Protein AF-0000000073406148 (afdb_homodimer)

InterPro domains:
  IPR003607 HD/PDEase domain [SM00471] (46-175)
  IPR003607 HD/PDEase domain [cd00077] (48-186)
  IPR006674 HD domain [PF01966] (50-168)
  IPR006674 HD domain [PS51831] (50-166)
  IPR045509 HD-associated domain [PF19276] (180-226)
  IPR050135 Deoxyguanosinetriphosphate triphosphohydrolase-like [PTHR11373] (2-328)

pLDDT: mean 93.15, std 6.32, range [58.0, 98.75]

Sequence (800 aa):
MKKVFDEIHGYIELNDMETKIMDSPVFQRLRRIRQTSLAFLVYPGAMHTRFSHSLGTFHLATRVGNRLINEGHINHDEALLLRLASLLHDIGQFPFSHSLEPIYISRDKVSSSVIRDFIIYSDKEIEEALGEYSIDKKQIVDIYNTSSMLGCIIDSDVDIDRMDYLLRDSRHTGVQLGNLDLERLIDTVSYNENKIVNIIEKGLNTLENFYISRLHMYQAVYYHKTILGYELYMRELYRQVMEYCCPEVLTWSFLKESIQTDSFPYWDDEWVYSKLHSVLSDENAPDQLKFRIKNFLDRKGPKMVYENVSFNDFQRSSMEMSEIVSKLQKYGIPEDSVYPFEEIIRIIDKSKLKVNSKKGQVKNIAELQNTLLNSIPNSITIRRIYVDYTYAKRARELIPMKKVFDEIHGYIELNDMETKIMDSPVFQRLRRIRQTSLAFLVYPGAMHTRFSHSLGTFHLATRVGNRLINEGHINHDEALLLRLASLLHDIGQFPFSHSLEPIYISRDKVSSSVIRDFIIYSDKEIEEALGEYSIDKKQIVDIYNTSSMLGCIIDSDVDIDRMDYLLRDSRHTGVQLGNLDLERLIDTVSYNENKIVNIIEKGLNTLENFYISRLHMYQAVYYHKTILGYELYMRELYRQVMEYCCPEVLTWSFLKESIQTDSFPYWDDEWVYSKLHSVLSDENAPDQLKFRIKNFLDRKGPKMVYENVSFNDFQRSSMEMSEIVSKLQKYGIPEDSVYPFEEIIRIIDKSKLKVNSKKGQVKNIAELQNTLLNSIPNSITIRRIYVDYTYAKRARELIP

Solvent-accessible surface area (backbone atoms only — not comparable to full-atom values): 41256 Å² total; per-residue (Å²): 118,47,75,42,48,36,48,85,78,38,73,39,79,31,50,66,56,56,43,49,42,55,56,26,45,54,42,38,26,26,65,44,18,32,59,55,42,58,37,34,82,67,18,47,40,29,43,40,20,40,36,48,47,26,51,45,17,21,47,45,34,46,54,54,33,50,52,34,38,75,70,64,75,43,52,71,69,54,36,49,45,42,28,52,36,35,49,48,66,64,60,24,54,43,38,35,28,76,42,43,40,61,61,32,32,73,72,65,67,39,48,44,67,56,43,25,50,50,42,56,75,53,25,65,63,51,41,50,39,33,51,76,70,72,48,61,60,64,62,43,51,43,33,76,75,37,61,37,41,65,17,17,44,55,55,47,93,76,18,35,47,58,56,36,49,39,42,49,51,18,58,31,32,40,47,77,54,22,67,64,64,56,68,58,41,64,72,30,50,46,67,34,58,74,42,28,39,34,28,32,59,91,26,47,67,46,51,43,43,47,53,51,16,50,53,44,39,40,55,66,51,72,55,19,68,66,37,43,30,41,33,55,49,48,33,53,50,49,52,52,50,30,60,71,75,45,51,60,69,72,36,64,67,42,53,53,48,27,42,70,68,70,50,41,41,61,61,24,37,44,45,53,44,22,52,53,53,50,45,61,70,36,88,82,47,57,63,67,59,40,49,52,52,49,27,56,66,38,70,49,47,39,37,77,71,42,77,48,74,36,63,75,51,83,69,82,58,62,58,57,51,51,50,50,53,50,49,44,41,73,72,70,44,55,72,92,40,50,47,77,42,76,49,78,42,76,67,50,62,55,89,40,30,34,32,36,42,101,84,70,48,74,39,48,48,74,73,47,81,89,50,71,60,71,72,50,59,42,28,40,32,44,37,36,32,26,25,35,47,91,46,35,69,62,49,49,72,71,47,133,118,47,76,42,48,37,48,85,79,38,74,41,78,31,50,67,56,55,42,50,44,55,56,26,44,56,42,36,24,26,65,42,16,33,57,55,41,59,37,34,83,68,19,46,40,27,43,41,21,38,36,46,49,26,52,45,18,20,44,45,34,47,55,54,34,51,52,34,37,75,72,64,76,44,54,72,67,55,36,49,46,43,29,52,38,36,50,48,66,64,60,24,55,44,39,34,28,75,43,44,40,60,61,30,33,75,71,65,67,40,47,43,67,56,44,24,50,50,41,56,74,53,24,65,63,52,40,50,40,35,52,76,69,72,49,62,60,64,62,42,53,44,34,75,76,38,59,37,41,66,17,16,45,56,54,46,92,78,18,35,46,57,55,34,50,38,42,50,50,19,58,31,33,40,46,75,54,20,67,63,61,58,68,57,40,64,73,29,50,46,66,34,58,72,41,28,39,35,30,33,59,90,27,46,67,46,50,43,43,48,53,51,15,50,53,44,40,40,54,67,51,72,56,17,68,65,37,42,30,41,33,54,48,46,32,54,50,50,52,55,50,31,61,71,75,44,51,61,69,73,37,63,67,43,52,54,49,26,41,69,68,71,50,42,40,62,61,24,37,42,44,54,45,21,51,52,52,50,46,61,69,35,87,82,48,58,64,68,60,40,50,52,51,49,25,56,66,38,69,46,47,37,37,77,72,43,80,47,76,36,63,76,52,85,71,83,58,64,59,54,51,52,51,49,54,51,50,46,41,72,71,69,43,56,72,93,41,52,48,78,44,77,48,77,44,77,67,49,64,53,89,40,31,33,32,34,42,98,82,70,48,75,40,48,48,74,75,46,82,88,51,70,61,72,72,48,58,44,28,40,33,45,35,38,32,26,24,35,47,91,46,34,69,62,49,50,72,71,47,133

Nearest PDB structures (foldseek):
  6u6z-assembly2_B  TM=7.472E-01  e=5.525E-18  Homo sapiens
  5ao4-assembly1_A  TM=7.499E-01  e=9.236E-18  Homo sapiens
  8d94-assembly2_B  TM=7.431E-01  e=3.155E-18  Homo sapiens
  6u6x-assembly1_A  TM=7.283E-01  e=8.295E-17  Homo sapiens
  6u6x-assembly2_C  TM=7.457E-01  e=1.727E-15  Homo sapiens

Organism: Sulfolobus acidocaldarius (strain ATCC 33909 / DSM 639 / JCM 8929 / NBRC 15157 / NCIMB 11770) (NCBI:txid330779)

Foldseek 3Di:
DDWDQAPQPGIQDDDPLLVLVCPDLLNVLQQQAQPLLQLCLVQVLSRGTVNSLLSQLLRLLLVLLVVCVVVVNDHPVLSVLLSVLSNLVQSQAAASGPLQQVLLCVPPNDGSLNSSLLLCVAFPSNCVSCVVVPHDSVSSNCLCVFQAQSVLQPDALDHSSLLRCLSVSCVRSVPVLSDAPSVLCSVFWGGHGPSFIEGAPVCQVRVQSNLRSVVVCCDPGNVDPLSVQLSNLLNLLLCVLCVVPPVPVSYPVVCSVCSNVVNNSVRYNVVSVVSLVVLLPDPPHDPVSNVSSVCSVVVQTWDWQDKDKDFPDPDDCVVVLVVLLVQLVVVPADNSFKGKDKDKAFRDDQQRYWYQYPVGDIDGPCPDDPHCVVVDGRIMMIIIMIGGSVCNVVSNVRDD/DDWDQAPQPGIQDDDPLLVLVCPDLLNVLQQQAFPLLQLCLVQVLSRGTVNSLLSQLLRLLLVLLVVCVVVVNDHPVLSVLLSVLSNLVQSQAAASGPLQQVLLCVPPNDGSLNSSLLLCVAFPSNCVSCVVVPHDSVSSNCLCVFQAQSVLQPDALDHSSLLRCLSVSCVRSVPVLSDAPSVLCSVFWGTHGPSFIEGAPVCQVRVQSNLRSVVVCCDPGNVDPLSVQLSLLLNLLLCVLCVVPPVVVSYPVVSSVCSNVVNNSVRYNVVSVVSLVVLLPDPPHDPVSNVSSVCSVVVQTWDWQDKDKDFPDPDDCVVVLVVLLVQCVVVPADNSFKGKDKDKAFRDDQQRYWYQYPVGDIDGPCPDDPHCVVVDTRIMMIIIMIGGSVCNVVSNVRDD

Secondary structure (DSSP, 8-state):
-EEEEETTTEEEEE-HHHHHHHHSHHHHGGGGSBTTTTGGGTSTT---BHHHHHHHHHHHHHHHHHHHHHHTSS-HHHHHHHHHHHHHTTTTPPTTGGGTHHHHHHHH---HHHHHHHHHHH-HHHHHHHHHTT--HHHHHHHHHS--HHHHHHSSSS-HHHHHHHHHHHHHH--GGG---HHHHHHHEEE-STT-EEEEGGGHHHHHHHHHHHHHHIIIIIT-HHHHHHHHHHHHHHHHHHHHH-GGGGSHHHHHHHHHTT-GGG-SHHHHHHHHHHHHH-TTS-HHHHHHHHHHHTT---EEEEEEEEES---SHHHHHHHHHHHHHHTT--GGGEEEEEEEEE---GGGEEEE-TTS-EEEGGG-SS-GGGGS-SEEEEEEEEE-GGGHHHHHHH--/-EEEEETTTEEEEE-HHHHHHHHSHHHHGGGGSBTTTTGGGTSTT---BHHHHHHHHHHHHHHHHHHHHHHTSS-HHHHHHHHHHHHHTTTTPPTTGGGTHHHHHHHH---HHHHHHHHHHH-HHHHHHHHHTT--HHHHHHHHHS--HHHHHHSSSS-HHHHHHHHHHHHHH--GGG---HHHHHHHEEE-STT-EEEEGGGHHHHHHHHHHHHHHIIIIIT-HHHHHHHHHHHHHHHHHHHHH-GGGGSHHHHHHHHHTT-GGG-SHHHHHHHHHHHHH-TTS-HHHHHHHHHHHTT---EEEEEEEEES---SHHHHHHHHHHHHHHTT--GGGEEEEEEEEE---GGGEEEE-TTS-EEEGGG-SS-GGGGS-SEEEEEEEEE-GGGHHHHHHH--

Structure (mmCIF, N/CA/C/O backbone):
data_AF-0000000073406148-model_v1
#
loop_
_entity.id
_entity.type
_entity.pdbx_description
1 polymer 'Conserved protein'
#
loop_
_atom_site.group_PDB
_atom_site.id
_atom_site.type_symbol
_atom_site.label_atom_id
_atom_site.label_alt_id
_atom_site.label_comp_id
_atom_site.label_asym_id
_atom_site.label_entity_id
_atom_site.label_seq_id
_atom_site.pdbx_PDB_ins_code
_atom_site.Cartn_x
_atom_site.Cartn_y
_atom_site.Cartn_z
_atom_site.occupancy
_atom_site.B_iso_or_equiv
_atom_site.auth_seq_id
_atom_site.auth_comp_id
_atom_site.auth_asym_id
_atom_site.auth_atom_id
_atom_site.pdbx_PDB_model_num
ATOM 1 N N . MET A 1 1 ? -24.547 -11.461 -4.066 1 82.62 1 MET A N 1
ATOM 2 C CA . MET A 1 1 ? -23.469 -10.945 -4.891 1 82.62 1 MET A CA 1
ATOM 3 C C . MET A 1 1 ? -22.719 -9.82 -4.18 1 82.62 1 MET A C 1
ATOM 5 O O . MET A 1 1 ? -23.344 -8.922 -3.613 1 82.62 1 MET A O 1
ATOM 9 N N . LYS A 1 2 ? -21.438 -10.008 -4.07 1 91.94 2 LYS A N 1
ATOM 10 C CA . LYS A 1 2 ? -20.547 -9.023 -3.441 1 91.94 2 LYS A CA 1
ATOM 11 C C . LYS A 1 2 ? -19.734 -8.273 -4.484 1 91.94 2 LYS A C 1
ATOM 13 O O . LYS A 1 2 ? -19.312 -8.852 -5.492 1 91.94 2 LYS A O 1
ATOM 18 N N . LYS A 1 3 ? -19.672 -7.004 -4.293 1 94.44 3 LYS A N 1
ATOM 19 C CA . LYS A 1 3 ? -18.891 -6.18 -5.203 1 94.44 3 LYS A CA 1
ATOM 20 C C . LYS A 1 3 ? -17.703 -5.531 -4.48 1 94.44 3 LYS A C 1
ATOM 22 O O . LYS A 1 3 ? -17.844 -5.086 -3.34 1 94.44 3 LYS A O 1
ATOM 27 N N . VAL A 1 4 ? -16.547 -5.598 -5.113 1 95.25 4 VAL A N 1
ATOM 28 C CA . VAL A 1 4 ? -15.352 -4.926 -4.617 1 95.25 4 VAL A CA 1
ATOM 29 C C . VAL A 1 4 ? -14.836 -3.943 -5.664 1 95.25 4 VAL A C 1
ATOM 31 O O . VAL A 1 4 ? -14.703 -4.293 -6.84 1 95.25 4 VAL A O 1
ATOM 34 N N . PHE A 1 5 ? -14.586 -2.773 -5.25 1 94.56 5 PHE A N 1
ATOM 35 C CA . PHE A 1 5 ? -14.078 -1.786 -6.195 1 94.56 5 PHE A CA 1
ATOM 36 C C . PHE A 1 5 ? -12.562 -1.824 -6.258 1 94.56 5 PHE A C 1
ATOM 38 O O . PHE A 1 5 ? -11.883 -1.556 -5.258 1 94.56 5 PHE A O 1
ATOM 45 N N . ASP A 1 6 ? -12.047 -2.152 -7.43 1 95.5 6 ASP A N 1
ATOM 46 C CA . ASP A 1 6 ? -10.617 -2.293 -7.715 1 95.5 6 ASP A CA 1
ATOM 47 C C . ASP A 1 6 ? -10.102 -1.102 -8.516 1 95.5 6 ASP A C 1
ATOM 49 O O . ASP A 1 6 ? -10.734 -0.667 -9.477 1 95.5 6 ASP A O 1
ATOM 53 N N . GLU A 1 7 ? -8.984 -0.555 -8.133 1 94 7 GLU A N 1
ATOM 54 C CA . GLU A 1 7 ? -8.477 0.68 -8.719 1 94 7 GLU A CA 1
ATOM 55 C C . GLU A 1 7 ? -8.031 0.462 -10.164 1 94 7 GLU A C 1
ATOM 57 O O . GLU A 1 7 ? -7.887 1.421 -10.922 1 94 7 GLU A O 1
ATOM 62 N N . ILE A 1 8 ? -7.844 -0.781 -10.562 1 94.5 8 ILE A N 1
ATOM 63 C CA . ILE A 1 8 ? -7.391 -1.072 -11.922 1 94.5 8 ILE A CA 1
ATOM 64 C C . ILE A 1 8 ? -8.586 -1.485 -12.781 1 94.5 8 ILE A C 1
ATOM 66 O O . ILE A 1 8 ? -8.781 -0.948 -13.875 1 94.5 8 ILE A O 1
ATOM 70 N N . HIS A 1 9 ? -9.453 -2.4 -12.234 1 95.62 9 HIS A N 1
ATOM 71 C CA . HIS A 1 9 ? -10.438 -3.078 -13.07 1 95.62 9 HIS A CA 1
ATOM 72 C C . HIS A 1 9 ? -11.852 -2.582 -12.773 1 95.62 9 HIS A C 1
ATOM 74 O O . HIS A 1 9 ? -12.805 -2.975 -13.445 1 95.62 9 HIS A O 1
ATOM 80 N N . GLY A 1 10 ? -11.969 -1.712 -11.805 1 94 10 GLY A N 1
ATOM 81 C CA . GLY A 1 10 ? -13.297 -1.276 -11.414 1 94 10 GLY A CA 1
ATOM 82 C C . GLY A 1 10 ? -14.023 -2.281 -10.539 1 94 10 GLY A C 1
ATOM 83 O O . GLY A 1 10 ? -13.414 -2.898 -9.664 1 94 10 GLY A O 1
ATOM 84 N N . TYR A 1 11 ? -15.281 -2.434 -10.719 1 94.62 11 TYR A N 1
ATOM 85 C CA . TYR A 1 11 ? -16.062 -3.318 -9.852 1 94.62 11 TYR A CA 1
ATOM 86 C C . TYR A 1 11 ? -15.82 -4.781 -10.211 1 94.62 11 TYR A C 1
ATOM 88 O O . TYR A 1 11 ? -16 -5.184 -11.367 1 94.62 11 TYR A O 1
ATOM 96 N N . ILE A 1 12 ? -15.453 -5.508 -9.297 1 97.38 12 ILE A N 1
ATOM 97 C CA . ILE A 1 12 ? -15.305 -6.953 -9.391 1 97.38 12 ILE A CA 1
ATOM 98 C C . ILE A 1 12 ? -16.438 -7.641 -8.625 1 97.38 12 ILE A C 1
ATOM 100 O O . ILE A 1 12 ? -16.625 -7.391 -7.43 1 97.38 12 ILE A O 1
ATOM 104 N N . GLU A 1 13 ? -17.125 -8.461 -9.297 1 96.88 13 GLU A N 1
ATOM 105 C CA . GLU A 1 13 ? -18.297 -9.109 -8.703 1 96.88 13 GLU A CA 1
ATOM 106 C C . GLU A 1 13 ? -17.984 -10.555 -8.336 1 96.88 13 GLU A C 1
ATOM 108 O O . GLU A 1 13 ? -17.391 -11.289 -9.125 1 96.88 13 GLU A O 1
ATOM 113 N N . LEU A 1 14 ? -18.359 -10.938 -7.148 1 97.62 14 LEU A N 1
ATOM 114 C CA . LEU A 1 14 ? -18.188 -12.297 -6.648 1 97.62 14 LEU A CA 1
ATOM 115 C C . LEU A 1 14 ? -19.516 -12.914 -6.262 1 97.62 14 LEU A C 1
ATOM 117 O O . LEU A 1 14 ? -20.391 -12.234 -5.699 1 97.62 14 LEU A O 1
ATOM 121 N N . ASN A 1 15 ? -19.734 -14.164 -6.586 1 95.38 15 ASN A N 1
ATOM 122 C CA . ASN A 1 15 ? -20.906 -14.875 -6.086 1 95.38 15 ASN A CA 1
ATOM 123 C C . ASN A 1 15 ? -20.734 -15.281 -4.625 1 95.38 15 ASN A C 1
ATOM 125 O O . ASN A 1 15 ? -19.75 -14.914 -3.984 1 95.38 15 ASN A O 1
ATOM 129 N N . ASP A 1 16 ? -21.641 -15.984 -4.094 1 94.75 16 ASP A N 1
ATOM 130 C CA . ASP A 1 16 ? -21.656 -16.281 -2.664 1 94.75 16 ASP A CA 1
ATOM 131 C C . ASP A 1 16 ? -20.469 -17.156 -2.262 1 94.75 16 ASP A C 1
ATOM 133 O O . ASP A 1 16 ? -19.812 -16.891 -1.251 1 94.75 16 ASP A O 1
ATOM 137 N N . MET A 1 17 ? -20.266 -18.172 -3.049 1 94.88 17 MET A N 1
ATOM 138 C CA . MET A 1 17 ? -19.156 -19.078 -2.748 1 94.88 17 MET A CA 1
ATOM 139 C C . MET A 1 17 ? -17.812 -18.344 -2.824 1 94.88 17 MET A C 1
ATOM 141 O O . MET A 1 17 ? -16.984 -18.469 -1.927 1 94.88 17 MET A O 1
ATOM 145 N N . GLU A 1 18 ? -17.672 -17.594 -3.879 1 97.56 18 GLU A N 1
ATOM 146 C CA . GLU A 1 18 ? -16.453 -16.797 -4.074 1 97.56 18 GLU A CA 1
ATOM 147 C C . GLU A 1 18 ? -16.266 -15.789 -2.951 1 97.56 18 GLU A C 1
ATOM 149 O O . GLU A 1 18 ? -15.141 -15.562 -2.49 1 97.56 18 GLU A O 1
ATOM 154 N N . THR A 1 19 ? -17.312 -15.203 -2.48 1 97.38 19 THR A N 1
ATOM 155 C CA . THR A 1 19 ? -17.281 -14.25 -1.379 1 97.38 19 THR A CA 1
ATOM 156 C C . THR A 1 19 ? -16.844 -14.93 -0.086 1 97.38 19 THR A C 1
ATOM 158 O O . THR A 1 19 ? -16.062 -14.359 0.681 1 97.38 19 THR A O 1
ATOM 161 N N . LYS A 1 20 ? -17.344 -16.094 0.143 1 96.5 20 LYS A N 1
ATOM 162 C CA . LYS A 1 20 ? -16.969 -16.844 1.335 1 96.5 20 LYS A CA 1
ATOM 163 C C . LYS A 1 20 ? -15.461 -17.141 1.34 1 96.5 20 LYS A C 1
ATOM 165 O O . LY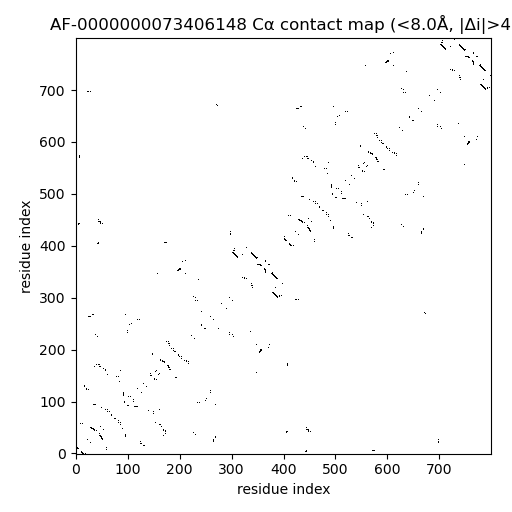S A 1 20 ? -14.812 -17.062 2.383 1 96.5 20 LYS A O 1
ATOM 170 N N . ILE A 1 21 ? -14.945 -17.484 0.191 1 97.75 21 ILE A N 1
ATOM 171 C CA . ILE A 1 21 ? -13.523 -17.766 0.06 1 97.75 21 ILE A CA 1
ATOM 172 C C . ILE A 1 21 ? -12.727 -16.484 0.31 1 97.75 21 ILE A C 1
ATOM 174 O O . ILE A 1 21 ? -11.773 -16.484 1.091 1 97.75 21 ILE A O 1
ATOM 178 N N . MET A 1 22 ? -13.148 -15.391 -0.322 1 97.88 22 MET A N 1
ATOM 179 C CA . MET A 1 22 ? -12.469 -14.109 -0.161 1 97.88 22 MET A CA 1
ATOM 180 C C . MET A 1 22 ? -12.484 -13.664 1.299 1 97.88 22 MET A C 1
ATOM 182 O O . MET A 1 22 ? -11.516 -13.07 1.778 1 97.88 22 MET A O 1
ATOM 186 N N . ASP A 1 23 ? -13.555 -14 2.045 1 96.62 23 ASP A N 1
ATOM 187 C CA . ASP A 1 23 ? -13.734 -13.547 3.42 1 96.62 23 ASP A CA 1
ATOM 188 C C . ASP A 1 23 ? -13 -14.453 4.402 1 96.62 23 ASP A C 1
ATOM 190 O O . ASP A 1 23 ? -12.914 -14.148 5.59 1 96.62 23 ASP A O 1
ATOM 194 N N . SER A 1 24 ? -12.477 -15.594 3.922 1 97.69 24 SER A N 1
ATOM 195 C CA . SER A 1 24 ? -11.742 -16.5 4.801 1 97.69 24 SER A CA 1
ATOM 196 C C . SER A 1 24 ? -10.469 -15.844 5.328 1 97.69 24 SER A C 1
ATOM 198 O O . SER A 1 24 ? -9.859 -15.023 4.641 1 97.69 24 SER A O 1
ATOM 200 N N . PRO A 1 25 ? -10.055 -16.203 6.559 1 97.75 25 PRO A N 1
ATOM 201 C CA . PRO A 1 25 ? -8.844 -15.625 7.148 1 97.75 25 PRO A CA 1
ATOM 202 C C . PRO A 1 25 ? -7.609 -15.82 6.273 1 97.75 25 PRO A C 1
ATOM 204 O O . PRO A 1 25 ? -6.793 -14.898 6.137 1 97.75 25 PRO A O 1
ATOM 207 N N . VAL A 1 26 ? -7.496 -17 5.641 1 98.19 26 VAL A N 1
ATOM 208 C CA . VAL A 1 26 ? -6.305 -17.312 4.855 1 98.19 26 VAL A CA 1
ATOM 209 C C . VAL A 1 26 ? -6.258 -16.406 3.623 1 98.19 26 VAL A C 1
ATOM 211 O O . VAL A 1 26 ? -5.18 -15.992 3.189 1 98.19 26 VAL A O 1
ATOM 214 N N . PHE A 1 27 ? -7.438 -16.062 3.043 1 98.56 27 PHE A N 1
ATOM 215 C CA . PHE A 1 27 ? -7.457 -15.141 1.916 1 98.56 27 PHE A CA 1
ATOM 216 C C . PHE A 1 27 ? -7.25 -13.711 2.391 1 98.56 27 PHE A C 1
ATOM 218 O O . PHE A 1 27 ? -6.535 -12.938 1.751 1 98.56 27 PHE A O 1
ATOM 225 N N . GLN A 1 28 ? -7.859 -13.289 3.551 1 98.38 28 GLN A N 1
ATOM 226 C CA . GLN A 1 28 ? -7.695 -11.945 4.109 1 98.38 28 GLN A CA 1
ATOM 227 C C . GLN A 1 28 ? -6.23 -11.672 4.441 1 98.38 28 GLN A C 1
ATOM 229 O O . GLN A 1 28 ? -5.781 -10.523 4.371 1 98.38 28 GLN A O 1
ATOM 234 N N . ARG A 1 29 ? -5.488 -12.75 4.738 1 98.31 29 ARG A N 1
ATOM 235 C CA . ARG A 1 29 ? -4.051 -12.656 4.969 1 98.31 29 ARG A CA 1
ATOM 236 C C . ARG A 1 29 ? -3.354 -11.945 3.814 1 98.31 29 ARG A C 1
ATOM 238 O O . ARG A 1 29 ? -2.381 -11.219 4.027 1 98.31 29 ARG A O 1
ATOM 245 N N . LEU A 1 30 ? -3.865 -12.102 2.637 1 98.44 30 LEU A N 1
ATOM 246 C CA . LEU A 1 30 ? -3.232 -11.578 1.432 1 98.44 30 LEU A CA 1
ATOM 247 C C . LEU A 1 30 ? -3.25 -10.055 1.429 1 98.44 30 LEU A C 1
ATOM 249 O O . LEU A 1 30 ? -2.488 -9.422 0.695 1 98.44 30 LEU A O 1
ATOM 253 N N . ARG A 1 31 ? -4.086 -9.383 2.273 1 97.94 31 ARG A N 1
ATOM 254 C CA . ARG A 1 31 ? -4.094 -7.93 2.42 1 97.94 31 ARG A CA 1
ATOM 255 C C . ARG A 1 31 ? -2.801 -7.434 3.059 1 97.94 31 ARG A C 1
ATOM 257 O O . ARG A 1 31 ? -2.453 -6.258 2.939 1 97.94 31 ARG A O 1
ATOM 264 N N . ARG A 1 32 ? -2.152 -8.344 3.715 1 97.69 32 ARG A N 1
ATOM 265 C CA . ARG A 1 32 ? -0.974 -7.965 4.492 1 97.69 32 ARG A CA 1
ATOM 266 C C . ARG A 1 32 ? 0.289 -8.586 3.904 1 97.69 32 ARG A C 1
ATOM 268 O O . ARG A 1 32 ? 1.279 -8.781 4.613 1 97.69 32 ARG A O 1
ATOM 275 N N . ILE A 1 33 ? 0.191 -8.984 2.648 1 98.12 33 ILE A N 1
ATOM 276 C CA . ILE A 1 33 ? 1.348 -9.422 1.873 1 98.12 33 ILE A CA 1
ATOM 277 C C . ILE A 1 33 ? 1.501 -8.539 0.636 1 98.12 33 ILE A C 1
ATOM 279 O O . ILE A 1 33 ? 0.646 -8.547 -0.252 1 98.12 33 ILE A O 1
ATOM 283 N N . ARG A 1 34 ? 2.568 -7.824 0.596 1 97.38 34 ARG A N 1
ATOM 284 C CA . ARG A 1 34 ? 2.797 -6.91 -0.519 1 97.38 34 ARG A CA 1
ATOM 285 C C . ARG A 1 34 ? 3.1 -7.676 -1.802 1 97.38 34 ARG A C 1
ATOM 287 O O . ARG A 1 34 ? 3.82 -8.68 -1.778 1 97.38 34 ARG A O 1
ATOM 294 N N . GLN A 1 35 ? 2.57 -7.199 -2.906 1 97.19 35 GLN A N 1
ATOM 295 C CA . GLN A 1 35 ? 2.721 -7.844 -4.207 1 97.19 35 GLN A CA 1
ATOM 296 C C . GLN A 1 35 ? 4.16 -7.754 -4.703 1 97.19 35 GLN A C 1
ATOM 298 O O . GLN A 1 35 ? 4.684 -8.711 -5.285 1 97.19 35 GLN A O 1
ATOM 303 N N . THR A 1 36 ? 4.754 -6.57 -4.48 1 96.38 36 THR A N 1
ATOM 304 C CA . THR A 1 36 ? 6.098 -6.348 -5.008 1 96.38 36 THR A CA 1
ATOM 305 C C . THR A 1 36 ? 7.113 -6.258 -3.873 1 96.38 36 THR A C 1
ATOM 307 O O . THR A 1 36 ? 8.086 -5.508 -3.963 1 96.38 36 THR A O 1
ATOM 310 N N . SER A 1 37 ? 6.82 -7.012 -2.809 1 95.56 37 SER A N 1
ATOM 311 C CA . SER A 1 37 ? 7.707 -7.176 -1.661 1 95.56 37 SER A CA 1
ATOM 312 C C . SER A 1 37 ? 8.242 -5.828 -1.182 1 95.56 37 SER A C 1
ATOM 314 O O . SER A 1 37 ? 7.512 -5.047 -0.571 1 95.56 37 SER A O 1
ATOM 316 N N . LEU A 1 38 ? 9.484 -5.461 -1.64 1 97.19 38 LEU A N 1
ATOM 317 C CA . LEU A 1 38 ? 10.133 -4.293 -1.054 1 97.19 38 LEU A CA 1
ATOM 318 C C . LEU A 1 38 ? 10.281 -3.178 -2.082 1 97.19 38 LEU A C 1
ATOM 320 O O . LEU A 1 38 ? 11.039 -2.229 -1.873 1 97.19 38 LEU A O 1
ATOM 324 N N . ALA A 1 39 ? 9.508 -3.197 -3.146 1 97.25 39 ALA A N 1
ATOM 325 C CA . ALA A 1 39 ? 9.594 -2.205 -4.215 1 97.25 39 ALA A CA 1
ATOM 326 C C . ALA A 1 39 ? 9.227 -0.814 -3.705 1 97.25 39 ALA A C 1
ATOM 328 O O . ALA A 1 39 ? 9.648 0.194 -4.277 1 97.25 39 ALA A O 1
ATOM 329 N N . PHE A 1 40 ? 8.484 -0.71 -2.566 1 96.88 40 PHE A N 1
ATOM 330 C CA . PHE A 1 40 ? 8.031 0.567 -2.021 1 96.88 40 PHE A CA 1
ATOM 331 C C . PHE A 1 40 ? 9.219 1.388 -1.527 1 96.88 40 PHE A C 1
ATOM 333 O O . PHE A 1 40 ? 9.102 2.598 -1.322 1 96.88 40 PHE A O 1
ATOM 340 N N . LEU A 1 41 ? 10.359 0.8 -1.339 1 97.06 41 LEU A N 1
ATOM 341 C CA . LEU A 1 41 ? 11.555 1.495 -0.874 1 97.06 41 LEU A CA 1
ATOM 342 C C . LEU A 1 41 ? 12.172 2.324 -1.994 1 97.06 41 LEU A C 1
ATOM 344 O O . LEU A 1 41 ? 13 3.205 -1.739 1 97.06 41 LEU A O 1
ATOM 348 N N . VAL A 1 42 ? 11.828 1.983 -3.223 1 96.94 42 VAL A N 1
ATOM 349 C CA . VAL A 1 42 ? 12.312 2.717 -4.391 1 96.94 42 VAL A CA 1
ATOM 350 C C . VAL A 1 42 ? 11.164 3.514 -5.008 1 96.94 42 VAL A C 1
ATOM 352 O O . VAL A 1 42 ? 11.336 4.668 -5.398 1 96.94 42 VAL A O 1
ATOM 355 N N . TYR A 1 43 ? 10.047 2.881 -5.164 1 97.12 43 TYR A N 1
ATOM 356 C CA . TYR A 1 43 ? 8.812 3.484 -5.656 1 97.12 43 TYR A CA 1
ATOM 357 C C . TYR A 1 43 ? 7.785 3.617 -4.539 1 97.12 43 TYR A C 1
ATOM 359 O O . TYR A 1 43 ? 7.004 2.695 -4.293 1 97.12 43 TYR A O 1
ATOM 367 N N . PRO A 1 44 ? 7.637 4.754 -3.996 1 96.81 44 PRO A N 1
ATOM 368 C CA . PRO A 1 44 ? 6.848 4.91 -2.771 1 96.81 44 PRO A CA 1
ATOM 369 C C . PRO A 1 44 ? 5.398 4.449 -2.939 1 96.81 44 PRO A C 1
ATOM 371 O O . PRO A 1 44 ? 4.77 4.016 -1.972 1 96.81 44 PRO A O 1
ATOM 374 N N . GLY A 1 45 ? 4.879 4.469 -4.125 1 96.38 45 GLY A N 1
ATOM 375 C CA . GLY A 1 45 ? 3.494 4.094 -4.359 1 96.38 45 GLY A CA 1
ATOM 376 C C . GLY A 1 45 ? 3.297 2.596 -4.504 1 96.38 45 GLY A C 1
ATOM 377 O O . GLY A 1 45 ? 2.164 2.115 -4.539 1 96.38 45 GLY A O 1
ATOM 378 N N . ALA A 1 46 ? 4.355 1.791 -4.602 1 97.06 46 ALA A N 1
ATOM 379 C CA . ALA A 1 46 ? 4.281 0.354 -4.852 1 97.06 46 ALA A CA 1
ATOM 380 C C . ALA A 1 46 ? 3.941 -0.408 -3.574 1 97.06 46 ALA A C 1
ATOM 382 O O . ALA A 1 46 ? 4.715 -1.26 -3.129 1 97.06 46 ALA A O 1
ATOM 383 N N . MET A 1 47 ? 2.705 -0.178 -3.029 1 97.31 47 MET A N 1
ATOM 384 C CA . MET A 1 47 ? 2.318 -0.706 -1.724 1 97.31 47 MET A CA 1
ATOM 385 C C . MET A 1 47 ? 1.202 -1.734 -1.861 1 97.31 47 MET A C 1
ATOM 387 O O . MET A 1 47 ? 0.804 -2.361 -0.877 1 97.31 47 MET A O 1
ATOM 391 N N . HIS A 1 48 ? 0.726 -1.959 -3.092 1 97.44 48 HIS A N 1
ATOM 392 C CA . HIS A 1 48 ? -0.418 -2.84 -3.299 1 97.44 48 HIS A CA 1
ATOM 393 C C . HIS A 1 48 ? -0.096 -4.27 -2.875 1 97.44 48 HIS A C 1
ATOM 395 O O . HIS A 1 48 ? 1.07 -4.613 -2.668 1 97.44 48 HIS A O 1
ATOM 401 N N . THR A 1 49 ? -1.156 -5.094 -2.738 1 98.25 49 THR A N 1
ATOM 402 C CA . THR A 1 49 ? -0.975 -6.367 -2.051 1 98.25 49 THR A CA 1
ATOM 403 C C . THR A 1 49 ? -1.43 -7.527 -2.932 1 98.25 49 THR A C 1
ATOM 405 O O . THR A 1 49 ? -1.991 -7.312 -4.008 1 98.25 49 THR A O 1
ATOM 408 N N . ARG A 1 50 ? -1.146 -8.711 -2.418 1 98.44 50 ARG A N 1
ATOM 409 C CA . ARG A 1 50 ? -1.569 -9.93 -3.104 1 98.44 50 ARG A CA 1
ATOM 410 C C . ARG A 1 50 ? -3.09 -10.055 -3.109 1 98.44 50 ARG A C 1
ATOM 412 O O . ARG A 1 50 ? -3.66 -10.719 -3.979 1 98.44 50 ARG A O 1
ATOM 419 N N . PHE A 1 51 ? -3.758 -9.438 -2.182 1 98.62 51 PHE A N 1
ATOM 420 C CA . PHE A 1 51 ? -5.215 -9.469 -2.156 1 98.62 51 PHE A CA 1
ATOM 421 C C . PHE A 1 51 ? -5.789 -8.812 -3.408 1 98.62 51 PHE A C 1
ATOM 423 O O . PHE A 1 51 ? -6.598 -9.422 -4.113 1 98.62 51 PHE A O 1
ATOM 430 N N . SER A 1 52 ? -5.348 -7.539 -3.676 1 98.12 52 SER A N 1
ATOM 431 C CA . SER A 1 52 ? -5.832 -6.828 -4.859 1 98.12 52 SER A CA 1
ATOM 432 C C . SER A 1 52 ? -5.438 -7.559 -6.137 1 98.12 52 SER A C 1
ATOM 434 O O . SER A 1 52 ? -6.23 -7.645 -7.078 1 98.12 52 SER A O 1
ATOM 436 N N . HIS A 1 53 ? -4.277 -8.078 -6.156 1 98.5 53 HIS A N 1
ATOM 437 C CA . HIS A 1 53 ? -3.799 -8.82 -7.316 1 98.5 53 HIS A CA 1
ATOM 438 C C . HIS A 1 53 ? -4.66 -10.047 -7.578 1 98.5 53 HIS A C 1
ATOM 440 O O . HIS A 1 53 ? -5.047 -10.312 -8.719 1 98.5 53 HIS A O 1
ATOM 446 N N . SER A 1 54 ? -4.934 -10.797 -6.531 1 98.69 54 SER A N 1
ATOM 447 C CA . SER A 1 54 ? -5.734 -12.008 -6.68 1 98.69 54 SER A CA 1
ATOM 448 C C . SER A 1 54 ? -7.137 -11.68 -7.184 1 98.69 54 SER A C 1
ATOM 450 O O . SER A 1 54 ? -7.684 -12.406 -8.023 1 98.69 54 SER A O 1
ATOM 452 N N . LEU A 1 55 ? -7.684 -10.594 -6.719 1 98.69 55 LEU A N 1
ATOM 453 C CA . LEU A 1 55 ? -8.992 -10.164 -7.191 1 98.69 55 LEU A CA 1
ATOM 454 C C . LEU A 1 55 ? -8.938 -9.742 -8.656 1 98.69 55 LEU A C 1
ATOM 456 O O . LEU A 1 55 ? -9.859 -10.008 -9.422 1 98.69 55 LEU A O 1
ATOM 460 N N . GLY A 1 56 ? -7.871 -9.023 -8.969 1 98.56 56 GLY A N 1
ATOM 461 C CA . GLY A 1 56 ? -7.691 -8.648 -10.367 1 98.56 56 GLY A CA 1
ATOM 462 C C . GLY A 1 56 ? -7.562 -9.844 -11.289 1 98.56 56 GLY A C 1
ATOM 463 O O . GLY A 1 56 ? -8.172 -9.883 -12.359 1 98.56 56 GLY A O 1
ATOM 464 N N . THR A 1 57 ? -6.777 -10.812 -10.875 1 98.69 57 THR A N 1
ATOM 465 C CA . THR A 1 57 ? -6.617 -12.039 -11.648 1 98.69 57 THR A CA 1
ATOM 466 C C . THR A 1 57 ? -7.949 -12.766 -11.789 1 98.69 57 THR A C 1
ATOM 468 O O . THR A 1 57 ? -8.273 -13.266 -12.867 1 98.69 57 THR A O 1
ATOM 471 N N . PHE A 1 58 ? -8.688 -12.828 -10.734 1 98.69 58 PHE A N 1
ATOM 472 C CA . PHE A 1 58 ? -10.031 -13.391 -10.727 1 98.69 58 PHE A CA 1
ATOM 473 C C . PHE A 1 58 ? -10.922 -12.68 -11.742 1 98.69 58 PHE A C 1
ATOM 475 O O . PHE A 1 58 ? -11.656 -13.32 -12.492 1 98.69 58 PHE A O 1
ATOM 482 N N . HIS A 1 59 ? -10.867 -11.391 -11.758 1 98.56 59 HIS A N 1
ATOM 483 C CA . HIS A 1 59 ? -11.656 -10.602 -12.695 1 98.56 59 HIS A CA 1
ATOM 484 C C . HIS A 1 59 ? -11.305 -10.938 -14.141 1 98.56 59 HIS A C 1
ATOM 486 O O . HIS A 1 59 ? -12.195 -11.117 -14.969 1 98.56 59 HIS A O 1
ATOM 492 N N . LEU A 1 60 ? -10.055 -11 -14.398 1 98.31 60 LEU A N 1
ATOM 493 C CA . LEU A 1 60 ? -9.609 -11.32 -15.758 1 98.31 60 LEU A CA 1
ATOM 494 C C . LEU A 1 60 ? -10 -12.742 -16.141 1 98.31 60 LEU A C 1
ATOM 496 O O . LEU A 1 60 ? -10.32 -13.016 -17.297 1 98.31 60 LEU A O 1
ATOM 500 N N . ALA A 1 61 ? -9.938 -13.648 -15.164 1 98.38 61 ALA A N 1
ATOM 501 C CA . ALA A 1 61 ? -10.414 -15.008 -15.391 1 98.38 61 ALA A CA 1
ATOM 502 C C . ALA A 1 61 ? -11.883 -15.016 -15.789 1 98.38 61 ALA A C 1
ATOM 504 O O . ALA A 1 61 ? -12.305 -15.805 -16.641 1 98.38 61 ALA A O 1
ATOM 505 N N . THR A 1 62 ? -12.648 -14.203 -15.141 1 97.88 62 THR A N 1
ATOM 506 C CA . THR A 1 62 ? -14.062 -14.086 -15.453 1 97.88 62 THR A CA 1
ATOM 507 C C . THR A 1 62 ? -14.266 -13.609 -16.891 1 97.88 62 THR A C 1
ATOM 509 O O . THR A 1 62 ? -15.094 -14.164 -17.625 1 97.88 62 THR A O 1
ATOM 512 N N . ARG A 1 63 ? -13.523 -12.648 -17.281 1 97.06 63 ARG A N 1
ATOM 513 C CA . ARG A 1 63 ? -13.633 -12.094 -18.625 1 97.06 63 ARG A CA 1
ATOM 514 C C . ARG A 1 63 ? -13.234 -13.125 -19.688 1 97.06 63 ARG A C 1
ATOM 516 O O . ARG A 1 63 ? -13.953 -13.336 -20.656 1 97.06 63 ARG A O 1
ATOM 523 N N . VAL A 1 64 ? -12.109 -13.719 -19.484 1 97.06 64 VAL A N 1
ATOM 524 C CA . VAL A 1 64 ? -11.617 -14.727 -20.422 1 97.06 64 VAL A CA 1
ATOM 525 C C . VAL A 1 64 ? -12.57 -15.922 -20.438 1 97.06 64 VAL A C 1
ATOM 527 O O . VAL A 1 64 ? -12.898 -16.453 -21.5 1 97.06 64 VAL A O 1
ATOM 530 N N . GLY A 1 65 ? -12.984 -16.359 -19.234 1 96.62 65 GLY A N 1
ATOM 531 C CA . GLY A 1 65 ? -13.922 -17.469 -19.141 1 96.62 65 GLY A CA 1
ATOM 532 C C . GLY A 1 65 ? -15.211 -17.219 -19.891 1 96.62 65 GLY A C 1
ATOM 533 O O . GLY A 1 65 ? -15.688 -18.109 -20.609 1 96.62 65 GLY A O 1
ATOM 534 N N . ASN A 1 66 ? -15.789 -16.047 -19.766 1 96.81 66 ASN A N 1
ATOM 535 C CA . ASN A 1 66 ? -17.016 -15.703 -20.469 1 96.81 66 ASN A CA 1
ATOM 536 C C . ASN A 1 66 ? -16.828 -15.758 -21.984 1 96.81 66 ASN A C 1
ATOM 538 O O . ASN A 1 66 ? -17.703 -16.25 -22.703 1 96.81 66 ASN A O 1
ATOM 542 N N . ARG A 1 67 ? -15.773 -15.227 -22.422 1 95.81 67 ARG A N 1
ATOM 543 C CA . ARG A 1 67 ? -15.477 -15.281 -23.859 1 95.81 67 ARG A CA 1
ATOM 544 C C . ARG A 1 67 ? -15.398 -16.719 -24.344 1 95.81 67 ARG A C 1
ATOM 546 O O . ARG A 1 67 ? -15.961 -17.062 -25.391 1 95.81 67 ARG A O 1
ATOM 553 N N . LEU A 1 68 ? -14.711 -17.531 -23.594 1 94.75 68 LEU A N 1
ATOM 554 C CA . LEU A 1 68 ? -14.508 -18.922 -23.984 1 94.75 68 LEU A CA 1
ATOM 555 C C . LEU A 1 68 ? -15.828 -19.688 -23.969 1 94.75 68 LEU A C 1
ATOM 557 O O . LEU A 1 68 ? -16.047 -20.594 -24.797 1 94.75 68 LEU A O 1
ATOM 561 N N . ILE A 1 69 ? -16.672 -19.375 -23.031 1 96.19 69 ILE A N 1
ATOM 562 C CA . ILE A 1 69 ? -18.016 -19.969 -23 1 96.19 69 ILE A CA 1
ATOM 563 C C . ILE A 1 69 ? -18.766 -19.609 -24.281 1 96.19 69 ILE A C 1
ATOM 565 O O . ILE A 1 69 ? -19.359 -20.469 -24.922 1 96.19 69 ILE A O 1
ATOM 569 N N . ASN A 1 70 ? -18.719 -18.359 -24.578 1 96.31 70 ASN A N 1
ATOM 570 C CA . ASN A 1 70 ? -19.438 -17.859 -25.75 1 96.31 70 ASN A CA 1
ATOM 571 C C . ASN A 1 70 ? -18.922 -18.516 -27.031 1 96.31 70 ASN A C 1
ATOM 573 O O . ASN A 1 70 ? -19.688 -18.703 -27.984 1 96.31 70 ASN A O 1
ATOM 577 N N . GLU A 1 71 ? -17.719 -18.875 -27.062 1 94.19 71 GLU A N 1
ATOM 578 C CA . GLU A 1 71 ? -17.094 -19.484 -28.219 1 94.19 71 GLU A CA 1
ATOM 579 C C . GLU A 1 71 ? -17.266 -21.016 -28.203 1 94.19 71 GLU A C 1
ATOM 581 O O . GLU A 1 71 ? -16.906 -21.688 -29.172 1 94.19 71 GLU A O 1
ATOM 586 N N . GLY A 1 72 ? -17.703 -21.531 -27.125 1 94.12 72 GLY A N 1
ATOM 587 C CA . GLY A 1 72 ? -18 -22.953 -27 1 94.12 72 GLY A CA 1
ATOM 588 C C . GLY A 1 72 ? -16.781 -23.781 -26.641 1 94.12 72 GLY A C 1
ATOM 589 O O . GLY A 1 72 ? -16.781 -25 -26.812 1 94.12 72 GLY A O 1
ATOM 590 N N . HIS A 1 73 ? -15.805 -23.109 -26.141 1 92.88 73 HIS A N 1
ATOM 591 C CA . HIS A 1 73 ? -14.562 -23.812 -25.828 1 92.88 73 HIS A CA 1
ATOM 592 C C . HIS A 1 73 ? -14.609 -24.438 -24.438 1 92.88 73 HIS A C 1
ATOM 594 O O . HIS A 1 73 ? -13.945 -25.438 -24.188 1 92.88 73 HIS A O 1
ATOM 600 N N . ILE A 1 74 ? -15.383 -23.781 -23.5 1 94.75 74 ILE A N 1
ATOM 601 C CA . ILE A 1 74 ? -15.547 -24.344 -22.156 1 94.75 74 ILE A CA 1
ATOM 602 C C . ILE A 1 74 ? -17 -24.188 -21.703 1 94.75 74 ILE A C 1
ATOM 604 O O . ILE A 1 74 ? -17.766 -23.422 -22.297 1 94.75 74 ILE A O 1
ATOM 608 N N . ASN A 1 75 ? -17.375 -25 -20.719 1 96.69 75 ASN A N 1
ATOM 609 C CA . ASN A 1 75 ? -18.719 -24.906 -20.172 1 96.69 75 ASN A CA 1
ATOM 610 C C . ASN A 1 75 ? -18.734 -24.078 -18.875 1 96.69 75 ASN A C 1
ATOM 612 O O . ASN A 1 75 ? -17.688 -23.594 -18.438 1 96.69 75 ASN A O 1
ATOM 616 N N . HIS A 1 76 ? -19.891 -23.875 -18.344 1 96.12 76 HIS A N 1
ATOM 617 C CA . HIS A 1 76 ? -20.078 -23 -17.172 1 96.12 76 HIS A CA 1
ATOM 618 C C . HIS A 1 76 ? -19.359 -23.562 -15.953 1 96.12 76 HIS A C 1
ATOM 620 O O . HIS A 1 76 ? -18.828 -22.797 -15.141 1 96.12 76 HIS A O 1
ATOM 626 N N . ASP A 1 77 ? -19.312 -24.859 -15.828 1 95.38 77 ASP A N 1
ATOM 627 C CA . ASP A 1 77 ? -18.609 -25.484 -14.703 1 95.38 77 ASP A CA 1
ATOM 628 C C . ASP A 1 77 ? -17.109 -25.234 -14.781 1 95.38 77 ASP A C 1
ATOM 630 O O . ASP A 1 77 ? -16.469 -24.953 -13.766 1 95.38 77 ASP A O 1
ATOM 634 N N . GLU A 1 78 ? -16.609 -25.375 -15.984 1 95.56 78 GLU A N 1
ATOM 635 C CA . GLU A 1 78 ? -15.18 -25.125 -16.188 1 95.56 78 GLU A CA 1
ATOM 636 C C . GLU A 1 78 ? -14.828 -23.672 -15.922 1 95.56 78 GLU A C 1
ATOM 638 O O . GLU A 1 78 ? -13.781 -23.375 -15.352 1 95.56 78 GLU A O 1
ATOM 643 N N . ALA A 1 79 ? -15.711 -22.828 -16.375 1 96.88 79 ALA A N 1
ATOM 644 C CA . ALA A 1 79 ? -15.508 -21.406 -16.125 1 96.88 79 ALA A CA 1
ATOM 645 C C . ALA A 1 79 ? -15.5 -21.109 -14.625 1 96.88 79 ALA A C 1
ATOM 647 O O . ALA A 1 79 ? -14.727 -20.266 -14.156 1 96.88 79 ALA A O 1
ATOM 648 N N . LEU A 1 80 ? -16.375 -21.75 -13.922 1 96.69 80 LEU A N 1
ATOM 649 C CA . LEU A 1 80 ? -16.422 -21.578 -12.469 1 96.69 80 LEU A CA 1
ATOM 650 C C . LEU A 1 80 ? -15.117 -22.047 -11.828 1 96.69 80 LEU A C 1
ATOM 652 O O . LEU A 1 80 ? -14.578 -21.375 -10.953 1 96.69 80 LEU A O 1
ATOM 656 N N . LEU A 1 81 ? -14.641 -23.188 -12.25 1 97 81 LEU A N 1
ATOM 657 C CA . LEU A 1 81 ? -13.391 -23.719 -11.734 1 97 81 LEU A CA 1
ATOM 658 C C . LEU A 1 81 ? -12.227 -22.766 -12.039 1 97 81 LEU A C 1
ATOM 660 O O . LEU A 1 81 ? -11.344 -22.578 -11.203 1 97 81 LEU A O 1
ATOM 664 N N . LEU A 1 82 ? -12.25 -22.203 -13.25 1 97.69 82 LEU A N 1
ATOM 665 C CA . LEU A 1 82 ? -11.234 -21.219 -13.633 1 97.69 82 LEU A CA 1
ATOM 666 C C . LEU A 1 82 ? -11.242 -20.031 -12.688 1 97.69 82 LEU A C 1
ATOM 668 O O . LEU A 1 82 ? -10.188 -19.578 -12.242 1 97.69 82 LEU A O 1
ATOM 672 N N . ARG A 1 83 ? -12.414 -19.531 -12.398 1 98.12 83 ARG A N 1
ATOM 673 C CA . ARG A 1 83 ? -12.57 -18.391 -11.508 1 98.12 83 ARG A CA 1
ATOM 674 C C . ARG A 1 83 ? -12.055 -18.719 -10.109 1 98.12 83 ARG A C 1
ATOM 676 O O . ARG A 1 83 ? -11.305 -17.938 -9.523 1 98.12 83 ARG A O 1
ATOM 683 N N . LEU A 1 84 ? -12.406 -19.875 -9.586 1 98.19 84 LEU A N 1
ATOM 684 C CA . LEU A 1 84 ? -11.992 -20.281 -8.242 1 98.19 84 LEU A CA 1
ATOM 685 C C . LEU A 1 84 ? -10.477 -20.469 -8.18 1 98.19 84 LEU A C 1
ATOM 687 O O . LEU A 1 84 ? -9.836 -20.016 -7.23 1 98.19 84 LEU A O 1
ATOM 691 N N . ALA A 1 85 ? -9.93 -21.125 -9.18 1 98.25 85 ALA A N 1
ATOM 692 C CA . ALA A 1 85 ? -8.484 -21.359 -9.227 1 98.25 85 ALA A CA 1
ATOM 693 C C . ALA A 1 85 ? -7.73 -20.031 -9.297 1 98.25 85 ALA A C 1
ATOM 695 O O . ALA A 1 85 ? -6.68 -19.875 -8.672 1 98.25 85 ALA A O 1
ATOM 696 N N . SER A 1 86 ? -8.258 -19.094 -10.062 1 98.44 86 SER A N 1
ATOM 697 C CA . SER A 1 86 ? -7.617 -17.781 -10.188 1 98.44 86 SER A CA 1
ATOM 698 C C . SER A 1 86 ? -7.672 -17.016 -8.867 1 98.44 86 SER A C 1
ATOM 700 O O . SER A 1 86 ? -6.719 -16.328 -8.508 1 98.44 86 SER A O 1
ATOM 702 N N . LEU A 1 87 ? -8.734 -17.156 -8.172 1 98.19 87 LEU A N 1
ATOM 703 C CA . LEU A 1 87 ? -8.914 -16.5 -6.887 1 98.19 87 LEU A CA 1
ATOM 704 C C . LEU A 1 87 ? -7.926 -17.031 -5.859 1 98.19 87 LEU A C 1
ATOM 706 O O . LEU A 1 87 ? -7.414 -16.281 -5.031 1 98.19 87 LEU A O 1
ATOM 710 N N . LEU A 1 88 ? -7.586 -18.297 -5.93 1 98.5 88 LEU A N 1
ATOM 711 C CA . LEU A 1 88 ? -6.832 -18.984 -4.887 1 98.5 88 LEU A CA 1
ATOM 712 C C . LEU A 1 88 ? -5.367 -19.141 -5.285 1 98.5 88 LEU A C 1
ATOM 714 O O . LEU A 1 88 ? -4.566 -19.688 -4.52 1 98.5 88 LEU A O 1
ATOM 718 N N . HIS A 1 89 ? -4.961 -18.641 -6.422 1 98.25 89 HIS A N 1
ATOM 719 C CA . HIS A 1 89 ? -3.674 -19 -7.004 1 98.25 89 HIS A CA 1
ATOM 720 C C . HIS A 1 89 ? -2.521 -18.531 -6.117 1 98.25 89 HIS A C 1
ATOM 722 O O . HIS A 1 89 ? -1.46 -19.156 -6.094 1 98.25 89 HIS A O 1
ATOM 728 N N . ASP A 1 90 ? -2.734 -17.484 -5.328 1 97.88 90 ASP A N 1
ATOM 729 C CA . ASP A 1 90 ? -1.651 -16.875 -4.551 1 97.88 90 ASP A CA 1
ATOM 730 C C . ASP A 1 90 ? -1.831 -17.141 -3.061 1 97.88 90 ASP A C 1
ATOM 732 O O . ASP A 1 90 ? -1.131 -16.562 -2.23 1 97.88 90 ASP A O 1
ATOM 736 N N . ILE A 1 91 ? -2.682 -18.031 -2.625 1 98.25 91 ILE A N 1
ATOM 737 C CA . ILE A 1 91 ? -3.066 -18.172 -1.224 1 98.25 91 ILE A CA 1
ATOM 738 C C . ILE A 1 91 ? -1.896 -18.75 -0.421 1 98.25 91 ILE A C 1
ATOM 740 O O . ILE A 1 91 ? -1.875 -18.641 0.808 1 98.25 91 ILE A O 1
ATOM 744 N N . GLY A 1 92 ? -0.932 -19.312 -1.074 1 98 92 GLY A N 1
ATOM 745 C CA . GLY A 1 92 ? 0.211 -19.906 -0.397 1 98 92 GLY A CA 1
ATOM 746 C C . GLY A 1 92 ? 1.43 -19 -0.384 1 98 92 GLY A C 1
ATOM 747 O O . GLY A 1 92 ? 2.518 -19.422 0.013 1 98 92 GLY A O 1
ATOM 748 N N . GLN A 1 93 ? 1.302 -17.75 -0.769 1 97.94 93 GLN A N 1
ATOM 749 C CA . GLN A 1 93 ? 2.436 -16.844 -0.904 1 97.94 93 GLN A CA 1
ATOM 750 C C . GLN A 1 93 ? 3.092 -16.578 0.448 1 97.94 93 GLN A C 1
ATOM 752 O O . GLN A 1 93 ? 2.402 -16.453 1.463 1 97.94 93 GLN A O 1
ATOM 757 N N . PHE A 1 94 ? 4.363 -16.422 0.466 1 97.62 94 PHE A N 1
ATOM 758 C CA . PHE A 1 94 ? 5.145 -16.109 1.657 1 97.62 94 PHE A CA 1
ATOM 759 C C . PHE A 1 94 ? 5.031 -14.633 2.008 1 97.62 94 PHE A C 1
ATOM 761 O O . PHE A 1 94 ? 4.691 -13.812 1.152 1 97.62 94 PHE A O 1
ATOM 768 N N . PRO A 1 95 ? 5.273 -14.312 3.348 1 97.62 95 PRO A N 1
ATOM 769 C CA . PRO A 1 95 ? 5.527 -12.898 3.631 1 97.62 95 PRO A CA 1
ATOM 770 C C . PRO A 1 95 ? 6.621 -12.305 2.748 1 97.62 95 PRO A C 1
ATOM 772 O O . PRO A 1 95 ? 7.617 -12.977 2.457 1 97.62 95 PRO A O 1
ATOM 775 N N . PHE A 1 96 ? 6.438 -11.094 2.273 1 95.88 96 PHE A N 1
ATOM 776 C CA . PHE A 1 96 ? 7.344 -10.391 1.372 1 95.88 96 PHE A CA 1
ATOM 777 C C . PHE A 1 96 ? 7.484 -11.141 0.053 1 95.88 96 PHE A C 1
ATOM 779 O O . PHE A 1 96 ? 8.508 -11.039 -0.621 1 95.88 96 PHE A O 1
ATOM 786 N N . SER A 1 97 ? 6.488 -12 -0.221 1 91.12 97 SER A N 1
ATOM 787 C CA . SER A 1 97 ? 6.309 -12.656 -1.513 1 91.12 97 SER A CA 1
ATOM 788 C C . SER A 1 97 ? 7.52 -13.508 -1.877 1 91.12 97 SER A C 1
ATOM 790 O O . SER A 1 97 ? 7.887 -14.422 -1.137 1 91.12 97 SER A O 1
ATOM 792 N N . HIS A 1 98 ? 8.266 -13.133 -2.896 1 87.88 98 HIS A N 1
ATOM 793 C CA . HIS A 1 98 ? 9.297 -14.008 -3.428 1 87.88 98 HIS A CA 1
ATOM 794 C C . HIS A 1 98 ? 10.625 -13.805 -2.705 1 87.88 98 HIS A C 1
ATOM 796 O O . HIS A 1 98 ? 11.562 -14.586 -2.877 1 87.88 98 HIS A O 1
ATOM 802 N N . SER A 1 99 ? 10.664 -12.938 -1.796 1 93.12 99 SER A N 1
ATOM 803 C CA . SER A 1 99 ? 11.914 -12.602 -1.126 1 93.12 99 SER A CA 1
ATOM 804 C C . SER A 1 99 ? 12.336 -13.703 -0.156 1 93.12 99 SER A C 1
ATOM 806 O O . SER A 1 99 ? 13.523 -13.984 -0.01 1 93.12 99 SER A O 1
ATOM 808 N N . LEU A 1 100 ? 11.43 -14.359 0.49 1 96.75 100 LEU A N 1
ATOM 809 C CA . LEU A 1 100 ? 11.75 -15.305 1.555 1 96.75 100 LEU A CA 1
ATOM 810 C C . LEU A 1 100 ? 11.656 -16.75 1.054 1 96.75 100 LEU A C 1
ATOM 812 O O . LEU A 1 100 ? 12.172 -17.672 1.69 1 96.75 100 LEU A O 1
ATOM 816 N N . GLU A 1 101 ? 11 -16.969 -0.083 1 95.62 101 GLU A N 1
ATOM 817 C CA . GLU A 1 101 ? 10.664 -18.281 -0.614 1 95.62 101 GLU A CA 1
ATOM 818 C C . GLU A 1 101 ? 11.914 -19.141 -0.789 1 95.62 101 GLU A C 1
ATOM 820 O O . GLU A 1 101 ? 11.906 -20.328 -0.468 1 95.62 101 GLU A O 1
ATOM 825 N N . PRO A 1 102 ? 13.039 -18.562 -1.219 1 95.5 102 PRO A N 1
ATOM 826 C CA . PRO A 1 102 ? 14.234 -19.375 -1.461 1 95.5 102 PRO A CA 1
ATOM 827 C C . PRO A 1 102 ? 14.742 -20.062 -0.201 1 95.5 102 PRO A C 1
ATOM 829 O O . PRO A 1 102 ? 15.336 -21.141 -0.284 1 95.5 102 PRO A O 1
ATOM 832 N N . ILE A 1 103 ? 14.516 -19.516 0.977 1 96.06 103 ILE A N 1
ATOM 833 C CA . ILE A 1 103 ? 14.93 -20.125 2.232 1 96.06 103 ILE A CA 1
ATOM 834 C C . ILE A 1 103 ? 14.242 -21.469 2.406 1 96.06 103 ILE A C 1
ATOM 836 O O . ILE A 1 103 ? 14.883 -22.469 2.754 1 96.06 103 ILE A O 1
ATOM 840 N N . TYR A 1 104 ? 12.984 -21.531 2.096 1 96.56 104 TYR A N 1
ATOM 841 C CA . TYR A 1 104 ? 12.164 -22.719 2.307 1 96.56 104 TYR A CA 1
ATOM 842 C C . TYR A 1 104 ? 12.391 -23.75 1.197 1 96.56 104 TYR A C 1
ATOM 844 O O . TYR A 1 104 ? 12.328 -24.953 1.437 1 96.56 104 TYR A O 1
ATOM 852 N N . ILE A 1 105 ? 12.625 -23.25 -0.002 1 96.06 105 ILE A N 1
ATOM 853 C CA . ILE A 1 105 ? 12.93 -24.156 -1.112 1 96.06 105 ILE A CA 1
ATOM 854 C C . ILE A 1 105 ? 14.234 -24.891 -0.833 1 96.06 105 ILE A C 1
ATOM 856 O O . ILE A 1 105 ? 14.32 -26.109 -1.013 1 96.06 105 ILE A O 1
ATOM 860 N N . SER A 1 106 ? 15.258 -24.125 -0.431 1 94.94 106 SER A N 1
ATOM 861 C CA . SER A 1 106 ? 16.562 -24.703 -0.18 1 94.94 106 SER A CA 1
ATOM 862 C C . SER A 1 106 ? 16.516 -25.703 0.97 1 94.94 106 SER A C 1
ATOM 864 O O . SER A 1 106 ? 17.203 -26.734 0.938 1 94.94 106 SER A O 1
ATOM 866 N N . ARG A 1 107 ? 15.703 -25.453 1.931 1 93.94 107 ARG A N 1
ATOM 867 C CA . ARG A 1 107 ? 15.688 -26.266 3.146 1 93.94 107 ARG A CA 1
ATOM 868 C C . ARG A 1 107 ? 14.781 -27.484 2.988 1 93.94 107 ARG A C 1
ATOM 870 O O . ARG A 1 107 ? 15.172 -28.609 3.314 1 93.94 107 ARG A O 1
ATOM 877 N N . ASP A 1 108 ? 13.555 -27.25 2.467 1 95.81 108 ASP A N 1
ATOM 878 C CA . ASP A 1 108 ? 12.562 -28.328 2.492 1 95.81 108 ASP A CA 1
ATOM 879 C C . ASP A 1 108 ? 11.914 -28.5 1.12 1 95.81 108 ASP A C 1
ATOM 881 O O . ASP A 1 108 ? 10.93 -29.234 0.984 1 95.81 108 ASP A O 1
ATOM 885 N N . LYS A 1 109 ? 12.422 -27.766 0.08 1 96.06 109 LYS A N 1
ATOM 886 C CA . LYS A 1 109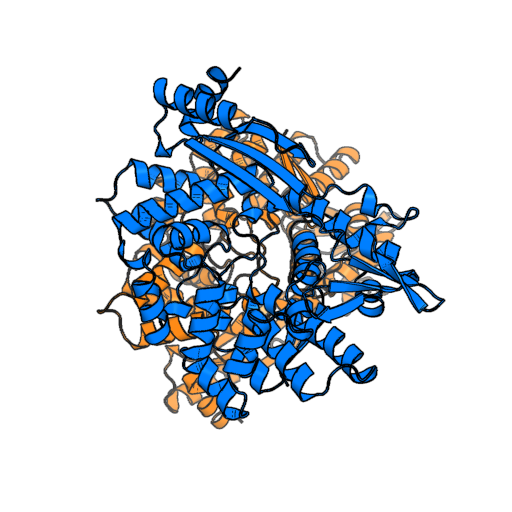 ? 11.852 -27.812 -1.265 1 96.06 109 LYS A CA 1
ATOM 887 C C . LYS A 1 109 ? 10.383 -27.422 -1.257 1 96.06 109 LYS A C 1
ATOM 889 O O . LYS A 1 109 ? 9.555 -28.062 -1.912 1 96.06 109 LYS A O 1
ATOM 894 N N . VAL A 1 110 ? 10.109 -26.5 -0.433 1 96.69 110 VAL A N 1
ATOM 895 C CA . VAL A 1 110 ? 8.742 -26.031 -0.306 1 96.69 110 VAL A CA 1
ATOM 896 C C . VAL A 1 110 ? 8.602 -24.672 -1.005 1 96.69 110 VAL A C 1
ATOM 898 O O . VAL A 1 110 ? 9.297 -23.719 -0.66 1 96.69 110 VAL A O 1
ATOM 901 N N . SER A 1 111 ? 7.785 -24.641 -1.983 1 96.62 111 SER A N 1
ATOM 902 C CA . SER A 1 111 ? 7.453 -23.406 -2.689 1 96.62 111 SER A CA 1
ATOM 903 C C . SER A 1 111 ? 6.051 -22.922 -2.33 1 96.62 111 SER A C 1
ATOM 905 O O . SER A 1 111 ? 5.312 -23.625 -1.629 1 96.62 111 SER A O 1
ATOM 907 N N . SER A 1 112 ? 5.727 -21.734 -2.764 1 97.38 112 SER A N 1
ATOM 908 C CA . SER A 1 112 ? 4.398 -21.172 -2.537 1 97.38 112 SER A CA 1
ATOM 909 C C . SER A 1 112 ? 3.316 -22.078 -3.119 1 97.38 112 SER A C 1
ATOM 911 O O . SER A 1 112 ? 2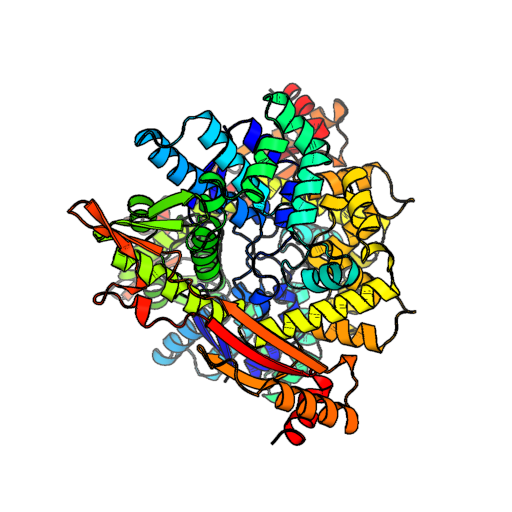.207 -22.156 -2.584 1 97.38 112 SER A O 1
ATOM 913 N N . SER A 1 113 ? 3.617 -22.844 -4.242 1 96.88 113 SER A N 1
ATOM 914 C CA . SER A 1 113 ? 2.66 -23.75 -4.867 1 96.88 113 SER A CA 1
ATOM 915 C C . SER A 1 113 ? 2.342 -24.938 -3.957 1 96.88 113 SER A C 1
ATOM 917 O O . SER A 1 113 ? 1.197 -25.391 -3.896 1 96.88 113 SER A O 1
ATOM 919 N N . VAL A 1 114 ? 3.375 -25.406 -3.273 1 97.56 114 VAL A N 1
ATOM 920 C CA . VAL A 1 114 ? 3.184 -26.516 -2.338 1 97.56 114 VAL A CA 1
ATOM 921 C C . VAL A 1 114 ? 2.281 -26.062 -1.188 1 97.56 114 VAL A C 1
ATOM 923 O O . VAL A 1 114 ? 1.371 -26.797 -0.787 1 97.56 114 VAL A O 1
ATOM 926 N N . ILE A 1 115 ? 2.555 -24.906 -0.677 1 98.12 115 ILE A N 1
ATOM 927 C CA . ILE A 1 115 ? 1.766 -24.359 0.42 1 98.12 115 ILE A CA 1
ATOM 928 C C . ILE A 1 115 ? 0.325 -24.141 -0.038 1 98.12 115 ILE A C 1
ATOM 930 O O . ILE A 1 115 ? -0.619 -24.484 0.679 1 98.12 115 ILE A O 1
ATOM 934 N N . ARG A 1 116 ? 0.162 -23.562 -1.229 1 98.06 116 ARG A N 1
ATOM 935 C CA . ARG A 1 116 ? -1.157 -23.328 -1.81 1 98.06 116 ARG A CA 1
ATOM 936 C C . ARG A 1 116 ? -1.974 -24.609 -1.839 1 98.06 116 ARG A C 1
ATOM 938 O O . ARG A 1 116 ? -3.107 -24.641 -1.355 1 98.06 116 ARG A O 1
ATOM 945 N N . ASP A 1 117 ? -1.377 -25.656 -2.43 1 98.06 117 ASP A N 1
ATOM 946 C CA . ASP A 1 117 ? -2.086 -26.938 -2.572 1 98.06 117 ASP A CA 1
ATOM 947 C C . ASP A 1 117 ? -2.48 -27.5 -1.209 1 98.06 117 ASP A C 1
ATOM 949 O O . ASP A 1 117 ? -3.596 -27.984 -1.035 1 98.06 117 ASP A O 1
ATOM 953 N N . PHE A 1 118 ? -1.579 -27.375 -0.28 1 98.19 118 PHE A N 1
ATOM 954 C CA . PHE A 1 118 ? -1.85 -27.891 1.059 1 98.19 118 PHE A CA 1
ATOM 955 C C . PHE A 1 118 ? -2.98 -27.109 1.718 1 98.19 118 PHE A C 1
ATOM 957 O O . PHE A 1 118 ? -3.82 -27.688 2.41 1 98.19 118 PHE A O 1
ATOM 964 N N . ILE A 1 119 ? -3.012 -25.797 1.556 1 98.31 119 ILE A N 1
ATOM 965 C CA . ILE A 1 119 ? -4.074 -24.953 2.109 1 98.31 119 ILE A CA 1
ATOM 966 C C . ILE A 1 119 ? -5.418 -25.375 1.53 1 98.31 119 ILE A C 1
ATOM 968 O O . ILE A 1 119 ? -6.395 -25.547 2.268 1 98.31 119 ILE A O 1
ATOM 972 N N . ILE A 1 120 ? -5.496 -25.547 0.212 1 97.81 120 ILE A N 1
ATOM 973 C CA . ILE A 1 120 ? -6.742 -25.891 -0.465 1 97.81 120 ILE A CA 1
ATOM 974 C C . ILE A 1 120 ? -7.262 -27.219 0.073 1 97.81 120 ILE A C 1
ATOM 976 O O . ILE A 1 120 ? -8.469 -27.391 0.287 1 97.81 120 ILE A O 1
ATOM 980 N N . TYR A 1 121 ? -6.406 -28.125 0.443 1 96.25 121 TYR A N 1
ATOM 981 C CA . TYR A 1 121 ? -6.805 -29.453 0.904 1 96.25 121 TYR A CA 1
ATOM 982 C C . TYR A 1 121 ? -7.137 -29.438 2.391 1 96.25 121 TYR A C 1
ATOM 984 O O . TYR A 1 121 ? -7.98 -30.203 2.854 1 96.25 121 TYR A O 1
ATOM 992 N N . SER A 1 122 ? -6.508 -28.516 3.109 1 95.62 122 SER A N 1
ATOM 993 C CA . SER A 1 122 ? -6.492 -28.75 4.551 1 95.62 122 SER A CA 1
ATOM 994 C C . SER A 1 122 ? -7.172 -27.609 5.297 1 95.62 122 SER A C 1
ATOM 996 O O . SER A 1 122 ? -7.559 -27.75 6.457 1 95.62 122 SER A O 1
ATOM 998 N N . ASP A 1 123 ? -7.23 -26.422 4.73 1 95.62 123 ASP A N 1
ATOM 999 C CA . ASP A 1 123 ? -7.816 -25.281 5.434 1 95.62 123 ASP A CA 1
ATOM 1000 C C . ASP A 1 123 ? -9.32 -25.469 5.629 1 95.62 123 ASP A C 1
ATOM 1002 O O . ASP A 1 123 ? -10.047 -25.734 4.668 1 95.62 123 ASP A O 1
ATOM 1006 N N . LYS A 1 124 ? -9.773 -25.297 6.801 1 93.81 124 LYS A N 1
ATOM 1007 C CA . LYS A 1 124 ? -11.156 -25.609 7.172 1 93.81 124 LYS A CA 1
ATOM 1008 C C . LYS A 1 124 ? -12.133 -24.688 6.473 1 93.81 124 LYS A C 1
ATOM 1010 O O . LYS A 1 124 ? -13.195 -25.109 6.012 1 93.81 124 LYS A O 1
ATOM 1015 N N . GLU A 1 125 ? -11.852 -23.438 6.453 1 94.38 125 GLU A N 1
ATOM 1016 C CA . GLU A 1 125 ? -12.75 -22.453 5.852 1 94.38 125 GLU A CA 1
ATOM 1017 C C . GLU A 1 125 ? -12.859 -22.656 4.344 1 94.38 125 GLU A C 1
ATOM 1019 O O . GLU A 1 125 ? -13.945 -22.547 3.773 1 94.38 125 GLU A O 1
ATOM 1024 N N . ILE A 1 126 ? -11.75 -22.938 3.695 1 95.81 126 ILE A N 1
ATOM 1025 C CA . ILE A 1 126 ? -11.75 -23.188 2.258 1 95.81 126 ILE A CA 1
ATOM 1026 C C . ILE A 1 126 ? -12.539 -24.469 1.958 1 95.81 126 ILE A C 1
ATOM 1028 O O . ILE A 1 126 ? -13.336 -24.5 1.016 1 95.81 126 ILE A O 1
ATOM 1032 N N . GLU A 1 127 ? -12.352 -25.469 2.768 1 93.62 127 GLU A N 1
ATOM 1033 C CA . GLU A 1 127 ? -13.078 -26.734 2.619 1 93.62 127 GLU A CA 1
ATOM 1034 C C . GLU A 1 127 ? -14.586 -26.516 2.754 1 93.62 127 GLU A C 1
ATOM 1036 O O . GLU A 1 127 ? -15.367 -27.062 1.971 1 93.62 127 GLU A O 1
ATOM 1041 N N . GLU A 1 128 ? -14.898 -25.781 3.723 1 94.69 128 GLU A N 1
ATOM 1042 C CA . GLU A 1 128 ? -16.312 -25.516 3.959 1 94.69 128 GLU A CA 1
ATOM 1043 C C . GLU A 1 128 ? -16.938 -24.766 2.787 1 94.69 128 GLU A C 1
ATOM 1045 O O . GLU A 1 128 ? -18.047 -25.094 2.35 1 94.69 128 GLU A O 1
ATOM 1050 N N . ALA A 1 129 ? -16.281 -23.781 2.309 1 94.94 129 ALA A N 1
ATOM 1051 C CA . ALA A 1 129 ? -16.797 -22.984 1.201 1 94.94 129 ALA A CA 1
ATOM 1052 C C . ALA A 1 129 ? -16.969 -23.828 -0.054 1 94.94 129 ALA A C 1
ATOM 1054 O O . ALA A 1 129 ? -18 -23.75 -0.718 1 94.94 129 ALA A O 1
ATOM 1055 N N . LEU A 1 130 ? -16 -24.641 -0.404 1 95.31 130 LEU A N 1
ATOM 1056 C CA . LEU A 1 130 ? -16.062 -25.484 -1.587 1 95.31 130 LEU A CA 1
ATOM 1057 C C . LEU A 1 130 ? -17.094 -26.594 -1.409 1 95.31 130 LEU A C 1
ATOM 1059 O O . LEU A 1 130 ? -17.797 -26.953 -2.359 1 95.31 130 LEU A O 1
ATOM 1063 N N . GLY A 1 131 ? -17.172 -27.125 -0.2 1 92.56 131 GLY A N 1
ATOM 1064 C CA . GLY A 1 131 ? -18.094 -28.203 0.105 1 92.56 131 GLY A CA 1
ATOM 1065 C C . GLY A 1 131 ? -19.547 -27.781 -0.01 1 92.56 131 GLY A C 1
ATOM 1066 O O . GLY A 1 131 ? -20.391 -28.562 -0.453 1 92.56 131 GLY A O 1
ATOM 1067 N N . GLU A 1 132 ? -19.781 -26.594 0.403 1 92.06 132 GLU A N 1
ATOM 1068 C CA . GLU A 1 132 ? -21.141 -26.062 0.352 1 92.06 132 GLU A CA 1
ATOM 1069 C C . GLU A 1 132 ? -21.688 -26.094 -1.072 1 92.06 132 GLU A C 1
ATOM 1071 O O . GLU A 1 132 ? -22.891 -26.234 -1.275 1 92.06 132 GLU A O 1
ATOM 1076 N N . TYR A 1 133 ? -20.828 -26.047 -2.047 1 89.06 133 TYR A N 1
ATOM 1077 C CA . TYR A 1 133 ? -21.281 -26 -3.436 1 89.06 133 TYR A CA 1
ATOM 1078 C C . TYR A 1 133 ? -20.844 -27.25 -4.191 1 89.06 133 TYR A C 1
ATOM 1080 O O . TYR A 1 133 ? -20.844 -27.281 -5.426 1 89.06 133 TYR A O 1
ATOM 1088 N N . SER A 1 134 ? -20.359 -28.234 -3.512 1 92.81 134 SER A N 1
ATOM 1089 C CA . SER A 1 134 ? -20.016 -29.547 -4.031 1 92.81 134 SER A CA 1
ATOM 1090 C C . SER A 1 134 ? -18.891 -29.469 -5.059 1 92.81 134 SER A C 1
ATOM 1092 O O . SER A 1 134 ? -18.969 -30.094 -6.117 1 92.81 134 SER A O 1
ATOM 1094 N N . ILE A 1 135 ? -18.016 -28.578 -4.816 1 95.38 135 ILE A N 1
ATOM 1095 C CA . ILE A 1 135 ? -16.844 -28.469 -5.672 1 95.38 135 ILE A CA 1
ATOM 1096 C C . ILE A 1 135 ? -15.719 -29.344 -5.121 1 95.38 135 ILE A C 1
ATOM 1098 O O . ILE A 1 135 ? -15.375 -29.266 -3.939 1 95.38 135 ILE A O 1
ATOM 1102 N N . ASP A 1 136 ? -15.18 -30.156 -5.965 1 95.12 136 ASP A N 1
ATOM 1103 C CA . ASP A 1 136 ? -14.07 -31.031 -5.578 1 95.12 136 ASP A CA 1
ATOM 1104 C C . ASP A 1 136 ? -12.75 -30.25 -5.555 1 95.12 136 ASP A C 1
ATOM 1106 O O . ASP A 1 136 ? -12.312 -29.734 -6.582 1 95.12 136 ASP A O 1
ATOM 1110 N N . LYS A 1 137 ? -12.117 -30.281 -4.406 1 95.5 137 LYS A N 1
ATOM 1111 C CA . LYS A 1 137 ? -10.844 -29.578 -4.227 1 95.5 137 LYS A CA 1
ATOM 1112 C C . LYS A 1 137 ? -9.797 -30.094 -5.219 1 95.5 137 LYS A C 1
ATOM 1114 O O . LYS A 1 137 ? -8.953 -29.328 -5.68 1 95.5 137 LYS A O 1
ATOM 1119 N N . LYS A 1 138 ? -9.875 -31.297 -5.531 1 95.88 138 LYS A N 1
ATOM 1120 C CA . LYS A 1 138 ? -8.922 -31.906 -6.453 1 95.88 138 LYS A CA 1
ATOM 1121 C C . LYS A 1 138 ? -9.008 -31.266 -7.836 1 95.88 138 LYS A C 1
ATOM 1123 O O . LYS A 1 138 ? -8 -31.109 -8.523 1 95.88 138 LYS A O 1
ATOM 1128 N N . GLN A 1 139 ? -10.156 -30.891 -8.219 1 95.75 139 GLN A N 1
ATOM 1129 C CA . GLN A 1 139 ? -10.352 -30.25 -9.523 1 95.75 139 GLN A CA 1
ATOM 1130 C C . GLN A 1 139 ? -9.609 -28.922 -9.602 1 95.75 139 GLN A C 1
ATOM 1132 O O . GLN A 1 139 ? -9.055 -28.578 -10.648 1 95.75 139 GLN A O 1
ATOM 1137 N N . ILE A 1 140 ? -9.602 -28.188 -8.5 1 96.69 140 ILE A N 1
ATOM 1138 C CA . ILE A 1 140 ? -8.938 -26.891 -8.469 1 96.69 140 ILE A CA 1
ATOM 1139 C C . ILE A 1 140 ? -7.426 -27.094 -8.508 1 96.69 140 ILE A C 1
ATOM 1141 O O . ILE A 1 140 ? -6.73 -26.438 -9.289 1 96.69 140 ILE A O 1
ATOM 1145 N N . VAL A 1 141 ? -6.926 -27.984 -7.688 1 97.38 141 VAL A N 1
ATOM 1146 C CA . VAL A 1 141 ? -5.492 -28.234 -7.59 1 97.38 141 VAL A CA 1
ATOM 1147 C C . VAL A 1 141 ? -4.969 -28.766 -8.922 1 97.38 141 VAL A C 1
ATOM 1149 O O . VAL A 1 141 ? -3.854 -28.438 -9.336 1 97.38 141 VAL A O 1
ATOM 1152 N N . ASP A 1 142 ? -5.777 -29.547 -9.578 1 95.81 142 ASP A N 1
ATOM 1153 C CA . ASP A 1 142 ? -5.391 -30.141 -10.859 1 95.81 142 ASP A CA 1
ATOM 1154 C C . ASP A 1 142 ? -5.195 -29.062 -11.922 1 95.81 142 ASP A C 1
ATOM 1156 O O . ASP A 1 142 ? -4.387 -29.219 -12.836 1 95.81 142 ASP A O 1
ATOM 1160 N N . ILE A 1 143 ? -5.914 -28.016 -11.812 1 95.88 143 ILE A N 1
ATOM 1161 C CA . ILE A 1 143 ? -5.785 -26.938 -12.773 1 95.88 143 ILE A CA 1
ATOM 1162 C C . ILE A 1 143 ? -4.371 -26.359 -12.719 1 95.88 143 ILE A C 1
ATOM 1164 O O . ILE A 1 143 ? -3.797 -26.016 -13.758 1 95.88 143 ILE A O 1
ATOM 1168 N N . TYR A 1 144 ? -3.82 -26.281 -11.492 1 95 144 TYR A N 1
ATOM 1169 C CA . TYR A 1 144 ? -2.488 -25.703 -11.328 1 95 144 TYR A CA 1
ATOM 1170 C C . TYR A 1 144 ? -1.415 -26.672 -11.812 1 95 144 TYR A C 1
ATOM 1172 O O . TYR A 1 144 ? -0.346 -26.25 -12.258 1 95 144 TYR A O 1
ATOM 1180 N N . ASN A 1 145 ? -1.676 -27.938 -11.719 1 92.19 145 ASN A N 1
ATOM 1181 C CA . ASN A 1 145 ? -0.593 -28.922 -11.797 1 92.19 145 ASN A CA 1
ATOM 1182 C C . ASN A 1 145 ? -0.656 -29.719 -13.094 1 92.19 145 ASN A C 1
ATOM 1184 O O . ASN A 1 145 ? 0.208 -30.562 -13.352 1 92.19 145 ASN A O 1
ATOM 1188 N N . THR A 1 146 ? -1.651 -29.422 -13.867 1 83.44 146 THR A N 1
ATOM 1189 C CA . THR A 1 146 ? -1.758 -30.141 -15.133 1 83.44 146 THR A CA 1
ATOM 1190 C C . THR A 1 146 ? -1.659 -29.172 -16.312 1 83.44 146 THR A C 1
ATOM 1192 O O . THR A 1 146 ? -1.806 -27.953 -16.141 1 83.44 146 THR A O 1
ATOM 1195 N N . SER A 1 147 ? -1.312 -29.734 -17.406 1 82.88 147 SER A N 1
ATOM 1196 C CA . SER A 1 147 ? -1.216 -28.938 -18.625 1 82.88 147 SER A CA 1
ATOM 1197 C C . SER A 1 147 ? -2.566 -28.844 -19.328 1 82.88 147 SER A C 1
ATOM 1199 O O . SER A 1 147 ? -2.682 -29.156 -20.516 1 82.88 147 SER A O 1
ATOM 1201 N N . SER A 1 148 ? -3.545 -28.391 -18.609 1 87.81 148 SER A N 1
ATOM 1202 C CA . SER A 1 148 ? -4.875 -28.188 -19.172 1 87.81 148 SER A CA 1
ATOM 1203 C C . SER A 1 148 ? -5.012 -26.766 -19.734 1 87.81 148 SER A C 1
ATOM 1205 O O . SER A 1 148 ? -4.156 -25.906 -19.5 1 87.81 148 SER A O 1
ATOM 1207 N N . MET A 1 149 ? -6.016 -26.609 -20.516 1 91.56 149 MET A N 1
ATOM 1208 C CA . MET A 1 149 ? -6.305 -25.297 -21.062 1 91.56 149 MET A CA 1
ATOM 1209 C C . MET A 1 149 ? -6.531 -24.281 -19.953 1 91.56 149 MET A C 1
ATOM 1211 O O . MET A 1 149 ? -6.012 -23.156 -20 1 91.56 149 MET A O 1
ATOM 1215 N N . LEU A 1 150 ? -7.254 -24.734 -18.953 1 95.31 150 LEU A N 1
ATOM 1216 C CA . LEU A 1 150 ? -7.539 -23.844 -17.828 1 95.31 150 LEU A CA 1
ATOM 1217 C C . LEU A 1 150 ? -6.258 -23.469 -17.094 1 95.31 150 LEU A C 1
ATOM 1219 O O . LEU A 1 150 ? -6.082 -22.312 -16.703 1 95.31 150 LEU A O 1
ATOM 1223 N N . GLY A 1 151 ? -5.414 -24.422 -16.922 1 95.19 151 GLY A N 1
ATOM 1224 C CA . GLY A 1 151 ? -4.133 -24.141 -16.297 1 95.19 151 GLY A CA 1
ATOM 1225 C C . GLY A 1 151 ? -3.289 -23.156 -17.078 1 95.19 151 GLY A C 1
ATOM 1226 O O . GLY A 1 151 ? -2.607 -22.312 -16.484 1 95.19 151 GLY A O 1
ATOM 1227 N N . CYS A 1 152 ? -3.344 -23.219 -18.375 1 94 152 CYS A N 1
ATOM 1228 C CA . CYS A 1 152 ? -2.582 -22.344 -19.234 1 94 152 CYS A CA 1
ATOM 1229 C C . CYS A 1 152 ? -3.084 -20.906 -19.125 1 94 152 CYS A C 1
ATOM 1231 O O . CYS A 1 152 ? -2.305 -19.953 -19.25 1 94 152 CYS A O 1
ATOM 1233 N N . ILE A 1 153 ? -4.348 -20.766 -18.891 1 96.5 153 ILE A N 1
ATOM 1234 C CA . ILE A 1 153 ? -4.945 -19.438 -18.766 1 96.5 153 ILE A CA 1
ATOM 1235 C C . ILE A 1 153 ? -4.371 -18.734 -17.531 1 96.5 153 ILE A C 1
ATOM 1237 O O . ILE A 1 153 ? -4.16 -17.516 -17.547 1 96.5 153 ILE A O 1
ATOM 1241 N N . ILE A 1 154 ? -4.059 -19.5 -16.5 1 96.62 154 ILE A N 1
ATOM 1242 C CA . ILE A 1 154 ? -3.609 -18.953 -15.234 1 96.62 154 ILE A CA 1
ATOM 1243 C C . ILE A 1 154 ? -2.086 -18.844 -15.227 1 96.62 154 ILE A C 1
ATOM 1245 O O . ILE A 1 154 ? -1.528 -17.906 -14.656 1 96.62 154 ILE A O 1
ATOM 1249 N N . ASP A 1 155 ? -1.474 -19.828 -15.867 1 93.19 155 ASP A N 1
ATOM 1250 C CA . ASP A 1 155 ? -0.016 -19.875 -15.828 1 93.19 155 ASP A CA 1
ATOM 1251 C C . ASP A 1 155 ? 0.557 -20.297 -17.188 1 93.19 155 ASP A C 1
ATOM 1253 O O . ASP A 1 155 ? 0.59 -21.484 -17.5 1 93.19 155 ASP A O 1
ATOM 1257 N N . SER A 1 156 ? 1.01 -19.484 -17.906 1 92.25 156 SER A N 1
ATOM 1258 C CA . SER A 1 156 ? 1.715 -19.641 -19.172 1 92.25 156 SER A CA 1
ATOM 1259 C C . SER A 1 156 ? 2.559 -18.406 -19.5 1 92.25 156 SER A C 1
ATOM 1261 O O . SER A 1 156 ? 2.852 -17.594 -18.609 1 92.25 156 SER A O 1
ATOM 1263 N N . ASP A 1 157 ? 2.988 -18.281 -20.719 1 89.12 157 ASP A N 1
ATOM 1264 C CA . ASP A 1 157 ? 3.811 -17.141 -21.094 1 89.12 157 ASP A CA 1
ATOM 1265 C C . ASP A 1 157 ? 2.961 -15.875 -21.219 1 89.12 157 ASP A C 1
ATOM 1267 O O . ASP A 1 157 ? 3.473 -14.758 -21.094 1 89.12 157 ASP A O 1
ATOM 1271 N N . VAL A 1 158 ? 1.734 -16.094 -21.594 1 93.69 158 VAL A N 1
ATOM 1272 C CA . VAL A 1 158 ? 0.746 -15.023 -21.656 1 93.69 158 VAL A CA 1
ATOM 1273 C C . VAL A 1 158 ? -0.51 -15.438 -20.891 1 93.69 158 VAL A C 1
ATOM 1275 O O . VAL A 1 158 ? -1.396 -16.094 -21.438 1 93.69 158 VAL A O 1
ATOM 1278 N N . ASP A 1 159 ? -0.542 -15.039 -19.703 1 95.62 159 ASP A N 1
ATOM 1279 C CA . ASP A 1 159 ? -1.604 -15.539 -18.828 1 95.62 159 ASP A CA 1
ATOM 1280 C C . ASP A 1 159 ? -2.262 -14.398 -18.062 1 95.62 159 ASP A C 1
ATOM 1282 O O . ASP A 1 159 ? -1.784 -13.266 -18.094 1 95.62 159 ASP A O 1
ATOM 1286 N N . ILE A 1 160 ? -3.371 -14.672 -17.391 1 97.5 160 ILE A N 1
ATOM 1287 C CA . ILE A 1 160 ? -4.172 -13.641 -16.734 1 97.5 160 ILE A CA 1
ATOM 1288 C C . ILE A 1 160 ? -3.445 -13.133 -15.5 1 97.5 160 ILE A C 1
ATOM 1290 O O . ILE A 1 160 ? -3.627 -11.984 -15.086 1 97.5 160 ILE A O 1
ATOM 1294 N N . ASP A 1 161 ? -2.645 -14.008 -14.844 1 97.38 161 ASP A N 1
ATOM 1295 C CA . ASP A 1 161 ? -1.811 -13.594 -13.719 1 97.38 161 ASP A CA 1
ATOM 1296 C C . ASP A 1 161 ? -0.867 -12.461 -14.133 1 97.38 161 ASP A C 1
ATOM 1298 O O . ASP A 1 161 ? -0.879 -11.383 -13.523 1 97.38 161 ASP A O 1
ATOM 1302 N N . ARG A 1 162 ? -0.124 -12.641 -15.188 1 96.25 162 ARG A N 1
ATOM 1303 C CA . ARG A 1 162 ? 0.844 -11.664 -15.688 1 96.25 162 ARG A CA 1
ATOM 1304 C C . ARG A 1 162 ? 0.143 -10.422 -16.219 1 96.25 162 ARG A C 1
ATOM 1306 O O . ARG A 1 162 ? 0.649 -9.312 -16.078 1 96.25 162 ARG A O 1
ATOM 1313 N N . MET A 1 163 ? -0.999 -10.641 -16.875 1 96.75 163 MET A N 1
ATOM 1314 C CA . MET A 1 163 ? -1.761 -9.508 -17.391 1 96.75 163 MET A CA 1
ATOM 1315 C C . MET A 1 163 ? -2.117 -8.547 -16.25 1 96.75 163 MET A C 1
ATOM 1317 O O . MET A 1 163 ? -1.959 -7.332 -16.391 1 96.75 163 MET A O 1
ATOM 1321 N N . ASP A 1 164 ? -2.539 -9.117 -15.188 1 97.5 164 ASP A N 1
ATOM 1322 C CA . ASP A 1 164 ? -2.957 -8.25 -14.086 1 97.5 164 ASP A CA 1
ATOM 1323 C C . ASP A 1 164 ? -1.757 -7.555 -13.445 1 97.5 164 ASP A C 1
ATOM 1325 O O . ASP A 1 164 ? -1.779 -6.34 -13.234 1 97.5 164 ASP A O 1
ATOM 1329 N N . TYR A 1 165 ? -0.691 -8.414 -13.039 1 96.06 165 TYR A N 1
ATOM 1330 C CA . TYR A 1 165 ? 0.34 -7.777 -12.227 1 96.06 165 TYR A CA 1
ATOM 1331 C C . TYR A 1 165 ? 1.156 -6.793 -13.055 1 96.06 165 TYR A C 1
ATOM 1333 O O . TYR A 1 165 ? 1.685 -5.812 -12.523 1 96.06 165 TYR A O 1
ATOM 1341 N N . LEU A 1 166 ? 1.258 -6.941 -14.391 1 95.5 166 LEU A N 1
ATOM 1342 C CA . LEU A 1 166 ? 1.955 -5.953 -15.203 1 95.5 166 LEU A CA 1
ATOM 1343 C C . LEU A 1 166 ? 1.222 -4.617 -15.188 1 95.5 166 LEU A C 1
ATOM 1345 O O . LEU A 1 166 ? 1.846 -3.564 -15.031 1 95.5 166 LEU A O 1
ATOM 1349 N N . LEU A 1 167 ? -0.122 -4.688 -15.305 1 95.5 167 LEU A N 1
ATOM 1350 C CA . LEU A 1 167 ? -0.938 -3.479 -15.273 1 95.5 167 LEU A CA 1
ATOM 1351 C C . LEU A 1 167 ? -0.905 -2.84 -13.883 1 95.5 167 LEU A C 1
ATOM 1353 O O . LEU A 1 167 ? -0.69 -1.633 -13.758 1 95.5 167 LEU A O 1
ATOM 1357 N N . ARG A 1 168 ? -1.095 -3.654 -12.898 1 96.62 168 ARG A N 1
ATOM 1358 C CA . ARG A 1 168 ? -1.225 -3.195 -11.523 1 96.62 168 ARG A CA 1
ATOM 1359 C C . ARG A 1 168 ? 0.104 -2.666 -10.992 1 96.62 168 ARG A C 1
ATOM 1361 O O . ARG A 1 168 ? 0.15 -1.604 -10.367 1 96.62 168 ARG A O 1
ATOM 1368 N N . ASP A 1 169 ? 1.166 -3.424 -11.18 1 96.69 169 ASP A N 1
ATOM 1369 C CA . ASP A 1 169 ? 2.488 -2.996 -10.734 1 96.69 169 ASP A CA 1
ATOM 1370 C C . ASP A 1 169 ? 2.902 -1.693 -11.414 1 96.69 169 ASP A C 1
ATOM 1372 O O . ASP A 1 169 ? 3.508 -0.823 -10.789 1 96.69 169 ASP A O 1
ATOM 1376 N N . SER A 1 170 ? 2.615 -1.615 -12.695 1 95.31 170 SER A N 1
ATOM 1377 C CA . SER A 1 170 ? 2.926 -0.393 -13.43 1 95.31 170 SER A CA 1
ATOM 1378 C C . SER A 1 170 ? 2.189 0.807 -12.844 1 95.31 170 SER A C 1
ATOM 1380 O O . SER A 1 170 ? 2.785 1.865 -12.633 1 95.31 170 SER A O 1
ATOM 1382 N N . ARG A 1 171 ? 0.959 0.633 -12.539 1 93.75 171 ARG A N 1
ATOM 1383 C CA . ARG A 1 171 ? 0.133 1.701 -11.984 1 93.75 171 ARG A CA 1
ATOM 1384 C C . ARG A 1 171 ? 0.677 2.174 -10.641 1 93.75 171 ARG A C 1
ATOM 1386 O O . ARG A 1 171 ? 0.828 3.375 -10.414 1 93.75 171 ARG A O 1
ATOM 1393 N N . HIS A 1 172 ? 1.015 1.337 -9.805 1 95.88 172 HIS A N 1
ATOM 1394 C CA . HIS A 1 172 ? 1.365 1.682 -8.43 1 95.88 172 HIS A CA 1
ATOM 1395 C C . HIS A 1 172 ? 2.805 2.178 -8.344 1 95.88 172 HIS A C 1
ATOM 1397 O O . HIS A 1 172 ? 3.125 3.016 -7.496 1 95.88 172 HIS A O 1
ATOM 1403 N N . THR A 1 173 ? 3.678 1.686 -9.172 1 95.12 173 THR A N 1
ATOM 1404 C CA . THR A 1 173 ? 5.055 2.168 -9.188 1 95.12 173 THR A CA 1
ATOM 1405 C C . THR A 1 173 ? 5.152 3.496 -9.93 1 95.12 173 THR A C 1
ATOM 1407 O O . THR A 1 173 ? 6.098 4.262 -9.727 1 95.12 173 THR A O 1
ATOM 1410 N N . GLY A 1 174 ? 4.227 3.744 -10.852 1 92.12 174 GLY A N 1
ATOM 1411 C CA . GLY A 1 174 ? 4.281 4.91 -11.719 1 92.12 174 GLY A CA 1
ATOM 1412 C C . GLY A 1 174 ? 5.082 4.672 -12.984 1 92.12 174 GLY A C 1
ATOM 1413 O O . GLY A 1 174 ? 5.152 5.547 -13.852 1 92.12 174 GLY A O 1
ATOM 1414 N N . VAL A 1 175 ? 5.641 3.492 -13.094 1 88.94 175 VAL A N 1
ATOM 1415 C CA . VAL A 1 175 ? 6.406 3.156 -14.297 1 88.94 175 VAL A CA 1
ATOM 1416 C C . VAL A 1 175 ? 5.453 2.832 -15.445 1 88.94 175 VAL A C 1
ATOM 1418 O O . VAL A 1 175 ? 4.688 1.868 -15.367 1 88.94 175 VAL A O 1
ATOM 1421 N N . GLN A 1 176 ? 5.426 3.662 -16.453 1 82.5 176 GLN A N 1
ATOM 1422 C CA . GLN A 1 176 ? 4.43 3.572 -17.516 1 82.5 176 GLN A CA 1
ATOM 1423 C C . GLN A 1 176 ? 4.828 2.529 -18.562 1 82.5 176 GLN A C 1
ATOM 1425 O O . GLN A 1 176 ? 4.137 2.352 -19.562 1 82.5 176 GLN A O 1
ATOM 1430 N N . LEU A 1 177 ? 5.621 1.776 -18.281 1 77.94 177 LEU A N 1
ATOM 1431 C CA . LEU A 1 177 ? 6.156 0.822 -19.234 1 77.94 177 LEU A CA 1
ATOM 1432 C C . LEU A 1 177 ? 5.344 -0.469 -19.234 1 77.94 177 LEU A C 1
ATOM 1434 O O . LEU A 1 177 ? 5.477 -1.295 -20.141 1 77.94 177 LEU A O 1
ATOM 1438 N N . GLY A 1 178 ? 4.43 -0.607 -18.328 1 74.44 178 GLY A N 1
ATOM 1439 C CA . GLY A 1 178 ? 3.648 -1.825 -18.203 1 74.44 178 GLY A CA 1
ATOM 1440 C C . GLY A 1 178 ? 2.232 -1.684 -18.734 1 74.44 178 GLY A C 1
ATOM 1441 O O . GLY A 1 178 ? 1.347 -2.459 -18.359 1 74.44 178 GLY A O 1
ATOM 1442 N N . ASN A 1 179 ? 2.004 -0.689 -19.562 1 80.88 179 ASN A N 1
ATOM 1443 C CA . ASN A 1 179 ? 0.66 -0.517 -20.109 1 80.88 179 ASN A CA 1
ATOM 1444 C C . ASN A 1 179 ? 0.351 -1.556 -21.188 1 80.88 179 ASN A C 1
ATOM 1446 O O . ASN A 1 179 ? 1.204 -1.866 -22.016 1 80.88 179 ASN A O 1
ATOM 1450 N N . LEU A 1 180 ? -0.768 -2.203 -21.031 1 89.44 180 LEU A N 1
ATOM 1451 C CA . LEU A 1 180 ? -1.188 -3.283 -21.922 1 89.44 180 LEU A CA 1
ATOM 1452 C C . LEU A 1 180 ? -2.514 -2.949 -22.594 1 89.44 180 LEU A C 1
ATOM 1454 O O . LEU A 1 180 ? -3.4 -2.359 -21.984 1 89.44 180 LEU A O 1
ATOM 1458 N N . ASP A 1 181 ? -2.553 -3.24 -23.844 1 90.06 181 ASP A N 1
ATOM 1459 C CA . ASP A 1 181 ? -3.863 -3.301 -24.484 1 90.06 181 ASP A CA 1
ATOM 1460 C C . ASP A 1 181 ? -4.613 -4.57 -24.094 1 90.06 181 ASP A C 1
ATOM 1462 O O . ASP A 1 181 ? -4.75 -5.492 -24.891 1 90.06 181 ASP A O 1
ATOM 1466 N N . LEU A 1 182 ? -5.172 -4.508 -22.953 1 92 182 LEU A N 1
ATOM 1467 C CA . LEU A 1 182 ? -5.738 -5.684 -22.297 1 92 182 LEU A CA 1
ATOM 1468 C C . LEU A 1 182 ? -6.926 -6.227 -23.094 1 92 182 LEU A C 1
ATOM 1470 O O . LEU A 1 182 ? -7.047 -7.441 -23.266 1 92 182 LEU A O 1
ATOM 1474 N N . GLU A 1 183 ? -7.766 -5.367 -23.562 1 92.44 183 GLU A N 1
ATOM 1475 C CA . GLU A 1 183 ? -8.969 -5.793 -24.281 1 92.44 183 GLU A CA 1
ATOM 1476 C C . GLU A 1 183 ? -8.609 -6.547 -25.562 1 92.44 183 GLU A C 1
ATOM 1478 O O . GLU A 1 183 ? -9.148 -7.625 -25.812 1 92.44 183 GLU A O 1
ATOM 1483 N N . ARG A 1 184 ? -7.762 -5.984 -26.297 1 93.12 184 ARG A N 1
ATOM 1484 C CA . ARG A 1 184 ? -7.355 -6.613 -27.547 1 93.12 184 ARG A CA 1
ATOM 1485 C C . ARG A 1 184 ? -6.617 -7.922 -27.297 1 93.12 184 ARG A C 1
ATOM 1487 O O . ARG A 1 184 ? -6.762 -8.883 -28.047 1 93.12 184 ARG A O 1
ATOM 1494 N N . LEU A 1 185 ? -5.789 -7.918 -26.281 1 94.38 185 LEU A N 1
ATOM 1495 C CA . LEU A 1 185 ? -5.055 -9.133 -25.938 1 94.38 185 LEU A CA 1
ATOM 1496 C C . LEU A 1 18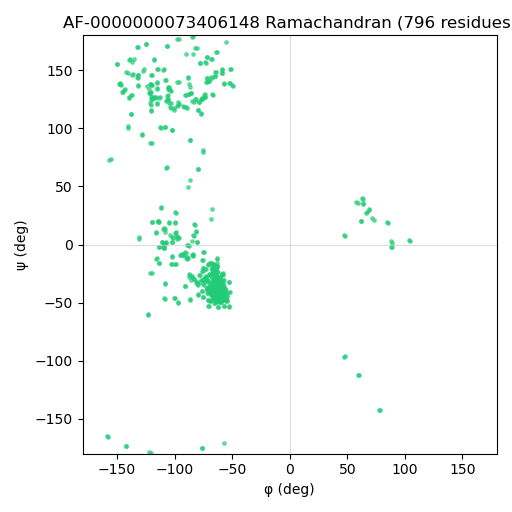5 ? -6.012 -10.266 -25.578 1 94.38 185 LEU A C 1
ATOM 1498 O O . LEU A 1 185 ? -5.883 -11.375 -26.109 1 94.38 185 LEU A O 1
ATOM 1502 N N . ILE A 1 186 ? -6.996 -9.984 -24.781 1 94.62 186 ILE A N 1
ATOM 1503 C CA . ILE A 1 186 ? -7.961 -10.984 -24.344 1 94.62 186 ILE A CA 1
ATOM 1504 C C . ILE A 1 186 ? -8.789 -11.469 -25.531 1 94.62 186 ILE A C 1
ATOM 1506 O O . ILE A 1 186 ? -9.109 -12.656 -25.625 1 94.62 186 ILE A O 1
ATOM 1510 N N . ASP A 1 187 ? -9.047 -10.586 -26.453 1 94.06 187 ASP A N 1
ATOM 1511 C CA . ASP A 1 187 ? -9.891 -10.906 -27.594 1 94.06 187 ASP A CA 1
ATOM 1512 C C . ASP A 1 187 ? -9.148 -11.766 -28.609 1 94.06 187 ASP A C 1
ATOM 1514 O O . ASP A 1 187 ? -9.766 -12.445 -29.438 1 94.06 187 ASP A O 1
ATOM 1518 N N . THR A 1 188 ? -7.852 -11.727 -28.594 1 93.5 188 THR A N 1
ATOM 1519 C CA . THR A 1 188 ? -7.113 -12.32 -29.703 1 93.5 188 THR A CA 1
ATOM 1520 C C . THR A 1 188 ? -6.328 -13.539 -29.234 1 93.5 188 THR A C 1
ATOM 1522 O O . THR A 1 188 ? -5.855 -14.328 -30.047 1 93.5 188 THR A O 1
ATOM 1525 N N . VAL A 1 189 ? -6.168 -13.656 -27.938 1 93.12 189 VAL A N 1
ATOM 1526 C CA . VAL A 1 189 ? -5.344 -14.75 -27.422 1 93.12 189 VAL A CA 1
ATOM 1527 C C . VAL A 1 189 ? -6.207 -15.992 -27.219 1 93.12 189 VAL A C 1
ATOM 1529 O O . VAL A 1 189 ? -7.391 -15.891 -26.891 1 93.12 189 VAL A O 1
ATOM 1532 N N . SER A 1 190 ? -5.652 -17.141 -27.469 1 92.06 190 SER A N 1
ATOM 1533 C CA . SER A 1 190 ? -6.285 -18.422 -27.172 1 92.06 190 SER A CA 1
ATOM 1534 C C . SER A 1 190 ? -5.289 -19.406 -26.547 1 92.06 190 SER A C 1
ATOM 1536 O O . SER A 1 190 ? -4.074 -19.219 -26.656 1 92.06 190 SER A O 1
ATOM 1538 N N . TYR A 1 191 ? -5.875 -20.359 -25.844 1 91.19 191 TYR A N 1
ATOM 1539 C CA . TYR A 1 191 ? -5.066 -21.266 -25.047 1 91.19 191 TYR A CA 1
ATOM 1540 C C . TYR A 1 191 ? -5.305 -22.719 -25.453 1 91.19 191 TYR A C 1
ATOM 1542 O O . TYR A 1 191 ? -6.426 -23.094 -25.812 1 91.19 191 TYR A O 1
ATOM 1550 N N . ASN A 1 192 ? -4.27 -23.391 -25.594 1 86.56 192 ASN A N 1
ATOM 1551 C CA . ASN A 1 192 ? -4.34 -24.828 -25.859 1 86.56 192 ASN A CA 1
ATOM 1552 C C . ASN A 1 192 ? -3.627 -25.625 -24.766 1 86.56 192 ASN A C 1
ATOM 1554 O O . ASN A 1 192 ? -3.127 -25.062 -23.797 1 86.56 192 ASN A O 1
ATOM 1558 N N . GLU A 1 193 ? -3.648 -26.906 -24.969 1 82.94 193 GLU A N 1
ATOM 1559 C CA . GLU A 1 193 ? -2.953 -27.75 -24 1 82.94 193 GLU A CA 1
ATOM 1560 C C . GLU A 1 193 ? -1.439 -27.609 -24.125 1 82.94 193 GLU A C 1
ATOM 1562 O O . GLU A 1 193 ? -0.947 -26.984 -25.078 1 82.94 193 GLU A O 1
ATOM 1567 N N . ASN A 1 194 ? -0.704 -27.984 -23.141 1 81.19 194 ASN A N 1
ATOM 1568 C CA . ASN A 1 194 ? 0.754 -28.016 -23.109 1 81.19 194 ASN A CA 1
ATOM 1569 C C . ASN A 1 194 ? 1.338 -26.609 -23 1 81.19 194 ASN A C 1
ATOM 1571 O O . ASN A 1 194 ? 2.4 -26.328 -23.562 1 81.19 194 ASN A O 1
ATOM 1575 N N . LYS A 1 195 ? 0.498 -25.625 -22.516 1 82.69 195 LYS A N 1
ATOM 1576 C CA . LYS A 1 195 ? 0.922 -24.25 -22.234 1 82.69 195 LYS A CA 1
ATOM 1577 C C . LYS A 1 195 ? 1.302 -23.516 -23.516 1 82.69 195 LYS A C 1
ATOM 1579 O O . LYS A 1 195 ? 2.182 -22.656 -23.5 1 82.69 195 LYS A O 1
ATOM 1584 N N . ILE A 1 196 ? 0.7 -23.938 -24.578 1 86.06 196 ILE A N 1
ATOM 1585 C CA . ILE A 1 196 ? 0.877 -23.25 -25.844 1 86.06 196 ILE A CA 1
ATOM 1586 C C . ILE A 1 196 ? -0.15 -22.125 -25.969 1 86.06 196 ILE A C 1
ATOM 1588 O O . ILE A 1 196 ? -1.346 -22.344 -25.766 1 86.06 196 ILE A O 1
ATOM 1592 N N . VAL A 1 197 ? 0.371 -21 -26.281 1 90.56 197 VAL A N 1
ATOM 1593 C CA . VAL A 1 197 ? -0.482 -19.828 -26.453 1 90.56 197 VAL A CA 1
ATOM 1594 C C . VAL A 1 197 ? -0.612 -19.5 -27.938 1 90.56 197 VAL A C 1
ATOM 1596 O O . VAL A 1 197 ? 0.382 -19.484 -28.672 1 90.56 197 VAL A O 1
ATOM 1599 N N . ASN A 1 198 ? -1.806 -19.359 -28.359 1 91.31 198 ASN A N 1
ATOM 1600 C CA . ASN A 1 198 ? -2.094 -18.969 -29.734 1 91.31 198 ASN A CA 1
ATOM 1601 C C . ASN A 1 198 ? -2.617 -17.547 -29.812 1 91.31 198 ASN A C 1
ATOM 1603 O O . ASN A 1 198 ? -3.354 -17.094 -28.938 1 91.31 198 ASN A O 1
ATOM 1607 N N . ILE A 1 199 ? -2.18 -16.875 -30.828 1 91.81 199 ILE A N 1
ATOM 1608 C CA . ILE A 1 199 ? -2.672 -15.516 -31.062 1 91.81 199 ILE A CA 1
ATOM 1609 C C . ILE A 1 199 ? -3.082 -15.359 -32.531 1 91.81 199 ILE A C 1
ATOM 1611 O O . ILE A 1 199 ? -2.428 -15.906 -33.438 1 91.81 199 ILE A O 1
ATOM 1615 N N . ILE A 1 200 ? -4.223 -14.711 -32.781 1 91.5 200 ILE A N 1
ATOM 1616 C CA . ILE A 1 200 ? -4.605 -14.438 -34.156 1 91.5 200 ILE A CA 1
ATOM 1617 C C . ILE A 1 200 ? -3.734 -13.32 -34.719 1 91.5 200 ILE A C 1
ATOM 1619 O O . ILE A 1 200 ? -3.24 -12.477 -33.969 1 91.5 200 ILE A O 1
ATOM 1623 N N . GLU A 1 201 ? -3.602 -13.242 -35.906 1 88.5 201 GLU A N 1
ATOM 1624 C CA . GLU A 1 201 ? -2.678 -12.336 -36.594 1 88.5 201 GLU A CA 1
ATOM 1625 C C . GLU A 1 201 ? -2.932 -10.883 -36.188 1 88.5 201 GLU A C 1
ATOM 1627 O O . GLU A 1 201 ? -1.99 -10.109 -36.031 1 88.5 201 GLU A O 1
ATOM 1632 N N . LYS A 1 202 ? -4.129 -10.531 -36.094 1 88.44 202 LYS A N 1
ATOM 1633 C CA . LYS A 1 202 ? -4.488 -9.156 -35.781 1 88.44 202 LYS A CA 1
ATOM 1634 C C . LYS A 1 202 ? -4.012 -8.781 -34.375 1 88.44 202 LYS A C 1
ATOM 1636 O O . LYS A 1 202 ? -3.949 -7.598 -34.031 1 88.44 202 LYS A O 1
ATOM 1641 N N . GLY A 1 203 ? -3.686 -9.781 -33.5 1 90.94 203 GLY A N 1
ATOM 1642 C CA . GLY A 1 203 ? -3.26 -9.539 -32.125 1 90.94 203 GLY A CA 1
ATOM 1643 C C . GLY A 1 203 ? -1.751 -9.539 -31.969 1 90.94 203 GLY A C 1
ATOM 1644 O O . GLY A 1 203 ? -1.243 -9.438 -30.844 1 90.94 203 GLY A O 1
ATOM 1645 N N . LEU A 1 204 ? -1.033 -9.609 -33 1 89.38 204 LEU A N 1
ATOM 1646 C CA . LEU A 1 204 ? 0.418 -9.75 -32.969 1 89.38 204 LEU A CA 1
ATOM 1647 C C . LEU A 1 204 ? 1.06 -8.539 -32.281 1 89.38 204 LEU A C 1
ATOM 1649 O O . LEU A 1 204 ? 1.958 -8.688 -31.453 1 89.38 204 LEU A O 1
ATOM 1653 N N . ASN A 1 205 ? 0.594 -7.371 -32.656 1 89.56 205 ASN A N 1
ATOM 1654 C CA . ASN A 1 205 ? 1.146 -6.156 -32.062 1 89.56 205 ASN A CA 1
ATOM 1655 C C . ASN A 1 205 ? 0.89 -6.102 -30.547 1 89.56 205 ASN A C 1
ATOM 1657 O O . ASN A 1 205 ? 1.73 -5.613 -29.781 1 89.56 205 ASN A O 1
ATOM 1661 N N . THR A 1 206 ? -0.213 -6.539 -30.172 1 91.81 206 THR A N 1
ATOM 1662 C CA . THR A 1 206 ? -0.561 -6.543 -28.766 1 91.81 206 THR A CA 1
ATOM 1663 C C . THR A 1 206 ? 0.3 -7.547 -28 1 91.81 206 THR A C 1
ATOM 1665 O O . THR A 1 206 ? 0.686 -7.293 -26.844 1 91.81 206 THR A O 1
ATOM 1668 N N . LEU A 1 207 ? 0.52 -8.617 -28.609 1 92.12 207 LEU A N 1
ATOM 1669 C CA . LEU A 1 207 ? 1.398 -9.617 -28.016 1 92.12 207 LEU A CA 1
ATOM 1670 C C . LEU A 1 207 ? 2.814 -9.07 -27.859 1 92.12 207 LEU A C 1
ATOM 1672 O O . LEU A 1 207 ? 3.465 -9.305 -26.844 1 92.12 207 LEU A O 1
ATOM 1676 N N . GLU A 1 208 ? 3.27 -8.398 -28.875 1 90 208 GLU A N 1
ATOM 1677 C CA . GLU A 1 208 ? 4.57 -7.742 -28.797 1 90 208 GLU A CA 1
ATOM 1678 C C . GLU A 1 208 ? 4.637 -6.773 -27.625 1 90 208 GLU A C 1
ATOM 1680 O O . GLU A 1 208 ? 5.602 -6.785 -26.859 1 90 208 GLU A O 1
ATOM 1685 N N . ASN A 1 209 ? 3.604 -6.027 -27.578 1 91.69 209 ASN A N 1
ATOM 1686 C CA . ASN A 1 209 ? 3.52 -5.07 -26.484 1 91.69 209 ASN A CA 1
ATOM 1687 C C . ASN A 1 209 ? 3.568 -5.762 -25.125 1 91.69 209 ASN A C 1
ATOM 1689 O O . ASN A 1 209 ? 4.176 -5.25 -24.188 1 91.69 209 ASN A O 1
ATOM 1693 N N . PHE A 1 210 ? 2.959 -6.836 -25.031 1 93.5 210 PHE A N 1
ATOM 1694 C CA . PHE A 1 210 ? 2.943 -7.605 -23.797 1 93.5 210 PHE A CA 1
ATOM 1695 C C . PHE A 1 210 ? 4.355 -8.008 -23.391 1 93.5 210 PHE A C 1
ATOM 1697 O O . PHE A 1 210 ? 4.773 -7.766 -22.25 1 93.5 210 PHE A O 1
ATOM 1704 N N . TYR A 1 211 ? 5.078 -8.547 -24.266 1 91.19 211 TYR A N 1
ATOM 1705 C CA . TYR A 1 211 ? 6.418 -9.031 -23.953 1 91.19 211 TYR A CA 1
ATOM 1706 C C . TYR A 1 211 ? 7.379 -7.879 -23.719 1 91.19 211 TYR A C 1
ATOM 1708 O O . TYR A 1 211 ? 8.266 -7.965 -22.859 1 91.19 211 TYR A O 1
ATOM 1716 N N . ILE A 1 212 ? 7.234 -6.875 -24.438 1 89.44 212 ILE A N 1
ATOM 1717 C CA . ILE A 1 212 ? 8.078 -5.699 -24.25 1 89.44 212 ILE A CA 1
ATOM 1718 C C . ILE A 1 212 ? 7.816 -5.086 -22.875 1 89.44 212 ILE A C 1
ATOM 1720 O O . ILE A 1 212 ? 8.758 -4.723 -22.172 1 89.44 212 ILE A O 1
ATOM 1724 N N . SER A 1 213 ? 6.508 -4.969 -22.547 1 91.75 213 SER A N 1
ATOM 1725 C CA . SER A 1 213 ? 6.129 -4.457 -21.234 1 91.75 213 SER A CA 1
ATOM 1726 C C . SER A 1 213 ? 6.715 -5.312 -20.125 1 91.75 213 SER A C 1
ATOM 1728 O O . SER A 1 213 ? 7.211 -4.785 -19.125 1 91.75 213 SER A O 1
ATOM 1730 N N . ARG A 1 214 ? 6.664 -6.559 -20.312 1 91.5 214 ARG A N 1
ATOM 1731 C CA . ARG A 1 214 ? 7.223 -7.488 -19.328 1 91.5 214 ARG A CA 1
ATOM 1732 C C . ARG A 1 214 ? 8.727 -7.27 -19.172 1 91.5 214 ARG A C 1
ATOM 1734 O O . ARG A 1 214 ? 9.227 -7.207 -18.047 1 91.5 214 ARG A O 1
ATOM 1741 N N . LEU A 1 215 ? 9.391 -7.18 -20.266 1 88.62 215 LEU A N 1
ATOM 1742 C CA . LEU A 1 215 ? 10.836 -6.969 -20.25 1 88.62 215 LEU A CA 1
ATOM 1743 C C . LEU A 1 215 ? 11.18 -5.664 -19.531 1 88.62 215 LEU A C 1
ATOM 1745 O O . LEU A 1 215 ? 12.109 -5.617 -18.734 1 88.62 215 LEU A O 1
ATOM 1749 N N . HIS A 1 216 ? 10.445 -4.688 -19.844 1 90.38 216 HIS A N 1
ATOM 1750 C CA . HIS A 1 216 ? 10.695 -3.381 -19.25 1 90.38 216 HIS A CA 1
ATOM 1751 C C . HIS A 1 216 ? 10.438 -3.408 -17.75 1 90.38 216 HIS A C 1
ATOM 1753 O O . HIS A 1 216 ? 11.211 -2.836 -16.969 1 90.38 216 HIS A O 1
ATOM 1759 N N . MET A 1 217 ? 9.383 -4.004 -17.359 1 92.94 217 MET A N 1
ATOM 1760 C CA . MET A 1 217 ? 9.07 -4.098 -15.938 1 92.94 217 MET A CA 1
ATOM 1761 C C . MET A 1 217 ? 10.117 -4.926 -15.203 1 92.94 217 MET A C 1
ATOM 1763 O O . MET A 1 217 ? 10.461 -4.629 -14.055 1 92.94 217 MET A O 1
ATOM 1767 N N . TYR A 1 218 ? 10.602 -5.945 -15.781 1 91 218 TYR A N 1
ATOM 1768 C CA . TYR A 1 218 ? 11.656 -6.754 -15.188 1 91 218 TYR A CA 1
ATOM 1769 C C . TYR A 1 218 ? 12.906 -5.918 -14.93 1 91 218 TYR A C 1
ATOM 1771 O O . TYR A 1 218 ? 13.516 -6.016 -13.859 1 91 218 TYR A O 1
ATOM 1779 N N . GLN A 1 219 ? 13.195 -5.074 -15.82 1 89.31 219 GLN A N 1
ATOM 1780 C CA . GLN A 1 219 ? 14.406 -4.27 -15.711 1 89.31 219 GLN A CA 1
ATOM 1781 C C . GLN A 1 219 ? 14.203 -3.1 -14.75 1 89.31 219 GLN A C 1
ATOM 1783 O O . GLN A 1 219 ? 15.07 -2.814 -13.922 1 89.31 219 GLN A O 1
ATOM 1788 N N . ALA A 1 220 ? 13.07 -2.51 -14.898 1 92 220 ALA A N 1
ATOM 1789 C CA . ALA A 1 220 ? 12.852 -1.25 -14.195 1 92 220 ALA A CA 1
ATOM 1790 C C . ALA A 1 220 ? 12.406 -1.499 -12.758 1 92 220 ALA A C 1
ATOM 1792 O O . ALA A 1 220 ? 12.703 -0.707 -11.859 1 92 220 ALA A O 1
ATOM 1793 N N . VAL A 1 221 ? 11.703 -2.627 -12.531 1 94.75 221 VAL A N 1
ATOM 1794 C CA . VAL A 1 221 ? 11.078 -2.787 -11.227 1 94.75 221 VAL A CA 1
ATOM 1795 C C . VAL A 1 221 ? 11.57 -4.078 -10.57 1 94.75 221 VAL A C 1
ATOM 1797 O O . VAL A 1 221 ? 12.281 -4.039 -9.562 1 94.75 221 VAL A O 1
ATOM 1800 N N . TYR A 1 222 ? 11.359 -5.199 -11.148 1 94.62 222 TYR A N 1
ATOM 1801 C CA . TYR A 1 222 ? 11.516 -6.48 -10.469 1 94.62 222 TYR A CA 1
ATOM 1802 C C . TYR A 1 222 ? 12.984 -6.781 -10.203 1 94.62 222 TYR A C 1
ATOM 1804 O O . TYR A 1 222 ? 13.328 -7.414 -9.203 1 94.62 222 TYR A O 1
ATOM 1812 N N . TYR A 1 223 ? 13.852 -6.305 -11.07 1 94.25 223 TYR A N 1
ATOM 1813 C CA . TYR A 1 223 ? 15.281 -6.543 -10.875 1 94.25 223 TYR A CA 1
ATOM 1814 C C . TYR A 1 223 ? 16.031 -5.23 -10.742 1 94.25 223 TYR A C 1
ATOM 1816 O O . TYR A 1 223 ? 17.234 -5.16 -11.047 1 94.25 223 TYR A O 1
ATOM 1824 N N . HIS A 1 224 ? 15.297 -4.195 -10.422 1 95.44 224 HIS A N 1
ATOM 1825 C CA . HIS A 1 224 ? 15.961 -2.953 -10.047 1 95.44 224 HIS A CA 1
ATOM 1826 C C . HIS A 1 224 ? 17.047 -3.199 -9.008 1 95.44 224 HIS A C 1
ATOM 1828 O O . HIS A 1 224 ? 16.828 -3.938 -8.039 1 95.44 224 HIS A O 1
ATOM 1834 N N . LYS A 1 225 ? 18.125 -2.621 -9.156 1 96.31 225 LYS A N 1
ATOM 1835 C CA . LYS A 1 225 ? 19.312 -2.938 -8.359 1 96.31 225 LYS A CA 1
ATOM 1836 C C . LYS A 1 225 ? 19.047 -2.717 -6.875 1 96.31 225 LYS A C 1
ATOM 1838 O O . LYS A 1 225 ? 19.438 -3.533 -6.039 1 96.31 225 LYS A O 1
ATOM 1843 N N . THR A 1 226 ? 18.391 -1.626 -6.523 1 97 226 THR A N 1
ATOM 1844 C CA . THR A 1 226 ? 18.156 -1.311 -5.117 1 97 226 THR A CA 1
ATOM 1845 C C . THR A 1 226 ? 17.125 -2.258 -4.52 1 97 226 THR A C 1
ATOM 1847 O O . THR A 1 226 ? 17.281 -2.719 -3.387 1 97 226 THR A O 1
ATOM 1850 N N . ILE A 1 227 ? 16.062 -2.564 -5.25 1 97.19 227 ILE A N 1
ATOM 1851 C CA . ILE A 1 227 ? 15.008 -3.441 -4.77 1 97.19 227 ILE A CA 1
ATOM 1852 C C . ILE A 1 227 ? 15.562 -4.836 -4.512 1 97.19 227 ILE A C 1
ATOM 1854 O O . ILE A 1 227 ? 15.344 -5.41 -3.441 1 97.19 227 ILE A O 1
ATOM 1858 N N . LEU A 1 228 ? 16.312 -5.344 -5.5 1 97.06 228 LEU A N 1
ATOM 1859 C CA . LEU A 1 228 ? 16.891 -6.672 -5.363 1 97.06 228 LEU A CA 1
ATOM 1860 C C . LEU A 1 228 ? 17.828 -6.734 -4.16 1 97.06 228 LEU A C 1
ATOM 1862 O O . LEU A 1 228 ? 17.812 -7.719 -3.414 1 97.06 228 LEU A O 1
ATOM 1866 N N . GLY A 1 229 ? 18.656 -5.703 -3.975 1 97.62 229 GLY A N 1
ATOM 1867 C CA . GLY A 1 229 ? 19.516 -5.648 -2.803 1 97.62 229 GLY A CA 1
ATOM 1868 C C . GLY A 1 229 ? 18.75 -5.777 -1.497 1 97.62 229 GLY A C 1
ATOM 1869 O O . GLY A 1 229 ? 19.156 -6.539 -0.614 1 97.62 229 GLY A O 1
ATOM 1870 N N . TYR A 1 230 ? 17.656 -5.074 -1.404 1 97.88 230 TYR A N 1
ATOM 1871 C CA . TYR A 1 230 ? 16.859 -5.105 -0.182 1 97.88 230 TYR A CA 1
ATOM 1872 C C . TYR A 1 230 ? 16.188 -6.457 -0.011 1 97.88 230 TYR A C 1
ATOM 1874 O O . TYR A 1 230 ? 15.984 -6.918 1.114 1 97.88 230 TYR A O 1
ATOM 1882 N N . GLU A 1 231 ? 15.773 -7.105 -1.107 1 97.44 231 GLU A N 1
ATOM 1883 C CA . GLU A 1 231 ? 15.172 -8.43 -1.013 1 97.44 231 GLU A CA 1
ATOM 1884 C C . GLU A 1 231 ? 16.172 -9.453 -0.46 1 97.44 231 GLU A C 1
ATOM 1886 O O . GLU A 1 231 ? 15.812 -10.281 0.378 1 97.44 231 GLU A O 1
ATOM 1891 N N . LEU A 1 232 ? 17.406 -9.359 -0.958 1 97.25 232 LEU A N 1
ATOM 1892 C CA . LEU A 1 232 ? 18.438 -10.25 -0.45 1 97.25 232 LEU A CA 1
ATOM 1893 C C . LEU A 1 232 ? 18.75 -9.953 1.016 1 97.25 232 LEU A C 1
ATOM 1895 O O . LEU A 1 232 ? 18.922 -10.875 1.814 1 97.25 232 LEU A O 1
ATOM 1899 N N . TYR A 1 233 ? 18.797 -8.648 1.297 1 97.56 233 TYR A N 1
ATOM 1900 C CA . TYR A 1 233 ? 19.031 -8.203 2.668 1 97.56 233 TYR A CA 1
ATOM 1901 C C . TYR A 1 233 ? 17.938 -8.719 3.6 1 97.56 233 TYR A C 1
ATOM 1903 O O . TYR A 1 233 ? 18.219 -9.266 4.664 1 97.56 233 TYR A O 1
ATOM 1911 N N . MET A 1 234 ? 16.672 -8.602 3.199 1 97.75 234 MET A N 1
ATOM 1912 C CA . MET A 1 234 ? 15.539 -9.047 4 1 97.75 234 MET A CA 1
ATOM 1913 C C . MET A 1 234 ? 15.57 -10.562 4.195 1 97.75 234 MET A C 1
ATOM 1915 O O . MET A 1 234 ? 15.25 -11.062 5.273 1 97.75 234 MET A O 1
ATOM 1919 N N . ARG A 1 235 ? 15.898 -11.289 3.146 1 97.31 235 ARG A N 1
ATOM 1920 C CA . ARG A 1 235 ? 16 -12.742 3.229 1 97.31 235 ARG A CA 1
ATOM 1921 C C . ARG A 1 235 ? 16.969 -13.164 4.32 1 97.31 235 ARG A C 1
ATOM 1923 O O . ARG A 1 235 ? 16.656 -14.008 5.152 1 97.31 235 ARG A O 1
ATOM 1930 N N . GLU A 1 236 ? 18.141 -12.547 4.309 1 96.62 236 GLU A N 1
ATOM 1931 C CA . GLU A 1 236 ? 19.172 -12.867 5.293 1 96.62 236 GLU A CA 1
ATOM 1932 C C . GLU A 1 236 ? 18.75 -12.414 6.691 1 96.62 236 GLU A C 1
ATOM 1934 O O . GLU A 1 236 ? 18.953 -13.133 7.668 1 96.62 236 GLU A O 1
ATOM 1939 N N . LEU A 1 237 ? 18.188 -11.211 6.73 1 97.19 237 LEU A N 1
ATOM 1940 C CA . LEU A 1 237 ? 17.719 -10.68 8 1 97.19 237 LEU A CA 1
ATOM 1941 C C . LEU A 1 237 ? 16.656 -11.594 8.617 1 97.19 237 LEU A C 1
ATOM 1943 O O . LEU A 1 237 ? 16.703 -11.891 9.812 1 97.19 237 LEU A O 1
ATOM 1947 N N . TYR A 1 238 ? 15.727 -12.047 7.812 1 97.88 238 TYR A N 1
ATOM 1948 C CA . TYR A 1 238 ? 14.68 -12.969 8.25 1 97.88 238 TYR A CA 1
ATOM 1949 C C . TYR A 1 238 ? 15.281 -14.258 8.781 1 97.88 238 TYR A C 1
ATOM 1951 O O . TYR A 1 238 ? 14.891 -14.742 9.852 1 97.88 238 TYR A O 1
ATOM 1959 N N . ARG A 1 239 ? 16.156 -14.836 8.062 1 97.31 239 ARG A N 1
ATOM 1960 C CA . ARG A 1 239 ? 16.812 -16.062 8.492 1 97.31 239 ARG A CA 1
ATOM 1961 C C . ARG A 1 239 ? 17.453 -15.898 9.867 1 97.31 239 ARG A C 1
ATOM 1963 O O . ARG A 1 239 ? 17.234 -16.719 10.758 1 97.31 239 ARG A O 1
ATOM 1970 N N . GLN A 1 240 ? 18.203 -14.828 10.086 1 97.44 240 GLN A N 1
ATOM 1971 C CA . GLN A 1 240 ? 18.922 -14.586 11.336 1 97.44 240 GLN A CA 1
ATOM 1972 C C . GLN A 1 240 ? 17.953 -14.359 12.484 1 97.44 240 GLN A C 1
ATOM 1974 O O . GLN A 1 240 ? 18.156 -14.875 13.586 1 97.44 240 GLN A O 1
ATOM 1979 N N . VAL A 1 241 ? 16.922 -13.586 12.203 1 98.06 241 VAL A N 1
ATOM 1980 C CA . VAL A 1 241 ? 15.938 -13.258 13.234 1 98.06 241 VAL A CA 1
ATOM 1981 C C . VAL A 1 241 ? 15.195 -14.523 13.664 1 98.06 241 VAL A C 1
ATOM 1983 O O . VAL A 1 241 ? 15.008 -14.766 14.859 1 98.06 241 VAL A O 1
ATOM 1986 N N . MET A 1 242 ? 14.781 -15.328 12.68 1 97.56 242 MET A N 1
ATOM 1987 C CA . MET A 1 242 ? 14.07 -16.562 13.008 1 97.56 242 MET A CA 1
ATOM 1988 C C . MET A 1 242 ? 14.977 -17.516 13.766 1 97.56 242 MET A C 1
ATOM 1990 O O . MET A 1 242 ? 14.555 -18.141 14.742 1 97.56 242 MET A O 1
ATOM 1994 N N . GLU A 1 243 ? 16.188 -17.672 13.328 1 97.25 243 GLU A N 1
ATOM 1995 C CA . GLU A 1 243 ? 17.125 -18.547 14.016 1 97.25 243 GLU A CA 1
ATOM 1996 C C . GLU A 1 243 ? 17.297 -18.125 15.477 1 97.25 243 GLU A C 1
ATOM 1998 O O . GLU A 1 243 ? 17.484 -18.984 16.359 1 97.25 243 GLU A O 1
ATOM 2003 N N . TYR A 1 244 ? 17.25 -16.844 15.688 1 97.44 244 TYR A N 1
ATOM 2004 C CA . TYR A 1 244 ? 17.438 -16.312 17.031 1 97.44 244 TYR A CA 1
ATOM 2005 C C . TYR A 1 244 ? 16.188 -16.531 17.875 1 97.44 244 TYR A C 1
ATOM 2007 O O . TYR A 1 244 ? 16.281 -17 19.016 1 97.44 244 TYR A O 1
ATOM 2015 N N . CYS A 1 245 ? 15 -16.25 17.328 1 95.31 245 CYS A N 1
ATOM 2016 C CA . CYS A 1 245 ? 13.844 -16.172 18.203 1 95.31 245 CYS A CA 1
ATOM 2017 C C . CYS A 1 245 ? 12.922 -17.359 18 1 95.31 245 CYS A C 1
ATOM 2019 O O . CYS A 1 245 ? 12.219 -17.781 18.922 1 95.31 245 CYS A O 1
ATOM 2021 N N . CYS A 1 246 ? 12.781 -17.906 16.828 1 95.06 246 CYS A N 1
ATOM 2022 C CA . CYS A 1 246 ? 11.82 -18.969 16.562 1 95.06 246 CYS A CA 1
ATOM 2023 C C . CYS A 1 246 ? 12.258 -19.812 15.367 1 95.06 246 CYS A C 1
ATOM 2025 O O . CYS A 1 246 ? 11.57 -19.859 14.344 1 95.06 246 CYS A O 1
ATOM 2027 N N . PRO A 1 247 ? 13.273 -20.656 15.531 1 96.12 247 PRO A N 1
ATOM 2028 C CA . PRO A 1 247 ? 13.859 -21.406 14.414 1 96.12 247 PRO A CA 1
ATOM 2029 C C . PRO A 1 247 ? 12.867 -22.375 13.781 1 96.12 247 PRO A C 1
ATOM 2031 O O . PRO A 1 247 ? 12.992 -22.703 12.602 1 96.12 247 PRO A O 1
ATOM 2034 N N . GLU A 1 248 ? 11.875 -22.797 14.469 1 95.81 248 GLU A N 1
ATOM 2035 C CA . GLU A 1 248 ? 10.906 -23.766 13.977 1 95.81 248 GLU A CA 1
ATOM 2036 C C . GLU A 1 248 ? 10.125 -23.219 12.797 1 95.81 248 GLU A C 1
ATOM 2038 O O . GLU A 1 248 ? 9.641 -23.969 11.945 1 95.81 248 GLU A O 1
ATOM 2043 N N . VAL A 1 249 ? 10.008 -21.953 12.711 1 96.19 249 VAL A N 1
ATOM 2044 C CA . VAL A 1 249 ? 9.219 -21.297 11.68 1 96.19 249 VAL A CA 1
ATOM 2045 C C . VAL A 1 249 ? 9.836 -21.547 10.305 1 96.19 249 VAL A C 1
ATOM 2047 O O . VAL A 1 249 ? 9.156 -21.453 9.281 1 96.19 249 VAL A O 1
ATOM 2050 N N . LEU A 1 250 ? 11.148 -21.906 10.234 1 96.44 250 LEU A N 1
ATOM 2051 C CA . LEU A 1 250 ? 11.875 -22.094 8.984 1 96.44 250 LEU A CA 1
ATOM 2052 C C . LEU A 1 250 ? 11.641 -23.484 8.414 1 96.44 250 LEU A C 1
ATOM 2054 O O . LEU A 1 250 ? 12.195 -23.844 7.371 1 96.44 250 LEU A O 1
ATOM 2058 N N . THR A 1 251 ? 10.75 -24.234 8.992 1 96.25 251 THR A N 1
ATOM 2059 C CA . THR A 1 251 ? 10.539 -25.625 8.57 1 96.25 251 THR A CA 1
ATOM 2060 C C . THR A 1 251 ? 9.156 -25.797 7.957 1 96.25 251 THR A C 1
ATOM 2062 O O . THR A 1 251 ? 8.219 -25.078 8.32 1 96.25 251 THR A O 1
ATOM 2065 N N . TRP A 1 252 ? 9.078 -26.734 7.059 1 96.56 252 TRP A N 1
ATOM 2066 C CA . TRP A 1 252 ? 7.793 -27.078 6.457 1 96.56 252 TRP A CA 1
ATOM 2067 C C . TRP A 1 252 ? 6.832 -27.641 7.508 1 96.56 252 TRP A C 1
ATOM 2069 O O . TRP A 1 252 ? 5.625 -27.391 7.441 1 96.56 252 TRP A O 1
ATOM 2079 N N . SER A 1 253 ? 7.332 -28.328 8.438 1 96.44 253 SER A N 1
ATOM 2080 C CA . SER A 1 253 ? 6.516 -28.922 9.492 1 96.44 253 SER A CA 1
ATOM 2081 C C . SER A 1 253 ? 5.766 -27.844 10.273 1 96.44 253 SER A C 1
ATOM 2083 O O . SER A 1 253 ? 4.594 -28.031 10.617 1 96.44 253 SER A O 1
ATOM 2085 N N . PHE A 1 254 ? 6.449 -26.812 10.539 1 95.94 254 PHE A N 1
ATOM 2086 C CA . PHE A 1 254 ? 5.816 -25.703 11.258 1 95.94 254 PHE A CA 1
ATOM 2087 C C . PHE A 1 254 ? 4.688 -25.094 10.43 1 95.94 254 PHE A C 1
ATOM 2089 O O . PHE A 1 254 ? 3.602 -24.844 10.953 1 95.94 254 PHE A O 1
ATOM 2096 N N . LEU A 1 255 ? 4.93 -24.844 9.156 1 96.25 255 LEU A N 1
ATOM 2097 C CA . LEU A 1 255 ? 3.924 -24.234 8.289 1 96.25 255 LEU A CA 1
ATOM 2098 C C . LEU A 1 255 ? 2.715 -25.156 8.141 1 96.25 255 LEU A C 1
ATOM 2100 O O . LEU A 1 255 ? 1.572 -24.688 8.164 1 96.25 255 LEU A O 1
ATOM 2104 N N . LYS A 1 256 ? 2.941 -26.453 7.996 1 96.56 256 LYS A N 1
ATOM 2105 C CA . LYS A 1 256 ? 1.852 -27.422 7.918 1 96.56 256 LYS A CA 1
ATOM 2106 C C . LYS A 1 256 ? 0.976 -27.375 9.164 1 96.56 256 LYS A C 1
ATOM 2108 O O . LYS A 1 256 ? -0.252 -27.328 9.062 1 96.56 256 LYS A O 1
ATOM 2113 N N . GLU A 1 257 ? 1.647 -27.391 10.242 1 96.5 257 GLU A N 1
ATOM 2114 C CA . GLU A 1 257 ? 0.927 -27.328 11.516 1 96.5 257 GLU A CA 1
ATOM 2115 C C . GLU A 1 257 ? 0.134 -26.031 11.648 1 96.5 257 GLU A C 1
ATOM 2117 O O . GLU A 1 257 ? -0.993 -26.031 12.141 1 96.5 257 GLU A O 1
ATOM 2122 N N . SER A 1 258 ? 0.784 -24.922 11.266 1 96.25 258 SER A N 1
ATOM 2123 C CA . SER A 1 258 ? 0.117 -23.625 11.359 1 96.25 258 SER A CA 1
ATOM 2124 C C . SER A 1 258 ? -1.146 -23.594 10.508 1 96.25 258 SER A C 1
ATOM 2126 O O . SER A 1 258 ? -2.125 -22.938 10.867 1 96.25 258 SER A O 1
ATOM 2128 N N . ILE A 1 259 ? -1.171 -24.25 9.352 1 96.25 259 ILE A N 1
ATOM 2129 C CA . ILE A 1 259 ? -2.338 -24.312 8.477 1 96.25 259 ILE A CA 1
ATOM 2130 C C . ILE A 1 259 ? -3.424 -25.172 9.133 1 96.25 259 ILE A C 1
ATOM 2132 O O . ILE A 1 259 ? -4.605 -24.812 9.094 1 96.25 259 ILE A O 1
ATOM 2136 N N . GLN A 1 260 ? -3 -26.188 9.719 1 94.12 260 GLN A N 1
ATOM 2137 C CA . GLN A 1 260 ? -3.936 -27.125 10.328 1 94.12 260 GLN A CA 1
ATOM 2138 C C . GLN A 1 260 ? -4.547 -26.547 11.602 1 94.12 260 GLN A C 1
ATOM 2140 O O . GLN A 1 260 ? -5.66 -26.906 11.984 1 94.12 260 GLN A O 1
ATOM 2145 N N . THR A 1 261 ? -3.828 -25.625 12.297 1 93.19 261 THR A N 1
ATOM 2146 C CA . THR A 1 261 ? -4.305 -25.062 13.555 1 93.19 261 THR A CA 1
ATOM 2147 C C . THR A 1 261 ? -4.879 -23.656 13.336 1 93.19 261 THR A C 1
ATOM 2149 O O . THR A 1 261 ? -5.125 -22.938 14.297 1 93.19 261 THR A O 1
ATOM 2152 N N . ASP A 1 262 ? -4.992 -23.203 12.156 1 92.12 262 ASP A N 1
ATOM 2153 C CA . ASP A 1 262 ? -5.625 -21.953 11.766 1 92.12 262 ASP A CA 1
ATOM 2154 C C . ASP A 1 262 ? -4.809 -20.75 12.242 1 92.12 262 ASP A C 1
ATOM 2156 O O . ASP A 1 262 ? -5.371 -19.734 12.664 1 92.12 262 ASP A O 1
ATOM 2160 N N . SER A 1 263 ? -3.521 -20.906 12.344 1 95.06 263 SER A N 1
ATOM 2161 C CA . SER A 1 263 ? -2.646 -19.797 12.711 1 95.06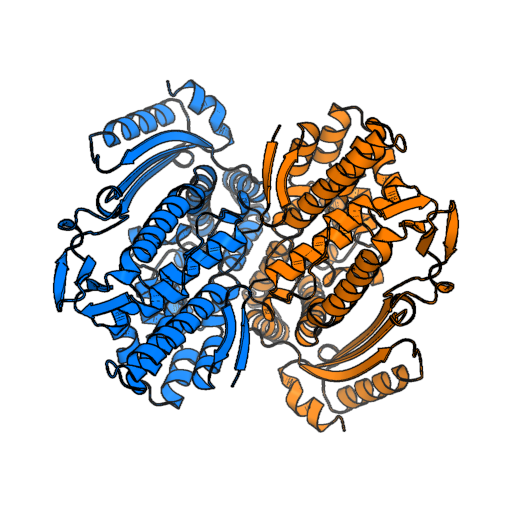 263 SER A CA 1
ATOM 2162 C C . SER A 1 263 ? -1.933 -19.234 11.484 1 95.06 263 SER A C 1
ATOM 2164 O O . SER A 1 263 ? -1.383 -18.125 11.531 1 95.06 263 SER A O 1
ATOM 2166 N N . PHE A 1 264 ? -2.027 -19.938 10.328 1 97.25 264 PHE A N 1
ATOM 2167 C CA . PHE A 1 264 ? -1.325 -19.562 9.102 1 97.25 264 PHE A CA 1
ATOM 2168 C C . PHE A 1 264 ? -1.794 -18.188 8.609 1 97.25 264 PHE A C 1
ATOM 2170 O O . PHE A 1 264 ? -0.992 -17.391 8.125 1 97.25 264 PHE A O 1
ATOM 2177 N N . PRO A 1 265 ? -3.078 -17.844 8.828 1 97.38 265 PRO A N 1
ATOM 2178 C CA . PRO A 1 265 ? -3.582 -16.562 8.305 1 97.38 265 PRO A CA 1
ATOM 2179 C C . PRO A 1 265 ? -2.871 -15.359 8.914 1 97.38 265 PRO A C 1
ATOM 2181 O O . PRO A 1 265 ? -2.992 -14.242 8.406 1 97.38 265 PRO A O 1
ATOM 2184 N N . TYR A 1 266 ? -2.111 -15.562 9.945 1 97.12 266 TYR A N 1
ATOM 2185 C CA . TYR A 1 266 ? -1.482 -14.445 10.633 1 97.12 266 TYR A CA 1
ATOM 2186 C C . TYR A 1 266 ? 0.014 -14.398 10.344 1 97.12 266 TYR A C 1
ATOM 2188 O O . TYR A 1 266 ? 0.732 -13.555 10.898 1 97.12 266 TYR A O 1
ATOM 2196 N N . TRP A 1 267 ? 0.475 -15.359 9.508 1 97.19 267 TRP A N 1
ATOM 2197 C CA . TRP A 1 267 ? 1.844 -15.344 9 1 97.19 267 TRP A CA 1
ATOM 2198 C C . TRP A 1 267 ? 1.949 -14.492 7.738 1 97.19 267 TRP A C 1
ATOM 2200 O O . TRP A 1 267 ? 1.767 -14.992 6.629 1 97.19 267 TRP A O 1
ATOM 2210 N N . ASP A 1 268 ? 2.225 -13.219 7.906 1 97.56 268 ASP A N 1
ATOM 2211 C CA . ASP A 1 268 ? 2.221 -12.211 6.844 1 97.56 268 ASP A CA 1
ATOM 2212 C C . ASP A 1 268 ? 3.348 -11.203 7.039 1 97.56 268 ASP A C 1
ATOM 2214 O O . ASP A 1 268 ? 4.242 -11.414 7.863 1 97.56 268 ASP A O 1
ATOM 2218 N N . ASP A 1 269 ? 3.447 -10.117 6.254 1 98 269 ASP A N 1
ATOM 2219 C CA . ASP A 1 269 ? 4.504 -9.117 6.348 1 98 269 ASP A CA 1
ATOM 2220 C C . ASP A 1 269 ? 4.531 -8.477 7.734 1 98 269 ASP A C 1
ATOM 2222 O O . ASP A 1 269 ? 5.602 -8.219 8.289 1 98 269 ASP A O 1
ATOM 2226 N N . GLU A 1 270 ? 3.322 -8.219 8.273 1 97.06 270 GLU A N 1
ATOM 2227 C CA . GLU A 1 270 ? 3.213 -7.586 9.586 1 97.06 270 GLU A CA 1
ATOM 2228 C C . GLU A 1 270 ? 3.803 -8.469 10.68 1 97.06 270 GLU A C 1
ATOM 2230 O O . GLU A 1 270 ? 4.375 -7.973 11.648 1 97.06 270 GLU A O 1
ATOM 2235 N N . TRP A 1 271 ? 3.557 -9.719 10.492 1 97.31 271 TRP A N 1
ATOM 2236 C CA . TRP A 1 271 ? 4.125 -10.672 11.438 1 97.31 271 TRP A CA 1
ATOM 2237 C C . TRP A 1 271 ? 5.648 -10.633 11.406 1 97.31 271 TRP A C 1
ATOM 2239 O O . TRP A 1 271 ? 6.297 -10.68 12.453 1 97.31 271 TRP A O 1
ATOM 2249 N N . VAL A 1 272 ? 6.227 -10.547 10.227 1 97.75 272 VAL A N 1
ATOM 2250 C CA . VAL A 1 272 ? 7.68 -10.453 10.109 1 97.75 272 VAL A CA 1
ATOM 2251 C C . VAL A 1 272 ? 8.172 -9.188 10.812 1 97.75 272 VAL A C 1
ATOM 2253 O O . VAL A 1 272 ? 9.133 -9.227 11.586 1 97.75 272 VAL A O 1
ATOM 2256 N N . TYR A 1 273 ? 7.535 -8.047 10.57 1 97.31 273 TYR A N 1
ATOM 2257 C CA . TYR A 1 273 ? 7.879 -6.809 11.25 1 97.31 273 TYR A CA 1
ATOM 2258 C C . TYR A 1 273 ? 7.793 -6.98 12.766 1 97.31 273 TYR A C 1
ATOM 2260 O O . TYR A 1 273 ? 8.594 -6.406 13.508 1 97.31 273 TYR A O 1
ATOM 2268 N N . SER A 1 274 ? 6.773 -7.746 13.188 1 96.88 274 SER A N 1
ATOM 2269 C CA . SER A 1 274 ? 6.598 -7.977 14.617 1 96.88 274 SER A CA 1
ATOM 2270 C C . SER A 1 274 ? 7.816 -8.664 15.227 1 96.88 274 SER A C 1
ATOM 2272 O O . SER A 1 274 ? 8.227 -8.344 16.344 1 96.88 274 SER A O 1
ATOM 2274 N N . LYS A 1 275 ? 8.359 -9.562 14.477 1 97.38 275 LYS A N 1
ATOM 2275 C CA . LYS A 1 275 ? 9.555 -10.258 14.969 1 97.38 275 LYS A CA 1
ATOM 2276 C C . LYS A 1 275 ? 10.766 -9.336 14.953 1 97.38 275 LYS A C 1
ATOM 2278 O O . LYS A 1 275 ? 11.602 -9.391 15.859 1 97.38 275 LYS A O 1
ATOM 2283 N N . LEU A 1 276 ? 10.875 -8.484 13.945 1 97.56 276 LEU A N 1
ATOM 2284 C CA . LEU A 1 276 ? 11.945 -7.496 13.922 1 97.56 276 LEU A CA 1
ATOM 2285 C C . LEU A 1 276 ? 11.867 -6.59 15.148 1 97.56 276 LEU A C 1
ATOM 2287 O O . LEU A 1 276 ? 12.875 -6.359 15.82 1 97.56 276 LEU A O 1
ATOM 2291 N N . HIS A 1 277 ? 10.664 -6.113 15.422 1 95.62 277 HIS A N 1
ATOM 2292 C CA . HIS A 1 277 ? 10.469 -5.215 16.562 1 95.62 277 HIS A CA 1
ATOM 2293 C C . HIS A 1 277 ? 10.75 -5.922 17.875 1 95.62 277 HIS A C 1
ATOM 2295 O O . HIS A 1 277 ? 11.312 -5.324 18.797 1 95.62 277 HIS A O 1
ATOM 2301 N N . SER A 1 278 ? 10.352 -7.184 17.953 1 95.38 278 SER A N 1
ATOM 2302 C CA . SER A 1 278 ? 10.594 -7.965 19.172 1 95.38 278 SER A CA 1
ATOM 2303 C C . SER A 1 278 ? 12.086 -8.125 19.438 1 95.38 278 SER A C 1
ATOM 2305 O O . SER A 1 278 ? 12.523 -7.992 20.578 1 95.38 278 SER A O 1
ATOM 2307 N N . VAL A 1 279 ? 12.812 -8.383 18.391 1 96.69 279 VAL A N 1
ATOM 2308 C CA . VAL A 1 279 ? 14.258 -8.547 18.531 1 96.69 279 VAL A CA 1
ATOM 2309 C C . VAL A 1 279 ? 14.906 -7.207 18.875 1 96.69 279 VAL A C 1
ATOM 2311 O O . VAL A 1 279 ? 15.812 -7.145 19.703 1 96.69 279 VAL A O 1
ATOM 2314 N N . LEU A 1 280 ? 14.445 -6.164 18.266 1 94.94 280 LEU A N 1
ATOM 2315 C CA . LEU A 1 280 ? 14.977 -4.832 18.516 1 94.94 280 LEU A CA 1
ATOM 2316 C C . LEU A 1 280 ? 14.805 -4.441 19.984 1 94.94 280 LEU A C 1
ATOM 2318 O O . LEU A 1 280 ? 15.648 -3.744 20.547 1 94.94 280 LEU A O 1
ATOM 2322 N N . SER A 1 281 ? 13.727 -4.922 20.594 1 92.56 281 SER A N 1
ATOM 2323 C CA . SER A 1 281 ? 13.414 -4.543 21.969 1 92.56 281 SER A CA 1
ATOM 2324 C C . SER A 1 281 ? 14.008 -5.535 22.953 1 92.56 281 SER A C 1
ATOM 2326 O O . SER A 1 281 ? 13.953 -5.316 24.172 1 92.56 281 SER A O 1
ATOM 2328 N N . ASP A 1 282 ? 14.531 -6.652 22.469 1 95.38 282 ASP A N 1
ATOM 2329 C CA . ASP A 1 282 ? 15.109 -7.684 23.312 1 95.38 282 ASP A CA 1
ATOM 2330 C C . ASP A 1 282 ? 16.516 -7.309 23.75 1 95.38 282 ASP A C 1
ATOM 2332 O O . ASP A 1 282 ? 17.453 -7.293 22.938 1 95.38 282 ASP A O 1
ATOM 2336 N N . GLU A 1 283 ? 16.734 -7.109 25.016 1 94.69 283 GLU A N 1
ATOM 2337 C CA . GLU A 1 283 ? 18.031 -6.688 25.547 1 94.69 283 GLU A CA 1
ATOM 2338 C C . GLU A 1 283 ? 19.094 -7.758 25.328 1 94.69 283 GLU A C 1
ATOM 2340 O O . GLU A 1 283 ? 20.281 -7.441 25.219 1 94.69 283 GLU A O 1
ATOM 2345 N N . ASN A 1 284 ? 18.625 -8.945 25.141 1 96.31 284 ASN A N 1
ATOM 2346 C CA . ASN A 1 284 ? 19.578 -10.055 25.016 1 96.31 284 ASN A CA 1
ATOM 2347 C C . ASN A 1 284 ? 19.922 -10.328 23.562 1 96.31 284 ASN A C 1
ATOM 2349 O O . ASN A 1 284 ? 20.828 -11.125 23.281 1 96.31 284 ASN A O 1
ATOM 2353 N N . ALA A 1 285 ? 19.25 -9.695 22.609 1 97.06 285 ALA A N 1
ATOM 2354 C CA . ALA A 1 285 ? 19.547 -9.922 21.203 1 97.06 285 ALA A CA 1
ATOM 2355 C C . ALA A 1 285 ? 20.922 -9.375 20.828 1 97.06 285 ALA A C 1
ATOM 2357 O O . ALA A 1 285 ? 21.359 -8.352 21.375 1 97.06 285 ALA A O 1
ATOM 2358 N N . PRO A 1 286 ? 21.656 -10.07 19.922 1 96.81 286 PRO A N 1
ATOM 2359 C CA . PRO A 1 286 ? 22.953 -9.578 19.484 1 96.81 286 PRO A CA 1
ATOM 2360 C C . PRO A 1 286 ? 22.891 -8.172 18.891 1 96.81 286 PRO A C 1
ATOM 2362 O O . PRO A 1 286 ? 22.016 -7.879 18.078 1 96.81 286 PRO A O 1
ATOM 2365 N N . ASP A 1 287 ? 23.844 -7.344 19.219 1 96.19 287 ASP A N 1
ATOM 2366 C CA . ASP A 1 287 ? 23.891 -5.953 18.766 1 96.19 287 ASP A CA 1
ATOM 2367 C C . ASP A 1 287 ? 23.969 -5.875 17.25 1 96.19 287 ASP A C 1
ATOM 2369 O O . ASP A 1 287 ? 23.359 -4.992 16.641 1 96.19 287 ASP A O 1
ATOM 2373 N N . GLN A 1 288 ? 24.719 -6.781 16.734 1 94.94 288 GLN A N 1
ATOM 2374 C CA . GLN A 1 288 ? 24.875 -6.781 15.281 1 94.94 288 GLN A CA 1
ATOM 2375 C C . GLN A 1 288 ? 23.531 -7.012 14.586 1 94.94 288 GLN A C 1
ATOM 2377 O O . GLN A 1 288 ? 23.25 -6.402 13.555 1 94.94 288 GLN A O 1
ATOM 2382 N N . LEU A 1 289 ? 22.766 -7.918 15.148 1 96.94 289 LEU A N 1
ATOM 2383 C CA . LEU A 1 289 ? 21.453 -8.211 14.586 1 96.94 289 LEU A CA 1
ATOM 2384 C C . LEU A 1 289 ? 20.531 -6.996 14.703 1 96.94 289 LEU A C 1
ATOM 2386 O O . LEU A 1 289 ? 19.828 -6.652 13.75 1 96.94 289 LEU A O 1
ATOM 2390 N N . LYS A 1 290 ? 20.562 -6.348 15.883 1 97.06 290 LYS A N 1
ATOM 2391 C CA . LYS A 1 290 ? 19.766 -5.141 16.094 1 97.06 290 LYS A CA 1
ATOM 2392 C C . LYS A 1 290 ? 20.188 -4.039 15.117 1 97.06 290 LYS A C 1
ATOM 2394 O O . LYS A 1 290 ? 19.328 -3.322 14.586 1 97.06 290 LYS A O 1
ATOM 2399 N N . PHE A 1 291 ? 21.469 -4.008 14.93 1 96.5 291 PHE A N 1
ATOM 2400 C CA . PHE A 1 291 ? 22.016 -3.01 14.016 1 96.5 291 PHE A CA 1
ATOM 2401 C C . PHE A 1 291 ? 21.516 -3.256 12.594 1 96.5 291 PHE A C 1
ATOM 2403 O O . PHE A 1 291 ? 21.109 -2.316 11.898 1 96.5 291 PHE A O 1
ATOM 2410 N N . ARG A 1 292 ? 21.469 -4.461 12.148 1 96.75 292 ARG A N 1
ATOM 2411 C CA . ARG A 1 292 ? 21 -4.82 10.82 1 96.75 292 ARG A CA 1
ATOM 2412 C C . ARG A 1 292 ? 19.516 -4.531 10.672 1 96.75 292 ARG A C 1
ATOM 2414 O O . ARG A 1 292 ? 19.062 -4.09 9.609 1 96.75 292 ARG A O 1
ATOM 2421 N N . ILE A 1 293 ? 18.75 -4.785 11.75 1 97.69 293 ILE A N 1
ATOM 2422 C CA . ILE A 1 293 ? 17.328 -4.504 11.742 1 97.69 293 ILE A CA 1
ATOM 2423 C C . ILE A 1 293 ? 17.094 -3.004 11.578 1 97.69 293 ILE A C 1
ATOM 2425 O O . ILE A 1 293 ? 16.281 -2.578 10.758 1 97.69 293 ILE A O 1
ATOM 2429 N N . LYS A 1 294 ? 17.844 -2.17 12.289 1 96.88 294 LYS A N 1
ATOM 2430 C CA . LYS A 1 294 ? 17.734 -0.718 12.195 1 96.88 294 LYS A CA 1
ATOM 2431 C C . LYS A 1 294 ? 18.094 -0.222 10.805 1 96.88 294 LYS A C 1
ATOM 2433 O O . LYS A 1 294 ? 17.453 0.683 10.266 1 96.88 294 LYS A O 1
ATOM 2438 N N . ASN A 1 295 ? 19.156 -0.832 10.25 1 97.06 295 ASN A N 1
ATOM 2439 C CA . ASN A 1 295 ? 19.531 -0.465 8.891 1 97.06 295 ASN A CA 1
ATOM 2440 C C . ASN A 1 295 ? 18.406 -0.709 7.898 1 97.06 295 ASN A C 1
ATOM 2442 O O . ASN A 1 295 ? 18.172 0.098 6.996 1 97.06 295 ASN A O 1
ATOM 2446 N N . PHE A 1 296 ? 17.734 -1.804 8.078 1 97.5 296 PHE A N 1
ATOM 2447 C CA . PHE A 1 296 ? 16.594 -2.111 7.207 1 97.5 296 PHE A CA 1
ATOM 2448 C C . PHE A 1 296 ? 15.484 -1.091 7.387 1 97.5 296 PHE A C 1
ATOM 2450 O O . PHE A 1 296 ? 14.977 -0.539 6.41 1 97.5 296 PHE A O 1
ATOM 2457 N N . LEU A 1 297 ? 15.125 -0.784 8.641 1 97.25 297 LEU A N 1
ATOM 2458 C CA . LEU A 1 297 ? 14.008 0.105 8.953 1 97.25 297 LEU A CA 1
ATOM 2459 C C . LEU A 1 297 ? 14.328 1.54 8.555 1 97.25 297 LEU A C 1
ATOM 2461 O O . LEU A 1 297 ? 13.43 2.301 8.18 1 97.25 297 LEU A O 1
ATOM 2465 N N . ASP A 1 298 ? 15.602 1.909 8.523 1 96.69 298 ASP A N 1
ATOM 2466 C CA . ASP A 1 298 ? 16.031 3.275 8.242 1 96.69 298 ASP A CA 1
ATOM 2467 C C . ASP A 1 298 ? 16.422 3.432 6.777 1 96.69 298 ASP A C 1
ATOM 2469 O O . ASP A 1 298 ? 16.984 4.457 6.387 1 96.69 298 ASP A O 1
ATOM 2473 N N . ARG A 1 299 ? 16.219 2.371 5.98 1 96.94 299 ARG A N 1
ATOM 2474 C CA . ARG A 1 299 ? 16.5 2.367 4.547 1 96.94 299 ARG A CA 1
ATOM 2475 C C . ARG A 1 299 ? 17.984 2.564 4.277 1 96.94 299 ARG A C 1
ATOM 2477 O O . ARG A 1 299 ? 18.359 3.346 3.4 1 96.94 299 ARG A O 1
ATOM 2484 N N . LYS A 1 300 ? 18.734 1.946 5.094 1 96.19 300 LYS A N 1
ATOM 2485 C CA . LYS A 1 300 ? 20.172 1.839 4.863 1 96.19 300 LYS A CA 1
ATOM 2486 C C . LYS A 1 300 ? 20.547 0.429 4.422 1 96.19 300 LYS A C 1
ATOM 2488 O O . LYS A 1 300 ? 21.297 -0.263 5.113 1 96.19 300 LYS A O 1
ATOM 2493 N N . GLY A 1 301 ? 20.078 0.07 3.219 1 95.12 301 GLY A N 1
ATOM 2494 C CA . GLY A 1 301 ? 20.25 -1.271 2.688 1 95.12 301 GLY A CA 1
ATOM 2495 C C . GLY A 1 301 ? 21.578 -1.468 1.985 1 95.12 301 GLY A C 1
ATOM 2496 O O . GLY A 1 301 ? 22.406 -0.548 1.927 1 95.12 301 GLY A O 1
ATOM 2497 N N . PRO A 1 302 ? 21.781 -2.623 1.53 1 97 302 PRO A N 1
ATOM 2498 C CA . PRO A 1 302 ? 23.047 -2.959 0.886 1 97 302 PRO A CA 1
ATOM 2499 C C . PRO A 1 302 ? 23.25 -2.221 -0.436 1 97 302 PRO A C 1
ATOM 2501 O O . PRO A 1 302 ? 22.281 -1.732 -1.029 1 97 302 PRO A O 1
ATOM 2504 N N . LYS A 1 303 ? 24.422 -2.127 -0.851 1 97.12 303 LYS A N 1
ATOM 2505 C CA . LYS A 1 303 ? 24.797 -1.453 -2.096 1 97.12 303 LYS A CA 1
ATOM 2506 C C . LYS A 1 303 ? 25.375 -2.438 -3.104 1 97.12 303 LYS A C 1
ATOM 2508 O O . LYS A 1 303 ? 26.109 -3.354 -2.73 1 97.12 303 LYS A O 1
ATOM 2513 N N . MET A 1 304 ? 24.969 -2.242 -4.344 1 97.19 304 MET A N 1
ATOM 2514 C CA . MET A 1 304 ? 25.516 -3.07 -5.414 1 97.19 304 MET A CA 1
ATOM 2515 C C . MET A 1 304 ? 26.953 -2.672 -5.738 1 97.19 304 MET A C 1
ATOM 2517 O O . MET A 1 304 ? 27.234 -1.5 -5.988 1 97.19 304 MET A O 1
ATOM 2521 N N . VAL A 1 305 ? 27.859 -3.592 -5.734 1 96 305 VAL A N 1
ATOM 2522 C CA . VAL A 1 305 ? 29.266 -3.262 -5.949 1 96 305 VAL A CA 1
ATOM 2523 C C . VAL A 1 305 ? 29.766 -3.906 -7.246 1 96 305 VAL A C 1
ATOM 2525 O O . VAL A 1 305 ? 30.844 -3.594 -7.73 1 96 305 VAL A O 1
ATOM 2528 N N . TYR A 1 306 ? 28.984 -4.785 -7.77 1 94.38 306 TYR A N 1
ATOM 2529 C CA . TYR A 1 306 ? 29.297 -5.449 -9.031 1 94.38 306 TYR A CA 1
ATOM 2530 C C . TYR A 1 306 ? 28.016 -5.77 -9.812 1 94.38 306 TYR A C 1
ATOM 2532 O O . TYR A 1 306 ? 27.016 -6.164 -9.227 1 94.38 306 TYR A O 1
ATOM 2540 N N . GLU A 1 307 ? 28.062 -5.539 -11.109 1 94.06 307 GLU A N 1
ATOM 2541 C CA . GLU A 1 307 ? 26.938 -5.863 -11.969 1 94.06 307 GLU A CA 1
ATOM 2542 C C . GLU A 1 307 ? 27.391 -6.367 -13.328 1 94.06 307 GLU A C 1
ATOM 2544 O O . GLU A 1 307 ? 28.328 -5.824 -13.914 1 94.06 307 GLU A O 1
ATOM 2549 N N . ASN A 1 308 ? 26.812 -7.402 -13.727 1 91.06 308 ASN A N 1
ATOM 2550 C CA . ASN A 1 308 ? 26.922 -7.914 -15.086 1 91.06 308 ASN A CA 1
ATOM 2551 C C . ASN A 1 308 ? 25.562 -8.391 -15.609 1 91.06 308 ASN A C 1
ATOM 2553 O O . ASN A 1 308 ? 24.969 -9.32 -15.062 1 91.06 308 ASN A O 1
ATOM 2557 N N . VAL A 1 309 ? 25.047 -7.73 -16.547 1 89.19 309 VAL A N 1
ATOM 2558 C CA . VAL A 1 309 ? 23.766 -8.086 -17.172 1 89.19 309 VAL A CA 1
ATOM 2559 C C . VAL A 1 309 ? 23.984 -8.43 -18.641 1 89.19 309 VAL A C 1
ATOM 2561 O O . VAL A 1 309 ? 24.641 -7.684 -19.375 1 89.19 309 VAL A O 1
ATOM 2564 N N . SER A 1 310 ? 23.531 -9.562 -19.016 1 88.81 310 SER A N 1
ATOM 2565 C CA . SER A 1 310 ? 23.703 -9.992 -20.406 1 88.81 310 SER A CA 1
ATOM 2566 C C . SER A 1 310 ? 22.422 -10.617 -20.953 1 88.81 310 SER A C 1
ATOM 2568 O O . SER A 1 310 ? 21.641 -11.188 -20.203 1 88.81 310 SER A O 1
ATOM 2570 N N . PHE A 1 311 ? 22.234 -10.406 -22.234 1 85.56 311 PHE A N 1
ATOM 2571 C CA . PHE A 1 311 ? 21.125 -11.039 -22.938 1 85.56 311 PHE A CA 1
ATOM 2572 C C . PHE A 1 311 ? 21.594 -12.289 -23.672 1 85.56 311 PHE A C 1
ATOM 2574 O O . PHE A 1 311 ? 22.609 -12.266 -24.375 1 85.56 311 PHE A O 1
ATOM 2581 N N . ASN A 1 312 ? 20.906 -13.406 -23.734 1 77.81 312 ASN A N 1
ATOM 2582 C CA . ASN A 1 312 ? 21.125 -14.656 -24.453 1 77.81 312 ASN A CA 1
ATOM 2583 C C . ASN A 1 312 ? 22.547 -15.156 -24.297 1 77.81 312 ASN A C 1
ATOM 2585 O O . ASN A 1 312 ? 23.078 -15.844 -25.172 1 77.81 312 ASN A O 1
ATOM 2589 N N . ASP A 1 313 ? 23.359 -14.57 -23.469 1 68.69 313 ASP A N 1
ATOM 2590 C CA . ASP A 1 313 ? 24.75 -14.977 -23.297 1 68.69 313 ASP A CA 1
ATOM 2591 C C . ASP A 1 313 ? 24.969 -15.57 -21.906 1 68.69 313 ASP A C 1
ATOM 2593 O O . ASP A 1 313 ? 24.859 -14.875 -20.891 1 68.69 313 ASP A O 1
ATOM 2597 N N . PHE A 1 314 ? 25 -16.922 -21.969 1 62.25 314 PHE A N 1
ATOM 2598 C CA . PHE A 1 314 ? 25.203 -17.625 -20.703 1 62.25 314 PHE A CA 1
ATOM 2599 C C . PHE A 1 314 ? 26.672 -17.656 -20.328 1 62.25 314 PHE A C 1
ATOM 2601 O O . PHE A 1 314 ? 27.062 -18.328 -19.375 1 62.25 314 PHE A O 1
ATOM 2608 N N . GLN A 1 315 ? 27.5 -16.891 -21 1 59.28 315 GLN A N 1
ATOM 2609 C CA . GLN A 1 315 ? 28.938 -17.078 -20.797 1 59.28 315 GLN A CA 1
ATOM 2610 C C . GLN A 1 315 ? 29.312 -16.953 -19.328 1 59.28 315 GLN A C 1
ATOM 2612 O O . GLN A 1 315 ? 28.562 -16.359 -18.547 1 59.28 315 GLN A O 1
ATOM 2617 N N . ARG A 1 316 ? 30.75 -17.25 -18.953 1 58.5 316 ARG A N 1
ATOM 2618 C CA . ARG A 1 316 ? 31.656 -17.672 -17.891 1 58.5 316 ARG A CA 1
ATOM 2619 C C . ARG A 1 316 ? 31.75 -16.625 -16.781 1 58.5 316 ARG A C 1
ATOM 2621 O O . ARG A 1 316 ? 32.719 -16.594 -16.031 1 58.5 316 ARG A O 1
ATOM 2628 N N . SER A 1 317 ? 30.625 -15.75 -16.453 1 67.19 317 SER A N 1
ATOM 2629 C CA . SER A 1 317 ? 30.781 -14.648 -15.508 1 67.19 317 SER A CA 1
ATOM 2630 C C . SER A 1 317 ? 30.609 -15.125 -14.07 1 67.19 317 SER A C 1
ATOM 2632 O O . SER A 1 317 ? 30.891 -14.383 -13.125 1 67.19 317 SER A O 1
ATOM 2634 N N . SER A 1 318 ? 30.422 -16.359 -13.93 1 72.44 318 SER A N 1
ATOM 2635 C CA . SER A 1 318 ? 30.266 -16.891 -12.586 1 72.44 318 SER A CA 1
ATOM 2636 C C . SER A 1 318 ? 31.594 -17.016 -11.867 1 72.44 318 SER A C 1
ATOM 2638 O O . SER A 1 318 ? 31.688 -16.766 -10.664 1 72.44 318 SER A O 1
ATOM 2640 N N . MET A 1 319 ? 32.562 -17.234 -12.594 1 76.25 319 MET A N 1
ATOM 2641 C CA . MET A 1 319 ? 33.906 -17.344 -12.023 1 76.25 319 MET A CA 1
ATOM 2642 C C . MET A 1 319 ? 34.375 -15.977 -11.516 1 76.25 319 MET A C 1
ATOM 2644 O O . MET A 1 319 ? 34.969 -15.883 -10.438 1 76.25 319 MET A O 1
ATOM 2648 N N . GLU A 1 320 ? 34.031 -15.094 -12.25 1 85.12 320 GLU A N 1
ATOM 2649 C CA . GLU A 1 320 ? 34.406 -13.734 -11.859 1 85.12 320 GLU A CA 1
ATOM 2650 C C . GLU A 1 320 ? 33.719 -13.328 -10.555 1 85.12 320 GLU A C 1
ATOM 2652 O O . GLU A 1 320 ? 34.344 -12.719 -9.68 1 85.12 320 GLU A O 1
ATOM 2657 N N . MET A 1 321 ? 32.469 -13.68 -10.414 1 90.88 321 MET A N 1
ATOM 2658 C CA . MET A 1 321 ? 31.734 -13.328 -9.211 1 90.88 321 MET A CA 1
ATOM 2659 C C . MET A 1 321 ? 32.344 -14.008 -7.984 1 90.88 321 MET A C 1
ATOM 2661 O O . MET A 1 321 ? 32.469 -13.391 -6.93 1 90.88 321 MET A O 1
ATOM 2665 N N . SER A 1 322 ? 32.688 -15.242 -8.195 1 91.38 322 SER A N 1
ATOM 2666 C CA . SER A 1 322 ? 33.281 -16 -7.086 1 91.38 322 SER A CA 1
ATOM 2667 C C . SER A 1 322 ? 34.594 -15.406 -6.633 1 91.38 322 SER A C 1
ATOM 2669 O O . SER A 1 322 ? 34.906 -15.383 -5.438 1 91.38 322 SER A O 1
ATOM 2671 N N . GLU A 1 323 ? 35.312 -14.961 -7.566 1 92.19 323 GLU A N 1
ATOM 2672 C CA . GLU A 1 323 ? 36.594 -14.336 -7.262 1 92.19 323 GLU A CA 1
ATOM 2673 C C . GLU A 1 323 ? 36.406 -13.031 -6.488 1 92.19 323 GLU A C 1
ATOM 2675 O O . GLU A 1 323 ? 37.156 -12.758 -5.535 1 92.19 323 GLU A O 1
ATOM 2680 N N . ILE A 1 324 ? 35.469 -12.344 -6.902 1 94.31 324 ILE A N 1
ATOM 2681 C CA . ILE A 1 324 ? 35.188 -11.062 -6.258 1 94.31 324 ILE A CA 1
ATOM 2682 C C . ILE A 1 324 ? 34.719 -11.297 -4.832 1 94.31 324 ILE A C 1
ATOM 2684 O O . ILE A 1 324 ? 35.156 -10.625 -3.898 1 94.31 324 ILE A O 1
ATOM 2688 N N . VAL A 1 325 ? 33.812 -12.25 -4.684 1 95.31 325 VAL A N 1
ATOM 2689 C CA . VAL A 1 325 ? 33.281 -12.555 -3.363 1 95.31 325 VAL A CA 1
ATOM 2690 C C . VAL A 1 325 ? 34.406 -13 -2.438 1 95.31 325 VAL A C 1
ATOM 2692 O O . VAL A 1 325 ? 34.5 -12.547 -1.291 1 95.31 325 VAL A O 1
ATOM 2695 N N . SER A 1 326 ? 35.281 -13.797 -2.963 1 94.5 326 SER A N 1
ATOM 2696 C CA . SER A 1 326 ? 36.438 -14.281 -2.188 1 94.5 326 SER A CA 1
ATOM 2697 C C . SER A 1 326 ? 37.344 -13.141 -1.784 1 94.5 326 SER A C 1
ATOM 2699 O O . SER A 1 326 ? 37.875 -13.117 -0.665 1 94.5 326 SER A O 1
ATOM 2701 N N . LYS A 1 327 ? 37.5 -12.289 -2.668 1 94.19 327 LYS A N 1
ATOM 2702 C CA . LYS A 1 327 ? 38.375 -11.133 -2.402 1 94.19 327 LYS A CA 1
ATOM 2703 C C . LYS A 1 327 ? 37.75 -10.258 -1.302 1 94.19 327 LYS A C 1
ATOM 2705 O O . LYS A 1 327 ? 38.469 -9.812 -0.403 1 94.19 327 LYS A O 1
ATOM 2710 N N . LEU A 1 328 ? 36.5 -10 -1.355 1 95.19 328 LEU A N 1
ATOM 2711 C CA . LEU A 1 328 ? 35.844 -9.164 -0.362 1 95.19 328 LEU A CA 1
ATOM 2712 C C . LEU A 1 328 ? 35.938 -9.789 1.026 1 95.19 328 LEU A C 1
ATOM 2714 O O . LEU A 1 328 ? 36.188 -9.086 2.01 1 95.19 328 LEU A O 1
ATOM 2718 N N . GLN A 1 329 ? 35.812 -11.055 1.066 1 93.56 329 GLN A N 1
ATOM 2719 C CA . GLN A 1 329 ? 35.875 -11.758 2.344 1 93.56 329 GLN A CA 1
ATOM 2720 C C . GLN A 1 329 ? 37.312 -11.773 2.889 1 93.56 329 GLN A C 1
ATOM 2722 O O . GLN A 1 329 ? 37.531 -11.586 4.09 1 93.56 329 GLN A O 1
ATOM 2727 N N . LYS A 1 330 ? 38.219 -11.93 1.999 1 92.88 330 LYS A N 1
ATOM 2728 C CA . LYS A 1 330 ? 39.625 -11.938 2.379 1 92.88 330 LYS A CA 1
ATOM 2729 C C . LYS A 1 330 ? 40.031 -10.602 2.986 1 92.88 330 LYS A C 1
ATOM 2731 O O . LYS A 1 330 ? 40.87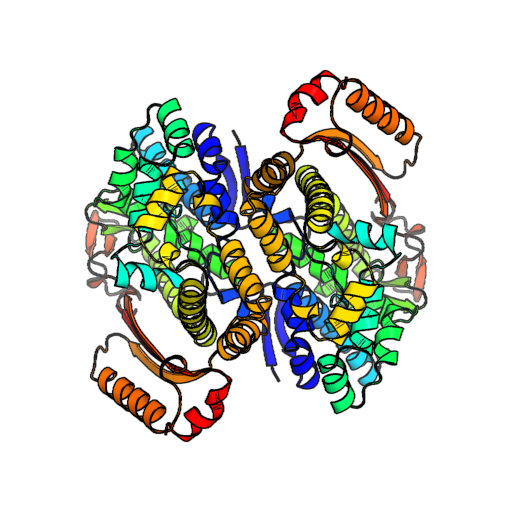5 -10.555 3.881 1 92.88 330 LYS A O 1
ATOM 2736 N N . TYR A 1 331 ? 39.375 -9.586 2.557 1 92 331 TYR A N 1
ATOM 2737 C CA . TYR A 1 331 ? 39.781 -8.258 3.012 1 92 331 TYR A CA 1
ATOM 2738 C C . TYR A 1 331 ? 38.875 -7.773 4.133 1 92 331 TYR A C 1
ATOM 2740 O O . TYR A 1 331 ? 38.719 -6.57 4.332 1 92 331 TYR A O 1
ATOM 2748 N N . GLY A 1 332 ? 38.188 -8.695 4.773 1 91 332 GLY A N 1
ATOM 2749 C CA . GLY A 1 332 ? 37.594 -8.391 6.074 1 91 332 GLY A CA 1
ATOM 2750 C C . GLY A 1 332 ? 36.094 -8.141 6.023 1 91 332 GLY A C 1
ATOM 2751 O O . GLY A 1 332 ? 35.5 -7.762 7.027 1 91 332 GLY A O 1
ATOM 2752 N N . ILE A 1 333 ? 35.469 -8.266 4.957 1 94.38 333 ILE A N 1
ATOM 2753 C CA . ILE A 1 333 ? 34 -8.133 4.926 1 94.38 333 ILE A CA 1
ATOM 2754 C C . ILE A 1 333 ? 33.375 -9.469 5.293 1 94.38 333 ILE A C 1
ATOM 2756 O O . ILE A 1 333 ? 33.625 -10.492 4.656 1 94.38 333 ILE A O 1
ATOM 2760 N N . PRO A 1 334 ? 32.562 -9.422 6.32 1 93.44 334 PRO A N 1
ATOM 2761 C CA . PRO A 1 334 ? 31.953 -10.672 6.781 1 93.44 334 PRO A CA 1
ATOM 2762 C C . PRO A 1 334 ? 31.141 -11.359 5.699 1 93.44 334 PRO A C 1
ATOM 2764 O O . PRO A 1 334 ? 30.484 -10.695 4.887 1 93.44 334 PRO A O 1
ATOM 2767 N N . GLU A 1 335 ? 31.078 -12.672 5.789 1 92.19 335 GLU A N 1
ATOM 2768 C CA . GLU A 1 335 ? 30.375 -13.492 4.809 1 92.19 335 GLU A CA 1
ATOM 2769 C C . GLU A 1 335 ? 28.891 -13.125 4.75 1 92.19 335 GLU A C 1
ATOM 2771 O O . GLU A 1 335 ? 28.312 -13.062 3.668 1 92.19 335 GLU A O 1
ATOM 2776 N N . ASP A 1 336 ? 28.297 -12.828 5.855 1 91.5 336 ASP A N 1
ATOM 2777 C CA . ASP A 1 336 ? 26.859 -12.57 5.922 1 91.5 336 ASP A CA 1
ATOM 2778 C C . ASP A 1 336 ? 26.531 -11.148 5.477 1 91.5 336 ASP A C 1
ATOM 2780 O O . ASP A 1 336 ? 25.359 -10.75 5.438 1 91.5 336 ASP A O 1
ATOM 2784 N N . SER A 1 337 ? 27.578 -10.43 5.066 1 95.44 337 SER A N 1
ATOM 2785 C CA . SER A 1 337 ? 27.391 -9.055 4.609 1 95.44 337 SER A CA 1
ATOM 2786 C C . SER A 1 337 ? 27.594 -8.938 3.104 1 95.44 337 SER A C 1
ATOM 2788 O O . SER A 1 337 ? 27.625 -7.832 2.561 1 95.44 337 SER A O 1
ATOM 2790 N N . VAL A 1 338 ? 27.875 -10.055 2.473 1 96.5 338 VAL A N 1
ATOM 2791 C CA . VAL A 1 338 ? 28.047 -10.117 1.025 1 96.5 338 VAL A CA 1
ATOM 2792 C C . VAL A 1 338 ? 26.922 -10.938 0.406 1 96.5 338 VAL A C 1
ATOM 2794 O O . VAL A 1 338 ? 26.672 -12.07 0.814 1 96.5 338 VAL A O 1
ATOM 2797 N N . TYR A 1 339 ? 26.219 -10.359 -0.582 1 97.19 339 TYR A N 1
ATOM 2798 C CA . TYR A 1 339 ? 25.062 -11.008 -1.185 1 97.19 339 TYR A CA 1
ATOM 2799 C C . TYR A 1 339 ? 25.281 -11.227 -2.678 1 97.19 339 TYR A C 1
ATOM 2801 O O . TYR A 1 339 ? 24.891 -10.383 -3.494 1 97.19 339 TYR A O 1
ATOM 2809 N N . PRO A 1 340 ? 25.875 -12.32 -3.072 1 95.75 340 PRO A N 1
ATOM 2810 C CA . PRO A 1 340 ? 25.953 -12.641 -4.5 1 95.75 340 PRO A CA 1
ATOM 2811 C C . PRO A 1 340 ? 24.594 -13.07 -5.074 1 95.75 340 PRO A C 1
ATOM 2813 O O . PRO A 1 340 ? 23.828 -13.766 -4.406 1 95.75 340 PRO A O 1
ATOM 2816 N N . PHE A 1 341 ? 24.297 -12.617 -6.27 1 95.12 341 PHE A N 1
ATOM 2817 C CA . PHE A 1 341 ? 23.031 -12.938 -6.922 1 95.12 341 PHE A CA 1
ATOM 2818 C C . PHE A 1 341 ? 23.25 -13.266 -8.391 1 95.12 341 PHE A C 1
ATOM 2820 O O . PHE A 1 341 ? 23.922 -12.531 -9.109 1 95.12 341 PHE A O 1
ATOM 2827 N N . GLU A 1 342 ? 22.719 -14.391 -8.773 1 93.12 342 GLU A N 1
ATOM 2828 C CA . GLU A 1 342 ? 22.719 -14.789 -10.172 1 93.12 342 GLU A CA 1
ATOM 2829 C C . GLU A 1 342 ? 21.391 -15.438 -10.562 1 93.12 342 GLU A C 1
ATOM 2831 O O . GLU A 1 342 ? 20.922 -16.359 -9.891 1 93.12 342 GLU A O 1
ATOM 2836 N N . GLU A 1 343 ? 20.812 -14.938 -11.578 1 91.25 343 GLU A N 1
ATOM 2837 C CA . GLU A 1 343 ? 19.547 -15.516 -12.062 1 91.25 343 GLU A CA 1
ATOM 2838 C C . GLU A 1 343 ? 19.422 -15.367 -13.57 1 91.25 343 GLU A C 1
ATOM 2840 O O . GLU A 1 343 ? 19.797 -14.336 -14.141 1 91.25 343 GLU A O 1
ATOM 2845 N N . ILE A 1 344 ? 18.953 -16.406 -14.148 1 90.31 344 ILE A N 1
ATOM 2846 C CA . ILE A 1 344 ? 18.578 -16.391 -15.555 1 90.31 344 ILE A CA 1
ATOM 2847 C C . ILE A 1 344 ? 17.062 -16.25 -15.68 1 90.31 344 ILE A C 1
ATOM 2849 O O . ILE A 1 344 ? 16.312 -17.141 -15.266 1 90.31 344 ILE A O 1
ATOM 2853 N N . ILE A 1 345 ? 16.641 -15.195 -16.266 1 89.38 345 ILE A N 1
ATOM 2854 C CA . ILE A 1 345 ? 15.219 -14.906 -16.375 1 89.38 345 ILE A CA 1
ATOM 2855 C C . ILE A 1 345 ? 14.742 -15.172 -17.797 1 89.38 345 ILE A C 1
ATOM 2857 O O . ILE A 1 345 ? 15.211 -14.531 -18.75 1 89.38 345 ILE A O 1
ATOM 2861 N N . ARG A 1 346 ? 13.836 -16 -17.891 1 88.5 346 ARG A N 1
ATOM 2862 C CA . ARG A 1 346 ? 13.25 -16.297 -19.203 1 88.5 346 ARG A CA 1
ATOM 2863 C C . ARG A 1 346 ? 12.211 -15.25 -19.594 1 88.5 346 ARG A C 1
ATOM 2865 O O . ARG A 1 346 ? 11.258 -15.008 -18.844 1 88.5 346 ARG A O 1
ATOM 2872 N N . ILE A 1 347 ? 12.383 -14.68 -20.688 1 87.12 347 ILE A N 1
ATOM 2873 C CA . ILE A 1 347 ? 11.492 -13.617 -21.141 1 87.12 347 ILE A CA 1
ATOM 2874 C C . ILE A 1 347 ? 10.445 -14.195 -22.094 1 87.12 347 ILE A C 1
ATOM 2876 O O . ILE A 1 347 ? 9.25 -13.914 -21.953 1 87.12 347 ILE A O 1
ATOM 2880 N N . ILE A 1 348 ? 10.859 -14.914 -23.031 1 87.31 348 ILE A N 1
ATOM 2881 C CA . ILE A 1 348 ? 9.953 -15.43 -24.047 1 87.31 348 ILE A CA 1
ATOM 2882 C C . ILE A 1 348 ? 10.406 -16.828 -24.5 1 87.31 348 ILE A C 1
ATOM 2884 O O . ILE A 1 348 ? 11.609 -17.078 -24.641 1 87.31 348 ILE A O 1
ATOM 2888 N N . ASP A 1 349 ? 9.477 -17.688 -24.516 1 86.56 349 ASP A N 1
ATOM 2889 C CA . ASP A 1 349 ? 9.68 -18.984 -25.156 1 86.56 349 ASP A CA 1
ATOM 2890 C C . ASP A 1 349 ? 9 -19.031 -26.531 1 86.56 349 ASP A C 1
ATOM 2892 O O . ASP A 1 349 ? 7.832 -19.406 -26.641 1 86.56 349 ASP A O 1
ATOM 2896 N N . LYS A 1 350 ? 9.734 -18.828 -27.469 1 84.5 350 LYS A N 1
ATOM 2897 C CA . LYS A 1 350 ? 9.219 -18.656 -28.828 1 84.5 350 LYS A CA 1
ATOM 2898 C C . LYS A 1 350 ? 8.625 -19.969 -29.344 1 84.5 350 LYS A C 1
ATOM 2900 O O . LYS A 1 350 ? 7.797 -19.953 -30.266 1 84.5 350 LYS A O 1
ATOM 2905 N N . SER A 1 351 ? 9.008 -21.078 -28.766 1 83.12 351 SER A N 1
ATOM 2906 C CA . SER A 1 351 ? 8.5 -22.359 -29.203 1 83.12 351 SER A CA 1
ATOM 2907 C C . SER A 1 351 ? 7.074 -22.594 -28.719 1 83.12 351 SER A C 1
ATOM 2909 O O . SER A 1 351 ? 6.348 -23.422 -29.266 1 83.12 351 SER A O 1
ATOM 2911 N N . LYS A 1 352 ? 6.66 -21.812 -27.828 1 84.56 352 LYS A N 1
ATOM 2912 C CA . LYS A 1 352 ? 5.348 -22.016 -27.219 1 84.56 352 LYS A CA 1
ATOM 2913 C C . LYS A 1 352 ? 4.359 -20.953 -27.672 1 84.56 352 LYS A C 1
ATOM 2915 O O . LYS A 1 352 ? 3.301 -20.781 -27.078 1 84.56 352 LYS A O 1
ATOM 2920 N N . LEU A 1 353 ? 4.719 -20.266 -28.656 1 88.19 353 LEU A N 1
ATOM 2921 C CA . LEU A 1 353 ? 3.869 -19.203 -29.203 1 88.19 353 LEU A CA 1
ATOM 2922 C C . LEU A 1 353 ? 3.539 -19.484 -30.672 1 88.19 353 LEU A C 1
ATOM 2924 O O . LEU A 1 353 ? 4.438 -19.719 -31.469 1 88.19 353 LEU A O 1
ATOM 2928 N N . LYS A 1 354 ? 2.277 -19.453 -30.891 1 87.94 354 LYS A N 1
ATOM 2929 C CA . LYS A 1 354 ? 1.815 -19.719 -32.25 1 87.94 354 LYS A CA 1
ATOM 2930 C C . LYS A 1 354 ? 0.894 -18.594 -32.75 1 87.94 354 LYS A C 1
ATOM 2932 O O . LYS A 1 354 ? 0.22 -17.953 -31.938 1 87.94 354 LYS A O 1
ATOM 2937 N N . VAL A 1 355 ? 0.917 -18.422 -33.969 1 86.94 355 VAL A N 1
ATOM 2938 C CA . VAL A 1 355 ? 0.079 -17.406 -34.625 1 86.94 355 VAL A CA 1
ATOM 2939 C C . VAL A 1 355 ? -0.854 -18.062 -35.625 1 86.94 355 VAL A C 1
ATOM 2941 O O . VAL A 1 355 ? -0.42 -18.875 -36.438 1 86.94 355 VAL A O 1
ATOM 2944 N N . ASN A 1 356 ? -2.078 -17.766 -35.438 1 86.62 356 ASN A N 1
ATOM 2945 C CA . ASN A 1 356 ? -3.062 -18.219 -36.406 1 86.62 356 ASN A CA 1
ATOM 2946 C C . ASN A 1 356 ? -3.311 -17.172 -37.5 1 86.62 356 ASN A C 1
ATOM 2948 O O . ASN A 1 356 ? -3.812 -16.078 -37.219 1 86.62 356 ASN A O 1
ATOM 2952 N N . SER A 1 357 ? -3.004 -17.578 -38.719 1 78.5 357 SER A N 1
ATOM 2953 C CA . SER A 1 357 ? -3.23 -16.656 -39.812 1 78.5 357 SER A CA 1
ATOM 2954 C C . SER A 1 357 ? -4.691 -16.672 -40.281 1 78.5 357 SER A C 1
ATOM 2956 O O . SER A 1 357 ? -5.449 -17.578 -39.875 1 78.5 357 SER A O 1
ATOM 2958 N N . LYS A 1 358 ? -5.18 -15.578 -41.25 1 71.38 358 LYS A N 1
ATOM 2959 C CA . LYS A 1 358 ? -6.527 -15.445 -41.812 1 71.38 358 LYS A CA 1
ATOM 2960 C C . LYS A 1 358 ? -6.891 -16.641 -42.688 1 71.38 358 LYS A C 1
ATOM 2962 O O . LYS A 1 358 ? -8.062 -16.984 -42.812 1 71.38 358 LYS A O 1
ATOM 2967 N N . LYS A 1 359 ? -5.906 -17.359 -43.031 1 71.5 359 LYS A N 1
ATOM 2968 C CA . LYS A 1 359 ? -6.152 -18.453 -43.969 1 71.5 359 LYS A CA 1
ATOM 2969 C C . LYS A 1 359 ? -6.156 -19.797 -43.25 1 71.5 359 LYS A C 1
ATOM 2971 O O . LYS A 1 359 ? -6.051 -20.859 -43.875 1 71.5 359 LYS A O 1
ATOM 2976 N N . GLY A 1 360 ? -6.109 -19.734 -41.938 1 72.94 360 GLY A N 1
ATOM 2977 C CA . GLY A 1 360 ? -6.246 -20.938 -41.125 1 72.94 360 GLY A CA 1
ATOM 2978 C C . GLY A 1 360 ? -4.926 -21.641 -40.875 1 72.94 360 GLY A C 1
ATOM 2979 O O . GLY A 1 360 ? -4.879 -22.672 -40.188 1 72.94 360 GLY A O 1
ATOM 2980 N N . GLN A 1 361 ? -3.828 -21.125 -41.312 1 80.62 361 GLN A N 1
ATOM 2981 C CA . GLN A 1 361 ? -2.512 -21.719 -41.094 1 80.62 361 GLN A CA 1
ATOM 2982 C C . GLN A 1 361 ? -1.926 -21.281 -39.75 1 80.62 361 GLN A C 1
ATOM 2984 O O . GLN A 1 361 ? -2.014 -20.109 -39.375 1 80.62 361 GLN A O 1
ATOM 2989 N N . VAL A 1 362 ? -1.477 -22.266 -39 1 84.12 362 VAL A N 1
ATOM 2990 C CA . VAL A 1 362 ? -0.828 -22 -37.719 1 84.12 362 VAL A CA 1
ATOM 2991 C C . VAL A 1 362 ? 0.688 -22.016 -37.906 1 84.12 362 VAL A C 1
ATOM 2993 O O . VAL A 1 362 ? 1.251 -22.969 -38.438 1 84.12 362 VAL A O 1
ATOM 2996 N N . LYS A 1 363 ? 1.279 -20.875 -37.594 1 84 363 LYS A N 1
ATOM 2997 C CA . LYS A 1 363 ? 2.732 -20.766 -37.688 1 84 363 LYS A CA 1
ATOM 2998 C C . LYS A 1 363 ? 3.338 -20.422 -36.312 1 84 363 LYS A C 1
ATOM 3000 O O . LYS A 1 363 ? 2.719 -19.719 -35.5 1 84 363 LYS A O 1
ATOM 3005 N N . ASN A 1 364 ? 4.5 -20.984 -36.156 1 86.94 364 ASN A N 1
ATOM 3006 C CA . ASN A 1 364 ? 5.266 -20.578 -35 1 86.94 364 ASN A CA 1
ATOM 3007 C C . ASN A 1 364 ? 5.812 -19.172 -35.125 1 86.94 364 ASN A C 1
ATOM 3009 O O . ASN A 1 364 ? 6.234 -18.766 -36.219 1 86.94 364 ASN A O 1
ATOM 3013 N N . ILE A 1 365 ? 5.844 -18.469 -34.062 1 82.88 365 ILE A N 1
ATOM 3014 C CA . ILE A 1 365 ? 6.277 -17.078 -34.062 1 82.88 365 ILE A CA 1
ATOM 3015 C C . ILE A 1 365 ? 7.719 -16.984 -34.562 1 82.88 365 ILE A C 1
ATOM 3017 O O . ILE A 1 365 ? 8.102 -16 -35.219 1 82.88 365 ILE A O 1
ATOM 3021 N N . ALA A 1 366 ? 8.461 -18.016 -34.281 1 79.19 366 ALA A N 1
ATOM 3022 C CA . ALA A 1 366 ? 9.867 -18.031 -34.688 1 79.19 366 ALA A CA 1
ATOM 3023 C C . ALA A 1 366 ? 10.023 -17.984 -36.188 1 79.19 366 ALA A C 1
ATOM 3025 O O . ALA A 1 366 ? 11.062 -17.547 -36.688 1 79.19 366 ALA A O 1
ATOM 3026 N N . GLU A 1 367 ? 8.961 -18.312 -36.812 1 79.75 367 GLU A N 1
ATOM 3027 C CA . GLU A 1 367 ? 9.008 -18.422 -38.25 1 79.75 367 GLU A CA 1
ATOM 3028 C C . GLU A 1 367 ? 8.531 -17.125 -38.906 1 79.75 367 GLU A C 1
ATOM 3030 O O . GLU A 1 367 ? 8.703 -16.938 -40.125 1 79.75 367 GLU A O 1
ATOM 3035 N N . LEU A 1 368 ? 8.055 -16.344 -38.094 1 80.75 368 LEU A N 1
ATOM 3036 C CA . LEU A 1 368 ? 7.48 -15.125 -38.625 1 80.75 368 LEU A CA 1
ATOM 3037 C C . LEU A 1 368 ? 8.539 -14.039 -38.781 1 80.75 368 LEU A C 1
ATOM 3039 O O . LEU A 1 368 ? 9.336 -13.828 -37.844 1 80.75 368 LEU A O 1
ATOM 3043 N N . GLN A 1 369 ? 8.578 -13.328 -39.844 1 74.69 369 GLN A N 1
ATOM 3044 C CA . GLN A 1 369 ? 9.57 -12.297 -40.094 1 74.69 369 GLN A CA 1
ATOM 3045 C C . GLN A 1 369 ? 9.016 -10.906 -39.781 1 74.69 369 GLN A C 1
ATOM 3047 O O . GLN A 1 369 ? 9.773 -9.961 -39.594 1 74.69 369 GLN A O 1
ATOM 3052 N N . ASN A 1 370 ? 7.809 -10.805 -39.688 1 75 370 ASN A N 1
ATOM 3053 C CA . ASN A 1 370 ? 7.191 -9.492 -39.531 1 75 370 ASN A CA 1
ATOM 3054 C C . ASN A 1 370 ? 6.836 -9.195 -38.062 1 75 370 ASN A C 1
ATOM 3056 O O . ASN A 1 370 ? 5.789 -8.609 -37.781 1 75 370 ASN A O 1
ATOM 3060 N N . THR A 1 371 ? 7.543 -9.75 -37.188 1 82.88 371 THR A N 1
ATOM 3061 C CA . THR A 1 371 ? 7.25 -9.484 -35.781 1 82.88 371 THR A CA 1
ATOM 3062 C C . THR A 1 371 ? 8.523 -9.141 -35.031 1 82.88 371 THR A C 1
ATOM 3064 O O . THR A 1 371 ? 9.594 -9.688 -35.312 1 82.88 371 THR A O 1
ATOM 3067 N N . LEU A 1 372 ? 8.43 -8.203 -34.062 1 84.12 372 LEU A N 1
ATOM 3068 C CA . LEU A 1 372 ? 9.539 -7.801 -33.219 1 84.12 372 LEU A CA 1
ATOM 3069 C C . LEU A 1 372 ? 9.844 -8.867 -32.156 1 84.12 372 LEU A C 1
ATOM 3071 O O . LEU A 1 372 ? 10.875 -8.82 -31.5 1 84.12 372 LEU A O 1
ATOM 3075 N N . LEU A 1 373 ? 9.031 -9.852 -32.094 1 85.25 373 LEU A N 1
ATOM 3076 C CA . LEU A 1 373 ? 9.156 -10.867 -31.078 1 85.25 373 LEU A CA 1
ATOM 3077 C C . LEU A 1 373 ? 10.453 -11.664 -31.25 1 85.25 373 LEU A C 1
ATOM 3079 O O . LEU A 1 373 ? 11.047 -12.109 -30.266 1 85.25 373 LEU A O 1
ATOM 3083 N N . ASN A 1 374 ? 10.805 -11.719 -32.438 1 83.56 374 ASN A N 1
ATOM 3084 C CA . ASN A 1 374 ? 12.023 -12.461 -32.719 1 83.56 374 ASN A CA 1
ATOM 3085 C C . ASN A 1 374 ? 13.266 -11.688 -32.25 1 83.56 374 ASN A C 1
ATOM 3087 O O . ASN A 1 374 ? 14.32 -12.281 -32.031 1 83.56 374 ASN A O 1
ATOM 3091 N N . SER A 1 375 ? 13.125 -10.406 -32.094 1 83.12 375 SER A N 1
ATOM 3092 C CA . SER A 1 375 ? 14.242 -9.578 -31.672 1 83.12 375 SER A CA 1
ATOM 3093 C C . SER A 1 375 ? 14.305 -9.469 -30.156 1 83.12 375 SER A C 1
ATOM 3095 O O . SER A 1 375 ? 15.297 -8.977 -29.594 1 83.12 375 SER A O 1
ATOM 3097 N N . ILE A 1 376 ? 13.273 -9.906 -29.516 1 85.31 376 ILE A N 1
ATOM 3098 C CA . ILE A 1 376 ? 13.258 -9.898 -28.062 1 85.31 376 ILE A CA 1
ATOM 3099 C C . ILE A 1 376 ? 14.109 -11.047 -27.531 1 85.31 376 ILE A C 1
ATOM 3101 O O . ILE A 1 376 ? 13.961 -12.188 -27.969 1 85.31 376 ILE A O 1
ATOM 3105 N N . PRO A 1 377 ? 15.07 -10.727 -26.688 1 86.62 377 PRO A N 1
ATOM 3106 C CA . PRO A 1 377 ? 15.891 -11.805 -26.156 1 86.62 377 PRO A CA 1
ATOM 3107 C C . PRO A 1 377 ? 15.07 -12.859 -25.406 1 86.62 377 PRO A C 1
ATOM 3109 O O . PRO A 1 377 ? 14.094 -12.516 -24.734 1 86.62 377 PRO A O 1
ATOM 3112 N N . ASN A 1 378 ? 15.516 -14.109 -25.469 1 87.81 378 ASN A N 1
ATOM 3113 C CA . ASN A 1 378 ? 14.805 -15.195 -24.812 1 87.81 378 ASN A CA 1
ATOM 3114 C C . ASN A 1 378 ? 14.992 -15.148 -23.297 1 87.81 378 ASN A C 1
ATOM 3116 O O . ASN A 1 378 ? 14.133 -15.602 -22.547 1 87.81 378 ASN A O 1
ATOM 3120 N N . SER A 1 379 ? 16.234 -14.625 -23.016 1 90.19 379 SER A N 1
ATOM 3121 C CA . SER A 1 379 ? 16.516 -14.602 -21.594 1 90.19 379 SER A CA 1
ATOM 3122 C C . SER A 1 379 ? 17.438 -13.438 -21.234 1 90.19 379 SER A C 1
ATOM 3124 O O . SER A 1 379 ? 18.125 -12.891 -22.094 1 90.19 379 SER A O 1
ATOM 3126 N N . ILE A 1 380 ? 17.359 -13.039 -20.062 1 89.25 380 ILE A N 1
ATOM 3127 C CA . ILE A 1 380 ? 18.281 -12.07 -19.469 1 89.25 380 ILE A CA 1
ATOM 3128 C C . ILE A 1 380 ? 18.969 -12.688 -18.25 1 89.25 380 ILE A C 1
ATOM 3130 O O . ILE A 1 380 ? 18.312 -13.336 -17.422 1 89.25 380 ILE A O 1
ATOM 3134 N N . THR A 1 381 ? 20.281 -12.57 -18.219 1 90.81 381 THR A N 1
ATOM 3135 C CA . THR A 1 381 ? 21.047 -13.039 -17.062 1 90.81 381 THR A CA 1
ATOM 3136 C C . THR A 1 381 ? 21.531 -11.859 -16.219 1 90.81 381 THR A C 1
ATOM 3138 O O . THR A 1 381 ? 22.188 -10.945 -16.734 1 90.81 381 THR A O 1
ATOM 3141 N N . ILE A 1 382 ? 21.203 -11.891 -15.016 1 92.88 382 ILE A N 1
ATOM 3142 C CA . ILE A 1 382 ? 21.609 -10.828 -14.102 1 92.88 382 ILE A CA 1
ATOM 3143 C C . ILE A 1 382 ? 22.547 -11.383 -13.039 1 92.88 382 ILE A C 1
ATOM 3145 O O . ILE A 1 382 ? 22.234 -12.359 -12.359 1 92.88 382 ILE A O 1
ATOM 3149 N N . ARG A 1 383 ? 23.734 -10.82 -12.969 1 93.69 383 ARG A N 1
ATOM 3150 C CA . ARG A 1 383 ? 24.734 -11.133 -11.945 1 93.69 383 ARG A CA 1
ATOM 3151 C C . ARG A 1 383 ? 25.109 -9.891 -11.148 1 93.69 383 ARG A C 1
ATOM 3153 O O . ARG A 1 383 ? 25.547 -8.891 -11.727 1 93.69 383 ARG A O 1
ATOM 3160 N N . ARG A 1 384 ? 24.875 -9.984 -9.883 1 96.25 384 ARG A N 1
ATOM 3161 C CA . ARG A 1 384 ? 25.156 -8.836 -9.031 1 96.25 384 ARG A CA 1
ATOM 3162 C C . ARG A 1 384 ? 25.766 -9.273 -7.703 1 96.25 384 ARG A C 1
ATOM 3164 O O . ARG A 1 384 ? 25.531 -10.398 -7.258 1 96.25 384 ARG A O 1
ATOM 3171 N N . ILE A 1 385 ? 26.625 -8.453 -7.156 1 97.06 385 ILE A N 1
ATOM 3172 C CA . ILE A 1 385 ? 27.094 -8.617 -5.789 1 97.06 385 ILE A CA 1
ATOM 3173 C C . ILE A 1 385 ? 26.734 -7.387 -4.961 1 97.06 385 ILE A C 1
ATOM 3175 O O . ILE A 1 385 ? 27.031 -6.258 -5.363 1 97.06 385 ILE A O 1
ATOM 3179 N N . TYR A 1 386 ? 26.062 -7.66 -3.889 1 97.81 386 TYR A N 1
ATOM 3180 C CA . TYR A 1 386 ? 25.719 -6.594 -2.949 1 97.81 386 TYR A CA 1
ATOM 3181 C C . TYR A 1 386 ? 26.516 -6.738 -1.656 1 97.81 386 TYR A C 1
ATOM 3183 O O . TYR A 1 386 ? 26.906 -7.844 -1.281 1 97.81 386 TYR A O 1
ATOM 3191 N N . VAL A 1 387 ? 26.781 -5.617 -1.007 1 97.19 387 VAL A N 1
ATOM 3192 C CA . VAL A 1 387 ? 27.438 -5.602 0.297 1 97.19 387 VAL A CA 1
ATOM 3193 C C . VAL A 1 387 ? 26.672 -4.691 1.253 1 97.19 387 VAL A C 1
ATOM 3195 O O . VAL A 1 387 ? 26.094 -3.691 0.831 1 97.19 387 VAL A O 1
ATOM 3198 N N . ASP A 1 388 ? 26.656 -5.059 2.5 1 96.12 388 ASP A N 1
ATOM 3199 C CA . ASP A 1 388 ? 26 -4.238 3.51 1 96.12 388 ASP A CA 1
ATOM 3200 C C . ASP A 1 388 ? 26.469 -2.787 3.434 1 96.12 388 ASP A C 1
ATOM 3202 O O . ASP A 1 388 ? 27.625 -2.518 3.104 1 96.12 388 ASP A O 1
ATOM 3206 N N . TYR A 1 389 ? 25.562 -1.953 3.84 1 93.5 389 TYR A N 1
ATOM 3207 C CA . TYR A 1 389 ? 25.75 -0.509 3.785 1 93.5 389 TYR A CA 1
ATOM 3208 C C . TYR A 1 389 ? 27.062 -0.112 4.461 1 93.5 389 TYR A C 1
ATOM 3210 O O . TYR A 1 389 ? 27.812 0.708 3.934 1 93.5 389 TYR A O 1
ATOM 3218 N N . THR A 1 390 ? 27.391 -0.695 5.551 1 92.44 390 THR A N 1
ATOM 3219 C CA . THR A 1 390 ? 28.547 -0.351 6.379 1 92.44 390 THR A CA 1
ATOM 3220 C C . THR A 1 390 ? 29.844 -0.656 5.652 1 92.44 390 THR A C 1
ATOM 3222 O O . THR A 1 390 ? 30.875 -0.019 5.906 1 92.44 390 THR A O 1
ATOM 3225 N N . TYR A 1 391 ? 29.828 -1.545 4.727 1 93.81 391 TYR A N 1
ATOM 3226 C CA . TYR A 1 391 ? 31.047 -2.004 4.078 1 93.81 391 TYR A CA 1
ATOM 3227 C C . TYR A 1 391 ? 31.109 -1.535 2.629 1 93.81 391 TYR A C 1
ATOM 3229 O O . TYR A 1 391 ? 32.031 -1.904 1.887 1 93.81 391 TYR A O 1
ATOM 3237 N N . ALA A 1 392 ? 30.125 -0.777 2.201 1 93.56 392 ALA A N 1
ATOM 3238 C CA . ALA A 1 392 ? 29.969 -0.399 0.798 1 93.56 392 ALA A CA 1
ATOM 3239 C C . ALA A 1 392 ? 31.203 0.357 0.301 1 93.56 392 ALA A C 1
ATOM 3241 O O . ALA A 1 392 ? 31.719 0.065 -0.777 1 93.56 392 ALA A O 1
ATOM 3242 N N . LYS A 1 393 ? 31.656 1.327 1.068 1 92.56 393 LYS A N 1
ATOM 3243 C CA . LYS A 1 393 ? 32.812 2.123 0.673 1 92.56 393 LYS A CA 1
ATOM 3244 C C . LYS A 1 393 ? 34.062 1.251 0.532 1 92.56 393 LYS A C 1
ATOM 3246 O O . LYS A 1 393 ? 34.781 1.353 -0.458 1 92.56 393 LYS A O 1
ATOM 3251 N N . ARG A 1 394 ? 34.312 0.451 1.466 1 93.38 394 ARG A N 1
ATOM 3252 C CA . ARG A 1 394 ? 35.438 -0.449 1.454 1 93.38 394 ARG A CA 1
ATOM 3253 C C . ARG A 1 394 ? 35.375 -1.405 0.268 1 93.38 394 ARG A C 1
ATOM 3255 O O . ARG A 1 394 ? 36.406 -1.647 -0.397 1 93.38 394 ARG A O 1
ATOM 3262 N N . ALA A 1 395 ? 34.25 -1.975 0.048 1 94.88 395 ALA A N 1
ATOM 3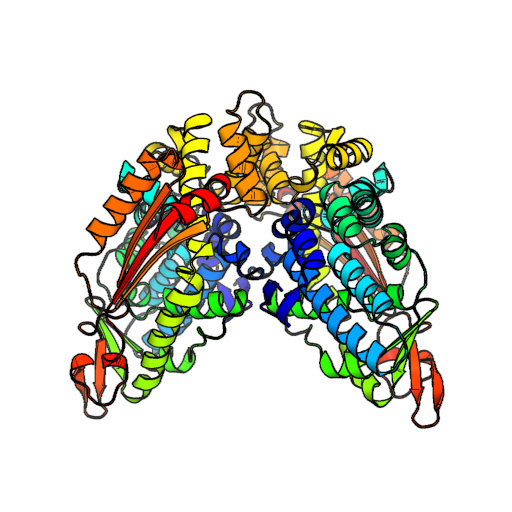263 C CA . ALA A 1 395 ? 34.062 -2.928 -1.043 1 94.88 395 ALA A CA 1
ATOM 3264 C C . ALA A 1 395 ? 34.344 -2.283 -2.393 1 94.88 395 ALA A C 1
ATOM 3266 O O . ALA A 1 395 ? 34.969 -2.904 -3.264 1 94.88 395 ALA A O 1
ATOM 3267 N N . ARG A 1 396 ? 33.906 -1.034 -2.545 1 93 396 ARG A N 1
ATOM 3268 C CA . ARG A 1 396 ? 34.094 -0.326 -3.807 1 93 396 ARG A CA 1
ATOM 3269 C C . ARG A 1 396 ? 35.594 -0.053 -4.059 1 93 396 ARG A C 1
ATOM 3271 O O . ARG A 1 396 ? 36.031 0.001 -5.207 1 93 396 ARG A O 1
ATOM 3278 N N . GLU A 1 397 ? 36.312 0.084 -3.014 1 93 397 GLU A N 1
ATOM 3279 C CA . GLU A 1 397 ? 37.75 0.293 -3.131 1 93 397 GLU A CA 1
ATOM 3280 C C . GLU A 1 397 ? 38.469 -0.989 -3.549 1 93 397 GLU A C 1
ATOM 3282 O O . GLU A 1 397 ? 39.531 -0.941 -4.16 1 93 397 GLU A O 1
ATOM 3287 N N . LEU A 1 398 ? 37.906 -2.059 -3.199 1 91.06 398 LEU A N 1
ATOM 3288 C CA . LEU A 1 398 ? 38.531 -3.352 -3.438 1 91.06 398 LEU A CA 1
ATOM 3289 C C . LEU A 1 398 ? 38.188 -3.869 -4.832 1 91.06 398 LEU A C 1
ATOM 3291 O O . LEU A 1 398 ? 38.906 -4.734 -5.363 1 91.06 398 LEU A O 1
ATOM 3295 N N . ILE A 1 399 ? 37.094 -3.469 -5.379 1 87.06 399 ILE A N 1
ATOM 3296 C CA . ILE A 1 399 ? 36.656 -3.965 -6.676 1 87.06 399 ILE A CA 1
ATOM 3297 C C . ILE A 1 399 ? 37.062 -2.984 -7.773 1 87.06 399 ILE A C 1
ATOM 3299 O O . ILE A 1 399 ? 36.844 -1.774 -7.637 1 87.06 399 ILE A O 1
ATOM 3303 N N . PRO A 1 400 ? 37.844 -3.406 -8.797 1 72.38 400 PRO A N 1
ATOM 3304 C CA . PRO A 1 400 ? 38.344 -2.527 -9.859 1 72.38 400 PRO A CA 1
ATOM 3305 C C . PRO A 1 400 ? 37.188 -1.853 -10.625 1 72.38 400 PRO A C 1
ATOM 3307 O O . PRO A 1 400 ? 36.094 -2.404 -10.727 1 72.38 400 PRO A O 1
ATOM 3310 N N . MET B 1 1 ? 21.891 16.156 -5.949 1 82.88 1 MET B N 1
ATOM 3311 C CA . MET B 1 1 ? 20.469 16.141 -6.242 1 82.88 1 MET B CA 1
ATOM 3312 C C . MET B 1 1 ? 19.938 14.711 -6.305 1 82.88 1 MET B C 1
ATOM 3314 O O . MET B 1 1 ? 20.547 13.844 -6.926 1 82.88 1 MET B O 1
ATOM 3318 N N . LYS B 1 2 ? 18.922 14.484 -5.504 1 92 2 LYS B N 1
ATOM 3319 C CA . LYS B 1 2 ? 18.25 13.188 -5.441 1 92 2 LYS B CA 1
ATOM 3320 C C . LYS B 1 2 ? 16.891 13.227 -6.129 1 92 2 LYS B C 1
ATOM 3322 O O . LYS B 1 2 ? 16.188 14.234 -6.055 1 92 2 LYS B O 1
ATOM 3327 N N . LYS B 1 3 ? 16.656 12.219 -6.895 1 94.5 3 LYS B N 1
ATOM 3328 C CA . LYS B 1 3 ? 15.367 12.133 -7.574 1 94.5 3 LYS B CA 1
ATOM 3329 C C . LYS B 1 3 ? 14.57 10.922 -7.086 1 94.5 3 LYS B C 1
ATOM 3331 O O . LYS B 1 3 ? 15.133 9.852 -6.863 1 94.5 3 LYS B O 1
ATOM 3336 N N . VAL B 1 4 ? 13.305 11.156 -6.82 1 95.25 4 VAL B N 1
ATOM 3337 C CA . VAL B 1 4 ? 12.375 10.086 -6.453 1 95.25 4 VAL B CA 1
ATOM 3338 C C . VAL B 1 4 ? 11.227 10.039 -7.449 1 95.25 4 VAL B C 1
ATOM 3340 O O . VAL B 1 4 ? 10.633 11.078 -7.77 1 95.25 4 VAL B O 1
ATOM 3343 N N . PHE B 1 5 ? 10.953 8.898 -7.926 1 94.5 5 PHE B N 1
ATOM 3344 C CA . PHE B 1 5 ? 9.852 8.789 -8.875 1 94.5 5 PHE B CA 1
ATOM 3345 C C . PHE B 1 5 ? 8.539 8.516 -8.156 1 94.5 5 PHE B C 1
ATOM 3347 O O . PHE B 1 5 ? 8.383 7.488 -7.496 1 94.5 5 PHE B O 1
ATOM 3354 N N . ASP B 1 6 ? 7.605 9.445 -8.305 1 95.5 6 ASP B N 1
ATOM 3355 C CA . ASP B 1 6 ? 6.289 9.422 -7.676 1 95.5 6 ASP B CA 1
ATOM 3356 C C . ASP B 1 6 ? 5.203 9.07 -8.688 1 95.5 6 ASP B C 1
ATOM 3358 O O . ASP B 1 6 ? 5.191 9.594 -9.805 1 95.5 6 ASP B O 1
ATOM 3362 N N . GLU B 1 7 ? 4.316 8.18 -8.328 1 94.06 7 GLU B N 1
ATOM 3363 C CA . GLU B 1 7 ? 3.336 7.652 -9.273 1 94.06 7 GLU B CA 1
ATOM 3364 C C . GLU B 1 7 ? 2.314 8.719 -9.664 1 94.06 7 GLU B C 1
ATOM 3366 O O . GLU B 1 7 ? 1.616 8.578 -10.672 1 94.06 7 GLU B O 1
ATOM 3371 N N . ILE B 1 8 ? 2.234 9.789 -8.906 1 94.56 8 ILE B N 1
ATOM 3372 C CA . ILE B 1 8 ? 1.265 10.836 -9.195 1 94.56 8 ILE B CA 1
ATOM 3373 C C . ILE B 1 8 ? 1.951 11.984 -9.93 1 94.56 8 ILE B C 1
ATOM 3375 O O . ILE B 1 8 ? 1.477 12.438 -10.977 1 94.56 8 ILE B O 1
ATOM 3379 N N . HIS B 1 9 ? 3.156 12.414 -9.414 1 95.62 9 HIS B N 1
ATOM 3380 C CA . HIS B 1 9 ? 3.744 13.68 -9.844 1 95.62 9 HIS B CA 1
ATOM 3381 C C . HIS B 1 9 ? 4.977 13.445 -10.711 1 95.62 9 HIS B C 1
ATOM 3383 O O . HIS B 1 9 ? 5.562 14.391 -11.242 1 95.62 9 HIS B O 1
ATOM 3389 N N . GLY B 1 10 ? 5.344 12.203 -10.883 1 94.06 10 GLY B N 1
ATOM 3390 C CA . GLY B 1 10 ? 6.566 11.922 -11.617 1 94.06 10 GLY B CA 1
ATOM 3391 C C . GLY B 1 10 ? 7.824 12.148 -10.789 1 94.06 10 GLY B C 1
ATOM 3392 O O . GLY B 1 10 ? 7.859 11.812 -9.609 1 94.06 10 GLY B O 1
ATOM 3393 N N . TYR B 1 11 ? 8.844 12.656 -11.383 1 94.69 11 TYR B N 1
ATOM 3394 C CA . TYR B 1 11 ? 10.109 12.82 -10.68 1 94.69 11 TYR B CA 1
ATOM 3395 C C . TYR B 1 11 ? 10.047 14.008 -9.727 1 94.69 11 TYR B C 1
ATOM 3397 O O . TYR B 1 11 ? 9.742 15.133 -10.141 1 94.69 11 TYR B O 1
ATOM 3405 N N . ILE B 1 12 ? 10.344 13.781 -8.562 1 97.38 12 ILE B N 1
ATOM 3406 C CA . ILE B 1 12 ? 10.484 14.797 -7.516 1 97.38 12 ILE B CA 1
ATOM 3407 C C . ILE B 1 12 ? 11.961 14.969 -7.176 1 97.38 12 ILE B C 1
ATOM 3409 O O . ILE B 1 12 ? 12.641 14.008 -6.809 1 97.38 12 ILE B O 1
ATOM 3413 N N . GLU B 1 13 ? 12.406 16.156 -7.297 1 96.88 13 GLU B N 1
ATOM 3414 C CA . GLU B 1 13 ? 13.82 16.438 -7.086 1 96.88 13 GLU B CA 1
ATOM 3415 C C . GLU B 1 13 ? 14.062 17.094 -5.73 1 96.88 13 GLU B C 1
ATOM 3417 O O . GLU B 1 13 ? 13.344 18.016 -5.352 1 96.88 13 GLU B O 1
ATOM 3422 N N . LEU B 1 14 ? 15.031 16.594 -5.008 1 97.69 14 LEU B N 1
ATOM 3423 C CA . LEU B 1 14 ? 15.414 17.125 -3.707 1 97.69 14 LEU B CA 1
ATOM 3424 C C . LEU B 1 14 ? 16.875 17.578 -3.713 1 97.69 14 LEU B C 1
ATOM 3426 O O . LEU B 1 14 ? 17.734 16.906 -4.301 1 97.69 14 LEU B O 1
ATOM 3430 N N . ASN B 1 15 ? 17.172 18.703 -3.115 1 95.31 15 ASN B N 1
ATOM 3431 C CA . ASN B 1 15 ? 18.562 19.094 -2.922 1 95.31 15 ASN B CA 1
ATOM 3432 C C . ASN B 1 15 ? 19.219 18.312 -1.786 1 95.31 15 ASN B C 1
ATOM 3434 O O . ASN B 1 15 ? 18.594 17.406 -1.222 1 95.31 15 ASN B O 1
ATOM 3438 N N . ASP B 1 16 ? 20.391 18.609 -1.439 1 94.69 16 ASP B N 1
ATOM 3439 C CA . ASP B 1 16 ? 21.156 17.812 -0.491 1 94.69 16 ASP B CA 1
ATOM 3440 C C . ASP B 1 16 ? 20.547 17.859 0.903 1 94.69 16 ASP B C 1
ATOM 3442 O O . ASP B 1 16 ? 20.406 16.828 1.572 1 94.69 16 ASP B O 1
ATOM 3446 N N . MET B 1 17 ? 20.203 19.062 1.298 1 94.75 17 MET B N 1
ATOM 3447 C CA . MET B 1 17 ? 19.609 19.219 2.621 1 94.75 17 MET B CA 1
ATOM 3448 C C . MET B 1 17 ? 18.281 18.484 2.711 1 94.75 17 MET B C 1
ATOM 3450 O O . MET B 1 17 ? 18.031 17.766 3.678 1 94.75 17 MET B O 1
ATOM 3454 N N . GLU B 1 18 ? 17.469 18.688 1.705 1 97.56 18 GLU B N 1
ATOM 3455 C CA . GLU B 1 18 ? 16.172 18.031 1.639 1 97.56 18 GLU B CA 1
ATOM 3456 C C . GLU B 1 18 ? 16.328 16.516 1.612 1 97.56 18 GLU B C 1
ATOM 3458 O O . GLU B 1 18 ? 15.547 15.789 2.236 1 97.56 18 GLU B O 1
ATOM 3463 N N . THR B 1 19 ? 17.312 16.016 0.944 1 97.38 19 THR B N 1
ATOM 3464 C CA . THR B 1 19 ? 17.609 14.586 0.872 1 97.38 19 THR B CA 1
ATOM 3465 C C . THR B 1 19 ? 18 14.047 2.244 1 97.38 19 THR B C 1
ATOM 3467 O O . THR B 1 19 ? 17.578 12.953 2.629 1 97.38 19 THR B O 1
ATOM 3470 N N . LYS B 1 20 ? 18.781 14.781 2.951 1 96.56 20 LYS B N 1
ATOM 3471 C CA . LYS B 1 20 ? 19.203 14.375 4.293 1 96.56 20 LYS B CA 1
ATOM 3472 C C . LYS B 1 20 ? 18 14.242 5.219 1 96.56 20 LYS B C 1
ATOM 3474 O O . LYS B 1 20 ? 17.922 13.312 6.023 1 96.56 20 LYS B O 1
ATOM 3479 N N . ILE B 1 21 ? 17.078 15.164 5.094 1 97.69 21 ILE B N 1
ATOM 3480 C CA . ILE B 1 21 ? 15.867 15.133 5.902 1 97.69 21 ILE B CA 1
ATOM 3481 C C . ILE B 1 21 ? 15.031 13.914 5.52 1 97.69 21 ILE B C 1
ATOM 3483 O O . ILE B 1 21 ? 14.594 13.156 6.387 1 97.69 21 ILE B O 1
ATOM 3487 N N . MET B 1 22 ? 14.852 13.703 4.223 1 97.88 22 MET B N 1
ATOM 3488 C CA . MET B 1 22 ? 14.07 12.57 3.732 1 97.88 22 MET B CA 1
ATOM 3489 C C . MET B 1 22 ? 14.688 11.25 4.191 1 97.88 22 MET B C 1
ATOM 3491 O O . MET B 1 22 ? 13.961 10.297 4.492 1 97.88 22 MET B O 1
ATOM 3495 N N . ASP B 1 23 ? 16.031 11.195 4.297 1 96.69 23 ASP B N 1
ATOM 3496 C CA . ASP B 1 23 ? 16.75 9.961 4.617 1 96.69 23 ASP B CA 1
ATOM 3497 C C . ASP B 1 23 ? 16.797 9.727 6.129 1 96.69 23 ASP B C 1
ATOM 3499 O O . ASP B 1 23 ? 17.219 8.664 6.586 1 96.69 23 ASP B O 1
ATOM 3503 N N . SER B 1 24 ? 16.359 10.719 6.93 1 97.69 24 SER B N 1
ATOM 3504 C CA . SER B 1 24 ? 16.359 10.555 8.375 1 97.69 24 SER B CA 1
ATOM 3505 C C . SER B 1 24 ? 15.391 9.461 8.805 1 97.69 24 SER B C 1
ATOM 3507 O O . SER B 1 24 ? 14.359 9.25 8.164 1 97.69 24 SER B O 1
ATOM 3509 N N . PRO B 1 25 ? 15.703 8.75 9.914 1 97.75 25 PRO B N 1
ATOM 3510 C CA . PRO B 1 25 ? 14.836 7.676 10.391 1 97.75 25 PRO B CA 1
ATOM 3511 C C . PRO B 1 25 ? 13.406 8.148 10.664 1 97.75 25 PRO B C 1
ATOM 3513 O O . PRO B 1 25 ? 12.445 7.441 10.336 1 97.75 25 PRO B O 1
ATOM 3516 N N . VAL B 1 26 ? 13.266 9.383 11.219 1 98.19 26 VAL B N 1
ATOM 3517 C CA . VAL B 1 26 ? 11.945 9.875 11.578 1 98.19 26 VAL B CA 1
ATOM 3518 C C . VAL B 1 26 ? 11.117 10.109 10.32 1 98.19 26 VAL B C 1
ATOM 3520 O O . VAL B 1 26 ? 9.898 9.898 10.32 1 98.19 26 VAL B O 1
ATOM 3523 N N . PHE B 1 27 ? 11.766 10.547 9.219 1 98.56 27 PHE B N 1
ATOM 3524 C CA . PHE B 1 27 ? 11.039 10.711 7.965 1 98.56 27 PHE B CA 1
ATOM 3525 C C . PHE B 1 27 ? 10.773 9.367 7.309 1 98.56 27 PHE B C 1
ATOM 3527 O O . PHE B 1 27 ? 9.688 9.125 6.773 1 98.56 27 PHE B O 1
ATOM 3534 N N . GLN B 1 28 ? 11.758 8.398 7.328 1 98.38 28 GLN B N 1
ATOM 3535 C CA . GLN B 1 28 ? 11.594 7.066 6.766 1 98.38 28 GLN B CA 1
ATOM 3536 C C . GLN B 1 28 ? 10.453 6.32 7.445 1 98.38 28 GLN B C 1
ATOM 3538 O O . GLN B 1 28 ? 9.781 5.488 6.824 1 98.38 28 GLN B O 1
ATOM 3543 N N . ARG B 1 29 ? 10.203 6.68 8.719 1 98.31 29 ARG B N 1
ATOM 3544 C CA . ARG B 1 29 ? 9.07 6.137 9.461 1 98.31 29 ARG B CA 1
ATOM 3545 C C . ARG B 1 29 ? 7.77 6.309 8.688 1 98.31 29 ARG B C 1
ATOM 3547 O O . ARG B 1 29 ? 6.887 5.449 8.758 1 98.31 29 ARG B O 1
ATOM 3554 N N . LEU B 1 30 ? 7.672 7.355 7.938 1 98.44 30 LEU B N 1
ATOM 3555 C CA . LEU B 1 30 ? 6.438 7.699 7.234 1 98.44 30 LEU B CA 1
ATOM 3556 C C . LEU B 1 30 ? 6.121 6.672 6.156 1 98.44 30 LEU B C 1
ATOM 3558 O O . LEU B 1 30 ? 4.984 6.586 5.691 1 98.44 30 LEU B O 1
ATOM 3562 N N . ARG B 1 31 ? 7.094 5.809 5.73 1 97.94 31 ARG B N 1
ATOM 3563 C CA . ARG B 1 31 ? 6.855 4.723 4.785 1 97.94 31 ARG B CA 1
ATOM 3564 C C . ARG B 1 31 ? 5.957 3.654 5.395 1 97.94 31 ARG B C 1
ATOM 3566 O O . ARG B 1 31 ? 5.348 2.861 4.676 1 97.94 31 ARG B O 1
ATOM 3573 N N . ARG B 1 32 ? 5.914 3.664 6.691 1 97.69 32 ARG B N 1
ATOM 3574 C CA . ARG B 1 32 ? 5.203 2.605 7.402 1 97.69 32 ARG B CA 1
ATOM 3575 C C . ARG B 1 32 ? 3.984 3.162 8.133 1 97.69 32 ARG B C 1
ATOM 3577 O O . ARG B 1 32 ? 3.523 2.578 9.117 1 97.69 32 ARG B O 1
ATOM 3584 N N . ILE B 1 33 ? 3.555 4.332 7.699 1 98.12 33 ILE B N 1
ATOM 3585 C CA . ILE B 1 33 ? 2.295 4.91 8.148 1 98.12 33 ILE B CA 1
ATOM 3586 C C . ILE B 1 33 ? 1.378 5.145 6.949 1 98.12 33 ILE B C 1
ATOM 3588 O O . ILE B 1 33 ? 1.682 5.957 6.074 1 98.12 33 ILE B O 1
ATOM 3592 N N . ARG B 1 34 ? 0.295 4.449 6.938 1 97.38 34 ARG B N 1
ATOM 3593 C CA . ARG B 1 34 ? -0.634 4.562 5.82 1 97.38 34 ARG B CA 1
ATOM 3594 C C . ARG B 1 34 ? -1.341 5.914 5.824 1 97.38 34 ARG B C 1
ATOM 3596 O O . ARG B 1 34 ? -1.723 6.414 6.883 1 97.38 34 ARG B O 1
ATOM 3603 N N . GLN B 1 35 ? -1.529 6.48 4.652 1 97.12 35 GLN B N 1
ATOM 3604 C CA . GLN B 1 35 ? -2.137 7.797 4.492 1 97.12 35 GLN B CA 1
ATOM 3605 C C . GLN B 1 35 ? -3.617 7.766 4.855 1 97.12 35 GLN B C 1
ATOM 3607 O O . GLN B 1 35 ? -4.129 8.703 5.473 1 97.12 35 GLN B O 1
ATOM 3612 N N . THR B 1 36 ? -4.277 6.676 4.43 1 96.31 36 THR B N 1
ATOM 3613 C CA . THR B 1 36 ? -5.719 6.602 4.637 1 96.31 36 THR B CA 1
ATOM 3614 C C . THR B 1 36 ? -6.062 5.523 5.66 1 96.31 36 THR B C 1
ATOM 3616 O O . THR B 1 36 ? -7.102 4.867 5.559 1 96.31 36 THR B O 1
ATOM 3619 N N . SER B 1 37 ? -5.129 5.344 6.605 1 95.44 37 SER B N 1
ATOM 3620 C CA . SER B 1 37 ? -5.297 4.453 7.75 1 95.44 37 SER B CA 1
ATOM 3621 C C . SER B 1 37 ? -5.82 3.088 7.316 1 95.44 37 SER B C 1
ATOM 3623 O O . SER B 1 37 ? -5.082 2.287 6.746 1 95.44 37 SER B O 1
ATOM 3625 N N . LEU B 1 38 ? -7.184 2.893 7.406 1 97.19 38 LEU B N 1
ATOM 3626 C CA . LEU B 1 38 ? -7.719 1.549 7.211 1 97.19 38 LEU B CA 1
ATOM 3627 C C . LEU B 1 38 ? -8.578 1.482 5.953 1 97.19 38 LEU B C 1
ATOM 3629 O O . LEU B 1 38 ? -9.336 0.527 5.762 1 97.19 38 LEU B O 1
ATOM 3633 N N . ALA B 1 39 ? -8.422 2.408 5.039 1 97.19 39 ALA B N 1
ATOM 3634 C CA . ALA B 1 39 ? -9.227 2.467 3.82 1 97.19 39 ALA B CA 1
ATOM 3635 C C . ALA B 1 39 ? -8.977 1.242 2.943 1 97.19 39 ALA B C 1
ATOM 3637 O O . ALA B 1 39 ? -9.828 0.867 2.135 1 97.19 39 ALA B O 1
ATOM 3638 N N . PHE B 1 40 ? -7.824 0.545 3.113 1 96.81 40 PHE B N 1
ATOM 3639 C CA . PHE B 1 40 ? -7.469 -0.607 2.295 1 96.81 40 PHE B CA 1
ATOM 3640 C C . PHE B 1 40 ? -8.422 -1.769 2.551 1 96.81 40 PHE B C 1
ATOM 3642 O O . PHE B 1 40 ? -8.492 -2.709 1.757 1 96.81 40 PHE B O 1
ATOM 3649 N N . LEU B 1 41 ? -9.164 -1.758 3.607 1 97 41 LEU B N 1
ATOM 3650 C CA . LEU B 1 41 ? -10.109 -2.816 3.939 1 97 41 LEU B CA 1
ATOM 3651 C C . LEU B 1 41 ? -11.352 -2.729 3.059 1 97 41 LEU B C 1
ATOM 3653 O O . LEU B 1 41 ? -12.125 -3.688 2.971 1 97 41 LEU B O 1
ATOM 3657 N N . VAL B 1 42 ? -11.578 -1.559 2.48 1 96.94 42 VAL B N 1
ATOM 3658 C CA . VAL B 1 42 ? -12.703 -1.345 1.577 1 96.94 42 VAL B CA 1
ATOM 3659 C C . VAL B 1 42 ? -12.188 -1.202 0.144 1 96.94 42 VAL B C 1
ATOM 3661 O O . VAL B 1 42 ? -12.781 -1.751 -0.789 1 96.94 42 VAL B O 1
ATOM 3664 N N . TYR B 1 43 ? -11.18 -0.421 -0.031 1 97.12 43 TYR B N 1
ATOM 3665 C CA . TYR B 1 43 ? -10.5 -0.214 -1.305 1 97.12 43 TYR B CA 1
ATOM 3666 C C . TYR B 1 43 ? -9.125 -0.862 -1.298 1 97.12 43 TYR B C 1
ATOM 3668 O O . TYR B 1 43 ? -8.141 -0.238 -0.896 1 97.12 43 TYR B O 1
ATOM 3676 N N . PRO B 1 44 ? -8.984 -1.979 -1.881 1 96.81 44 PRO B N 1
ATOM 3677 C CA . PRO B 1 44 ? -7.758 -2.77 -1.721 1 96.81 44 PRO B CA 1
ATOM 3678 C C . PRO B 1 44 ? -6.508 -2.021 -2.178 1 96.81 44 PRO B C 1
ATOM 3680 O O . PRO B 1 44 ? -5.414 -2.268 -1.663 1 96.81 44 PRO B O 1
ATOM 3683 N N . GLY B 1 45 ? -6.637 -1.095 -3.061 1 96.38 45 GLY B N 1
ATOM 3684 C CA . GLY B 1 45 ? -5.488 -0.371 -3.586 1 96.38 45 GLY B CA 1
ATOM 3685 C C . GLY B 1 45 ? -5.062 0.79 -2.709 1 96.38 45 GLY B C 1
ATOM 3686 O O . GLY B 1 45 ? -4.008 1.392 -2.934 1 96.38 45 GLY B O 1
ATOM 3687 N N . ALA B 1 46 ? -5.824 1.169 -1.687 1 97.06 46 ALA B N 1
ATOM 3688 C CA . ALA B 1 46 ? -5.566 2.336 -0.849 1 97.06 46 ALA B CA 1
ATOM 3689 C C . ALA B 1 46 ? -4.496 2.035 0.197 1 97.06 46 ALA B C 1
ATOM 3691 O O . ALA B 1 46 ? -4.75 2.135 1.399 1 97.06 46 ALA B O 1
ATOM 3692 N N . MET B 1 47 ? -3.242 1.768 -0.272 1 97.31 47 MET B N 1
ATOM 3693 C CA . MET B 1 47 ? -2.172 1.297 0.603 1 97.31 47 MET B CA 1
ATOM 3694 C C . MET B 1 47 ? -1.062 2.336 0.713 1 97.31 47 MET B C 1
ATOM 3696 O O . MET B 1 47 ? -0.114 2.16 1.48 1 97.31 47 MET B O 1
ATOM 3700 N N . HIS B 1 48 ? -1.204 3.461 -0.01 1 97.44 48 HIS B N 1
ATOM 3701 C CA . HIS B 1 48 ? -0.138 4.453 -0.05 1 97.44 48 HIS B CA 1
ATOM 3702 C C . HIS B 1 48 ? 0.107 5.055 1.33 1 97.44 48 HIS B C 1
ATOM 3704 O O . HIS B 1 48 ? -0.71 4.891 2.238 1 97.44 48 HIS B O 1
ATOM 3710 N N . THR B 1 49 ? 1.253 5.754 1.477 1 98.31 49 THR B N 1
ATOM 3711 C CA . THR B 1 49 ? 1.708 6.094 2.82 1 98.31 49 THR B CA 1
ATOM 3712 C C . THR B 1 49 ? 1.922 7.602 2.951 1 98.31 49 THR B C 1
ATOM 3714 O O . THR B 1 49 ? 1.84 8.336 1.963 1 98.31 49 THR B O 1
ATOM 3717 N N . ARG B 1 50 ? 2.189 7.992 4.191 1 98.44 50 ARG B N 1
ATOM 3718 C CA . ARG B 1 50 ? 2.486 9.391 4.48 1 98.44 50 ARG B CA 1
ATOM 3719 C C . ARG B 1 50 ? 3.801 9.82 3.836 1 98.44 50 ARG B C 1
ATOM 3721 O O . ARG B 1 50 ? 4.012 11 3.566 1 98.44 50 ARG B O 1
ATOM 3728 N N . PHE B 1 51 ? 4.68 8.891 3.568 1 98.62 51 PHE B N 1
ATOM 3729 C CA . PHE B 1 51 ? 5.938 9.211 2.904 1 98.62 51 PHE B CA 1
ATOM 3730 C C . PHE B 1 51 ? 5.684 9.766 1.51 1 98.62 51 PHE B C 1
ATOM 3732 O O . PHE B 1 51 ? 6.164 10.852 1.174 1 98.62 51 PHE B O 1
ATOM 3739 N N . SER B 1 52 ? 4.902 9 0.691 1 98.19 52 SER B N 1
ATOM 3740 C CA . SER B 1 52 ? 4.594 9.445 -0.662 1 98.19 52 SER B CA 1
ATOM 3741 C C . SER B 1 52 ? 3.801 10.75 -0.645 1 98.19 52 SER B C 1
ATOM 3743 O O . SER B 1 52 ? 4.043 11.641 -1.462 1 98.19 52 SER B O 1
ATOM 3745 N N . HIS B 1 53 ? 2.922 10.867 0.265 1 98.5 53 HIS B N 1
ATOM 3746 C CA . HIS B 1 53 ? 2.117 12.07 0.4 1 98.5 53 HIS B CA 1
ATOM 3747 C C . HIS B 1 53 ? 2.992 13.281 0.708 1 98.5 53 HIS B C 1
ATOM 3749 O O . HIS B 1 53 ? 2.826 14.344 0.103 1 98.5 53 HIS B O 1
ATOM 3755 N N . SER B 1 54 ? 3.889 13.117 1.648 1 98.75 54 SER B N 1
ATOM 3756 C CA . SER B 1 54 ? 4.762 14.227 2.035 1 98.75 54 SER B CA 1
ATOM 3757 C C . SER B 1 54 ? 5.641 14.664 0.87 1 98.75 54 SER B C 1
ATOM 3759 O O . SER B 1 54 ? 5.863 15.859 0.67 1 98.75 54 SER B O 1
ATOM 3761 N N . LEU B 1 55 ? 6.094 13.719 0.103 1 98.69 55 LEU B N 1
ATOM 3762 C CA . LEU B 1 55 ? 6.891 14.047 -1.074 1 98.69 55 LEU B CA 1
ATOM 3763 C C . LEU B 1 55 ? 6.047 14.766 -2.119 1 98.69 55 LEU B C 1
ATOM 3765 O O . LEU B 1 55 ? 6.523 15.695 -2.779 1 98.69 55 LEU B O 1
ATOM 3769 N N . GLY B 1 56 ? 4.836 14.258 -2.279 1 98.62 56 GLY B N 1
ATOM 3770 C CA . GLY B 1 56 ? 3.934 14.945 -3.193 1 98.62 56 GLY B CA 1
ATOM 3771 C C . GLY B 1 56 ? 3.643 16.375 -2.785 1 98.62 56 GLY B C 1
ATOM 3772 O O . GLY B 1 56 ? 3.656 17.281 -3.621 1 98.62 56 GLY B O 1
ATOM 3773 N N . THR B 1 57 ? 3.383 16.578 -1.515 1 98.69 57 THR B N 1
ATOM 3774 C CA . THR B 1 57 ? 3.141 17.906 -0.988 1 98.69 57 THR B CA 1
ATOM 3775 C C . THR B 1 57 ? 4.363 18.812 -1.193 1 98.69 57 THR B C 1
ATOM 3777 O O . THR B 1 57 ? 4.23 19.969 -1.574 1 98.69 57 THR B O 1
ATOM 3780 N N . PHE B 1 58 ? 5.508 18.266 -0.942 1 98.69 58 PHE B N 1
ATOM 3781 C CA . PHE B 1 58 ? 6.773 18.938 -1.186 1 98.69 58 PHE B CA 1
ATOM 3782 C C . PHE B 1 58 ? 6.895 19.359 -2.646 1 98.69 58 PHE B C 1
ATOM 3784 O O . PHE B 1 58 ? 7.301 20.484 -2.943 1 98.69 58 PHE B O 1
ATOM 3791 N N . HIS B 1 59 ? 6.559 18.5 -3.531 1 98.56 59 HIS B N 1
ATOM 3792 C CA . HIS B 1 59 ? 6.613 18.781 -4.961 1 98.56 59 HIS B CA 1
ATOM 3793 C C . HIS B 1 59 ? 5.691 19.938 -5.324 1 98.56 59 HIS B C 1
ATOM 3795 O O . HIS B 1 59 ? 6.09 20.844 -6.066 1 98.56 59 HIS B O 1
ATOM 3801 N N . LEU B 1 60 ? 4.523 19.891 -4.816 1 98.31 60 LEU B N 1
ATOM 3802 C CA . LEU B 1 60 ? 3.564 20.953 -5.105 1 98.31 60 LEU B CA 1
ATOM 3803 C C . LEU B 1 60 ? 4.02 22.281 -4.496 1 98.31 60 LEU B C 1
ATOM 3805 O O . LEU B 1 60 ? 3.787 23.344 -5.07 1 98.31 60 LEU B O 1
ATOM 3809 N N . ALA B 1 61 ? 4.625 22.203 -3.322 1 98.38 61 ALA B N 1
ATOM 3810 C CA . ALA B 1 61 ? 5.215 23.391 -2.719 1 98.38 61 ALA B CA 1
ATOM 3811 C C . ALA B 1 61 ? 6.281 24 -3.629 1 98.38 61 ALA B C 1
ATOM 3813 O O . ALA B 1 61 ? 6.402 25.219 -3.729 1 98.38 61 ALA B O 1
ATOM 3814 N N . THR B 1 62 ? 7.055 23.156 -4.219 1 97.88 62 THR B N 1
ATOM 3815 C CA . THR B 1 62 ? 8.086 23.609 -5.148 1 97.88 62 THR B CA 1
ATOM 3816 C C . THR B 1 62 ? 7.465 24.328 -6.336 1 97.88 62 THR B C 1
ATOM 3818 O O . THR B 1 62 ? 7.934 25.406 -6.73 1 97.88 62 THR B O 1
ATOM 3821 N N . ARG B 1 63 ? 6.434 23.797 -6.859 1 97.06 63 ARG B N 1
ATOM 3822 C CA . ARG B 1 63 ? 5.762 24.375 -8.016 1 97.06 63 ARG B CA 1
ATOM 3823 C C . ARG B 1 63 ? 5.141 25.719 -7.656 1 97.06 63 ARG B C 1
ATOM 3825 O O . ARG B 1 63 ? 5.332 26.703 -8.375 1 97.06 63 ARG B O 1
ATOM 3832 N N . VAL B 1 64 ? 4.406 25.75 -6.605 1 97.06 64 VAL B N 1
ATOM 3833 C CA . VAL B 1 64 ? 3.762 26.984 -6.16 1 97.06 64 VAL B CA 1
ATOM 3834 C C . VAL B 1 64 ? 4.82 28.016 -5.785 1 97.06 64 VAL B C 1
ATOM 3836 O O . VAL B 1 64 ? 4.703 29.188 -6.145 1 97.06 64 VAL B O 1
ATOM 3839 N N . GLY B 1 65 ? 5.84 27.547 -5.043 1 96.62 65 GLY B N 1
ATOM 3840 C CA . GLY B 1 65 ? 6.93 28.438 -4.664 1 96.62 65 GLY B CA 1
ATOM 3841 C C . GLY B 1 65 ? 7.605 29.094 -5.852 1 96.62 65 GLY B C 1
ATOM 3842 O O . GLY B 1 65 ? 7.863 30.297 -5.836 1 96.62 65 GLY B O 1
ATOM 3843 N N . ASN B 1 66 ? 7.914 28.344 -6.871 1 96.81 66 ASN B N 1
ATOM 3844 C CA . ASN B 1 66 ? 8.547 28.875 -8.078 1 96.81 66 ASN B CA 1
ATOM 3845 C C . ASN B 1 66 ? 7.676 29.922 -8.75 1 96.81 66 ASN B C 1
ATOM 3847 O O . ASN B 1 66 ? 8.18 30.953 -9.203 1 96.81 66 ASN B O 1
ATOM 3851 N N . ARG B 1 67 ? 6.441 29.625 -8.852 1 95.81 67 ARG B N 1
ATOM 3852 C CA . ARG B 1 67 ? 5.52 30.609 -9.43 1 95.81 67 ARG B CA 1
ATOM 3853 C C . ARG B 1 67 ? 5.527 31.906 -8.641 1 95.81 67 ARG B C 1
ATOM 3855 O O . ARG B 1 67 ? 5.582 33 -9.219 1 95.81 67 ARG B O 1
ATOM 3862 N N . LEU B 1 68 ? 5.477 31.781 -7.348 1 94.81 68 LEU B N 1
ATOM 3863 C CA . LEU B 1 68 ? 5.418 32.969 -6.484 1 94.81 68 LEU B CA 1
ATOM 3864 C C . LEU B 1 68 ? 6.715 33.75 -6.562 1 94.81 68 LEU B C 1
ATOM 3866 O O . LEU B 1 68 ? 6.695 35 -6.473 1 94.81 68 LEU B O 1
ATOM 3870 N N . ILE B 1 69 ? 7.824 33.062 -6.691 1 96.12 69 ILE B N 1
ATOM 3871 C CA . ILE B 1 69 ? 9.102 33.75 -6.898 1 96.12 69 ILE B CA 1
ATOM 3872 C C . ILE B 1 69 ? 9.055 34.562 -8.188 1 96.12 69 ILE B C 1
ATOM 3874 O O . ILE B 1 69 ? 9.422 35.75 -8.211 1 96.12 69 ILE B O 1
ATOM 3878 N N . ASN B 1 70 ? 8.602 33.938 -9.203 1 96.31 70 ASN B N 1
ATOM 3879 C CA . ASN B 1 70 ? 8.531 34.562 -10.508 1 96.31 70 ASN B CA 1
ATOM 3880 C C . ASN B 1 70 ? 7.621 35.781 -10.492 1 96.31 70 ASN B C 1
ATOM 3882 O O . ASN B 1 70 ? 7.855 36.75 -11.219 1 96.31 70 ASN B O 1
ATOM 3886 N N . GLU B 1 71 ? 6.66 35.781 -9.672 1 94.19 71 GLU B N 1
ATOM 3887 C CA . GLU B 1 71 ? 5.707 36.875 -9.562 1 94.19 71 GLU B CA 1
ATOM 3888 C C . GLU B 1 71 ? 6.191 37.938 -8.562 1 94.19 71 GLU B C 1
ATOM 3890 O O . GLU B 1 71 ? 5.582 39 -8.43 1 94.19 71 GLU B O 1
ATOM 3895 N N . GLY B 1 72 ? 7.195 37.625 -7.852 1 94.19 72 GLY B N 1
ATOM 3896 C CA . GLY B 1 72 ? 7.805 38.562 -6.934 1 94.19 72 GLY B CA 1
ATOM 3897 C C . GLY B 1 72 ? 7.133 38.625 -5.578 1 94.19 72 GLY B C 1
ATOM 3898 O O . GLY B 1 72 ? 7.301 39.562 -4.82 1 94.19 72 GLY B O 1
ATOM 3899 N N . HIS B 1 73 ? 6.398 37.594 -5.305 1 93 73 HIS B N 1
ATOM 3900 C CA . HIS B 1 73 ? 5.645 37.594 -4.059 1 93 73 HIS B CA 1
ATOM 3901 C C . HIS B 1 73 ? 6.484 37.031 -2.906 1 93 73 HIS B C 1
ATOM 3903 O O . HIS B 1 73 ? 6.258 37.406 -1.747 1 93 73 HIS B O 1
ATOM 3909 N N . ILE B 1 74 ? 7.453 36.125 -3.234 1 94.81 74 ILE B N 1
ATOM 3910 C CA . ILE B 1 74 ? 8.352 35.594 -2.213 1 94.81 74 ILE B CA 1
ATOM 3911 C C . ILE B 1 74 ? 9.773 35.5 -2.771 1 94.81 74 ILE B C 1
ATOM 3913 O O . ILE B 1 74 ? 9.969 35.562 -3.986 1 94.81 74 ILE B O 1
ATOM 3917 N N . ASN B 1 75 ? 10.742 35.469 -1.864 1 96.69 75 ASN B N 1
ATOM 3918 C CA . ASN B 1 75 ? 12.125 35.281 -2.285 1 96.69 75 ASN B CA 1
ATOM 3919 C C . ASN B 1 75 ? 12.57 33.844 -2.191 1 96.69 75 ASN B C 1
ATOM 3921 O O . ASN B 1 75 ? 11.789 32.969 -1.8 1 96.69 75 ASN B O 1
ATOM 3925 N N . HIS B 1 76 ? 13.773 33.562 -2.6 1 96.12 76 HIS B N 1
ATOM 3926 C CA . HIS B 1 76 ? 14.297 32.219 -2.682 1 96.12 76 HIS B CA 1
ATOM 3927 C C . HIS B 1 76 ? 14.391 31.578 -1.301 1 96.12 76 HIS B C 1
ATOM 3929 O O . HIS B 1 76 ? 14.18 30.359 -1.153 1 96.12 76 HIS B O 1
ATOM 3935 N N . ASP B 1 77 ? 14.695 32.344 -0.301 1 95.38 77 ASP B N 1
ATOM 3936 C CA . ASP B 1 77 ? 14.789 31.844 1.064 1 95.38 77 ASP B CA 1
ATOM 3937 C C . ASP B 1 77 ? 13.422 31.391 1.573 1 95.38 77 ASP B C 1
ATOM 3939 O O . ASP B 1 77 ? 13.297 30.359 2.221 1 95.38 77 ASP B O 1
ATOM 3943 N N . GLU B 1 78 ? 12.438 32.219 1.274 1 95.56 78 GLU B N 1
ATOM 3944 C CA . GLU B 1 78 ? 11.07 31.891 1.671 1 95.56 78 GLU B CA 1
ATOM 3945 C C . GLU B 1 78 ? 10.586 30.625 0.959 1 95.56 78 GLU B C 1
ATOM 3947 O O . GLU B 1 78 ? 9.906 29.797 1.557 1 95.56 78 GLU B O 1
ATOM 3952 N N . ALA B 1 79 ? 10.945 30.562 -0.288 1 96.88 79 ALA B N 1
ATOM 3953 C CA . ALA B 1 79 ? 10.578 29.375 -1.056 1 96.88 79 ALA B CA 1
ATOM 3954 C C . ALA B 1 79 ? 11.227 28.125 -0.47 1 96.88 79 ALA B C 1
ATOM 3956 O O . ALA B 1 79 ? 10.609 27.047 -0.443 1 96.88 79 ALA B O 1
ATOM 3957 N N . LEU B 1 80 ? 12.453 28.266 -0.07 1 96.69 80 LEU B N 1
ATOM 3958 C CA . LEU B 1 80 ? 13.148 27.141 0.555 1 96.69 80 LEU B CA 1
ATOM 3959 C C . LEU B 1 80 ? 12.453 26.719 1.847 1 96.69 80 LEU B C 1
ATOM 3961 O O . LEU B 1 80 ? 12.266 25.531 2.098 1 96.69 80 LEU B O 1
ATOM 3965 N N . LEU B 1 81 ? 12.086 27.688 2.648 1 97.06 81 LEU B N 1
ATOM 3966 C CA . LEU B 1 81 ? 11.391 27.406 3.896 1 97.06 81 LEU B CA 1
ATOM 3967 C C . LEU B 1 81 ? 10.055 26.734 3.629 1 97.06 81 LEU B C 1
ATOM 3969 O O . LEU B 1 81 ? 9.656 25.812 4.363 1 97.06 81 LEU B O 1
ATOM 3973 N N . LEU B 1 82 ? 9.367 27.188 2.574 1 97.69 82 LEU B N 1
ATOM 3974 C CA . LEU B 1 82 ? 8.109 26.562 2.172 1 97.69 82 LEU B CA 1
ATOM 3975 C C . LEU B 1 82 ? 8.305 25.094 1.83 1 97.69 82 LEU B C 1
ATOM 3977 O O . LEU B 1 82 ? 7.527 24.25 2.258 1 97.69 82 LEU B O 1
ATOM 3981 N N . ARG B 1 83 ? 9.328 24.828 1.081 1 98.12 83 ARG B N 1
ATOM 3982 C CA . ARG B 1 83 ? 9.641 23.453 0.678 1 98.12 83 ARG B CA 1
ATOM 3983 C C . ARG B 1 83 ? 9.945 22.578 1.892 1 98.12 83 ARG B C 1
ATOM 3985 O O . ARG B 1 83 ? 9.414 21.484 2.018 1 98.12 83 ARG B O 1
ATOM 3992 N N . LEU B 1 84 ? 10.742 23.078 2.809 1 98.19 84 LEU B N 1
ATOM 3993 C CA . LEU B 1 84 ? 11.125 22.328 4 1 98.19 84 LEU B CA 1
ATOM 3994 C C . LEU B 1 84 ? 9.914 22.078 4.895 1 98.19 84 LEU B C 1
ATOM 3996 O O . LEU B 1 84 ? 9.727 20.969 5.395 1 98.19 84 LEU B O 1
ATOM 4000 N N . ALA B 1 85 ? 9.109 23.094 5.09 1 98.25 85 ALA B N 1
ATOM 4001 C CA . ALA B 1 85 ? 7.906 22.969 5.91 1 98.25 85 ALA B CA 1
ATOM 4002 C C . ALA B 1 85 ? 6.945 21.953 5.305 1 98.25 85 ALA B C 1
ATOM 4004 O O . ALA B 1 85 ? 6.32 21.172 6.031 1 98.25 85 ALA B O 1
ATOM 4005 N N . SER B 1 86 ? 6.82 21.969 3.99 1 98.44 86 SER B N 1
ATOM 4006 C CA . SER B 1 86 ? 5.934 21.016 3.32 1 98.44 86 SER B CA 1
ATOM 4007 C C . SER B 1 86 ? 6.445 19.594 3.455 1 98.44 86 SER B C 1
ATOM 4009 O O . SER B 1 86 ? 5.66 18.656 3.611 1 98.44 86 SER B O 1
ATOM 4011 N N . LEU B 1 87 ? 7.711 19.438 3.408 1 98.25 87 LEU B N 1
ATOM 4012 C CA . LEU B 1 87 ? 8.344 18.125 3.537 1 98.25 87 LEU B CA 1
ATOM 4013 C C . LEU B 1 87 ? 8.117 17.562 4.93 1 98.25 87 LEU B C 1
ATOM 4015 O O . LEU B 1 87 ? 7.91 16.344 5.082 1 98.25 87 LEU B O 1
ATOM 4019 N N . LEU B 1 88 ? 8.07 18.391 5.945 1 98.5 88 LEU B N 1
ATOM 4020 C CA . LEU B 1 88 ? 8.086 17.953 7.34 1 98.5 88 LEU B CA 1
ATOM 4021 C C . LEU B 1 88 ? 6.684 18.016 7.941 1 98.5 88 LEU B C 1
ATOM 4023 O O . LEU B 1 88 ? 6.492 17.672 9.109 1 98.5 88 LEU B O 1
ATOM 4027 N N . HIS B 1 89 ? 5.688 18.375 7.188 1 98.19 89 HIS B N 1
ATOM 4028 C CA . HIS B 1 89 ? 4.391 18.75 7.75 1 98.19 89 HIS B CA 1
ATOM 4029 C C . HIS B 1 89 ? 3.738 17.562 8.445 1 98.19 89 HIS B C 1
ATOM 4031 O O . HIS B 1 89 ? 2.988 17.734 9.406 1 98.19 89 HIS B O 1
ATOM 4037 N N . ASP B 1 90 ? 4.066 16.328 8.016 1 97.88 90 ASP B N 1
ATOM 4038 C CA . ASP B 1 90 ? 3.391 15.141 8.531 1 97.88 90 ASP B CA 1
ATOM 4039 C C . ASP B 1 90 ? 4.324 14.32 9.422 1 97.88 90 ASP B C 1
ATOM 4041 O O . ASP B 1 90 ? 4.004 13.18 9.781 1 97.88 90 ASP B O 1
ATOM 4045 N N . ILE B 1 91 ? 5.441 14.805 9.867 1 98.25 91 ILE B N 1
ATOM 4046 C CA . ILE B 1 91 ? 6.477 14.008 10.516 1 98.25 91 ILE B CA 1
ATOM 4047 C C . ILE B 1 91 ? 5.992 13.57 11.898 1 98.25 91 ILE B C 1
ATOM 4049 O O . ILE B 1 91 ? 6.547 12.641 12.492 1 98.25 91 ILE B O 1
ATOM 4053 N N . GLY B 1 92 ? 4.984 14.203 12.422 1 98 92 GLY B N 1
ATOM 4054 C CA . GLY B 1 92 ? 4.469 13.875 13.742 1 98 92 GLY B CA 1
ATOM 4055 C C . GLY B 1 92 ? 3.242 12.984 13.695 1 98 92 GLY B C 1
ATOM 4056 O O . GLY B 1 92 ? 2.6 12.758 14.727 1 98 92 GLY B O 1
ATOM 4057 N N . GLN B 1 93 ? 2.896 12.43 12.562 1 97.94 93 GLN B N 1
ATOM 4058 C CA . GLN B 1 93 ? 1.668 11.664 12.391 1 97.94 93 GLN B CA 1
ATOM 4059 C C . GLN B 1 93 ? 1.697 10.391 13.242 1 97.94 93 GLN B C 1
ATOM 4061 O O . GLN B 1 93 ? 2.738 9.742 13.359 1 97.94 93 GLN B O 1
ATOM 4066 N N . PHE B 1 94 ? 0.586 10 13.758 1 97.62 94 PHE B N 1
ATOM 4067 C CA . PHE B 1 94 ? 0.42 8.781 14.547 1 97.62 94 PHE B CA 1
ATOM 4068 C C . PHE B 1 94 ? 0.362 7.559 13.641 1 97.62 94 PHE B C 1
ATOM 4070 O O . PHE B 1 94 ? 0.059 7.676 12.445 1 97.62 94 PHE B O 1
ATOM 4077 N N . PRO B 1 95 ? 0.729 6.352 14.242 1 97.56 95 PRO B N 1
ATOM 4078 C CA . PRO B 1 95 ? 0.341 5.137 13.523 1 97.56 95 PRO B CA 1
ATOM 4079 C C . PRO B 1 95 ? -1.145 5.105 13.172 1 97.56 95 PRO B C 1
ATOM 4081 O O . PRO B 1 95 ? -1.979 5.551 13.961 1 97.56 95 PRO B O 1
ATOM 4084 N N . PHE B 1 96 ? -1.485 4.656 11.984 1 95.81 96 PHE B N 1
ATOM 4085 C CA . PHE B 1 96 ? -2.844 4.609 11.453 1 95.81 96 PHE B CA 1
ATOM 4086 C C . PHE B 1 96 ? -3.436 6.008 11.352 1 95.81 96 PHE B C 1
ATOM 4088 O O . PHE B 1 96 ? -4.656 6.18 11.398 1 95.81 96 PHE B O 1
ATOM 4095 N N . SER B 1 97 ? -2.537 7.008 11.344 1 91 97 SER B N 1
ATOM 4096 C CA . SER B 1 97 ? -2.861 8.398 11.031 1 91 97 SER B CA 1
ATOM 4097 C C . SER B 1 97 ? -3.904 8.953 12 1 91 97 SER B C 1
ATOM 4099 O O . SER B 1 97 ? -3.686 8.977 13.211 1 91 97 SER B O 1
ATOM 4101 N N . HIS B 1 98 ? -5.094 9.234 11.531 1 87.56 98 HIS B N 1
ATOM 4102 C CA . HIS B 1 98 ? -6.062 9.969 12.336 1 87.56 98 HIS B CA 1
ATOM 4103 C C . HIS B 1 98 ? -6.879 9.023 13.211 1 87.56 98 HIS B C 1
ATOM 4105 O O . HIS B 1 98 ? -7.598 9.461 14.109 1 87.56 98 HIS B O 1
ATOM 4111 N N . SER B 1 99 ? -6.648 7.789 13.125 1 93 99 SER B N 1
ATOM 4112 C CA . SER B 1 99 ? -7.453 6.812 13.852 1 93 99 SER B CA 1
ATOM 4113 C C . SER B 1 99 ? -7.094 6.797 15.336 1 93 99 SER B C 1
ATOM 4115 O O . SER B 1 99 ? -7.965 6.621 16.188 1 93 99 SER B O 1
ATOM 4117 N N . LEU B 1 100 ? -5.867 7.012 15.695 1 96.69 100 LEU B N 1
ATOM 4118 C CA . LEU B 1 100 ? -5.418 6.84 17.062 1 96.69 100 LEU B CA 1
ATOM 4119 C C . LEU B 1 100 ? -5.258 8.188 17.766 1 96.69 100 LEU B C 1
ATOM 4121 O O . LEU B 1 100 ? -5.188 8.258 18.984 1 96.69 100 LEU B O 1
ATOM 4125 N N . GLU B 1 101 ? -5.199 9.273 16.984 1 95.5 101 GLU B N 1
ATOM 4126 C CA . GLU B 1 101 ? -4.879 10.617 17.469 1 95.5 101 GLU B CA 1
ATOM 4127 C C . GLU B 1 101 ? -5.84 11.047 18.578 1 95.5 101 GLU B C 1
ATOM 4129 O O . GLU B 1 101 ? -5.418 11.633 19.578 1 95.5 101 GLU B O 1
ATOM 4134 N N . PRO B 1 102 ? -7.125 10.719 18.5 1 95.38 102 PRO B N 1
ATOM 4135 C CA . PRO B 1 102 ? -8.086 11.164 19.5 1 95.38 102 PRO B CA 1
ATOM 4136 C C . PRO B 1 102 ? -7.758 10.648 20.906 1 95.38 102 PRO B C 1
ATOM 4138 O O . PRO B 1 102 ? -8.07 11.305 21.891 1 95.38 102 PRO B O 1
ATOM 4141 N N . ILE B 1 103 ? -7.121 9.5 21.016 1 96 103 ILE B N 1
ATOM 4142 C CA . ILE B 1 103 ? -6.742 8.938 22.312 1 96 103 ILE B CA 1
ATOM 4143 C C . ILE B 1 103 ? -5.773 9.883 23.016 1 96 103 ILE B C 1
ATOM 4145 O O . ILE B 1 103 ? -5.934 10.172 24.203 1 96 103 ILE B O 1
ATOM 4149 N N . TYR B 1 104 ? -4.848 10.422 22.297 1 96.5 104 TYR B N 1
ATOM 4150 C CA . TYR B 1 104 ? -3.793 11.266 22.859 1 96.5 104 TYR B CA 1
ATOM 4151 C C . TYR B 1 104 ? -4.289 12.688 23.094 1 96.5 104 TYR B C 1
ATOM 4153 O O . TYR B 1 104 ? -3.863 13.352 24.031 1 96.5 104 TYR B O 1
ATOM 4161 N N . ILE B 1 105 ? -5.172 13.141 22.219 1 96 105 ILE B N 1
ATOM 4162 C CA . ILE B 1 105 ? -5.766 14.453 22.406 1 96 105 ILE B CA 1
ATOM 4163 C C . ILE B 1 105 ? -6.582 14.477 23.703 1 96 105 ILE B C 1
ATOM 4165 O O . ILE B 1 105 ? -6.477 15.414 24.5 1 96 105 ILE B O 1
ATOM 4169 N N . SER B 1 106 ? -7.426 13.453 23.859 1 94.88 106 SER B N 1
ATOM 4170 C CA . SER B 1 106 ? -8.297 13.391 25.031 1 94.88 106 SER B CA 1
ATOM 4171 C C . SER B 1 106 ? -7.484 13.281 26.312 1 94.88 106 SER B C 1
ATOM 4173 O O . SER B 1 106 ? -7.863 13.844 27.344 1 94.88 106 SER B O 1
ATOM 4175 N N . ARG B 1 107 ? -6.391 12.625 26.266 1 93.81 107 ARG B N 1
ATOM 4176 C CA . ARG B 1 107 ? -5.617 12.328 27.469 1 93.81 107 ARG B CA 1
ATOM 4177 C C . ARG B 1 107 ? -4.656 13.461 27.797 1 93.81 107 ARG B C 1
ATOM 4179 O O . ARG B 1 107 ? -4.59 13.914 28.938 1 93.81 107 ARG B O 1
ATOM 4186 N N . ASP B 1 108 ? -3.912 13.938 26.781 1 95.69 108 ASP B N 1
ATOM 4187 C CA . ASP B 1 108 ? -2.818 14.859 27.062 1 95.69 108 ASP B CA 1
ATOM 4188 C C . ASP B 1 108 ? -2.887 16.094 26.156 1 95.69 108 ASP B C 1
ATOM 4190 O O . ASP B 1 108 ? -1.949 16.891 26.109 1 95.69 108 ASP B O 1
ATOM 4194 N N . LYS B 1 109 ? -3.973 16.203 25.328 1 96 109 LYS B N 1
ATOM 4195 C CA . LYS B 1 109 ? -4.121 17.312 24.391 1 96 109 LYS B CA 1
ATOM 4196 C C . LYS B 1 109 ? -2.955 17.359 23.406 1 96 109 LYS B C 1
ATOM 4198 O O . LYS B 1 109 ? -2.428 18.422 23.109 1 96 109 LYS B O 1
ATOM 4203 N N . VAL B 1 110 ? -2.531 16.219 23.078 1 96.62 110 VAL B N 1
ATOM 4204 C CA . VAL B 1 110 ? -1.409 16.094 22.156 1 96.62 110 VAL B CA 1
ATOM 4205 C C . VAL B 1 110 ? -1.92 15.703 20.766 1 96.62 110 VAL B C 1
ATOM 4207 O O . VAL B 1 110 ? -2.553 14.656 20.609 1 96.62 110 VAL B O 1
ATOM 4210 N N . SER B 1 111 ? -1.697 16.547 19.844 1 96.62 111 SER B N 1
ATOM 4211 C CA . SER B 1 111 ? -2.023 16.266 18.438 1 96.62 111 SER B CA 1
ATOM 4212 C C . SER B 1 111 ? -0.765 16 17.625 1 96.62 111 SER B C 1
ATOM 4214 O O . SER B 1 111 ? 0.352 16.141 18.125 1 96.62 111 SER B O 1
ATOM 4216 N N . SER B 1 112 ? -0.958 15.562 16.406 1 97.38 112 SER B N 1
ATOM 4217 C CA . SER B 1 112 ? 0.16 15.32 15.492 1 97.38 112 SER B CA 1
ATOM 4218 C C . SER B 1 112 ? 0.996 16.578 15.297 1 97.38 112 SER B C 1
ATOM 4220 O O . SER B 1 112 ? 2.211 16.5 15.102 1 97.38 112 SER B O 1
ATOM 4222 N N . SER B 1 113 ? 0.367 17.812 15.375 1 96.81 113 SER B N 1
ATOM 4223 C CA . SER B 1 113 ? 1.078 19.078 15.227 1 96.81 113 SER B CA 1
ATOM 4224 C C . SER B 1 113 ? 2.041 19.312 16.375 1 96.81 113 SER B C 1
ATOM 4226 O O . SER B 1 113 ? 3.143 19.828 16.188 1 96.81 113 SER B O 1
ATOM 4228 N N . VAL B 1 114 ? 1.592 18.938 17.562 1 97.56 114 VAL B N 1
ATOM 4229 C CA . VAL B 1 114 ? 2.441 19.078 18.75 1 97.56 114 VAL B CA 1
ATOM 4230 C C . VAL B 1 114 ? 3.66 18.172 18.609 1 97.56 114 VAL B C 1
ATOM 4232 O O . VAL B 1 114 ? 4.785 18.578 18.906 1 97.56 114 VAL B O 1
ATOM 4235 N N . ILE B 1 115 ? 3.426 16.969 18.219 1 98.06 115 ILE B N 1
ATOM 4236 C CA . ILE B 1 115 ? 4.504 16 18.031 1 98.06 115 ILE B CA 1
ATOM 4237 C C . ILE B 1 115 ? 5.461 16.484 16.953 1 98.06 115 ILE B C 1
ATOM 4239 O O . ILE B 1 115 ? 6.684 16.422 17.109 1 98.06 115 ILE B O 1
ATOM 4243 N N . ARG B 1 116 ? 4.895 16.953 15.836 1 98.06 116 ARG B N 1
ATOM 4244 C CA . ARG B 1 116 ? 5.684 17.5 14.734 1 98.06 116 ARG B CA 1
ATOM 4245 C C . ARG B 1 116 ? 6.648 18.578 15.227 1 98.06 116 ARG B C 1
ATOM 4247 O O . ARG B 1 116 ? 7.852 18.5 14.961 1 98.06 116 ARG B O 1
ATOM 4254 N N . ASP B 1 117 ? 6.09 19.578 15.93 1 98.06 117 ASP B N 1
ATOM 4255 C CA . ASP B 1 117 ? 6.902 20.688 16.406 1 98.06 117 ASP B CA 1
ATOM 4256 C C . ASP B 1 117 ? 8.016 20.203 17.328 1 98.06 117 ASP B C 1
ATOM 4258 O O . ASP B 1 117 ? 9.148 20.672 17.234 1 98.06 117 ASP B O 1
ATOM 4262 N N . PHE B 1 118 ? 7.668 19.266 18.172 1 98.12 118 PHE B N 1
ATOM 4263 C CA . PHE B 1 118 ? 8.648 18.734 19.109 1 98.12 118 PHE B CA 1
ATOM 4264 C C . PHE B 1 118 ? 9.758 18 18.375 1 98.12 118 PHE B C 1
ATOM 4266 O O . PHE B 1 118 ? 10.93 18.094 18.75 1 98.12 118 PHE B O 1
ATOM 4273 N N . ILE B 1 119 ? 9.414 17.219 17.344 1 98.31 119 ILE B N 1
ATOM 4274 C CA . ILE B 1 119 ? 10.398 16.5 16.547 1 98.31 119 ILE B CA 1
ATOM 4275 C C . ILE B 1 119 ? 11.359 17.5 15.891 1 98.31 119 ILE B C 1
ATOM 4277 O O . ILE B 1 119 ? 12.578 17.312 15.938 1 98.31 119 ILE B O 1
ATOM 4281 N N . ILE B 1 120 ? 10.828 18.547 15.273 1 97.81 120 ILE B N 1
ATOM 4282 C CA . ILE B 1 120 ? 11.633 19.531 14.57 1 97.81 120 ILE B CA 1
ATOM 4283 C C . ILE B 1 120 ? 12.625 20.172 15.531 1 97.81 120 ILE B C 1
ATOM 4285 O O . ILE B 1 120 ? 13.781 20.406 15.188 1 97.81 120 ILE B O 1
ATOM 4289 N N . TYR B 1 121 ? 12.273 20.344 16.766 1 96.25 121 TYR B N 1
ATOM 4290 C CA . TYR B 1 121 ? 13.117 21 17.75 1 96.25 121 TYR B CA 1
ATOM 4291 C C . TYR B 1 121 ? 14.109 20.031 18.375 1 96.25 121 TYR B C 1
ATOM 4293 O O . TYR B 1 121 ? 15.219 20.422 18.75 1 96.25 121 TYR B O 1
ATOM 4301 N N . SER B 1 122 ? 13.727 18.75 18.406 1 95.62 122 SER B N 1
ATOM 4302 C CA . SER B 1 122 ? 14.453 17.906 19.344 1 95.62 122 SER B CA 1
ATOM 4303 C C . SER B 1 122 ? 15.133 16.75 18.625 1 95.62 122 SER B C 1
ATOM 4305 O O . SER B 1 122 ? 16.047 16.125 19.156 1 95.62 122 SER B O 1
ATOM 4307 N N . ASP B 1 123 ? 14.648 16.344 17.469 1 95.69 123 ASP B N 1
ATOM 4308 C CA . ASP B 1 123 ? 15.234 15.211 16.766 1 95.69 123 ASP B CA 1
ATOM 4309 C C . ASP B 1 123 ? 16.641 15.531 16.281 1 95.69 123 ASP B C 1
ATOM 4311 O O . ASP B 1 123 ? 16.859 16.531 15.602 1 95.69 123 ASP B O 1
ATOM 4315 N N . LYS B 1 124 ? 17.562 14.703 16.578 1 93.88 124 LYS B N 1
ATOM 4316 C CA . LYS B 1 124 ? 18.969 14.953 16.328 1 93.88 124 LYS B CA 1
ATOM 4317 C C . LYS B 1 124 ? 19.266 15.023 14.836 1 93.88 124 LYS B C 1
ATOM 4319 O O . LYS B 1 124 ? 20.047 15.875 14.391 1 93.88 124 LYS B O 1
ATOM 4324 N N . GLU B 1 125 ? 18.75 14.125 14.078 1 94.38 125 GLU B N 1
ATOM 4325 C CA . GLU B 1 125 ? 19.016 14.086 12.641 1 94.38 125 GLU B CA 1
ATOM 4326 C C . GLU B 1 125 ? 18.422 15.297 11.93 1 94.38 125 GLU B C 1
ATOM 4328 O O . GLU B 1 125 ? 19.062 15.859 11.039 1 94.38 125 GLU B O 1
ATOM 4333 N N . ILE B 1 126 ? 17.234 15.695 12.328 1 95.88 126 ILE B N 1
ATOM 4334 C CA . ILE B 1 126 ? 16.609 16.875 11.742 1 95.88 126 ILE B CA 1
ATOM 4335 C C . ILE B 1 126 ? 17.406 18.125 12.094 1 95.88 126 ILE B C 1
ATOM 4337 O O . ILE B 1 126 ? 17.641 18.984 11.242 1 95.88 126 ILE B O 1
ATOM 4341 N N . GLU B 1 127 ? 17.844 18.203 13.312 1 93.62 127 GLU B N 1
ATOM 4342 C CA . GLU B 1 127 ? 18.672 19.328 13.766 1 93.62 127 GLU B CA 1
ATOM 4343 C C . GLU B 1 127 ? 19.969 19.422 12.969 1 93.62 127 GLU B C 1
ATOM 4345 O O . GLU B 1 127 ? 20.375 20.5 12.562 1 93.62 127 GLU B O 1
ATOM 4350 N N . GLU B 1 128 ? 20.547 18.312 12.82 1 94.69 128 GLU B N 1
ATOM 4351 C CA . GLU B 1 128 ? 21.797 18.281 12.086 1 94.69 128 GLU B CA 1
ATOM 4352 C C . GLU B 1 128 ? 21.609 18.719 10.641 1 94.69 128 GLU B C 1
ATOM 4354 O O . GLU B 1 128 ? 22.406 19.484 10.109 1 94.69 128 GLU B O 1
ATOM 4359 N N . ALA B 1 129 ? 20.609 18.25 10.016 1 95 129 ALA B N 1
ATOM 4360 C CA . ALA B 1 129 ? 20.344 18.594 8.625 1 95 129 ALA B CA 1
ATOM 4361 C C . ALA B 1 129 ? 20.078 20.078 8.469 1 95 129 ALA B C 1
ATOM 4363 O O . ALA B 1 129 ? 20.625 20.719 7.562 1 95 129 ALA B O 1
ATOM 4364 N N . LEU B 1 130 ? 19.25 20.656 9.305 1 95.31 130 LEU B N 1
ATOM 4365 C CA . LEU B 1 130 ? 18.922 22.078 9.242 1 95.31 130 LEU B CA 1
ATOM 4366 C C . LEU B 1 130 ? 20.125 22.938 9.617 1 95.31 130 LEU B C 1
ATOM 4368 O O . LEU B 1 130 ? 20.359 24 9.023 1 95.31 130 LEU B O 1
ATOM 4372 N N . GLY B 1 131 ? 20.875 22.469 10.594 1 92.62 131 GLY B N 1
ATOM 4373 C CA . GLY B 1 131 ? 22.047 23.188 11.062 1 92.62 131 GLY B CA 1
ATOM 4374 C C . GLY B 1 131 ? 23.141 23.297 10.008 1 92.62 131 GLY B C 1
ATOM 4375 O O . GLY B 1 131 ? 23.828 24.328 9.922 1 92.62 131 GLY B O 1
ATOM 4376 N N . GLU B 1 132 ? 23.281 22.25 9.297 1 92.12 132 GLU B N 1
ATOM 4377 C CA . GLU B 1 132 ? 24.312 22.234 8.258 1 92.12 132 GLU B CA 1
ATOM 4378 C C . GLU B 1 132 ? 24.094 23.359 7.254 1 92.12 132 GLU B C 1
ATOM 4380 O O . GLU B 1 132 ? 25.062 23.859 6.664 1 92.12 132 GLU B O 1
ATOM 4385 N N . TYR B 1 133 ? 22.891 23.828 7.113 1 89.38 133 TYR B N 1
ATOM 4386 C CA . TYR B 1 133 ? 22.594 24.859 6.125 1 89.38 133 TYR B CA 1
ATOM 4387 C C . TYR B 1 133 ? 22.141 26.141 6.797 1 89.38 133 TYR B C 1
ATOM 4389 O O . TYR B 1 133 ? 21.562 27.016 6.152 1 89.38 133 TYR B O 1
ATOM 4397 N N . SER B 1 134 ? 22.266 26.234 8.07 1 92.81 134 SER B N 1
ATOM 4398 C CA . SER B 1 134 ? 22.016 27.422 8.883 1 92.81 134 SER B CA 1
ATOM 4399 C C . SER B 1 134 ? 20.547 27.828 8.805 1 92.81 134 SER B C 1
ATOM 4401 O O . SER B 1 134 ? 20.234 29.016 8.648 1 92.81 134 SER B O 1
ATOM 4403 N N . ILE B 1 135 ? 19.719 26.844 8.734 1 95.31 135 ILE B N 1
ATOM 4404 C CA . ILE B 1 135 ? 18.297 27.125 8.766 1 95.31 135 ILE B CA 1
ATOM 4405 C C . ILE B 1 135 ? 17.781 27.094 10.203 1 95.31 135 ILE B C 1
ATOM 4407 O O . ILE B 1 135 ? 18.047 26.141 10.945 1 95.31 135 ILE B O 1
ATOM 4411 N N . ASP B 1 136 ? 17.094 28.141 10.578 1 95.06 136 ASP B N 1
ATOM 4412 C CA . ASP B 1 136 ? 16.531 28.219 11.914 1 95.06 136 ASP B CA 1
ATOM 4413 C C . ASP B 1 136 ? 15.25 27.391 12.023 1 95.06 136 ASP B C 1
ATOM 4415 O O . ASP B 1 136 ? 14.266 27.656 11.328 1 95.06 136 ASP B O 1
ATOM 4419 N N . LYS B 1 137 ? 15.266 26.453 12.953 1 95.38 137 LYS B N 1
ATOM 4420 C CA . LYS B 1 137 ? 14.117 25.578 13.172 1 95.38 137 LYS B CA 1
ATOM 4421 C C . LYS B 1 137 ? 12.867 26.375 13.508 1 95.38 137 LYS B C 1
ATOM 4423 O O . LYS B 1 137 ? 11.758 26 13.133 1 95.38 137 LYS B O 1
ATOM 4428 N N . LYS B 1 138 ? 13.047 27.438 14.156 1 95.81 138 LYS B N 1
ATOM 4429 C CA . LYS B 1 138 ? 11.93 28.281 14.555 1 95.81 138 LYS B CA 1
ATOM 4430 C C . LYS B 1 138 ? 11.195 28.828 13.336 1 95.81 138 LYS B C 1
ATOM 4432 O O . LYS B 1 138 ? 9.969 28.984 13.352 1 95.81 138 LYS B O 1
ATOM 4437 N N . GLN B 1 139 ? 11.898 29.109 12.32 1 95.69 139 GLN B N 1
ATOM 4438 C CA . GLN B 1 139 ? 11.297 29.625 11.102 1 95.69 139 GLN B CA 1
ATOM 4439 C C . GLN B 1 139 ? 10.344 28.625 10.469 1 95.69 139 GLN B C 1
ATOM 4441 O O . GLN B 1 139 ? 9.289 28.984 9.945 1 95.69 139 GLN B O 1
ATOM 4446 N N . ILE B 1 140 ? 10.711 27.359 10.547 1 96.69 140 ILE B N 1
ATOM 4447 C CA . ILE B 1 140 ? 9.883 26.297 9.969 1 96.69 140 ILE B CA 1
ATOM 4448 C C . ILE B 1 140 ? 8.617 26.125 10.812 1 96.69 140 ILE B C 1
ATOM 4450 O O . ILE B 1 140 ? 7.512 26.078 10.273 1 96.69 140 ILE B O 1
ATOM 4454 N N . VAL B 1 141 ? 8.789 26.047 12.109 1 97.31 141 VAL B N 1
ATOM 4455 C CA . VAL B 1 141 ? 7.668 25.828 13.016 1 97.31 141 VAL B CA 1
ATOM 4456 C C . VAL B 1 141 ? 6.703 27 12.945 1 97.31 141 VAL B C 1
ATOM 4458 O O . VAL B 1 141 ? 5.484 26.828 13.023 1 97.31 141 VAL B O 1
ATOM 4461 N N . ASP B 1 142 ? 7.242 28.188 12.758 1 95.81 142 ASP B N 1
ATOM 4462 C CA . ASP B 1 142 ? 6.43 29.391 12.688 1 95.81 142 ASP B CA 1
ATOM 4463 C C . ASP B 1 142 ? 5.516 29.359 11.461 1 95.81 142 ASP B C 1
ATOM 4465 O O . ASP B 1 142 ? 4.422 29.938 11.484 1 95.81 142 ASP B O 1
ATOM 4469 N N . ILE B 1 143 ? 5.941 28.734 10.445 1 95.94 143 ILE B N 1
ATOM 4470 C CA . ILE B 1 143 ? 5.133 28.641 9.234 1 95.94 143 ILE B CA 1
ATOM 4471 C C . ILE B 1 143 ? 3.83 27.906 9.539 1 95.94 143 ILE B C 1
ATOM 4473 O O . ILE B 1 143 ? 2.768 28.266 9.023 1 95.94 143 ILE B O 1
ATOM 4477 N N . TYR B 1 144 ? 3.943 26.859 10.398 1 94.94 144 TYR B N 1
ATOM 4478 C CA . TYR B 1 144 ? 2.766 26.062 10.719 1 94.94 144 TYR B CA 1
ATOM 4479 C C . TYR B 1 144 ? 1.833 26.828 11.656 1 94.94 144 TYR B C 1
ATOM 4481 O O . TYR B 1 144 ? 0.618 26.609 11.641 1 94.94 144 TYR B O 1
ATOM 4489 N N . ASN B 1 145 ? 2.371 27.672 12.461 1 92 145 ASN B N 1
ATOM 4490 C CA . ASN B 1 145 ? 1.626 28.172 13.617 1 92 145 ASN B CA 1
ATOM 4491 C C . ASN B 1 145 ? 1.228 29.625 13.445 1 92 145 ASN B C 1
ATOM 4493 O O . ASN B 1 145 ? 0.569 30.203 14.312 1 92 145 ASN B O 1
ATOM 4497 N N . THR B 1 146 ? 1.631 30.172 12.344 1 83.44 146 THR B N 1
ATOM 4498 C CA . THR B 1 146 ? 1.265 31.562 12.109 1 83.44 146 THR B CA 1
ATOM 4499 C C . THR B 1 146 ? 0.392 31.688 10.867 1 83.44 146 THR B C 1
ATOM 4501 O O . THR B 1 146 ? 0.314 30.766 10.055 1 83.44 146 THR B O 1
ATOM 4504 N N . SER B 1 147 ? -0.297 32.781 10.828 1 83.31 147 SER B N 1
ATOM 4505 C CA . SER B 1 147 ? -1.151 33.062 9.672 1 83.31 147 SER B CA 1
ATOM 4506 C C . SER B 1 147 ? -0.384 33.781 8.578 1 83.31 147 SER B C 1
ATOM 4508 O O . SER B 1 147 ? -0.847 34.781 8.055 1 83.31 147 SER B O 1
ATOM 4510 N N . SER B 1 148 ? 0.753 33.25 8.242 1 88.12 148 SER B N 1
ATOM 4511 C CA . SER B 1 148 ? 1.555 33.781 7.156 1 88.12 148 SER B CA 1
ATOM 4512 C C . SER B 1 148 ? 1.102 33.25 5.805 1 88.12 148 SER B C 1
ATOM 4514 O O . SER B 1 148 ? 0.308 32.312 5.742 1 88.12 148 SER B O 1
ATOM 4516 N N . MET B 1 149 ? 1.547 33.906 4.809 1 91.69 149 MET B N 1
ATOM 4517 C CA . MET B 1 149 ? 1.242 33.438 3.453 1 91.69 149 MET B CA 1
ATOM 4518 C C . MET B 1 149 ? 1.754 32.031 3.227 1 91.69 149 MET B C 1
ATOM 4520 O O . MET B 1 149 ? 1.044 31.188 2.668 1 91.69 149 MET B O 1
ATOM 4524 N N . LEU B 1 150 ? 2.938 31.812 3.727 1 95.44 150 LEU B N 1
ATOM 4525 C CA . LEU B 1 150 ? 3.525 30.484 3.566 1 95.44 150 LEU B CA 1
ATOM 4526 C C . LEU B 1 150 ? 2.705 29.422 4.305 1 95.44 150 LEU B C 1
ATOM 4528 O O . LEU B 1 150 ? 2.498 28.328 3.793 1 95.44 150 LEU B O 1
ATOM 4532 N N . GLY B 1 151 ? 2.281 29.781 5.461 1 95.25 151 GLY B N 1
ATOM 4533 C CA . GLY B 1 151 ? 1.429 28.875 6.215 1 95.25 151 GLY B CA 1
ATOM 4534 C C . GLY B 1 151 ? 0.124 28.547 5.508 1 95.25 151 GLY B C 1
ATOM 4535 O O . GLY B 1 151 ? -0.356 27.422 5.559 1 95.25 151 GLY B O 1
ATOM 4536 N N . CYS B 1 152 ? -0.43 29.516 4.848 1 94.12 152 CYS B N 1
ATOM 4537 C CA . CYS B 1 152 ? -1.688 29.344 4.129 1 94.12 152 CYS B CA 1
ATOM 4538 C C . CYS B 1 152 ? -1.521 28.406 2.941 1 94.12 152 CYS B C 1
ATOM 4540 O O . CYS B 1 152 ? -2.449 27.672 2.586 1 94.12 152 CYS B O 1
ATOM 4542 N N . ILE B 1 153 ? -0.364 28.422 2.361 1 96.56 153 ILE B N 1
ATOM 4543 C CA . ILE B 1 153 ? -0.083 27.562 1.221 1 96.56 153 ILE B CA 1
ATOM 4544 C C . ILE B 1 153 ? -0.132 26.094 1.658 1 96.56 153 ILE B C 1
ATOM 4546 O O . ILE B 1 153 ? -0.586 25.234 0.904 1 96.56 153 ILE B O 1
ATOM 4550 N N . ILE B 1 154 ? 0.26 25.844 2.885 1 96.62 154 ILE B N 1
ATOM 4551 C CA . ILE B 1 154 ? 0.369 24.469 3.387 1 96.62 154 ILE B CA 1
ATOM 4552 C C . ILE B 1 154 ? -0.947 24.062 4.039 1 96.62 154 ILE B C 1
ATOM 4554 O O . ILE B 1 154 ? -1.353 22.891 3.951 1 96.62 154 ILE B O 1
ATOM 4558 N N . ASP B 1 155 ? -1.568 25.031 4.676 1 93.31 155 ASP B N 1
ATOM 4559 C CA . ASP B 1 155 ? -2.773 24.719 5.438 1 93.31 155 ASP B CA 1
ATOM 4560 C C . ASP B 1 155 ? -3.824 25.812 5.281 1 93.31 155 ASP B C 1
ATOM 4562 O O . ASP B 1 155 ? -3.762 26.844 5.961 1 93.31 155 ASP B O 1
ATOM 4566 N N . SER B 1 156 ? -4.723 25.672 4.543 1 92.25 156 SER B N 1
ATOM 4567 C CA . SER B 1 156 ? -5.902 26.516 4.309 1 92.25 156 SER B CA 1
ATOM 4568 C C . SER B 1 156 ? -7.031 25.703 3.68 1 92.25 156 SER B C 1
ATOM 4570 O O . SER B 1 156 ? -7.02 24.469 3.721 1 92.25 156 SER B O 1
ATOM 4572 N N . ASP B 1 157 ? -8.016 26.359 3.156 1 89.19 157 ASP B N 1
ATOM 4573 C CA . ASP B 1 157 ? -9.141 25.656 2.543 1 89.19 157 ASP B CA 1
ATOM 4574 C C . ASP B 1 157 ? -8.75 25.094 1.183 1 89.19 157 ASP B C 1
ATOM 4576 O O . ASP B 1 157 ? -9.359 24.125 0.706 1 89.19 157 ASP B O 1
ATOM 4580 N N . VAL B 1 158 ? -7.84 25.781 0.555 1 93.75 158 VAL B N 1
ATOM 4581 C CA . VAL B 1 158 ? -7.262 25.312 -0.703 1 93.75 158 VAL B CA 1
ATOM 4582 C C . VAL B 1 158 ? -5.738 25.328 -0.608 1 93.75 158 VAL B C 1
ATOM 4584 O O . VAL B 1 158 ? -5.105 26.359 -0.875 1 93.75 158 VAL B O 1
ATOM 4587 N N . ASP B 1 159 ? -5.219 24.25 -0.259 1 95.62 159 ASP B N 1
ATOM 4588 C CA . ASP B 1 159 ? -3.789 24.219 0.044 1 95.62 159 ASP B CA 1
ATOM 4589 C C . ASP B 1 159 ? -3.107 23.047 -0.657 1 95.62 159 ASP B C 1
ATOM 4591 O O . ASP B 1 159 ? -3.775 22.188 -1.24 1 95.62 159 ASP B O 1
ATOM 4595 N N . ILE B 1 160 ? -1.796 23.016 -0.646 1 97.5 160 ILE B N 1
ATOM 4596 C CA . ILE B 1 160 ? -1.02 22.031 -1.396 1 97.5 160 ILE B CA 1
ATOM 4597 C C . ILE B 1 160 ? -1.153 20.656 -0.744 1 97.5 160 ILE B C 1
ATOM 4599 O O . ILE B 1 160 ? -1.048 19.625 -1.417 1 97.5 160 ILE B O 1
ATOM 4603 N N . ASP B 1 161 ? -1.331 20.609 0.595 1 97.44 161 ASP B N 1
ATOM 4604 C CA . ASP B 1 161 ? -1.595 19.359 1.296 1 97.44 161 ASP B CA 1
ATOM 4605 C C . ASP B 1 161 ? -2.838 18.672 0.739 1 97.44 161 ASP B C 1
ATOM 4607 O O . ASP B 1 161 ? -2.771 17.516 0.299 1 97.44 161 ASP B O 1
ATOM 4611 N N . ARG B 1 162 ? -3.939 19.375 0.663 1 96.25 162 ARG B N 1
ATOM 4612 C CA . ARG B 1 162 ? -5.211 18.844 0.181 1 96.25 162 ARG B CA 1
ATOM 4613 C C . ARG B 1 162 ? -5.145 18.531 -1.31 1 96.25 162 ARG B C 1
ATOM 4615 O O . ARG B 1 162 ? -5.754 17.562 -1.773 1 96.25 162 ARG B O 1
ATOM 4622 N N . MET B 1 163 ? -4.441 19.391 -2.051 1 96.75 163 MET B N 1
ATOM 4623 C CA . MET B 1 163 ? -4.281 19.141 -3.479 1 96.75 163 MET B CA 1
ATOM 4624 C C . MET B 1 163 ? -3.646 17.781 -3.723 1 96.75 163 MET B C 1
ATOM 4626 O O . MET B 1 163 ? -4.113 17.016 -4.57 1 96.75 163 MET B O 1
ATOM 4630 N N . ASP B 1 164 ? -2.654 17.5 -2.953 1 97.56 164 ASP B N 1
ATOM 4631 C CA . ASP B 1 164 ? -1.962 16.234 -3.172 1 97.56 164 ASP B CA 1
ATOM 4632 C C . ASP B 1 164 ? -2.832 15.055 -2.752 1 97.56 164 ASP B C 1
ATOM 4634 O O . ASP B 1 164 ? -2.973 14.086 -3.498 1 97.56 164 ASP B O 1
ATOM 4638 N N . TYR B 1 165 ? -3.357 15.117 -1.434 1 96 165 TYR B N 1
ATOM 4639 C CA . TYR B 1 165 ? -3.986 13.891 -0.956 1 96 165 TYR B CA 1
ATOM 4640 C C . TYR B 1 165 ? -5.297 13.625 -1.691 1 96 165 TYR B C 1
ATOM 4642 O O . TYR B 1 165 ? -5.707 12.477 -1.842 1 96 165 TYR B O 1
ATOM 4650 N N . LEU B 1 166 ? -5.984 14.648 -2.242 1 95.56 166 LEU B N 1
ATOM 4651 C CA . LEU B 1 166 ? -7.184 14.391 -3.033 1 95.56 166 LEU B CA 1
ATOM 4652 C C . LEU B 1 166 ? -6.844 13.633 -4.309 1 95.56 166 LEU B C 1
ATOM 4654 O O . LEU B 1 166 ? -7.531 12.672 -4.664 1 95.56 166 LEU B O 1
ATOM 4658 N N . LEU B 1 167 ? -5.742 14.055 -4.965 1 95.5 167 LEU B N 1
ATOM 4659 C CA . LEU B 1 167 ? -5.297 13.391 -6.184 1 95.5 167 LEU B CA 1
ATOM 4660 C C . LEU B 1 167 ? -4.801 11.984 -5.879 1 95.5 167 LEU B C 1
ATOM 4662 O O . LEU B 1 167 ? -5.188 11.023 -6.555 1 95.5 167 LEU B O 1
ATOM 4666 N N . ARG B 1 168 ? -3.986 11.883 -4.883 1 96.69 168 ARG B N 1
ATOM 4667 C CA . ARG B 1 168 ? -3.314 10.633 -4.535 1 96.69 168 ARG B CA 1
ATOM 4668 C C . ARG B 1 168 ? -4.305 9.609 -3.99 1 96.69 168 ARG B C 1
ATOM 4670 O O . ARG B 1 168 ? -4.277 8.438 -4.383 1 96.69 168 ARG B O 1
ATOM 4677 N N . ASP B 1 169 ? -5.129 10.023 -3.051 1 96.69 169 ASP B N 1
ATOM 4678 C CA . ASP B 1 169 ? -6.125 9.125 -2.479 1 96.69 169 ASP B CA 1
ATOM 4679 C C . ASP B 1 169 ? -7.094 8.625 -3.549 1 96.69 169 ASP B C 1
ATOM 4681 O O . ASP B 1 169 ? -7.496 7.465 -3.533 1 96.69 169 ASP B O 1
ATOM 4685 N N . SER B 1 170 ? -7.488 9.539 -4.414 1 95.38 170 SER B N 1
ATOM 4686 C CA . SER B 1 170 ? -8.375 9.156 -5.504 1 95.38 170 SER B CA 1
ATOM 4687 C C . SER B 1 170 ? -7.73 8.086 -6.391 1 95.38 170 SER B C 1
ATOM 4689 O O . SER B 1 170 ? -8.367 7.09 -6.73 1 95.38 170 SER B O 1
ATOM 4691 N N . ARG B 1 171 ? -6.504 8.258 -6.707 1 93.81 171 ARG B N 1
ATOM 4692 C CA . ARG B 1 171 ? -5.77 7.328 -7.559 1 93.81 171 ARG B CA 1
ATOM 4693 C C . ARG B 1 171 ? -5.684 5.949 -6.91 1 93.81 171 ARG B C 1
ATOM 4695 O O . ARG B 1 171 ? -5.965 4.938 -7.559 1 93.81 171 ARG B O 1
ATOM 4702 N N . HIS B 1 172 ? -5.375 5.863 -5.727 1 96 172 HIS B N 1
ATOM 4703 C CA . HIS B 1 172 ? -5.09 4.59 -5.07 1 96 172 HIS B CA 1
ATOM 4704 C C . HIS B 1 172 ? -6.375 3.871 -4.68 1 96 172 HIS B C 1
ATOM 4706 O O . HIS B 1 172 ? -6.418 2.639 -4.664 1 96 172 HIS B O 1
ATOM 4712 N N . THR B 1 173 ? -7.402 4.59 -4.352 1 95.19 173 THR B N 1
ATOM 4713 C CA . THR B 1 173 ? -8.688 3.967 -4.035 1 95.19 173 THR B CA 1
ATOM 4714 C C . THR B 1 173 ? -9.414 3.557 -5.312 1 95.19 173 THR B C 1
ATOM 4716 O O . THR B 1 173 ? -10.281 2.684 -5.285 1 95.19 173 THR B O 1
ATOM 4719 N N . GLY B 1 174 ? -9.133 4.238 -6.41 1 92.19 174 GLY B N 1
ATOM 4720 C CA . GLY B 1 174 ? -9.852 4.039 -7.664 1 92.19 174 GLY B CA 1
ATOM 4721 C C . GLY B 1 174 ? -11.086 4.91 -7.789 1 92.19 174 GLY B C 1
ATOM 4722 O O . GLY B 1 174 ? -11.75 4.906 -8.828 1 92.19 174 GLY B O 1
ATOM 4723 N N . VAL B 1 175 ? -11.352 5.668 -6.754 1 88.94 175 VAL B N 1
ATOM 4724 C CA . VAL B 1 175 ? -12.5 6.566 -6.789 1 88.94 175 VAL B CA 1
ATOM 4725 C C . VAL B 1 175 ? -12.172 7.801 -7.625 1 88.94 175 VAL B C 1
ATOM 4727 O O . VAL B 1 175 ? -11.281 8.578 -7.27 1 88.94 175 VAL B O 1
ATOM 4730 N N . GLN B 1 176 ? -12.812 7.949 -8.742 1 82.38 176 GLN B N 1
ATOM 4731 C CA . GLN B 1 176 ? -12.453 8.977 -9.719 1 82.38 176 GLN B CA 1
ATOM 4732 C C . GLN B 1 176 ? -13.07 10.32 -9.352 1 82.38 176 GLN B C 1
ATOM 4734 O O . GLN B 1 176 ? -12.93 11.297 -10.086 1 82.38 176 GLN B O 1
ATOM 4739 N N . LEU B 1 177 ? -13.438 10.469 -8.297 1 78.19 177 LEU B N 1
ATOM 4740 C CA . LEU B 1 177 ? -14.148 11.68 -7.879 1 78.19 177 LEU B CA 1
ATOM 4741 C C . LEU B 1 177 ? -13.18 12.727 -7.359 1 78.19 177 LEU B C 1
ATOM 4743 O O . LEU B 1 177 ? -13.547 13.891 -7.188 1 78.19 177 LEU B O 1
ATOM 4747 N N . GLY B 1 178 ? -11.945 12.383 -7.23 1 75.44 178 GLY B N 1
ATOM 4748 C CA . GLY B 1 178 ? -10.953 13.297 -6.684 1 75.44 178 GLY B CA 1
ATOM 4749 C C . GLY B 1 178 ? -10.039 13.891 -7.742 1 75.44 178 GLY B C 1
ATOM 4750 O O . GLY B 1 178 ? -8.953 14.391 -7.43 1 75.44 178 GLY B O 1
ATOM 4751 N N . ASN B 1 179 ? -10.453 13.828 -8.992 1 81.12 179 ASN B N 1
ATOM 4752 C CA . ASN B 1 179 ? -9.617 14.383 -10.047 1 81.12 179 ASN B CA 1
ATOM 4753 C C . ASN B 1 179 ? -9.648 15.914 -10.039 1 81.12 179 ASN B C 1
ATOM 4755 O O . ASN B 1 179 ? -10.711 16.516 -9.859 1 81.12 179 ASN B O 1
ATOM 4759 N N . LEU B 1 180 ? -8.492 16.5 -10.047 1 89.44 180 LEU B N 1
ATOM 4760 C CA . LEU B 1 180 ? -8.328 17.953 -9.969 1 89.44 180 LEU B CA 1
ATOM 4761 C C . LEU B 1 180 ? -7.598 18.484 -11.195 1 89.44 180 LEU B C 1
ATOM 4763 O O . LEU B 1 180 ? -6.676 17.844 -11.703 1 89.44 180 LEU B O 1
ATOM 4767 N N . ASP B 1 181 ? -8.094 19.562 -11.672 1 90 181 ASP B N 1
ATOM 4768 C CA . ASP B 1 181 ? -7.266 20.328 -12.602 1 90 181 ASP B CA 1
ATOM 4769 C C . ASP B 1 181 ? -6.164 21.078 -11.859 1 90 181 ASP B C 1
ATOM 4771 O O . ASP B 1 181 ? -6.23 22.297 -11.703 1 90 181 ASP B O 1
ATOM 4775 N N . LEU B 1 182 ? -5.156 20.375 -11.57 1 92.06 182 LEU B N 1
ATOM 4776 C CA . LEU B 1 182 ? -4.105 20.844 -10.672 1 92.06 182 LEU B CA 1
ATOM 4777 C C . LEU B 1 182 ? -3.357 22.016 -11.281 1 92.06 182 LEU B C 1
ATOM 4779 O O . LEU B 1 182 ? -3.072 23 -10.594 1 92.06 182 LEU B O 1
ATOM 4783 N N . GLU B 1 183 ? -3.062 21.953 -12.539 1 92.5 183 GLU B N 1
ATOM 4784 C CA . GLU B 1 183 ? -2.289 23 -13.195 1 92.5 183 GLU B CA 1
ATOM 4785 C C . GLU B 1 183 ? -3.039 24.328 -13.18 1 92.5 183 GLU B C 1
ATOM 4787 O O . GLU B 1 183 ? -2.473 25.359 -12.82 1 92.5 183 GLU B O 1
ATOM 4792 N N . ARG B 1 184 ? -4.238 24.281 -13.547 1 93.25 184 ARG B N 1
ATOM 4793 C CA . ARG B 1 184 ? -5.047 25.5 -13.578 1 93.25 184 ARG B CA 1
ATOM 4794 C C . ARG B 1 184 ? -5.266 26.047 -12.172 1 93.25 184 ARG B C 1
ATOM 4796 O O . ARG B 1 184 ? -5.289 27.266 -11.977 1 93.25 184 ARG B O 1
ATOM 4803 N N . LEU B 1 185 ? -5.48 25.156 -11.25 1 94.44 185 LEU B N 1
ATOM 4804 C CA . LEU B 1 185 ? -5.676 25.594 -9.867 1 94.44 185 LEU B CA 1
ATOM 4805 C C . LEU B 1 185 ? -4.445 26.328 -9.344 1 94.44 185 LEU B C 1
ATOM 4807 O O . LEU B 1 185 ? -4.559 27.406 -8.789 1 94.44 185 LEU B O 1
ATOM 4811 N N . ILE B 1 186 ? -3.281 25.781 -9.594 1 94.69 186 ILE B N 1
ATOM 4812 C CA . ILE B 1 186 ? -2.029 26.359 -9.117 1 94.69 186 ILE B CA 1
ATOM 4813 C C . ILE B 1 186 ? -1.782 27.688 -9.805 1 94.69 186 ILE B C 1
ATOM 4815 O O . ILE B 1 186 ? -1.3 28.641 -9.18 1 94.69 186 ILE B O 1
ATOM 4819 N N . ASP B 1 187 ? -2.211 27.797 -11.031 1 94.12 187 ASP B N 1
ATOM 4820 C CA . ASP B 1 187 ? -1.97 29 -11.828 1 94.12 187 ASP B CA 1
ATOM 4821 C C . ASP B 1 187 ? -2.898 30.141 -11.398 1 94.12 187 ASP B C 1
ATOM 4823 O O . ASP B 1 187 ? -2.615 31.312 -11.664 1 94.12 187 ASP B O 1
ATOM 4827 N N . THR B 1 188 ? -3.996 29.812 -10.789 1 93.56 188 THR B N 1
ATOM 4828 C CA . THR B 1 188 ? -5.023 30.828 -10.609 1 93.56 188 THR B CA 1
ATOM 4829 C C . THR B 1 188 ? -5.203 31.156 -9.125 1 93.56 188 THR B C 1
ATOM 4831 O O . THR B 1 188 ? -5.82 32.188 -8.781 1 93.56 188 THR B O 1
ATOM 4834 N N . VAL B 1 189 ? -4.691 30.297 -8.289 1 93.12 189 VAL B N 1
ATOM 4835 C CA . VAL B 1 189 ? -4.902 30.5 -6.855 1 93.12 189 VAL B CA 1
ATOM 4836 C C . VAL B 1 189 ? -3.797 31.391 -6.289 1 93.12 189 VAL B C 1
ATOM 4838 O O . VAL B 1 189 ? -2.658 31.344 -6.762 1 93.12 189 VAL B O 1
ATOM 4841 N N . SER B 1 190 ? -4.141 32.25 -5.355 1 92.12 190 SER B N 1
ATOM 4842 C CA . SER B 1 190 ? -3.178 33.031 -4.602 1 92.12 190 SER B CA 1
ATOM 4843 C C . SER B 1 190 ? -3.514 33.031 -3.113 1 92.12 190 SER B C 1
ATOM 4845 O O . SER B 1 190 ? -4.637 32.719 -2.723 1 92.12 190 SER B O 1
ATOM 4847 N N . TYR B 1 191 ? -2.475 33.344 -2.354 1 91.38 191 TYR B N 1
ATOM 4848 C CA . TYR B 1 191 ? -2.586 33.219 -0.904 1 91.38 191 TYR B CA 1
ATOM 4849 C C . TYR B 1 191 ? -2.262 34.562 -0.223 1 91.38 191 TYR B C 1
ATOM 4851 O O . TYR B 1 191 ? -1.391 35.281 -0.68 1 91.38 191 TYR B O 1
ATOM 4859 N N . ASN B 1 192 ? -3.055 34.844 0.684 1 86.94 192 ASN B N 1
ATOM 4860 C CA . ASN B 1 192 ? -2.812 36.031 1.519 1 86.94 192 ASN B CA 1
ATOM 4861 C C . ASN B 1 192 ? -2.721 35.656 2.996 1 86.94 192 ASN B C 1
ATOM 4863 O O . ASN B 1 192 ? -2.777 34.469 3.348 1 86.94 192 ASN B O 1
ATOM 4867 N N . GLU B 1 193 ? -2.541 36.656 3.797 1 83.81 193 GLU B N 1
ATOM 4868 C CA . GLU B 1 193 ? -2.484 36.406 5.234 1 83.81 193 GLU B CA 1
ATOM 4869 C C . GLU B 1 193 ? -3.863 36.062 5.785 1 83.81 193 GLU B C 1
ATOM 4871 O O . GLU B 1 193 ? -4.871 36.219 5.094 1 83.81 193 GLU B O 1
ATOM 4876 N N . ASN B 1 194 ? -3.918 35.469 6.926 1 81.62 194 ASN B N 1
ATOM 4877 C CA . ASN B 1 194 ? -5.133 35.125 7.66 1 81.62 194 ASN B CA 1
ATOM 4878 C C . ASN B 1 194 ? -5.891 34 7 1 81.62 194 ASN B C 1
ATOM 4880 O O . ASN B 1 194 ? -7.121 33.969 7.004 1 81.62 194 ASN B O 1
ATOM 4884 N N . LYS B 1 195 ? -5.156 33.156 6.164 1 83.5 195 LYS B N 1
ATOM 4885 C CA . LYS B 1 195 ? -5.68 31.953 5.551 1 83.5 195 LYS B CA 1
ATOM 4886 C C . LYS B 1 195 ? -6.766 32.281 4.531 1 83.5 195 LYS B C 1
ATOM 4888 O O . LYS B 1 195 ? -7.703 31.5 4.34 1 83.5 195 LYS B O 1
ATOM 4893 N N . ILE B 1 196 ? -6.664 33.438 3.988 1 86.56 196 ILE B N 1
ATOM 4894 C CA . ILE B 1 196 ? -7.562 33.812 2.91 1 86.56 196 ILE B CA 1
ATOM 4895 C C . ILE B 1 196 ? -6.992 33.375 1.568 1 86.56 196 ILE B C 1
ATOM 4897 O O . ILE B 1 196 ? -5.82 33.625 1.27 1 86.56 196 ILE B O 1
ATOM 4901 N N . VAL B 1 197 ? -7.84 32.719 0.857 1 90.5 197 VAL B N 1
ATOM 4902 C CA . VAL B 1 197 ? -7.453 32.219 -0.46 1 90.5 197 VAL B CA 1
ATOM 4903 C C . VAL B 1 197 ? -8.125 33.062 -1.545 1 90.5 197 VAL B C 1
ATOM 4905 O O . VAL B 1 197 ? -9.32 33.344 -1.461 1 90.5 197 VAL B O 1
ATOM 4908 N N . ASN B 1 198 ? -7.336 33.531 -2.428 1 91.31 198 ASN B N 1
ATOM 4909 C CA . ASN B 1 198 ? -7.84 34.281 -3.568 1 91.31 198 ASN B CA 1
ATOM 4910 C C . ASN B 1 198 ? -7.75 33.5 -4.863 1 91.31 198 ASN B C 1
ATOM 4912 O O . ASN B 1 198 ? -6.805 32.719 -5.055 1 91.31 198 ASN B O 1
ATOM 4916 N N . ILE B 1 199 ? -8.758 33.656 -5.664 1 91.81 199 ILE B N 1
ATOM 4917 C CA . ILE B 1 199 ? -8.75 33 -6.973 1 91.81 199 ILE B CA 1
ATOM 4918 C C . ILE B 1 199 ? -9.141 34 -8.055 1 91.81 199 ILE B C 1
ATOM 4920 O O . ILE B 1 199 ? -10 34.875 -7.832 1 91.81 199 ILE B O 1
ATOM 4924 N N . ILE B 1 200 ? -8.43 34 -9.195 1 91.44 200 ILE B N 1
ATOM 4925 C CA . ILE B 1 200 ? -8.828 34.844 -10.305 1 91.44 200 ILE B CA 1
ATOM 4926 C C . ILE B 1 200 ? -10.086 34.281 -10.969 1 91.44 200 ILE B C 1
ATOM 4928 O O . ILE B 1 200 ? -10.328 33.094 -10.922 1 91.44 200 ILE B O 1
ATOM 4932 N N . GLU B 1 201 ? -10.789 35.031 -11.586 1 88.44 201 GLU B N 1
ATOM 4933 C CA . GLU B 1 201 ? -12.102 34.688 -12.141 1 88.44 201 GLU B CA 1
ATOM 4934 C C . GLU B 1 201 ? -12.008 33.469 -13.062 1 88.44 201 GLU B C 1
ATOM 4936 O O . GLU B 1 201 ? -12.891 32.625 -13.055 1 88.44 201 GLU B O 1
ATOM 4941 N N . LYS B 1 202 ? -11.016 33.438 -13.828 1 88.44 202 LYS B N 1
ATOM 4942 C CA . LYS B 1 202 ? -10.844 32.344 -14.789 1 88.44 202 LYS B CA 1
ATOM 4943 C C . LYS B 1 202 ? -10.664 31 -14.078 1 88.44 202 LYS B C 1
ATOM 4945 O O . LYS B 1 202 ? -10.812 29.938 -14.688 1 88.44 202 LYS B O 1
ATOM 4950 N N . GLY B 1 203 ? -10.312 31 -12.766 1 90.88 203 GLY B N 1
ATOM 4951 C CA . GLY B 1 203 ? -10.07 29.797 -12 1 90.88 203 GLY B CA 1
ATOM 4952 C C . GLY B 1 203 ? -11.273 29.344 -11.195 1 90.88 203 GLY B C 1
ATOM 4953 O O . GLY B 1 203 ? -11.195 28.391 -10.43 1 90.88 203 GLY B O 1
ATOM 4954 N N . LEU B 1 204 ? -12.367 29.969 -11.352 1 89.25 204 LEU B N 1
ATOM 4955 C CA . LEU B 1 204 ? -13.547 29.719 -10.531 1 89.25 204 LEU B CA 1
ATOM 4956 C C . LEU B 1 204 ? -14.039 28.281 -10.719 1 89.25 204 LEU B C 1
ATOM 4958 O O . LEU B 1 204 ? -14.383 27.609 -9.742 1 89.25 204 LEU B O 1
ATOM 4962 N N . ASN B 1 205 ? -14.07 27.844 -11.938 1 89.44 205 ASN B N 1
ATOM 4963 C CA . ASN B 1 205 ? -14.523 26.484 -12.211 1 89.44 205 ASN B CA 1
ATOM 4964 C C . ASN B 1 205 ? -13.602 25.438 -11.578 1 89.44 205 ASN B C 1
ATOM 4966 O O . ASN B 1 205 ? -14.062 24.406 -11.109 1 89.44 205 ASN B O 1
ATOM 4970 N N . THR B 1 206 ? -12.391 25.719 -11.609 1 91.81 206 THR B N 1
ATOM 4971 C CA . THR B 1 206 ? -11.414 24.812 -11.016 1 91.81 206 THR B CA 1
ATOM 4972 C C . THR B 1 206 ? -11.555 24.766 -9.5 1 91.81 206 THR B C 1
ATOM 4974 O O . THR B 1 206 ? -11.391 23.703 -8.883 1 91.81 206 THR B O 1
ATOM 4977 N N . LEU B 1 207 ? -11.805 25.875 -8.969 1 92.06 207 LEU B N 1
ATOM 4978 C CA . LEU B 1 207 ? -12.039 25.953 -7.535 1 92.06 207 LEU B CA 1
ATOM 4979 C C . LEU B 1 207 ? -13.289 25.156 -7.152 1 92.06 207 LEU B C 1
ATOM 4981 O O . LEU B 1 207 ? -13.305 24.469 -6.133 1 92.06 207 LEU B O 1
ATOM 4985 N N . GLU B 1 208 ? -14.32 25.328 -7.93 1 89.81 208 GLU B N 1
ATOM 4986 C CA . GLU B 1 208 ? -15.539 24.547 -7.723 1 89.81 208 GLU B CA 1
ATOM 4987 C C . GLU B 1 208 ? -15.25 23.047 -7.746 1 89.81 208 GLU B C 1
ATOM 4989 O O . GLU B 1 208 ? -15.695 22.312 -6.867 1 89.81 208 GLU B O 1
ATOM 4994 N N . ASN B 1 209 ? -14.516 22.734 -8.742 1 91.69 209 ASN B N 1
ATOM 4995 C CA . ASN B 1 209 ? -14.133 21.328 -8.867 1 91.69 209 ASN B CA 1
ATOM 4996 C C . ASN B 1 209 ? -13.367 20.828 -7.645 1 91.69 209 ASN B C 1
ATOM 4998 O O . ASN B 1 209 ? -13.539 19.688 -7.211 1 91.69 209 ASN B O 1
ATOM 5002 N N . PHE B 1 210 ? -12.555 21.641 -7.145 1 93.38 210 PHE B N 1
ATOM 5003 C CA . PHE B 1 210 ? -11.773 21.297 -5.961 1 93.38 210 PHE B CA 1
ATOM 5004 C C . PHE B 1 210 ? -12.688 20.984 -4.781 1 93.38 210 PHE B C 1
ATOM 5006 O O . PHE B 1 210 ? -12.547 19.938 -4.145 1 93.38 210 PHE B O 1
ATOM 5013 N N . TYR B 1 211 ? -13.609 21.797 -4.523 1 91.06 211 TYR B N 1
ATOM 5014 C CA . TYR B 1 211 ? -14.492 21.625 -3.375 1 91.06 211 TYR B CA 1
ATOM 5015 C C . TYR B 1 211 ? -15.445 20.453 -3.592 1 91.06 211 TYR B C 1
ATOM 5017 O O . TYR B 1 211 ? -15.766 19.734 -2.65 1 91.06 211 TYR B O 1
ATOM 5025 N N . ILE B 1 212 ? -15.898 20.312 -4.742 1 89.38 212 ILE B N 1
ATOM 5026 C CA . ILE B 1 212 ? -16.781 19.188 -5.059 1 89.38 212 ILE B CA 1
ATOM 5027 C C . ILE B 1 212 ? -16.031 17.875 -4.883 1 89.38 212 ILE B C 1
ATOM 5029 O O . ILE B 1 212 ? -16.562 16.922 -4.312 1 89.38 212 ILE B O 1
ATOM 5033 N N . SER B 1 213 ? -14.789 17.859 -5.414 1 91.69 213 SER B N 1
ATOM 5034 C CA . SER B 1 213 ? -13.945 16.672 -5.258 1 91.69 213 SER B CA 1
ATOM 5035 C C . SER B 1 213 ? -13.719 16.344 -3.787 1 91.69 213 SER B C 1
ATOM 5037 O O . SER B 1 213 ? -13.773 15.188 -3.387 1 91.69 213 SER B O 1
ATOM 5039 N N . ARG B 1 214 ? -13.492 17.328 -3.041 1 91.44 214 ARG B N 1
ATOM 5040 C CA . ARG B 1 214 ? -13.297 17.172 -1.604 1 91.44 214 ARG B CA 1
ATOM 5041 C C . ARG B 1 214 ? -14.539 16.562 -0.95 1 91.44 214 ARG B C 1
ATOM 5043 O O . ARG B 1 214 ? -14.438 15.633 -0.158 1 91.44 214 ARG B O 1
ATOM 5050 N N . LEU B 1 215 ? -15.664 17.125 -1.281 1 88.44 215 LEU B N 1
ATOM 5051 C CA . LEU B 1 215 ? -16.922 16.641 -0.722 1 88.44 215 LEU B CA 1
ATOM 5052 C C . LEU B 1 215 ? -17.156 15.188 -1.094 1 88.44 215 LEU B C 1
ATOM 5054 O O . LEU B 1 215 ? -17.562 14.383 -0.25 1 88.44 215 LEU B O 1
ATOM 5058 N N . HIS B 1 216 ? -16.891 14.898 -2.299 1 90.44 216 HIS B N 1
ATOM 5059 C CA . HIS B 1 216 ? -17.109 13.531 -2.773 1 90.44 216 HIS B CA 1
ATOM 5060 C C . HIS B 1 216 ? -16.156 12.562 -2.082 1 90.44 216 HIS B C 1
ATOM 5062 O O . HIS B 1 216 ? -16.562 11.461 -1.699 1 90.44 216 HIS B O 1
ATOM 5068 N N . MET B 1 217 ? -14.938 12.938 -1.973 1 92.81 217 MET B N 1
ATOM 5069 C CA . MET B 1 217 ? -13.969 12.07 -1.306 1 92.81 217 MET B CA 1
ATOM 5070 C C . MET B 1 217 ? -14.32 11.891 0.166 1 92.81 217 MET B C 1
ATOM 5072 O O . MET B 1 217 ? -14.133 10.805 0.727 1 92.81 217 MET B O 1
ATOM 5076 N N . TYR B 1 218 ? -14.789 12.891 0.799 1 90.75 218 TYR B N 1
ATOM 5077 C CA . TYR B 1 218 ? -15.219 12.781 2.189 1 90.75 218 TYR B CA 1
ATOM 5078 C C . TYR B 1 218 ? -16.344 11.758 2.34 1 90.75 218 TYR B C 1
ATOM 5080 O O . TYR B 1 218 ? -16.328 10.945 3.266 1 90.75 218 TYR B O 1
ATOM 5088 N N . GLN B 1 219 ? -17.203 11.742 1.422 1 89.19 219 GLN B N 1
ATOM 5089 C CA . GLN B 1 219 ? -18.359 10.852 1.499 1 89.19 219 GLN B CA 1
ATOM 5090 C C . GLN B 1 219 ? -17.969 9.43 1.09 1 89.19 219 GLN B C 1
ATOM 5092 O O . GLN B 1 219 ? -18.359 8.461 1.748 1 89.19 219 GLN B O 1
ATOM 5097 N N . ALA B 1 220 ? -17.219 9.383 0.053 1 91.94 220 ALA B N 1
ATOM 5098 C CA . ALA B 1 220 ? -16.969 8.078 -0.559 1 91.94 220 ALA B CA 1
ATOM 5099 C C . ALA B 1 220 ? -15.844 7.344 0.162 1 91.94 220 ALA B C 1
ATOM 5101 O O . ALA B 1 220 ? -15.836 6.113 0.226 1 91.94 220 ALA B O 1
ATOM 5102 N N . VAL B 1 221 ? -14.891 8.117 0.737 1 94.69 221 VAL B N 1
ATOM 5103 C CA . VAL B 1 221 ? -13.695 7.445 1.24 1 94.69 221 VAL B CA 1
ATOM 5104 C C . VAL B 1 221 ? -13.516 7.754 2.725 1 94.69 221 VAL B C 1
ATOM 5106 O O . VAL B 1 221 ? -13.656 6.867 3.57 1 94.69 221 VAL B O 1
ATOM 5109 N N . TYR B 1 222 ? -13.375 8.961 3.104 1 94.56 222 TYR B N 1
ATOM 5110 C CA . TYR B 1 222 ? -12.906 9.328 4.434 1 94.56 222 TYR B CA 1
ATOM 5111 C C . TYR B 1 222 ? -13.961 9.023 5.488 1 94.56 222 TYR B C 1
ATOM 5113 O O . TYR B 1 222 ? -13.633 8.672 6.625 1 94.56 222 TYR B O 1
ATOM 5121 N N . TYR B 1 223 ? -15.211 9.117 5.113 1 94.06 223 TYR B N 1
ATOM 5122 C CA . TYR B 1 223 ? -16.281 8.828 6.066 1 94.06 223 TYR B CA 1
ATOM 5123 C C . TYR B 1 223 ? -17.156 7.676 5.578 1 94.06 223 TYR B C 1
ATOM 5125 O O . TYR B 1 223 ? -18.328 7.586 5.938 1 94.06 223 TYR B O 1
ATOM 5133 N N . HIS B 1 224 ? -16.594 6.918 4.668 1 95.31 224 HIS B N 1
ATOM 5134 C CA . HIS B 1 224 ? -17.266 5.668 4.312 1 95.31 224 HIS B CA 1
ATOM 5135 C C . HIS B 1 224 ? -17.625 4.867 5.555 1 95.31 224 HIS B C 1
ATOM 5137 O O . HIS B 1 224 ? -16.828 4.738 6.48 1 95.31 224 HIS B O 1
ATOM 5143 N N . LYS B 1 225 ? -18.75 4.34 5.586 1 96.25 225 LYS B N 1
ATOM 5144 C CA . LYS B 1 225 ? -19.297 3.736 6.797 1 96.25 225 LYS B CA 1
ATOM 5145 C C . LYS B 1 225 ? -18.422 2.602 7.297 1 96.25 225 LYS B C 1
ATOM 5147 O O . LYS B 1 225 ? -18.172 2.482 8.5 1 96.25 225 LYS B O 1
ATOM 5152 N N . THR B 1 226 ? -17.938 1.759 6.414 1 96.94 226 THR B N 1
ATOM 5153 C CA . THR B 1 226 ? -17.125 0.612 6.824 1 96.94 226 THR B CA 1
ATOM 5154 C C . THR B 1 226 ? -15.75 1.062 7.309 1 96.94 226 THR B C 1
ATOM 5156 O O . THR B 1 226 ? -15.242 0.549 8.305 1 96.94 226 THR B O 1
ATOM 5159 N N . ILE B 1 227 ? -15.141 2.01 6.633 1 97.12 227 ILE B N 1
ATOM 5160 C CA . ILE B 1 227 ? -13.812 2.504 6.992 1 97.12 227 ILE B CA 1
ATOM 5161 C C . ILE B 1 227 ? -13.859 3.145 8.375 1 97.12 227 ILE B C 1
ATOM 5163 O O . ILE B 1 227 ? -13.039 2.834 9.242 1 97.12 227 ILE B O 1
ATOM 5167 N N . LEU B 1 228 ? -14.859 4.02 8.562 1 97 228 LEU B N 1
ATOM 5168 C CA . LEU B 1 228 ? -15 4.703 9.844 1 97 228 LEU B CA 1
ATOM 5169 C C . LEU B 1 228 ? -15.203 3.697 10.969 1 97 228 LEU B C 1
ATOM 5171 O O . LEU B 1 228 ? -14.625 3.846 12.055 1 97 228 LEU B O 1
ATOM 5175 N N . GLY B 1 229 ? -16.047 2.689 10.742 1 97.5 229 GLY B N 1
ATOM 5176 C CA . GLY B 1 229 ? -16.234 1.643 11.734 1 97.5 229 GLY B CA 1
ATOM 5177 C C . GLY B 1 229 ? -14.93 0.981 12.156 1 97.5 229 GLY B C 1
ATOM 5178 O O . GLY B 1 229 ? -14.688 0.792 13.352 1 97.5 229 GLY B O 1
ATOM 5179 N N . TYR B 1 230 ? -14.109 0.678 11.188 1 97.81 230 TYR B N 1
ATOM 5180 C CA . TYR B 1 230 ? -12.844 0.016 11.484 1 97.81 230 TYR B CA 1
ATOM 5181 C C . TYR B 1 230 ? -11.883 0.964 12.188 1 97.81 230 TYR B C 1
ATOM 5183 O O . TYR B 1 230 ? -11.07 0.535 13.016 1 97.81 230 TYR B O 1
ATOM 5191 N N . GLU B 1 231 ? -11.914 2.262 11.867 1 97.38 231 GLU B N 1
ATOM 5192 C CA . GLU B 1 231 ? -11.07 3.229 12.555 1 97.38 231 GLU B CA 1
ATOM 5193 C C . GLU B 1 231 ? -11.422 3.314 14.039 1 97.38 231 GLU B C 1
ATOM 5195 O O . GLU B 1 231 ? -10.539 3.369 14.891 1 97.38 231 GLU B O 1
ATOM 5200 N N . LEU B 1 232 ? -12.734 3.328 14.305 1 97.25 232 LEU B N 1
ATOM 5201 C CA . LEU B 1 232 ? -13.188 3.346 15.695 1 97.25 232 LEU B CA 1
ATOM 5202 C C . LEU B 1 232 ? -12.805 2.053 16.406 1 97.25 232 LEU B C 1
ATOM 5204 O O . LEU B 1 232 ? -12.367 2.08 17.562 1 97.25 232 LEU B O 1
ATOM 5208 N N . TYR B 1 233 ? -12.984 0.957 15.664 1 97.56 233 TYR B N 1
ATOM 5209 C CA . TYR B 1 233 ? -12.625 -0.353 16.188 1 97.56 233 TYR B CA 1
ATOM 5210 C C . TYR B 1 233 ? -11.141 -0.416 16.516 1 97.56 233 TYR B C 1
ATOM 5212 O O . TYR B 1 233 ? -10.75 -0.85 17.609 1 97.56 233 TYR B O 1
ATOM 5220 N N . MET B 1 234 ? -10.289 0.061 15.633 1 97.75 234 MET B N 1
ATOM 5221 C CA . MET B 1 234 ? -8.844 0.051 15.828 1 97.75 234 MET B CA 1
ATOM 5222 C C . MET B 1 234 ? -8.445 0.937 17 1 97.75 234 MET B C 1
ATOM 5224 O O . MET B 1 234 ? -7.543 0.591 17.766 1 97.75 234 MET B O 1
ATOM 5228 N N . ARG B 1 235 ? -9.07 2.088 17.109 1 97.25 235 ARG B N 1
ATOM 5229 C CA . ARG B 1 235 ? -8.797 2.996 18.219 1 97.25 235 ARG B CA 1
ATOM 5230 C C . ARG B 1 235 ? -9.016 2.303 19.562 1 97.25 235 ARG B C 1
ATOM 5232 O O . ARG B 1 235 ? -8.156 2.367 20.438 1 97.25 235 ARG B O 1
ATOM 5239 N N . GLU B 1 236 ? -10.141 1.64 19.672 1 96.56 236 GLU B N 1
ATOM 5240 C CA . GLU B 1 236 ? -10.477 0.938 20.906 1 96.56 236 GLU B CA 1
ATOM 5241 C C . GLU B 1 236 ? -9.547 -0.253 21.141 1 96.56 236 GLU B C 1
ATOM 5243 O O . GLU B 1 236 ? -9.109 -0.495 22.266 1 96.56 236 GLU B O 1
ATOM 5248 N N . LEU B 1 237 ? -9.312 -0.974 20.062 1 97.12 237 LEU B N 1
ATOM 5249 C CA . LEU B 1 237 ? -8.422 -2.123 20.125 1 97.12 237 LEU B CA 1
ATOM 5250 C C . LEU B 1 237 ? -7.027 -1.697 20.594 1 97.12 237 LEU B C 1
ATOM 5252 O O . LEU B 1 237 ? -6.43 -2.344 21.453 1 97.12 237 LEU B O 1
ATOM 5256 N N . TYR B 1 238 ? -6.527 -0.62 20.031 1 97.88 238 TYR B N 1
ATOM 5257 C CA . TYR B 1 238 ? -5.227 -0.072 20.406 1 97.88 238 TYR B CA 1
ATOM 5258 C C . TYR B 1 238 ? -5.199 0.304 21.875 1 97.88 238 TYR B C 1
ATOM 5260 O O . TYR B 1 238 ? -4.25 -0.028 22.594 1 97.88 238 TYR B O 1
ATOM 5268 N N . ARG B 1 239 ? -6.164 1.005 22.312 1 97.25 239 ARG B N 1
ATOM 5269 C CA . ARG B 1 239 ? -6.25 1.4 23.719 1 97.25 239 ARG B CA 1
ATOM 5270 C C . ARG B 1 239 ? -6.164 0.185 24.641 1 97.25 239 ARG B C 1
ATOM 5272 O O . ARG B 1 239 ? -5.371 0.167 25.578 1 97.25 239 ARG B O 1
ATOM 5279 N N . GLN B 1 240 ? -6.934 -0.858 24.359 1 97.38 240 GLN B N 1
ATOM 5280 C CA . GLN B 1 240 ? -6.992 -2.055 25.203 1 97.38 240 GLN B CA 1
ATOM 5281 C C . GLN B 1 240 ? -5.66 -2.801 25.188 1 97.38 240 GLN B C 1
ATOM 5283 O O . GLN B 1 240 ? -5.188 -3.262 26.219 1 97.38 240 GLN B O 1
ATOM 5288 N N . VAL B 1 241 ? -5.078 -2.902 24 1 98.06 241 VAL B N 1
ATOM 5289 C CA . VAL B 1 241 ? -3.818 -3.625 23.844 1 98.06 241 VAL B CA 1
ATOM 5290 C C . VAL B 1 241 ? -2.711 -2.898 24.609 1 98.06 241 VAL B C 1
ATOM 5292 O O . VAL B 1 241 ? -1.926 -3.527 25.328 1 98.06 241 VAL B O 1
ATOM 5295 N N . MET B 1 242 ? -2.66 -1.57 24.438 1 97.5 242 MET B N 1
ATOM 5296 C CA . MET B 1 242 ? -1.632 -0.805 25.141 1 97.5 242 MET B CA 1
ATOM 5297 C C . MET B 1 242 ? -1.831 -0.879 26.656 1 97.5 242 MET B C 1
ATOM 5299 O O . MET B 1 242 ? -0.867 -1.046 27.406 1 97.5 242 MET B O 1
ATOM 5303 N N . GLU B 1 243 ? -3.043 -0.743 27.109 1 97.19 243 GLU B N 1
ATOM 5304 C CA . GLU B 1 243 ? -3.322 -0.837 28.547 1 97.19 243 GLU B CA 1
ATOM 5305 C C . GLU B 1 243 ? -2.863 -2.18 29.109 1 97.19 243 GLU B C 1
ATOM 5307 O O . GLU B 1 243 ? -2.418 -2.258 30.25 1 97.19 243 GLU B O 1
ATOM 5312 N N . TYR B 1 244 ? -2.998 -3.193 28.297 1 97.38 244 TYR B N 1
ATOM 5313 C CA . TYR B 1 244 ? -2.623 -4.539 28.719 1 97.38 244 TYR B CA 1
ATOM 5314 C C . TYR B 1 244 ? -1.108 -4.703 28.719 1 97.38 244 TYR B C 1
ATOM 5316 O O . TYR B 1 244 ? -0.538 -5.203 29.703 1 97.38 244 TYR B O 1
ATOM 5324 N N . CYS B 1 245 ? -0.427 -4.25 27.672 1 95.31 245 CYS B N 1
ATOM 5325 C CA . CYS B 1 245 ? 0.965 -4.664 27.516 1 95.31 245 CYS B CA 1
ATOM 5326 C C . CYS B 1 245 ? 1.91 -3.504 27.812 1 95.31 245 CYS B C 1
ATOM 5328 O O . CYS B 1 245 ? 3.041 -3.715 28.25 1 95.31 245 CYS B O 1
ATOM 5330 N N . CYS B 1 246 ? 1.588 -2.287 27.531 1 95.06 246 CYS B N 1
ATOM 5331 C CA . CYS B 1 246 ? 2.512 -1.165 27.656 1 95.06 246 CYS B CA 1
ATOM 5332 C C . CYS B 1 246 ? 1.754 0.149 27.812 1 95.06 246 CYS B C 1
ATOM 5334 O O . CYS B 1 246 ? 1.863 1.038 26.969 1 95.06 246 CYS B O 1
ATOM 5336 N N . PRO B 1 247 ? 1.142 0.378 28.969 1 96.06 247 PRO B N 1
ATOM 5337 C CA . PRO B 1 247 ? 0.281 1.544 29.188 1 96.06 247 PRO B CA 1
ATOM 5338 C C . PRO B 1 247 ? 1.036 2.865 29.062 1 96.06 247 PRO B C 1
ATOM 5340 O O . PRO B 1 247 ? 0.44 3.891 28.719 1 96.06 247 PRO B O 1
ATOM 5343 N N . GLU B 1 248 ? 2.311 2.883 29.25 1 95.75 248 GLU B N 1
ATOM 5344 C CA . GLU B 1 248 ? 3.115 4.102 29.203 1 95.75 248 GLU B CA 1
ATOM 5345 C C . GLU B 1 248 ? 3.096 4.719 27.812 1 95.75 248 GLU B C 1
ATOM 5347 O O . GLU B 1 248 ? 3.266 5.934 27.656 1 95.75 248 GLU B O 1
ATOM 5352 N N . VAL B 1 249 ? 2.861 3.939 26.828 1 96.19 249 VAL B N 1
ATOM 5353 C CA . VAL B 1 249 ? 2.9 4.391 25.438 1 96.19 249 VAL B CA 1
ATOM 5354 C C . VAL B 1 249 ? 1.771 5.387 25.188 1 96.19 249 VAL B C 1
ATOM 5356 O O . VAL B 1 249 ? 1.84 6.188 24.25 1 96.19 249 VAL B O 1
ATOM 5359 N N . LEU B 1 250 ? 0.701 5.398 26.031 1 96.38 250 LEU B N 1
ATOM 5360 C CA . LEU B 1 250 ? -0.478 6.238 25.844 1 96.38 250 LEU B CA 1
ATOM 5361 C C . LEU B 1 250 ? -0.242 7.633 26.406 1 96.38 250 LEU B C 1
ATOM 5363 O O . LEU B 1 250 ? -1.137 8.484 26.375 1 96.38 250 LEU B O 1
ATOM 5367 N N . THR B 1 251 ? 0.95 7.953 26.797 1 96.19 251 THR B N 1
ATOM 5368 C CA . THR B 1 251 ? 1.229 9.227 27.438 1 96.19 251 THR B CA 1
ATOM 5369 C C . THR B 1 251 ? 2.15 10.086 26.578 1 96.19 251 THR B C 1
ATOM 5371 O O . THR B 1 251 ? 2.967 9.555 25.812 1 96.19 251 THR B O 1
ATOM 5374 N N . TRP B 1 252 ? 1.997 11.359 26.719 1 96.56 252 TRP B N 1
ATOM 5375 C CA . TRP B 1 252 ? 2.875 12.297 26.031 1 96.56 252 TRP B CA 1
ATOM 5376 C C . TRP B 1 252 ? 4.316 12.156 26.516 1 96.56 252 TRP B C 1
ATOM 5378 O O . TRP B 1 252 ? 5.258 12.305 25.719 1 96.56 252 TRP B O 1
ATOM 5388 N N . SER B 1 253 ? 4.488 11.867 27.734 1 96.44 253 SER B N 1
ATOM 5389 C CA . SER B 1 253 ? 5.82 11.703 28.312 1 96.44 253 SER B CA 1
ATOM 5390 C C . SER B 1 253 ? 6.594 10.594 27.609 1 96.44 253 SER B C 1
ATOM 5392 O O . SER B 1 253 ? 7.793 10.734 27.359 1 96.44 253 SER B O 1
ATOM 5394 N N . PHE B 1 254 ? 5.91 9.555 27.344 1 96 254 PHE B N 1
ATOM 5395 C CA . PHE B 1 254 ? 6.543 8.445 26.656 1 96 254 PHE B CA 1
ATOM 5396 C C . PHE B 1 254 ? 6.977 8.859 25.25 1 96 254 PHE B C 1
ATOM 5398 O O . PHE B 1 254 ? 8.094 8.547 24.828 1 96 254 PHE B O 1
ATOM 5405 N N . LEU B 1 255 ? 6.105 9.516 24.516 1 96.19 255 LEU B N 1
ATOM 5406 C CA . LEU B 1 255 ? 6.41 9.938 23.156 1 96.19 255 LEU B CA 1
ATOM 5407 C C . LEU B 1 255 ? 7.566 10.93 23.141 1 96.19 255 LEU B C 1
ATOM 5409 O O . LEU B 1 255 ? 8.445 10.852 22.281 1 96.19 255 LEU B O 1
ATOM 5413 N N . LYS B 1 256 ? 7.578 11.875 24.078 1 96.56 256 LYS B N 1
ATOM 5414 C CA . LYS B 1 256 ? 8.68 12.828 24.188 1 96.56 256 LYS B CA 1
ATOM 5415 C C . LYS B 1 256 ? 10.008 12.109 24.391 1 96.56 256 LYS B C 1
ATOM 5417 O O . LYS B 1 256 ? 11 12.422 23.719 1 96.56 256 LYS B O 1
ATOM 5422 N N . GLU B 1 257 ? 9.969 11.211 25.297 1 96.56 257 GLU B N 1
ATOM 5423 C CA . GLU B 1 257 ? 11.18 10.445 25.594 1 96.56 257 GLU B CA 1
ATOM 5424 C C . GLU B 1 257 ? 11.633 9.648 24.375 1 96.56 257 GLU B C 1
ATOM 5426 O O . GLU B 1 257 ? 12.828 9.547 24.094 1 96.56 257 GLU B O 1
ATOM 5431 N N . SER B 1 258 ? 10.656 9.016 23.703 1 96.31 258 SER B N 1
ATOM 5432 C CA . SER B 1 258 ? 10.984 8.219 22.531 1 96.31 258 SER B CA 1
ATOM 5433 C C . SER B 1 258 ? 11.641 9.062 21.438 1 96.31 258 SER B C 1
ATOM 5435 O O . SER B 1 258 ? 12.5 8.586 20.703 1 96.31 258 SER B O 1
ATOM 5437 N N . ILE B 1 259 ? 11.25 10.328 21.266 1 96.31 259 ILE B N 1
ATOM 5438 C CA . ILE B 1 259 ? 11.844 11.234 20.297 1 96.31 259 ILE B CA 1
ATOM 5439 C C . ILE B 1 259 ? 13.258 11.602 20.719 1 96.31 259 ILE B C 1
ATOM 5441 O O . ILE B 1 259 ? 14.172 11.641 19.891 1 96.31 259 ILE B O 1
ATOM 5445 N N . GLN B 1 260 ? 13.406 11.789 21.953 1 94.19 260 GLN B N 1
ATOM 5446 C CA . GLN B 1 260 ? 14.703 12.203 22.484 1 94.19 260 GLN B CA 1
ATOM 5447 C C . GLN B 1 260 ? 15.703 11.055 22.453 1 94.19 260 GLN B C 1
ATOM 5449 O O . GLN B 1 260 ? 16.906 11.273 22.375 1 94.19 260 GLN B O 1
ATOM 5454 N N . THR B 1 261 ? 15.227 9.781 22.531 1 93.19 261 THR B N 1
ATOM 5455 C CA . THR B 1 261 ? 16.109 8.617 22.578 1 93.19 261 THR B CA 1
ATOM 5456 C C . THR B 1 261 ? 16.188 7.949 21.203 1 93.19 261 THR B C 1
ATOM 5458 O O . THR B 1 261 ? 16.688 6.832 21.094 1 93.19 261 THR B O 1
ATOM 5461 N N . ASP B 1 262 ? 15.617 8.484 20.203 1 92.19 262 ASP B N 1
ATOM 5462 C CA . ASP B 1 262 ? 15.688 8.047 18.812 1 92.19 262 ASP B CA 1
ATOM 5463 C C . ASP B 1 262 ? 14.969 6.715 18.625 1 92.19 262 ASP B C 1
ATOM 5465 O O . ASP B 1 262 ? 15.43 5.855 17.875 1 92.19 262 ASP B O 1
ATOM 5469 N N . SER B 1 263 ? 13.953 6.473 19.406 1 95.12 263 SER B N 1
ATOM 5470 C CA . SER B 1 263 ? 13.141 5.27 19.234 1 95.12 263 SER B CA 1
ATOM 5471 C C . SER B 1 263 ? 11.828 5.582 18.531 1 95.12 263 SER B C 1
ATOM 5473 O O . SER B 1 263 ? 11.148 4.676 18.047 1 95.12 263 SER B O 1
ATOM 5475 N N . PHE B 1 264 ? 11.5 6.887 18.359 1 97.31 264 PHE B N 1
ATOM 5476 C CA . PHE B 1 264 ? 10.234 7.328 17.781 1 97.31 264 PHE B CA 1
ATOM 5477 C C . PHE B 1 264 ? 10.102 6.848 16.344 1 97.31 264 PHE B C 1
ATOM 5479 O O . PHE B 1 264 ? 9.008 6.469 15.914 1 97.31 264 PHE B O 1
ATOM 5486 N N . PRO B 1 265 ? 11.227 6.738 15.602 1 97.38 265 PRO B N 1
ATOM 5487 C CA . PRO B 1 265 ? 11.125 6.34 14.195 1 97.38 265 PRO B CA 1
ATOM 5488 C C . PRO B 1 265 ? 10.547 4.938 14.016 1 97.38 265 PRO B C 1
ATOM 5490 O O . PRO B 1 265 ? 10.156 4.562 12.906 1 97.38 265 PRO B O 1
ATOM 5493 N N . TYR B 1 266 ? 10.445 4.191 15.062 1 97.12 266 TYR B N 1
ATOM 5494 C CA . TYR B 1 266 ? 9.992 2.811 14.945 1 97.12 266 TYR B CA 1
ATOM 5495 C C . TYR B 1 266 ? 8.578 2.652 15.484 1 97.12 266 TYR B C 1
ATOM 5497 O O . TYR B 1 266 ? 8.047 1.54 15.539 1 97.12 266 TYR B O 1
ATOM 5505 N N . TRP B 1 267 ? 7.988 3.791 15.93 1 97.19 267 TRP B N 1
ATOM 5506 C CA . TRP B 1 267 ? 6.582 3.834 16.312 1 97.19 267 TRP B CA 1
ATOM 5507 C C . TRP B 1 267 ? 5.699 4.113 15.094 1 97.19 267 TRP B C 1
ATOM 5509 O O . TRP B 1 267 ? 5.43 5.273 14.773 1 97.19 267 TRP B O 1
ATOM 5519 N N . ASP B 1 268 ? 5.27 3.074 14.43 1 97.5 268 ASP B N 1
ATOM 5520 C CA . ASP B 1 268 ? 4.543 3.137 13.164 1 97.5 268 ASP B CA 1
ATOM 5521 C C . ASP B 1 268 ? 3.457 2.068 13.094 1 97.5 268 ASP B C 1
ATOM 5523 O O . ASP B 1 268 ? 3.133 1.441 14.109 1 97.5 268 ASP B O 1
ATOM 5527 N N . ASP B 1 269 ? 2.758 1.862 11.961 1 98 269 ASP B N 1
ATOM 5528 C CA . ASP B 1 269 ? 1.684 0.884 11.812 1 98 269 ASP B CA 1
ATOM 5529 C C . ASP B 1 269 ? 2.182 -0.527 12.117 1 98 269 ASP B C 1
ATOM 5531 O O . ASP B 1 269 ? 1.477 -1.318 12.742 1 98 269 ASP B O 1
ATOM 5535 N N . GLU B 1 270 ? 3.408 -0.823 11.641 1 97.06 270 GLU B N 1
ATOM 5536 C CA . GLU B 1 270 ? 3.986 -2.148 11.836 1 97.06 270 GLU B CA 1
ATOM 5537 C C . GLU B 1 270 ? 4.203 -2.441 13.32 1 97.06 270 GLU B C 1
ATOM 5539 O O . GLU B 1 270 ? 4.07 -3.586 13.758 1 97.06 270 GLU B O 1
ATOM 5544 N N . TRP B 1 271 ? 4.605 -1.403 13.969 1 97.38 271 TRP B N 1
ATOM 5545 C CA . TRP B 1 271 ? 4.785 -1.542 15.414 1 97.38 271 TRP B CA 1
ATOM 5546 C C . TRP B 1 271 ? 3.465 -1.88 16.094 1 97.38 271 TRP B C 1
ATOM 5548 O O . TRP B 1 271 ? 3.422 -2.723 17 1 97.38 271 TRP B O 1
ATOM 5558 N N . VAL B 1 272 ? 2.385 -1.235 15.695 1 97.75 272 VAL B N 1
ATOM 5559 C CA . VAL B 1 272 ? 1.075 -1.54 16.266 1 97.75 272 VAL B CA 1
ATOM 5560 C C . VAL B 1 272 ? 0.717 -2.998 15.984 1 97.75 272 VAL B C 1
ATOM 5562 O O . VAL B 1 272 ? 0.281 -3.719 16.875 1 97.75 272 VAL B O 1
ATOM 5565 N N . TYR B 1 273 ? 0.885 -3.461 14.758 1 97.31 273 TYR B N 1
ATOM 5566 C CA . TYR B 1 273 ? 0.646 -4.859 14.414 1 97.31 273 TYR B CA 1
ATOM 5567 C C . TYR B 1 273 ? 1.482 -5.785 15.297 1 97.31 273 TYR B C 1
ATOM 5569 O O . TYR B 1 273 ? 1.031 -6.871 15.672 1 97.31 273 TYR B O 1
ATOM 5577 N N . SER B 1 274 ? 2.723 -5.34 15.562 1 96.88 274 SER B N 1
ATOM 5578 C CA . SER B 1 274 ? 3.609 -6.145 16.391 1 96.88 274 SER B CA 1
ATOM 5579 C C . SER B 1 274 ? 3.014 -6.367 17.781 1 96.88 274 SER B C 1
ATOM 5581 O O . SER B 1 274 ? 3.129 -7.457 18.344 1 96.88 274 SER B O 1
ATOM 5583 N N . LYS B 1 275 ? 2.393 -5.352 18.281 1 97.31 275 LYS B N 1
ATOM 5584 C CA . LYS B 1 275 ? 1.769 -5.48 19.594 1 97.31 275 LYS B CA 1
ATOM 5585 C C . LYS B 1 275 ? 0.526 -6.363 19.531 1 97.31 275 LYS B C 1
ATOM 5587 O O . LYS B 1 275 ? 0.263 -7.141 20.453 1 97.31 275 LYS B O 1
ATOM 5592 N N . LEU B 1 276 ? -0.238 -6.258 18.453 1 97.56 276 LEU B N 1
ATOM 5593 C CA . LEU B 1 276 ? -1.375 -7.152 18.266 1 97.56 276 LEU B CA 1
ATOM 5594 C C . LEU B 1 276 ? -0.923 -8.609 18.234 1 97.56 276 LEU B C 1
ATOM 5596 O O . LEU B 1 276 ? -1.506 -9.453 18.922 1 97.56 276 LEU B O 1
ATOM 5600 N N . HIS B 1 277 ? 0.128 -8.867 17.484 1 95.69 277 HIS B N 1
ATOM 5601 C CA . HIS B 1 277 ? 0.64 -10.227 17.359 1 95.69 277 HIS B CA 1
ATOM 5602 C C . HIS B 1 277 ? 1.188 -10.727 18.688 1 95.69 277 HIS B C 1
ATOM 5604 O O . HIS B 1 277 ? 1.027 -11.906 19.031 1 95.69 277 HIS B O 1
ATOM 5610 N N . SER B 1 278 ? 1.848 -9.836 19.422 1 95.31 278 SER B N 1
ATOM 5611 C CA . SER B 1 278 ? 2.396 -10.203 20.719 1 95.31 278 SER B CA 1
ATOM 5612 C C . SER B 1 278 ? 1.293 -10.617 21.688 1 95.31 278 SER B C 1
ATOM 5614 O O . SER B 1 278 ? 1.434 -11.602 22.406 1 95.31 278 SER B O 1
ATOM 5616 N N . VAL B 1 279 ? 0.22 -9.867 21.656 1 96.69 279 VAL B N 1
ATOM 5617 C CA . VAL B 1 279 ? -0.902 -10.164 22.547 1 96.69 279 VAL B CA 1
ATOM 5618 C C . VAL B 1 279 ? -1.582 -11.461 22.094 1 96.69 279 VAL B C 1
ATOM 5620 O O . VAL B 1 279 ? -1.975 -12.281 22.922 1 96.69 279 VAL B O 1
ATOM 5623 N N . LEU B 1 280 ? -1.706 -11.656 20.828 1 94.88 280 LEU B N 1
ATOM 5624 C CA . LEU B 1 280 ? -2.328 -12.859 20.281 1 94.88 280 LEU B CA 1
ATOM 5625 C C . LEU B 1 280 ? -1.562 -14.109 20.703 1 94.88 280 LEU B C 1
ATOM 5627 O O . LEU B 1 280 ? -2.156 -15.172 20.922 1 94.88 280 LEU B O 1
ATOM 5631 N N . SER B 1 281 ? -0.247 -13.961 20.844 1 92.5 281 SER B N 1
ATOM 5632 C CA . SER B 1 281 ? 0.597 -15.109 21.156 1 92.5 281 SER B CA 1
ATOM 5633 C C . SER B 1 281 ? 0.79 -15.266 22.656 1 92.5 281 SER B C 1
ATOM 5635 O O . SER B 1 281 ? 1.367 -16.25 23.125 1 92.5 281 SER B O 1
ATOM 5637 N N . ASP B 1 282 ? 0.351 -14.266 23.438 1 95.31 282 ASP B N 1
ATOM 5638 C CA . ASP B 1 282 ? 0.497 -14.297 24.891 1 95.31 282 ASP B CA 1
ATOM 5639 C C . ASP B 1 282 ? -0.58 -15.164 25.531 1 95.31 282 ASP B C 1
ATOM 5641 O O . ASP B 1 282 ? -1.758 -14.805 25.531 1 95.31 282 ASP B O 1
ATOM 5645 N N . GLU B 1 283 ? -0.214 -16.234 26.156 1 94.62 283 GLU B N 1
ATOM 5646 C CA . GLU B 1 283 ? -1.148 -17.188 26.75 1 94.62 283 GLU B CA 1
ATOM 5647 C C . GLU B 1 283 ? -1.931 -16.531 27.891 1 94.62 283 GLU B C 1
ATOM 5649 O O . GLU B 1 283 ? -3.061 -16.938 28.188 1 94.62 283 GLU B O 1
ATOM 5654 N N . ASN B 1 284 ? -1.361 -15.492 28.422 1 96.25 284 ASN B N 1
ATOM 5655 C CA . ASN B 1 284 ? -1.976 -14.867 29.578 1 96.25 284 ASN B CA 1
ATOM 5656 C C . ASN B 1 284 ? -2.916 -13.734 29.172 1 96.25 284 ASN B C 1
ATOM 5658 O O . ASN B 1 284 ? -3.65 -13.203 30 1 96.25 284 ASN B O 1
ATOM 5662 N N . ALA B 1 285 ? -2.934 -13.344 27.906 1 97 285 ALA B N 1
ATOM 5663 C CA . ALA B 1 285 ? -3.811 -12.266 27.453 1 97 285 ALA B CA 1
ATOM 5664 C C . ALA B 1 285 ? -5.277 -12.68 27.531 1 97 285 ALA B C 1
ATOM 5666 O O . ALA B 1 285 ? -5.605 -13.852 27.312 1 97 285 ALA B O 1
ATOM 5667 N N . PRO B 1 286 ? -6.188 -11.734 27.891 1 96.81 286 PRO B N 1
ATOM 5668 C CA . PRO B 1 286 ? -7.617 -12.055 27.938 1 96.81 286 PRO B CA 1
ATOM 5669 C C . PRO B 1 286 ? -8.148 -12.578 26.609 1 96.81 286 PRO B C 1
ATOM 5671 O O . PRO B 1 286 ? -7.852 -12.023 25.547 1 96.81 286 PRO B O 1
ATOM 5674 N N . ASP B 1 287 ? -8.984 -13.586 26.656 1 96.19 287 ASP B N 1
ATOM 5675 C CA . ASP B 1 287 ? -9.539 -14.227 25.469 1 96.19 287 ASP B CA 1
ATOM 5676 C C . ASP B 1 287 ? -10.352 -13.227 24.641 1 96.19 287 ASP B C 1
ATOM 5678 O O . ASP B 1 287 ? -10.328 -13.266 23.406 1 96.19 287 ASP B O 1
ATOM 5682 N N . GLN B 1 288 ? -11.039 -12.422 25.359 1 94.88 288 GLN B N 1
ATOM 5683 C CA . GLN B 1 288 ? -11.859 -11.438 24.672 1 94.88 288 GLN B CA 1
ATOM 5684 C C . GLN B 1 288 ? -11.008 -10.5 23.812 1 94.88 288 GLN B C 1
ATOM 5686 O O . GLN B 1 288 ? -11.391 -10.133 22.703 1 94.88 288 GLN B O 1
ATOM 5691 N N . LEU B 1 289 ? -9.891 -10.109 24.391 1 96.94 289 LEU B N 1
ATOM 5692 C CA . LEU B 1 289 ? -8.977 -9.227 23.656 1 96.94 289 LEU B CA 1
ATOM 5693 C C . LEU B 1 289 ? -8.406 -9.93 22.438 1 96.94 289 LEU B C 1
ATOM 5695 O O . LEU B 1 289 ? -8.336 -9.344 21.344 1 96.94 289 LEU B O 1
ATOM 5699 N N . LYS B 1 290 ? -8.008 -11.203 22.625 1 97.06 290 LYS B N 1
ATOM 5700 C CA . LYS B 1 290 ? -7.5 -12 21.516 1 97.06 290 LYS B CA 1
ATOM 5701 C C . LYS B 1 290 ? -8.555 -12.156 20.422 1 97.06 290 LYS B C 1
ATOM 5703 O O . LYS B 1 290 ? -8.242 -12.078 19.234 1 97.06 290 LYS B O 1
ATOM 5708 N N . PHE B 1 291 ? -9.758 -12.328 20.922 1 96.5 291 PHE B N 1
ATOM 5709 C CA . PHE B 1 291 ? -10.867 -12.484 19.984 1 96.5 291 PHE B CA 1
ATOM 5710 C C . PHE B 1 291 ? -11.07 -11.211 19.172 1 96.5 291 PHE B C 1
ATOM 5712 O O . PHE B 1 291 ? -11.273 -11.273 17.953 1 96.5 291 PHE B O 1
ATOM 5719 N N . ARG B 1 292 ? -10.992 -10.078 19.75 1 96.75 292 ARG B N 1
ATOM 5720 C CA . ARG B 1 292 ? -11.148 -8.797 19.078 1 96.75 292 ARG B CA 1
ATOM 5721 C C . ARG B 1 292 ? -10.023 -8.562 18.078 1 96.75 292 ARG B C 1
ATOM 5723 O O . ARG B 1 292 ? -10.242 -8.016 17 1 96.75 292 ARG B O 1
ATOM 5730 N N . ILE B 1 293 ? -8.805 -8.977 18.469 1 97.69 293 ILE B N 1
ATOM 5731 C CA . ILE B 1 293 ? -7.656 -8.844 17.594 1 97.69 293 ILE B CA 1
ATOM 5732 C C . ILE B 1 293 ? -7.863 -9.695 16.344 1 97.69 293 ILE B C 1
ATOM 5734 O O . ILE B 1 293 ? -7.66 -9.234 15.219 1 97.69 293 ILE B O 1
ATOM 5738 N N . LYS B 1 294 ? -8.344 -10.922 16.484 1 96.88 294 LYS B N 1
ATOM 5739 C CA . LYS B 1 294 ? -8.602 -11.82 15.367 1 96.88 294 LYS B CA 1
ATOM 5740 C C . LYS B 1 294 ? -9.695 -11.258 14.461 1 96.88 294 LYS B C 1
ATOM 5742 O O . LYS B 1 294 ? -9.602 -11.359 13.234 1 96.88 294 LYS B O 1
ATOM 5747 N N . ASN B 1 295 ? -10.727 -10.688 15.102 1 97.12 295 ASN B N 1
ATOM 5748 C CA . ASN B 1 295 ? -11.781 -10.07 14.312 1 97.12 295 ASN B CA 1
ATOM 5749 C C . ASN B 1 295 ? -11.242 -8.961 13.414 1 97.12 295 ASN B C 1
ATOM 5751 O O . ASN B 1 295 ? -11.664 -8.828 12.266 1 97.12 295 ASN B O 1
ATOM 5755 N N . PHE B 1 296 ? -10.344 -8.195 13.945 1 97.5 296 PHE B N 1
ATOM 5756 C CA . PHE B 1 296 ? -9.734 -7.129 13.164 1 97.5 296 PHE B CA 1
ATOM 5757 C C . PHE B 1 296 ? -8.922 -7.703 12.008 1 97.5 296 PHE B C 1
ATOM 5759 O O . PHE B 1 296 ? -9.078 -7.281 10.859 1 97.5 296 PHE B O 1
ATOM 5766 N N . LEU B 1 297 ? -8.078 -8.711 12.281 1 97.25 297 LEU B N 1
ATOM 5767 C CA . LEU B 1 297 ? -7.18 -9.289 11.297 1 97.25 297 LEU B CA 1
ATOM 5768 C C . LEU B 1 297 ? -7.961 -10.055 10.227 1 97.25 297 LEU B C 1
ATOM 5770 O O . LEU B 1 297 ? -7.543 -10.109 9.07 1 97.25 297 LEU B O 1
ATOM 5774 N N . ASP B 1 298 ? -9.133 -10.555 10.57 1 96.75 298 ASP B N 1
ATOM 5775 C CA . ASP B 1 298 ? -9.93 -11.383 9.672 1 96.75 298 ASP B CA 1
ATOM 5776 C C . ASP B 1 298 ? -11.016 -10.547 8.984 1 96.75 298 ASP B C 1
ATOM 5778 O O . ASP B 1 298 ? -11.906 -11.102 8.336 1 96.75 298 ASP B O 1
ATOM 5782 N N . ARG B 1 299 ? -10.984 -9.234 9.195 1 96.94 299 ARG B N 1
ATOM 5783 C CA . ARG B 1 299 ? -11.906 -8.289 8.578 1 96.94 299 ARG B CA 1
ATOM 5784 C C . ARG B 1 299 ? -13.344 -8.562 9.008 1 96.94 299 ARG B C 1
ATOM 5786 O O . ARG B 1 299 ? -14.25 -8.57 8.18 1 96.94 299 ARG B O 1
ATOM 5793 N N . LYS B 1 300 ? -13.453 -8.867 10.234 1 96.19 300 LYS B N 1
ATOM 5794 C CA . LYS B 1 300 ? -14.766 -8.953 10.883 1 96.19 300 LYS B CA 1
ATOM 5795 C C . LYS B 1 300 ? -14.992 -7.773 11.82 1 96.19 300 LYS B C 1
ATOM 5797 O O . LYS B 1 300 ? -15.164 -7.957 13.023 1 96.19 300 LYS B O 1
ATOM 5802 N N . GLY B 1 301 ? -15.07 -6.586 11.203 1 95.12 301 GLY B N 1
ATOM 5803 C CA . GLY B 1 301 ? -15.18 -5.344 11.953 1 95.12 301 GLY B CA 1
ATOM 5804 C C . GLY B 1 301 ? -16.609 -5.012 12.352 1 95.12 301 GLY B C 1
ATOM 5805 O O . GLY B 1 301 ? -17.531 -5.773 12.055 1 95.12 301 GLY B O 1
ATOM 5806 N N . PRO B 1 302 ? -16.75 -3.947 13.008 1 96.94 302 PRO B N 1
ATOM 5807 C CA . PRO B 1 302 ? -18.062 -3.547 13.508 1 96.94 302 PRO B CA 1
ATOM 5808 C C . PRO B 1 302 ? -19.031 -3.164 12.383 1 96.94 302 PRO B C 1
ATOM 5810 O O . PRO B 1 302 ? -18.594 -2.861 11.266 1 96.94 302 PRO B O 1
ATOM 5813 N N . LYS B 1 303 ? -20.25 -3.197 12.664 1 97.06 303 LYS B N 1
ATOM 5814 C CA . LYS B 1 303 ? -21.297 -2.861 11.703 1 97.06 303 LYS B CA 1
ATOM 5815 C C . LYS B 1 303 ? -22.062 -1.614 12.133 1 97.06 303 LYS B C 1
ATOM 5817 O O . LYS B 1 303 ? -22.312 -1.417 13.32 1 97.06 303 LYS B O 1
ATOM 5822 N N . MET B 1 304 ? -22.359 -0.792 11.148 1 97.06 304 MET B N 1
ATOM 5823 C CA . MET B 1 304 ? -23.156 0.404 11.414 1 97.06 304 MET B CA 1
ATOM 5824 C C . MET B 1 304 ? -24.609 0.044 11.656 1 97.06 304 MET B C 1
ATOM 5826 O O . MET B 1 304 ? -25.234 -0.64 10.836 1 97.06 304 MET B O 1
ATOM 5830 N N . VAL B 1 305 ? -25.188 0.47 12.734 1 95.94 305 VAL B N 1
ATOM 5831 C CA . VAL B 1 305 ? -26.547 0.091 13.062 1 95.94 305 VAL B CA 1
ATOM 5832 C C . VAL B 1 305 ? -27.438 1.329 13.062 1 95.94 305 VAL B C 1
ATOM 5834 O O . VAL B 1 305 ? -28.672 1.216 13.109 1 95.94 305 VAL B O 1
ATOM 5837 N N . TYR B 1 306 ? -26.844 2.465 13.031 1 94.31 306 TYR B N 1
ATOM 5838 C CA . TYR B 1 306 ? -27.562 3.73 12.977 1 94.31 306 TYR B CA 1
ATOM 5839 C C . TYR B 1 306 ? -26.797 4.77 12.18 1 94.31 306 TYR B C 1
ATOM 5841 O O . TYR B 1 306 ? -25.562 4.848 12.281 1 94.31 306 TYR B O 1
ATOM 5849 N N . GLU B 1 307 ? -27.5 5.508 11.344 1 93.94 307 GLU B N 1
ATOM 5850 C CA . GLU B 1 307 ? -26.859 6.578 10.578 1 93.94 307 GLU B CA 1
ATOM 5851 C C . GLU B 1 307 ? -27.797 7.773 10.43 1 93.94 307 GLU B C 1
ATOM 5853 O O . GLU B 1 307 ? -29 7.609 10.195 1 93.94 307 GLU B O 1
ATOM 5858 N N . ASN B 1 308 ? -27.266 8.891 10.664 1 90.94 308 ASN B N 1
ATOM 5859 C CA . ASN B 1 308 ? -27.891 10.164 10.352 1 90.94 308 ASN B CA 1
ATOM 5860 C C . ASN B 1 308 ? -26.891 11.156 9.766 1 90.94 308 ASN B C 1
ATOM 5862 O O . ASN B 1 308 ? -25.922 11.531 10.422 1 90.94 308 ASN B O 1
ATOM 5866 N N . VAL B 1 309 ? -27.047 11.477 8.555 1 88.94 309 VAL B N 1
ATOM 5867 C CA . VAL B 1 309 ? -26.188 12.43 7.871 1 88.94 309 VAL B CA 1
ATOM 5868 C C . VAL B 1 309 ? -27 13.648 7.445 1 88.94 309 VAL B C 1
ATOM 5870 O O . VAL B 1 309 ? -28.062 13.516 6.848 1 88.94 309 VAL B O 1
ATOM 5873 N N . SER B 1 310 ? -26.531 14.789 7.824 1 88.44 310 SER B N 1
ATOM 5874 C CA . SER B 1 310 ? -27.266 16.016 7.484 1 88.44 310 SER B CA 1
ATOM 5875 C C . SER B 1 310 ? -26.297 17.109 7.02 1 88.44 310 SER B C 1
ATOM 5877 O O . SER B 1 310 ? -25.141 17.141 7.445 1 88.44 310 SER B O 1
ATOM 5879 N N . PHE B 1 311 ? -26.797 17.891 6.098 1 85.06 311 PHE B N 1
ATOM 5880 C CA . PHE B 1 311 ? -26.062 19.062 5.648 1 85.06 311 PHE B CA 1
ATOM 5881 C C . PHE B 1 311 ? -26.531 20.312 6.375 1 85.06 311 PHE B C 1
ATOM 5883 O O . PHE B 1 311 ? -27.734 20.547 6.492 1 85.06 311 PHE B O 1
ATOM 5890 N N . ASN B 1 312 ? -25.75 21.266 6.805 1 77.06 312 ASN B N 1
ATOM 5891 C CA . ASN B 1 312 ? -26 22.578 7.406 1 77.06 312 ASN B CA 1
ATOM 5892 C C . ASN B 1 312 ? -27.031 22.484 8.531 1 77.06 312 ASN B C 1
ATOM 5894 O O . ASN B 1 312 ? -27.703 23.469 8.844 1 77.06 312 ASN B O 1
ATOM 5898 N N . ASP B 1 313 ? -27.453 21.328 8.93 1 67.81 313 ASP B N 1
ATOM 5899 C CA . ASP B 1 313 ? -28.469 21.172 9.969 1 67.81 313 ASP B CA 1
ATOM 5900 C C . ASP B 1 313 ? -27.859 20.562 11.234 1 67.81 313 ASP B C 1
ATOM 5902 O O . ASP B 1 313 ? -27.422 19.406 11.227 1 67.81 313 ASP B O 1
ATOM 5906 N N . PHE B 1 314 ? -27.609 21.516 12.18 1 61.75 314 PHE B N 1
ATOM 5907 C CA . PHE B 1 314 ? -27.016 21.062 13.438 1 61.75 314 PHE B CA 1
ATOM 5908 C C . PHE B 1 314 ? -28.094 20.5 14.367 1 61.75 314 PHE B C 1
ATOM 5910 O O . PHE B 1 314 ? -27.812 20.188 15.523 1 61.75 314 PHE B O 1
ATOM 5917 N N . GLN B 1 315 ? -29.266 20.297 13.906 1 58.69 315 GLN B N 1
ATOM 5918 C CA . GLN B 1 315 ? -30.344 20.016 14.852 1 58.69 315 GLN B CA 1
ATOM 5919 C C . GLN B 1 315 ? -30.031 18.812 15.719 1 58.69 315 GLN B C 1
ATOM 5921 O O . GLN B 1 315 ? -29.109 18.047 15.422 1 58.69 315 GLN B O 1
ATOM 5926 N N . ARG B 1 316 ? -31.188 18.234 16.641 1 58 316 ARG B N 1
ATOM 5927 C CA . ARG B 1 316 ? -31.547 17.531 17.859 1 58 316 ARG B CA 1
ATOM 5928 C C . ARG B 1 316 ? -31.125 16.062 17.797 1 58 316 ARG B C 1
ATOM 5930 O O . ARG B 1 316 ? -31.516 15.266 18.641 1 58 316 ARG B O 1
ATOM 5937 N N . SER B 1 317 ? -30.078 15.562 16.906 1 66.88 317 SER B N 1
ATOM 5938 C CA . SER B 1 317 ? -29.922 14.133 16.672 1 66.88 317 SER B CA 1
ATOM 5939 C C . SER B 1 317 ? -28.969 13.516 17.703 1 66.88 317 SER B C 1
ATOM 5941 O O . SER B 1 317 ? -28.891 12.297 17.828 1 66.88 317 SER B O 1
ATOM 5943 N N . SER B 1 318 ? -28.5 14.328 18.531 1 72.25 318 SER B N 1
ATOM 5944 C CA . SER B 1 318 ? -27.594 13.805 19.547 1 72.25 318 SER B CA 1
ATOM 5945 C C . SER B 1 318 ? -28.359 13.094 20.656 1 72.25 318 SER B C 1
ATOM 5947 O O . SER B 1 318 ? -27.906 12.062 21.156 1 72.25 318 SER B O 1
ATOM 5949 N N . MET B 1 319 ? -29.484 13.539 20.906 1 76.12 319 MET B N 1
ATOM 5950 C CA . MET B 1 319 ? -30.328 12.906 21.906 1 76.12 319 MET B CA 1
ATOM 5951 C C . MET B 1 319 ? -30.781 11.523 21.453 1 76.12 319 MET B C 1
ATOM 5953 O O . MET B 1 319 ? -30.781 10.578 22.25 1 76.12 319 MET B O 1
ATOM 5957 N N . GLU B 1 320 ? -31.016 11.5 20.266 1 85.06 320 GLU B N 1
ATOM 5958 C CA . GLU B 1 320 ? -31.438 10.227 19.703 1 85.06 320 GLU B CA 1
ATOM 5959 C C . GLU B 1 320 ? -30.312 9.188 19.781 1 85.06 320 GLU B C 1
ATOM 5961 O O . GLU B 1 320 ? -30.562 8.031 20.125 1 85.06 320 GLU B O 1
ATOM 5966 N N . MET B 1 321 ? -29.141 9.594 19.516 1 90.75 321 MET B N 1
ATOM 5967 C CA . MET B 1 321 ? -28 8.68 19.562 1 90.75 321 MET B CA 1
ATOM 5968 C C . MET B 1 321 ? -27.781 8.156 20.969 1 90.75 321 MET B C 1
ATOM 5970 O O . MET B 1 321 ? -27.516 6.965 21.172 1 90.75 321 MET B O 1
ATOM 5974 N N . SER B 1 322 ? -27.922 9.062 21.891 1 91.31 322 SER B N 1
ATOM 5975 C CA . SER B 1 322 ? -27.719 8.68 23.281 1 91.31 322 SER B CA 1
ATOM 5976 C C . SER B 1 322 ? -28.766 7.668 23.75 1 91.31 322 SER B C 1
ATOM 5978 O O . SER B 1 322 ? -28.453 6.75 24.5 1 91.31 322 SER B O 1
ATOM 5980 N N . GLU B 1 323 ? -29.922 7.852 23.281 1 92.12 323 GLU B N 1
ATOM 5981 C CA . GLU B 1 323 ? -31 6.934 23.625 1 92.12 323 GLU B CA 1
ATOM 5982 C C . GLU B 1 323 ? -30.75 5.547 23.031 1 92.12 323 GLU B C 1
ATOM 5984 O O . GLU B 1 323 ? -30.984 4.535 23.688 1 92.12 323 GLU B O 1
ATOM 5989 N N . ILE B 1 324 ? -30.281 5.586 21.875 1 94.19 324 ILE B N 1
ATOM 5990 C CA . ILE B 1 324 ? -30.031 4.32 21.188 1 94.19 324 ILE B CA 1
ATOM 5991 C C . ILE B 1 324 ? -28.875 3.584 21.875 1 94.19 324 ILE B C 1
ATOM 5993 O O . ILE B 1 324 ? -28.953 2.377 22.109 1 94.19 324 ILE B O 1
ATOM 5997 N N . VAL B 1 325 ? -27.859 4.328 22.203 1 95.19 325 VAL B N 1
ATOM 5998 C CA . VAL B 1 325 ? -26.703 3.729 22.859 1 95.19 325 VAL B CA 1
ATOM 5999 C C . VAL B 1 325 ? -27.125 3.133 24.203 1 95.19 325 VAL B C 1
ATOM 6001 O O . VAL B 1 325 ? -26.75 2.008 24.531 1 95.19 325 VAL B O 1
ATOM 6004 N N . SER B 1 326 ? -27.938 3.846 24.891 1 94.38 326 SER B N 1
ATOM 6005 C CA . SER B 1 326 ? -28.438 3.387 26.188 1 94.38 326 SER B CA 1
ATOM 6006 C C . SER B 1 326 ? -29.281 2.127 26.047 1 94.38 326 SER B C 1
ATOM 6008 O O . SER B 1 326 ? -29.188 1.214 26.875 1 94.38 326 SER B O 1
ATOM 6010 N N . LYS B 1 327 ? -30.031 2.127 25.062 1 94.06 327 LYS B N 1
ATOM 6011 C CA . LYS B 1 327 ? -30.875 0.968 24.781 1 94.06 327 LYS B CA 1
ATOM 6012 C C . LYS B 1 327 ? -30.031 -0.265 24.469 1 94.06 327 LYS B C 1
ATOM 6014 O O . LYS B 1 327 ? -30.312 -1.356 24.969 1 94.06 327 LYS B O 1
ATOM 6019 N N . LEU B 1 328 ? -29.047 -0.128 23.656 1 95.12 328 LEU B N 1
ATOM 6020 C CA . LEU B 1 328 ? -28.172 -1.241 23.297 1 95.12 328 LEU B CA 1
ATOM 6021 C C . LEU B 1 328 ? -27.469 -1.813 24.516 1 95.12 328 LEU B C 1
ATOM 6023 O O . LEU B 1 328 ? -27.359 -3.033 24.656 1 95.12 328 LEU B O 1
ATOM 6027 N N . GLN B 1 329 ? -27.078 -0.953 25.375 1 93.44 329 GLN B N 1
ATOM 6028 C CA . GLN B 1 329 ? -26.375 -1.388 26.578 1 93.44 329 GLN B CA 1
ATOM 6029 C C . GLN B 1 329 ? -27.328 -2.076 27.547 1 93.44 329 GLN B C 1
ATOM 6031 O O . GLN B 1 329 ? -26.969 -3.088 28.156 1 93.44 329 GLN B O 1
ATOM 6036 N N . LYS B 1 330 ? -28.484 -1.532 27.609 1 92.69 330 LYS B N 1
ATOM 6037 C CA . LYS B 1 330 ? -29.5 -2.102 28.484 1 92.69 330 LYS B CA 1
ATOM 6038 C C . LYS B 1 330 ? -29.859 -3.525 28.062 1 92.69 330 LYS B C 1
ATOM 6040 O O . LYS B 1 330 ? -30.156 -4.371 28.922 1 92.69 330 LYS B O 1
ATOM 6045 N N . TYR B 1 331 ? -29.719 -3.777 26.812 1 91.94 331 TYR B N 1
ATOM 6046 C CA . TYR B 1 331 ? -30.125 -5.082 26.312 1 91.94 331 TYR B CA 1
ATOM 6047 C C . TYR B 1 331 ? -28.922 -6 26.141 1 91.94 331 TYR B C 1
ATOM 6049 O O . TYR B 1 331 ? -28.938 -6.922 25.328 1 91.94 331 TYR B O 1
ATOM 6057 N N . GLY B 1 332 ? -27.812 -5.664 26.797 1 90.94 332 GLY B N 1
ATOM 6058 C CA . GLY B 1 332 ? -26.766 -6.656 27 1 90.94 332 GLY B CA 1
ATOM 6059 C C . GLY B 1 332 ? -25.578 -6.465 26.094 1 90.94 332 GLY B C 1
ATOM 6060 O O . GLY B 1 332 ? -24.656 -7.293 26.062 1 90.94 332 GLY B O 1
ATOM 6061 N N . ILE B 1 333 ? -25.516 -5.5 25.297 1 94.25 333 ILE B N 1
ATOM 6062 C CA . ILE B 1 333 ? -24.312 -5.242 24.5 1 94.25 333 ILE B CA 1
ATOM 6063 C C . ILE B 1 333 ? -23.297 -4.449 25.328 1 94.25 333 ILE B C 1
ATOM 6065 O O . ILE B 1 333 ? -23.609 -3.367 25.828 1 94.25 333 ILE B O 1
ATOM 6069 N N . PRO B 1 334 ? -22.141 -5.023 25.453 1 93.31 334 PRO B N 1
ATOM 6070 C CA . PRO B 1 334 ? -21.141 -4.363 26.281 1 93.31 334 PRO B CA 1
ATOM 6071 C C . PRO B 1 334 ? -20.797 -2.955 25.797 1 93.31 334 PRO B C 1
ATOM 6073 O O . PRO B 1 334 ? -20.781 -2.701 24.594 1 93.31 334 PRO B O 1
ATOM 6076 N N . GLU B 1 335 ? -20.422 -2.117 26.75 1 92 335 GLU B N 1
ATOM 6077 C CA . GLU B 1 335 ? -20.109 -0.721 26.453 1 92 335 GLU B CA 1
ATOM 6078 C C . GLU B 1 335 ? -18.969 -0.607 25.469 1 92 335 GLU B C 1
ATOM 6080 O O . GLU B 1 335 ? -19 0.234 24.562 1 92 335 GLU B O 1
ATOM 6085 N N . ASP B 1 336 ? -17.984 -1.462 25.547 1 91.44 336 ASP B N 1
ATOM 6086 C CA . ASP B 1 336 ? -16.781 -1.375 24.719 1 91.44 336 ASP B CA 1
ATOM 6087 C C . ASP B 1 336 ? -17.031 -1.961 23.328 1 91.44 336 ASP B C 1
ATOM 6089 O O . ASP B 1 336 ? -16.141 -1.951 22.484 1 91.44 336 ASP B O 1
ATOM 6093 N N . SER B 1 337 ? -18.281 -2.393 23.125 1 95.38 337 SER B N 1
ATOM 6094 C CA . SER B 1 337 ? -18.641 -2.963 21.828 1 95.38 337 SER B CA 1
ATOM 6095 C C . SER B 1 337 ? -19.562 -2.035 21.047 1 95.38 337 SER B C 1
ATOM 6097 O O . SER B 1 337 ? -20.094 -2.416 20 1 95.38 337 SER B O 1
ATOM 6099 N N . VAL B 1 338 ? -19.859 -0.897 21.609 1 96.38 338 VAL B N 1
ATOM 6100 C CA . VAL B 1 338 ? -20.672 0.123 20.969 1 96.38 338 VAL B CA 1
ATOM 6101 C C . VAL B 1 338 ? -19.828 1.359 20.672 1 96.38 338 VAL B C 1
ATOM 6103 O O . VAL B 1 338 ? -19.172 1.898 21.578 1 96.38 338 VAL B O 1
ATOM 6106 N N . TYR B 1 339 ? -19.844 1.81 19.422 1 97.12 339 TYR B N 1
ATOM 6107 C CA . TYR B 1 339 ? -19 2.924 19 1 97.12 339 TYR B CA 1
ATOM 6108 C C . TYR B 1 339 ? -19.844 4.07 18.453 1 97.12 339 TYR B C 1
ATOM 6110 O O . TYR B 1 339 ? -20.078 4.16 17.25 1 97.12 339 TYR B O 1
ATOM 6118 N N . PRO B 1 340 ? -20.297 4.969 19.297 1 95.62 340 PRO B N 1
ATOM 6119 C CA . PRO B 1 340 ? -20.969 6.172 18.797 1 95.62 340 PRO B CA 1
ATOM 6120 C C . PRO B 1 340 ? -20 7.16 18.156 1 95.62 340 PRO B C 1
ATOM 6122 O O . PRO B 1 340 ? -18.875 7.332 18.625 1 95.62 340 PRO B O 1
ATOM 6125 N N . PHE B 1 341 ? -20.422 7.75 17.062 1 95 341 PHE B N 1
ATOM 6126 C CA . PHE B 1 341 ? -19.578 8.703 16.328 1 95 341 PHE B CA 1
ATOM 6127 C C . PHE B 1 341 ? -20.406 9.906 15.891 1 95 341 PHE B C 1
ATOM 6129 O O . PHE B 1 341 ? -21.484 9.758 15.328 1 95 341 PHE B O 1
ATOM 6136 N N . GLU B 1 342 ? -19.891 11.055 16.219 1 93.06 342 GLU B N 1
ATOM 6137 C CA . GLU B 1 342 ? -20.469 12.312 15.758 1 93.06 342 GLU B CA 1
ATOM 6138 C C . GLU B 1 342 ? -19.375 13.312 15.375 1 93.06 342 GLU B C 1
ATOM 6140 O O . GLU B 1 342 ? -18.453 13.57 16.141 1 93.06 342 GLU B O 1
ATOM 6145 N N . GLU B 1 343 ? -19.469 13.805 14.195 1 91.12 343 GLU B N 1
ATOM 6146 C CA . GLU B 1 343 ? -18.516 14.812 13.75 1 91.12 343 GLU B CA 1
ATOM 6147 C C . GLU B 1 343 ? -19.156 15.805 12.789 1 91.12 343 GLU B C 1
ATOM 6149 O O . GLU B 1 343 ? -19.969 15.414 11.938 1 91.12 343 GLU B O 1
ATOM 6154 N N . ILE B 1 344 ? -18.812 17.016 12.984 1 90 344 ILE B N 1
ATOM 6155 C CA . ILE B 1 344 ? -19.156 18.078 12.047 1 90 344 ILE B CA 1
ATOM 6156 C C . ILE B 1 344 ? -17.969 18.406 11.156 1 90 344 ILE B C 1
ATOM 6158 O O . ILE B 1 344 ? -16.938 18.875 11.648 1 90 344 ILE B O 1
ATOM 6162 N N . ILE B 1 345 ? -18.109 18.172 9.906 1 89 345 ILE B N 1
ATOM 6163 C CA . ILE B 1 345 ? -17.031 18.375 8.961 1 89 345 ILE B CA 1
ATOM 6164 C C . ILE B 1 345 ? -17.25 19.656 8.164 1 89 345 ILE B C 1
ATOM 6166 O O . ILE B 1 345 ? -18.234 19.781 7.445 1 89 345 ILE B O 1
ATOM 6170 N N . ARG B 1 346 ? -16.328 20.484 8.266 1 88.06 346 ARG B N 1
ATOM 6171 C CA . ARG B 1 346 ? -16.406 21.734 7.508 1 88.06 346 ARG B CA 1
ATOM 6172 C C . ARG B 1 346 ? -15.93 21.531 6.07 1 88.06 346 ARG B C 1
ATOM 6174 O O . ARG B 1 346 ? -14.82 21.047 5.84 1 88.06 346 ARG B O 1
ATOM 6181 N N . ILE B 1 347 ? -16.734 21.875 5.16 1 86.75 347 ILE B N 1
ATOM 6182 C CA . ILE B 1 347 ? -16.438 21.672 3.748 1 86.75 347 ILE B CA 1
ATOM 6183 C C . ILE B 1 347 ? -15.867 22.953 3.148 1 86.75 347 ILE B C 1
ATOM 6185 O O . ILE B 1 347 ? -14.852 22.922 2.453 1 86.75 347 ILE B O 1
ATOM 6189 N N . ILE B 1 348 ? -16.516 24.016 3.363 1 86.94 348 ILE B N 1
ATOM 6190 C CA . ILE B 1 348 ? -16.125 25.281 2.75 1 86.94 348 ILE B CA 1
ATOM 6191 C C . ILE B 1 348 ? -16.406 26.438 3.709 1 86.94 348 ILE B C 1
ATOM 6193 O O . ILE B 1 348 ? -17.453 26.438 4.379 1 86.94 348 ILE B O 1
ATOM 6197 N N . ASP B 1 349 ? -15.438 27.234 3.859 1 86.31 349 ASP B N 1
ATOM 6198 C CA . ASP B 1 349 ? -15.641 28.531 4.52 1 86.31 349 ASP B CA 1
ATOM 6199 C C . ASP B 1 349 ? -15.719 29.656 3.504 1 86.31 349 ASP B C 1
ATOM 6201 O O . ASP B 1 349 ? -14.695 30.25 3.137 1 86.31 349 ASP B O 1
ATOM 6205 N N . LYS B 1 350 ? -16.828 30.016 3.211 1 84.31 350 LYS B N 1
ATOM 6206 C CA . LYS B 1 350 ? -17.094 30.953 2.131 1 84.31 350 LYS B CA 1
ATOM 6207 C C . LYS B 1 350 ? -16.547 32.344 2.475 1 84.31 350 LYS B C 1
ATOM 6209 O O . LYS B 1 350 ? -16.297 33.156 1.584 1 84.31 350 LYS B O 1
ATOM 6214 N N . SER B 1 351 ? -16.359 32.625 3.748 1 82.81 351 SER B N 1
ATOM 6215 C CA . SER B 1 351 ? -15.852 33.938 4.172 1 82.81 351 SER B CA 1
ATOM 6216 C C . SER B 1 351 ? -14.359 34.062 3.9 1 82.81 351 SER B C 1
ATOM 6218 O O . SER B 1 351 ? -13.828 35.156 3.842 1 82.81 351 SER B O 1
ATOM 6220 N N . LYS B 1 352 ? -13.742 33 3.625 1 84.44 352 LYS B N 1
ATOM 6221 C CA . LYS B 1 352 ? -12.289 33 3.459 1 84.44 352 LYS B CA 1
ATOM 6222 C C . LYS B 1 352 ? -11.906 32.812 1.994 1 84.44 352 LYS B C 1
ATOM 6224 O O . LYS B 1 352 ? -10.75 32.5 1.687 1 84.44 352 LYS B O 1
ATOM 6229 N N . LEU B 1 353 ? -12.836 32.906 1.172 1 87.94 353 LEU B N 1
ATOM 6230 C CA . LEU B 1 353 ? -12.609 32.781 -0.261 1 87.94 353 LEU B CA 1
ATOM 6231 C C . LEU B 1 353 ? -12.969 34.062 -1.006 1 87.94 353 LEU B C 1
ATOM 6233 O O . LEU B 1 353 ? -14.07 34.594 -0.838 1 87.94 353 LEU B O 1
ATOM 6237 N N . LYS B 1 354 ? -12.008 34.469 -1.748 1 87.69 354 LYS B N 1
ATOM 6238 C CA . LYS B 1 354 ? -12.211 35.688 -2.51 1 87.69 354 LYS B CA 1
ATOM 6239 C C . LYS B 1 354 ? -11.906 35.5 -3.99 1 87.69 354 LYS B C 1
ATOM 6241 O O . LYS B 1 354 ? -11.094 34.625 -4.344 1 87.69 354 LYS B O 1
ATOM 6246 N N . VAL B 1 355 ? -12.57 36.219 -4.758 1 86.62 355 VAL B N 1
ATOM 6247 C CA . VAL B 1 355 ? -12.383 36.156 -6.203 1 86.62 355 VAL B CA 1
ATOM 6248 C C . VAL B 1 355 ? -11.93 37.531 -6.734 1 86.62 355 VAL B C 1
ATOM 6250 O O . VAL B 1 355 ? -12.516 38.562 -6.391 1 86.62 355 VAL B O 1
ATOM 6253 N N . ASN B 1 356 ? -10.859 37.438 -7.43 1 86.44 356 ASN B N 1
ATOM 6254 C CA . ASN B 1 356 ? -10.383 38.656 -8.102 1 86.44 356 ASN B CA 1
ATOM 6255 C C . ASN B 1 356 ? -10.93 38.75 -9.523 1 86.44 356 ASN B C 1
ATOM 6257 O O . ASN B 1 356 ? -10.602 37.906 -10.375 1 86.44 356 ASN B O 1
ATOM 6261 N N . SER B 1 357 ? -11.68 39.812 -9.734 1 78.19 357 SER B N 1
ATOM 6262 C CA . SER B 1 357 ? -12.227 40.031 -11.07 1 78.19 357 SER B CA 1
ATOM 6263 C C . SER B 1 357 ? -11.195 40.656 -11.992 1 78.19 357 SER B C 1
ATOM 6265 O O . SER B 1 357 ? -10.18 41.188 -11.531 1 78.19 357 SER B O 1
ATOM 6267 N N . LYS B 1 358 ? -11.492 40.719 -13.453 1 71.5 358 LYS B N 1
ATOM 6268 C CA . LYS B 1 358 ? -10.633 41.312 -14.477 1 71.5 358 LYS B CA 1
ATOM 6269 C C . LYS B 1 358 ? -10.492 42.812 -14.273 1 71.5 358 LYS B C 1
ATOM 6271 O O . LYS B 1 358 ? -9.484 43.406 -14.664 1 71.5 358 LYS B O 1
ATOM 6276 N N . LYS B 1 359 ? -11.367 43.312 -13.57 1 71.62 359 LYS B N 1
ATOM 6277 C CA . LYS B 1 359 ? -11.359 44.781 -13.398 1 71.62 359 LYS B CA 1
ATOM 6278 C C . LYS B 1 359 ? -10.703 45.156 -12.078 1 71.62 359 LYS B C 1
ATOM 6280 O O . LYS B 1 359 ? -10.852 46.312 -11.625 1 71.62 359 LYS B O 1
ATOM 6285 N N . GLY B 1 360 ? -10.133 44.188 -11.422 1 73.06 360 GLY B N 1
ATOM 6286 C CA . GLY B 1 360 ? -9.367 44.5 -10.227 1 73.06 360 GLY B CA 1
ATOM 6287 C C . GLY B 1 360 ? -10.211 44.5 -8.961 1 73.06 360 GLY B C 1
ATOM 6288 O O . GLY B 1 360 ? -9.688 44.719 -7.863 1 73.06 360 GLY B O 1
ATOM 6289 N N . GLN B 1 361 ? -11.461 44.219 -9.023 1 80.31 361 GLN B N 1
ATOM 6290 C CA . GLN B 1 361 ? -12.336 44.188 -7.863 1 80.31 361 GLN B CA 1
ATOM 6291 C C . GLN B 1 361 ? -12.289 42.812 -7.176 1 80.31 361 GLN B C 1
ATOM 6293 O O . GLN B 1 361 ? -12.297 41.781 -7.84 1 80.31 361 GLN B O 1
ATOM 6298 N N . VAL B 1 362 ? -12.086 42.875 -5.879 1 84 362 VAL B N 1
ATOM 6299 C CA . VAL B 1 362 ? -12.078 41.656 -5.07 1 84 362 VAL B CA 1
ATOM 6300 C C . VAL B 1 362 ? -13.445 41.469 -4.422 1 84 362 VAL B C 1
ATOM 6302 O O . VAL B 1 362 ? -13.961 42.375 -3.76 1 84 362 VAL B O 1
ATOM 6305 N N . LYS B 1 363 ? -14.055 40.344 -4.77 1 83.69 363 LYS B N 1
ATOM 6306 C CA . LYS B 1 363 ? -15.352 40.031 -4.188 1 83.69 363 LYS B CA 1
ATOM 6307 C C . LYS B 1 363 ? -15.297 38.688 -3.422 1 83.69 363 LYS B C 1
ATOM 6309 O O . LYS B 1 363 ? -14.539 37.781 -3.789 1 83.69 363 LYS B O 1
ATOM 6314 N N . ASN B 1 364 ? -16.078 38.719 -2.389 1 86.75 364 ASN B N 1
ATOM 6315 C CA . ASN B 1 364 ? -16.266 37.438 -1.683 1 86.75 364 ASN B CA 1
ATOM 6316 C C . ASN B 1 364 ? -17.109 36.469 -2.484 1 86.75 364 ASN B C 1
ATOM 6318 O O . ASN B 1 364 ? -18.078 36.875 -3.125 1 86.75 364 ASN B O 1
ATOM 6322 N N . ILE B 1 365 ? -16.781 35.25 -2.402 1 82.31 365 ILE B N 1
ATOM 6323 C CA . ILE B 1 365 ? -17.453 34.219 -3.172 1 82.31 365 ILE B CA 1
ATOM 6324 C C . ILE B 1 365 ? -18.938 34.156 -2.797 1 82.31 365 ILE B C 1
ATOM 6326 O O . ILE B 1 365 ? -19.797 33.875 -3.639 1 82.31 365 ILE B O 1
ATOM 6330 N N . ALA B 1 366 ? -19.203 34.5 -1.567 1 78.88 366 ALA B N 1
ATOM 6331 C CA . ALA B 1 366 ? -20.578 34.469 -1.077 1 78.88 366 ALA B CA 1
ATOM 6332 C C . ALA B 1 366 ? -21.453 35.469 -1.842 1 78.88 366 ALA B C 1
ATOM 6334 O O . ALA B 1 366 ? -22.672 35.312 -1.912 1 78.88 366 ALA B O 1
ATOM 6335 N N . GLU B 1 367 ? -20.766 36.375 -2.447 1 79.38 367 GLU B N 1
ATOM 6336 C CA . GLU B 1 367 ? -21.484 37.438 -3.127 1 79.38 367 GLU B CA 1
ATOM 6337 C C . GLU B 1 367 ? -21.688 37.125 -4.609 1 79.38 367 GLU B C 1
ATOM 6339 O O . GLU B 1 367 ? -22.453 37.812 -5.297 1 79.38 367 GLU B O 1
ATOM 6344 N N . LEU B 1 368 ? -21.047 36.125 -4.934 1 80.56 368 LEU B N 1
ATOM 6345 C CA . LEU B 1 368 ? -21.109 35.812 -6.359 1 80.56 368 LEU B CA 1
ATOM 6346 C C . LEU B 1 368 ? -22.312 34.938 -6.68 1 80.56 368 LEU B C 1
ATOM 6348 O O . LEU B 1 368 ? -22.594 33.969 -5.957 1 80.56 368 LEU B O 1
ATOM 6352 N N . GLN B 1 369 ? -23 35.188 -7.734 1 74.25 369 GLN B N 1
ATOM 6353 C CA . GLN B 1 369 ? -24.203 34.438 -8.117 1 74.25 369 GLN B CA 1
ATOM 6354 C C . GLN B 1 369 ? -23.875 33.406 -9.188 1 74.25 369 GLN B C 1
ATOM 6356 O O . GLN B 1 369 ? -24.641 32.469 -9.391 1 74.25 369 GLN B O 1
ATOM 6361 N N . ASN B 1 370 ? -22.844 33.531 -9.781 1 74.56 370 ASN B N 1
ATOM 6362 C CA . ASN B 1 370 ? -22.531 32.688 -10.922 1 74.56 370 ASN B CA 1
ATOM 6363 C C . ASN B 1 370 ? -21.609 31.531 -10.539 1 74.56 370 ASN B C 1
ATOM 6365 O O . ASN B 1 370 ? -20.703 31.172 -11.305 1 74.56 370 ASN B O 1
ATOM 6369 N N . THR B 1 371 ? -21.656 31.125 -9.352 1 82.38 371 THR B N 1
ATOM 6370 C CA . THR B 1 371 ? -20.781 30.031 -8.938 1 82.38 371 THR B CA 1
ATOM 6371 C C . THR B 1 371 ? -21.578 28.984 -8.156 1 82.38 371 THR B C 1
ATOM 6373 O O . THR B 1 371 ? -22.516 29.328 -7.426 1 82.38 371 THR B O 1
ATOM 6376 N N . LEU B 1 372 ? -21.234 27.703 -8.336 1 83.88 372 LEU B N 1
ATOM 6377 C CA . LEU B 1 372 ? -21.859 26.578 -7.633 1 83.88 372 LEU B CA 1
ATOM 6378 C C . LEU B 1 372 ? -21.375 26.516 -6.184 1 83.88 372 LEU B C 1
ATOM 6380 O O . LEU B 1 372 ? -21.938 25.781 -5.371 1 83.88 372 LEU B O 1
ATOM 6384 N N . LEU B 1 373 ? -20.453 27.312 -5.859 1 84.81 373 LEU B N 1
ATOM 6385 C CA . LEU B 1 373 ? -19.844 27.266 -4.535 1 84.81 373 LEU B CA 1
ATOM 6386 C C . LEU B 1 373 ? -20.844 27.641 -3.453 1 84.81 373 LEU B C 1
ATOM 6388 O O . LEU B 1 373 ? -20.781 27.125 -2.334 1 84.81 373 LEU B O 1
ATOM 6392 N N . ASN B 1 374 ? -21.703 28.422 -3.873 1 83.06 374 ASN B N 1
ATOM 6393 C CA . ASN B 1 374 ? -22.703 28.859 -2.916 1 83.06 374 ASN B CA 1
ATOM 6394 C C . ASN B 1 374 ? -23.703 27.734 -2.619 1 83.06 374 ASN B C 1
ATOM 6396 O O . ASN B 1 374 ? -24.375 27.75 -1.582 1 83.06 374 ASN B O 1
ATOM 6400 N N . SER B 1 375 ? -23.797 26.797 -3.5 1 82.75 375 SER B N 1
ATOM 6401 C CA . SER B 1 375 ? -24.719 25.688 -3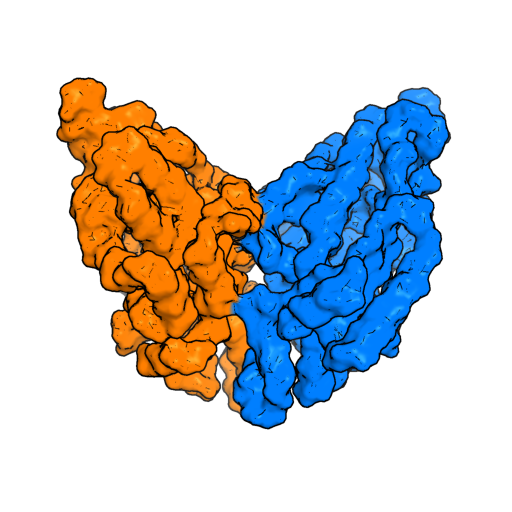.32 1 82.75 375 SER B CA 1
ATOM 6402 C C . SER B 1 375 ? -24.078 24.531 -2.559 1 82.75 375 SER B C 1
ATOM 6404 O O . SER B 1 375 ? -24.75 23.594 -2.137 1 82.75 375 SER B O 1
ATOM 6406 N N . ILE B 1 376 ? -22.797 24.625 -2.428 1 85 376 ILE B N 1
ATOM 6407 C CA . ILE B 1 376 ? -22.094 23.594 -1.667 1 85 376 ILE B CA 1
ATOM 6408 C C . ILE B 1 376 ? -22.297 23.828 -0.172 1 85 376 ILE B C 1
ATOM 6410 O O . ILE B 1 376 ? -22.125 24.938 0.324 1 85 376 ILE B O 1
ATOM 6414 N N . PRO B 1 377 ? -22.781 22.812 0.513 1 86.25 377 PRO B N 1
ATOM 6415 C CA . PRO B 1 377 ? -22.984 23 1.953 1 86.25 377 PRO B CA 1
ATOM 6416 C C . PRO B 1 377 ? -21.688 23.359 2.688 1 86.25 377 PRO B C 1
ATOM 6418 O O . PRO B 1 377 ? -20.609 22.875 2.334 1 86.25 377 PRO B O 1
ATOM 6421 N N . ASN B 1 378 ? -21.828 24.156 3.748 1 87.44 378 ASN B N 1
ATOM 6422 C CA . ASN B 1 378 ? -20.672 24.594 4.52 1 87.44 378 ASN B CA 1
ATOM 6423 C C . ASN B 1 378 ? -20.109 23.453 5.379 1 87.44 378 ASN B C 1
ATOM 6425 O O . ASN B 1 378 ? -18.922 23.422 5.672 1 87.44 378 ASN B O 1
ATOM 6429 N N . SER B 1 379 ? -21.141 22.641 5.742 1 89.81 379 SER B N 1
ATOM 6430 C CA . SER B 1 379 ? -20.703 21.547 6.617 1 89.81 379 SER B CA 1
ATOM 6431 C C . SER B 1 379 ? -21.578 20.312 6.438 1 89.81 379 SER B C 1
ATOM 6433 O O . SER B 1 379 ? -22.688 20.406 5.93 1 89.81 379 SER B O 1
ATOM 6435 N N . ILE B 1 380 ? -21.031 19.234 6.746 1 88.88 380 ILE B N 1
ATOM 6436 C CA . ILE B 1 380 ? -21.75 17.953 6.816 1 88.88 380 ILE B CA 1
ATOM 6437 C C . ILE B 1 380 ? -21.609 17.359 8.219 1 88.88 380 ILE B C 1
ATOM 6439 O O . ILE B 1 380 ? -20.516 17.359 8.797 1 88.88 380 ILE B O 1
ATOM 6443 N N . THR B 1 381 ? -22.734 16.969 8.781 1 90.56 381 THR B N 1
ATOM 6444 C CA . THR B 1 381 ? -22.734 16.312 10.086 1 90.56 381 THR B CA 1
ATOM 6445 C C . THR B 1 381 ? -23 14.812 9.93 1 90.56 381 THR B C 1
ATOM 6447 O O . THR B 1 381 ? -24 14.414 9.336 1 90.56 381 THR B O 1
ATOM 6450 N N . ILE B 1 382 ? -22.141 14.055 10.438 1 92.69 382 ILE B N 1
ATOM 6451 C CA . ILE B 1 382 ? -22.266 12.609 10.367 1 92.69 382 ILE B CA 1
ATOM 6452 C C . ILE B 1 382 ? -22.453 12.039 11.773 1 92.69 382 ILE B C 1
ATOM 6454 O O . ILE B 1 382 ? -21.625 12.297 12.664 1 92.69 382 ILE B O 1
ATOM 6458 N N . ARG B 1 383 ? -23.547 11.352 11.977 1 93.56 383 ARG B N 1
ATOM 6459 C CA . ARG B 1 383 ? -23.828 10.625 13.219 1 93.56 383 ARG B CA 1
ATOM 6460 C C . ARG B 1 383 ? -24.047 9.141 12.945 1 93.56 383 ARG B C 1
ATOM 6462 O O . ARG B 1 383 ? -24.906 8.773 12.148 1 93.56 383 ARG B O 1
ATOM 6469 N N . ARG B 1 384 ? -23.234 8.359 13.586 1 96.19 384 ARG B N 1
ATOM 6470 C CA . ARG B 1 384 ? -23.328 6.922 13.375 1 96.19 384 ARG B CA 1
ATOM 6471 C C . ARG B 1 384 ? -23.094 6.16 14.672 1 96.19 384 ARG B C 1
ATOM 6473 O O . ARG B 1 384 ? -22.438 6.664 15.586 1 96.19 384 ARG B O 1
ATOM 6480 N N . ILE B 1 385 ? -23.734 5.035 14.797 1 97 385 ILE B N 1
ATOM 6481 C CA . ILE B 1 385 ? -23.453 4.086 15.867 1 97 385 ILE B CA 1
ATOM 6482 C C . ILE B 1 385 ? -23.031 2.746 15.273 1 97 385 ILE B C 1
ATOM 6484 O O . ILE B 1 385 ? -23.703 2.199 14.406 1 97 385 ILE B O 1
ATOM 6488 N N . TYR B 1 386 ? -21.875 2.322 15.703 1 97.81 386 TYR B N 1
ATOM 6489 C CA . TYR B 1 386 ? -21.375 1.016 15.297 1 97.81 386 TYR B CA 1
ATOM 6490 C C . TYR B 1 386 ? -21.406 0.033 16.453 1 97.81 386 TYR B C 1
ATOM 6492 O O . TYR B 1 386 ? -21.312 0.436 17.625 1 97.81 386 TYR B O 1
ATOM 6500 N N . VAL B 1 387 ? -21.562 -1.231 16.141 1 97.12 387 VAL B N 1
ATOM 6501 C CA . VAL B 1 387 ? -21.5 -2.297 17.141 1 97.12 387 VAL B CA 1
ATOM 6502 C C . VAL B 1 387 ? -20.578 -3.416 16.641 1 97.12 387 VAL B C 1
ATOM 6504 O O . VAL B 1 387 ? -20.516 -3.674 15.438 1 97.12 387 VAL B O 1
ATOM 6507 N N . ASP B 1 388 ? -19.891 -4.039 17.562 1 96.06 388 ASP B N 1
ATOM 6508 C CA . ASP B 1 388 ? -19.031 -5.156 17.203 1 96.06 388 ASP B CA 1
ATOM 6509 C C . ASP B 1 388 ? -19.781 -6.195 16.375 1 96.06 388 ASP B C 1
ATOM 6511 O O . ASP B 1 388 ? -20.984 -6.398 16.562 1 96.06 388 ASP B O 1
ATOM 6515 N N . TYR B 1 389 ? -19 -6.844 15.562 1 93.5 389 TYR B N 1
ATOM 6516 C CA . TYR B 1 389 ? -19.516 -7.832 14.617 1 93.5 389 TYR B CA 1
ATOM 6517 C C . TYR B 1 389 ? -20.391 -8.859 15.32 1 93.5 389 TYR B C 1
ATOM 6519 O O . TYR B 1 389 ? -21.453 -9.211 14.828 1 93.5 389 TYR B O 1
ATOM 6527 N N . THR B 1 390 ? -20.016 -9.305 16.469 1 92.38 390 THR B N 1
ATOM 6528 C CA . THR B 1 390 ? -20.656 -10.375 17.219 1 92.38 390 THR B CA 1
ATOM 6529 C C . THR B 1 390 ? -22.047 -9.945 17.672 1 92.38 390 THR B C 1
ATOM 6531 O O . THR B 1 390 ? -22.938 -10.781 17.859 1 92.38 390 THR B O 1
ATOM 6534 N N . TYR B 1 391 ? -22.281 -8.68 17.797 1 93.69 391 TYR B N 1
ATOM 6535 C CA . TYR B 1 391 ? -23.531 -8.18 18.359 1 93.69 391 TYR B CA 1
ATOM 6536 C C . TYR B 1 391 ? -24.375 -7.5 17.281 1 93.69 391 TYR B C 1
ATOM 6538 O O . TYR B 1 391 ? -25.422 -6.934 17.594 1 93.69 391 TYR B O 1
ATOM 6546 N N . ALA B 1 392 ? -23.906 -7.5 16.047 1 93.44 392 ALA B N 1
ATOM 6547 C CA . ALA B 1 392 ? -24.547 -6.742 14.977 1 93.44 392 ALA B CA 1
ATOM 6548 C C . ALA B 1 392 ? -25.984 -7.184 14.766 1 93.44 392 ALA B C 1
ATOM 6550 O O . ALA B 1 392 ? -26.891 -6.348 14.648 1 93.44 392 ALA B O 1
ATOM 6551 N N . LYS B 1 393 ? -26.203 -8.469 14.711 1 92.38 393 LYS B N 1
ATOM 6552 C CA . LYS B 1 393 ? -27.547 -8.992 14.492 1 92.38 393 LYS B CA 1
ATOM 6553 C C . LYS B 1 393 ? -28.5 -8.578 15.625 1 92.38 393 LYS B C 1
ATOM 6555 O O . LYS B 1 393 ? -29.609 -8.117 15.367 1 92.38 393 LYS B O 1
ATOM 6560 N N . ARG B 1 394 ? -28.078 -8.742 16.797 1 93.25 394 ARG B N 1
ATOM 6561 C CA . ARG B 1 394 ? -28.875 -8.375 17.969 1 93.25 394 ARG B CA 1
ATOM 6562 C C . ARG B 1 394 ? -29.172 -6.883 17.969 1 93.25 394 ARG B C 1
ATOM 6564 O O . ARG B 1 394 ? -30.297 -6.473 18.266 1 93.25 394 ARG B O 1
ATOM 6571 N N . ALA B 1 395 ? -28.188 -6.082 17.719 1 94.69 395 ALA B N 1
ATOM 6572 C CA . ALA B 1 395 ? -28.344 -4.633 17.719 1 94.69 395 ALA B CA 1
ATOM 6573 C C . ALA B 1 395 ? -29.375 -4.191 16.688 1 94.69 395 ALA B C 1
ATOM 6575 O O . ALA B 1 395 ? -30.188 -3.295 16.953 1 94.69 395 ALA B O 1
ATOM 6576 N N . ARG B 1 396 ? -29.359 -4.844 15.523 1 92.81 396 ARG B N 1
ATOM 6577 C CA . ARG B 1 396 ? -30.281 -4.488 14.453 1 92.81 396 ARG B CA 1
ATOM 6578 C C . ARG B 1 396 ? -31.719 -4.824 14.828 1 92.81 396 ARG B C 1
ATOM 6580 O O . ARG B 1 396 ? -32.656 -4.156 14.391 1 92.81 396 ARG B O 1
ATOM 6587 N N . GLU B 1 397 ? -31.875 -5.801 15.641 1 92.81 397 GLU B N 1
ATOM 6588 C CA . GLU B 1 397 ? -33.188 -6.176 16.125 1 92.81 397 GLU B CA 1
ATOM 6589 C C . GLU B 1 397 ? -33.719 -5.168 17.141 1 92.81 397 GLU B C 1
ATOM 6591 O O . GLU B 1 397 ? -34.938 -5.004 17.281 1 92.81 397 GLU B O 1
ATOM 6596 N N . LEU B 1 398 ? -32.844 -4.555 17.797 1 90.75 398 LEU B N 1
ATOM 6597 C CA . LEU B 1 398 ? -33.219 -3.646 18.875 1 90.75 398 LEU B CA 1
ATOM 6598 C C . LEU B 1 398 ? -33.469 -2.246 18.344 1 90.75 398 LEU B C 1
ATOM 6600 O O . LEU B 1 398 ? -34.156 -1.442 19 1 90.75 398 LEU B O 1
ATOM 6604 N N . ILE B 1 399 ? -32.875 -1.892 17.25 1 86.69 399 ILE B N 1
ATOM 6605 C CA . ILE B 1 399 ? -33.031 -0.548 16.688 1 86.69 399 ILE B CA 1
ATOM 6606 C C . ILE B 1 399 ? -34.094 -0.533 15.617 1 86.69 399 ILE B C 1
ATOM 6608 O O . ILE B 1 399 ? -34.125 -1.4 14.742 1 86.69 399 ILE B O 1
ATOM 6612 N N . PRO B 1 400 ? -35.188 0.299 15.758 1 71.81 400 PRO B N 1
ATOM 6613 C CA . PRO B 1 400 ? -36.281 0.341 14.812 1 71.81 400 PRO B CA 1
ATOM 6614 C C . PRO B 1 400 ? -35.844 0.678 13.391 1 71.81 400 PRO B C 1
ATOM 6616 O O . PRO B 1 400 ? -34.844 1.364 13.203 1 71.81 400 PRO B O 1
#

Radius of gyration: 27.7 Å; Cα contacts (8 Å, |Δi|>4): 1413; chains: 2; bounding box: 76×77×74 Å